Protein AF-0000000067923053 (afdb_homodimer)

Foldseek 3Di:
DPPPDPPPDKFKWFFAQLFAAKAKFWADEPPDDAADFDFDDDLVVQLVLLLVLLVVLLVLLVVLLVVDDFLLNVLSVVLNVLSPDCVLCVQLNVVSVVPDGNLVSLCVSLVVQLCVLVVDPDVLSVVVSLSSVVSSVSSSQSSRPDHPPADPQRYAYEEADDDSSRLSPDDCVSHYAYEHLADFSPDPVSVVCNLVNHTYGYNIDDTPDDQATMKMDGSVRGMIIGPDDPVRVVVSVVVNVVVVVLLVVLVVLQQPFFAAQQGAGFFEAAEDAFLRSLVPPDLNRHQAHPEYEDLSCQAPHLDALVVLLVSLLSRFLSNAAGEHEYEPYFDWDSHHGPPQDDDDPHTLPDCTWLNSCLVCVVSVLSNLLSQFLSVVNYQYEYETEPDQAVVSVVSSVVSNVVSVVVCVVVVRHGDDHQYYYEAQHVNCLVCVVNVLPGQAYEYALQNNLCNQQVHHCNHGVCVVSSDCPPPSNLQSLLSNLVVCVVSVHYYEYEYQLLLDLVNVLSNVVSNHRYYYHHSSSSSVSSVSNHHHDD/DPPPDPPPDKFKWFFAQLFAAKAKFWADEPPDDAADFDFDDDLVVQLVLLVVLLVVLLVLLVVLLVVDDFLLNVLSVVLNVLSPDCVLCVQLNVVSVVPDGNLVSLCVSLVVQLCVLVVDPDVLSPVVSLSSVVSSVSSSQSSRPDHPPQDPQRYAYEEADDDSSRLSPDDCVSDYAYEHLADFSPDPSSVVCNLVNHTYGYNIDDTPDDQATMKMDGSVRGMIIGPDDPVRVVVSVVVNVVVVVLLVVLVVLQQPFFAAQQGAGFFEAAEDAFLRSLVPPDLNRHQAHPEYEDLSCQAPHLHALVVLLVSLLSRFLSNAAGEHEYEPYFDWDSHHGPPQDDDDPHTLPDCTWLNSCLVCVVSVLSNLLSQFLSVVNYRYEYETEPDQAVVSVVSSVVSNVVSVVVCVVVVRHGDDHQYYYEAQHVNCLVCVVNVLPGQAYEYALQNNLCNQQVHHCNHGVCVVSSDCPPPSNLQSLLSNLVVCVVSVHYYEYEYQLQLDLVNVLSNVVSNHRYYYHHSSSSSVSSVSNHHHDD

Solvent-accessible surface area (backbone atoms only — not comparable to full-atom values): 52902 Å² total; per-residue (Å²): 134,77,81,64,81,79,74,76,71,60,47,73,39,55,34,37,53,34,11,55,42,62,22,62,29,40,51,32,68,61,70,60,77,78,59,74,62,79,72,60,93,43,55,67,53,23,47,48,45,44,55,51,10,47,50,48,37,41,51,52,39,54,57,44,34,73,73,32,57,58,67,56,20,52,57,34,49,49,53,39,52,50,71,66,31,61,80,66,49,43,62,19,52,54,37,20,72,75,68,39,43,41,60,58,20,42,49,52,47,44,46,52,51,27,45,58,21,51,49,33,76,37,62,46,27,37,52,48,20,48,50,46,47,44,52,48,48,44,28,44,44,50,52,10,83,54,66,72,83,71,71,58,82,9,26,28,40,31,32,55,62,77,49,61,67,58,58,71,69,50,68,62,88,62,43,19,28,40,41,19,37,36,66,40,57,81,32,71,54,25,49,52,24,36,74,69,59,33,15,19,24,22,28,31,57,83,72,92,60,84,85,49,61,41,32,40,38,37,10,71,77,6,36,37,31,34,42,58,46,74,67,53,47,50,53,46,50,52,53,42,48,52,48,49,49,51,50,60,60,12,52,70,33,29,74,45,84,35,32,21,62,69,63,41,69,36,47,46,21,25,41,39,56,46,62,56,55,52,78,80,48,65,63,80,50,39,60,29,32,51,33,30,47,41,51,67,60,37,57,85,44,79,61,54,41,64,62,48,23,52,43,51,32,53,46,28,54,68,41,40,82,33,43,34,27,38,32,52,56,55,44,22,49,94,36,61,24,77,96,69,44,73,86,61,72,36,24,78,26,45,64,21,15,44,56,36,36,70,72,39,46,78,62,40,49,38,53,46,47,17,49,26,43,28,26,70,59,32,40,43,33,37,28,39,35,62,40,50,49,59,64,57,53,52,53,52,52,48,50,47,51,52,46,49,51,51,34,55,74,70,68,47,76,60,35,89,52,53,50,27,35,30,45,26,20,46,26,31,42,68,39,48,75,73,52,70,83,43,58,30,42,31,31,29,47,57,52,26,23,19,33,34,41,40,14,35,83,66,36,56,91,34,41,87,61,46,42,61,80,39,65,40,47,43,50,35,51,22,47,43,29,48,48,19,64,74,72,70,30,54,49,34,33,53,17,71,56,44,31,32,51,86,43,38,56,59,45,45,72,33,56,47,46,31,33,9,16,47,67,78,27,47,22,45,27,30,40,40,41,35,69,27,82,94,134,76,82,64,83,79,74,77,71,58,49,74,39,52,34,38,53,34,11,56,42,61,23,62,30,40,53,32,69,62,70,60,76,76,58,75,63,80,70,59,94,41,55,67,52,24,48,49,46,44,54,49,12,44,49,49,36,40,51,52,38,54,56,44,33,73,73,32,59,59,68,54,21,53,57,35,50,49,52,41,52,50,71,69,31,60,79,66,50,45,60,19,53,53,37,19,72,75,67,39,42,42,60,57,19,42,47,51,47,45,46,52,51,25,44,58,22,50,50,32,75,37,62,46,28,38,50,48,21,47,50,46,46,43,50,48,48,44,29,45,42,51,52,10,82,53,66,74,83,71,69,57,84,10,25,28,40,32,31,56,64,76,51,61,67,57,59,70,70,48,68,59,86,61,41,21,28,39,40,19,38,36,65,39,55,79,32,71,53,24,49,51,25,36,73,69,58,32,14,20,26,21,27,28,57,81,72,92,61,83,84,50,62,41,32,41,39,36,10,70,77,5,35,36,32,35,42,57,46,75,66,53,47,50,54,46,50,51,52,41,48,54,48,49,50,50,51,60,60,11,50,71,33,29,75,44,84,36,33,21,62,67,63,42,68,34,47,46,20,26,42,37,55,48,63,56,56,54,78,80,48,65,64,80,50,39,60,30,31,52,30,30,50,41,50,66,60,36,58,86,46,79,62,54,40,64,64,48,23,52,44,50,32,53,45,28,54,68,42,41,82,33,44,35,27,36,34,51,56,54,43,23,49,93,36,60,24,77,96,68,46,74,86,61,72,37,26,77,24,43,63,22,16,44,56,36,35,70,74,37,47,78,60,39,48,38,53,45,48,18,50,26,44,29,26,70,58,33,40,44,32,37,27,40,34,62,39,51,48,60,64,57,52,52,53,52,52,48,50,48,52,52,46,49,53,52,34,53,74,70,68,46,75,60,35,88,52,52,49,28,35,29,45,27,22,47,26,31,42,68,40,48,76,74,52,71,83,43,58,28,40,31,32,29,45,57,54,26,23,19,33,34,41,41,13,34,83,64,35,59,90,34,40,88,61,46,42,63,80,38,66,41,45,42,49,36,53,22,47,42,30,50,48,18,65,76,70,71,29,53,47,34,32,53,18,72,56,44,32,31,54,87,43,39,55,59,44,43,73,33,56,46,45,32,34,9,15,47,66,78,27,45,22,45,27,30,41,39,40,36,69,26,82,95

Nearest PDB structures (foldseek):
  2wqd-assembly1_A-2  TM=7.643E-01  e=1.089E-41  Staphylococcus aureus
  2hro-assembly1_A-2  TM=5.386E-01  e=1.783E-38  Staphylococcus carnosus
  2xz7-assembly1_A  TM=9.493E-01  e=8.789E-27  Caldanaerobacter subterraneus subsp. tengcongensis
  2kx9-assembly1_A  TM=5.288E-01  e=4.128E-38  Escherichia coli K-12
  2l5h-assembly1_B  TM=5.331E-01  e=4.350E-38  Escherichia coli

Secondary structure (DSSP, 8-state):
----------EEEE-EEEE--EEEEEEEETTPPPPPP---SSHHHHHHHHHHHHHHHHHHHHHHHHH--HHHHHHHHHHHHHHH-HHHHHHHHHHHHTT--HHHHHHHHHHHHHHHHHTS--HHHHHHHHHHHHHHHHHHHHHSSS---PPPTT-EEEES---HHHHHHS-GGG--EEEESS--TTSHHHHHHHHHT--EEE-PPPPSS---SEEEEETTTTEEEES--HHHHHHHHHHHHHHHHHHHHHGGGTTS--B-TT--B-EEEEEESSGGGGGGS-GGGSS-EEEE--GGGGSSSPPPHHHHHHHHHHHHHHHTTSEEEEEPP--BTTB--TTT----SSGGGSS-THHHHHH-HHHHHHHHHHHHHHGGGSEEEEEESS--SHHHHHHHHHHHHHHHHHHHHHT-------EEEEE-SHHHHH-GGGGTTSS-EEE-HHHHHHHHHT--TT-GGGGGG--TTSHHHHHHHHHHHHHHHHHT--EEE-SGGGG-TTTHHHHHHTT--EEEE-GGGHHHHHHHHHT---/----------EEEE-EEEE--EEEEEEEETTPPPPPP---SSHHHHHHHHHHHHHHHHHHHHHHHHH--HHHHHHHHHHHHHHH-HHHHHHHHHHHHTT--HHHHHHHHHHHHHHHHHTS--HHHHHHHHHHHHHHHHHHHHHSSS---PPPTT-EEEES---HHHHHHS-GGG--EEEESS--TTSHHHHHHHHHT--EEE-PPPPSS---SEEEEETTTTEEEES--HHHHHHHHHHHHHHHHHHHHHGGGTTSPPB-TT--B-EEEEEESSGGGGGGS-GGGSS-EEEE--GGGGSSSPPPHHHHHHHHHHHHHHHTTSEEEEEPP--BTTB--TTT----SSGGGSS-THHHHHH-HHHHHHHHHHHHHHGGGSEEEEEESS--SHHHHHHHHHHHHHHHHHHHHHT-------EEEEE-SHHHHH-GGGGTTSS-EEE-HHHHHHHHHT--TT-GGGGGG--TTSHHHHHHHHHHHHHHHHHT--EEE-SGGGG-TTTHHHHHHTT--EEEE-GGGHHHHHHHHHT---

InterPro domains:
  IPR000121 PEP-utilising enzyme, C-terminal [PF02896] (252-532)
  IPR006318 Phosphotransferase system, enzyme I-like [TIGR01417] (14-532)
  IPR008279 PEP-utilising enzyme, mobile domain [PF00391] (152-207)
  IPR008731 Phosphotransferase system, enzyme I N-terminal [PF05524] (14-128)
  IPR015813 Pyruvate/Phosphoenolpyruvate kinase-like domain superfamily [SSF51621] (253-533)
  IPR024692 Phosphotransferase system, enzyme I [PIRSF000732] (10-533)
  IPR036618 PtsI, HPr-binding domain superfamily [G3DSA:1.10.274.10] (32-148)
  IPR036618 PtsI, HPr-binding domain superfamily [SSF47831] (39-143)
  IPR036637 Phosphohistidine domain superfamily [SSF52009] (128-241)
  IPR040442 Pyruvate kinase-like domain superfamily [G3DSA:3.20.20.60] (233-534)
  IPR050499 Phosphoenolpyruvate-dependent sugar PTS enzyme [PTHR46244] (9-533)

Structure (mmCIF, N/CA/C/O backbone):
data_AF-0000000067923053-model_v1
#
loop_
_entity.id
_entity.type
_entity.pdbx_description
1 polymer 'Phosphoenolpyruvate-protein phosphotransferase'
#
loop_
_atom_site.group_PDB
_atom_site.id
_atom_site.type_symbol
_atom_site.label_atom_id
_atom_site.label_alt_id
_atom_site.label_comp_id
_atom_site.label_asym_id
_atom_site.label_entity_id
_atom_site.label_seq_id
_atom_site.pdbx_PDB_ins_code
_atom_site.Cartn_x
_atom_site.Cartn_y
_atom_site.Cartn_z
_atom_site.occupancy
_atom_site.B_iso_or_equiv
_atom_site.auth_seq_id
_atom_site.auth_comp_id
_atom_site.auth_asym_id
_atom_site.auth_atom_id
_atom_site.pdbx_PDB_model_num
ATOM 1 N N . MET A 1 1 ? 58.094 11.398 8.023 1 24.14 1 MET A N 1
ATOM 2 C CA . MET A 1 1 ? 57.031 11.867 7.172 1 24.14 1 MET A CA 1
ATOM 3 C C . MET A 1 1 ? 55.656 11.625 7.84 1 24.14 1 MET A C 1
ATOM 5 O O . MET A 1 1 ? 55.312 10.492 8.18 1 24.14 1 MET A O 1
ATOM 9 N N . THR A 1 2 ? 55.188 12.523 8.672 1 24.36 2 THR A N 1
ATOM 10 C CA . THR A 1 2 ? 54.094 12.5 9.633 1 24.36 2 THR A CA 1
ATOM 11 C C . THR A 1 2 ? 52.75 12.328 8.93 1 24.36 2 THR A C 1
ATOM 13 O O . THR A 1 2 ? 52.5 12.984 7.922 1 24.36 2 THR A O 1
ATOM 16 N N . ALA A 1 3 ? 52.25 11.039 8.961 1 31.09 3 ALA A N 1
ATOM 17 C CA . ALA A 1 3 ? 50.906 10.727 8.453 1 31.09 3 ALA A CA 1
ATOM 18 C C . ALA A 1 3 ? 49.938 11.844 8.773 1 31.09 3 ALA A C 1
ATOM 20 O O . ALA A 1 3 ? 49.75 12.227 9.938 1 31.09 3 ALA A O 1
ATOM 21 N N . GLY A 1 4 ? 49.781 12.852 7.934 1 29.39 4 GLY A N 1
ATOM 22 C CA . GLY A 1 4 ? 48.938 14.023 8.117 1 29.39 4 GLY A CA 1
ATOM 23 C C . GLY A 1 4 ? 47.562 13.68 8.656 1 29.39 4 GLY A C 1
ATOM 24 O O . GLY A 1 4 ? 47.125 12.523 8.602 1 29.39 4 GLY A O 1
ATOM 25 N N . PRO A 1 5 ? 47 14.531 9.578 1 35.12 5 PRO A N 1
ATOM 26 C CA . PRO A 1 5 ? 45.719 14.297 10.227 1 35.12 5 PRO A CA 1
ATOM 27 C C . PRO A 1 5 ? 44.625 13.852 9.242 1 35.12 5 PRO A C 1
ATOM 29 O O . PRO A 1 5 ? 44.594 14.336 8.102 1 35.12 5 PRO A O 1
ATOM 32 N N . GLN A 1 6 ? 44.344 12.648 8.992 1 34.31 6 GLN A N 1
ATOM 33 C CA . GLN A 1 6 ? 43.25 12.094 8.188 1 34.31 6 GLN A CA 1
ATOM 34 C C . GLN A 1 6 ? 41.969 12.891 8.359 1 34.31 6 GLN A C 1
ATOM 36 O O . GLN A 1 6 ? 41.406 12.93 9.461 1 34.31 6 GLN A O 1
ATOM 41 N N . GLY A 1 7 ? 41.75 14.117 7.805 1 37.78 7 GLY A N 1
ATOM 42 C CA . GLY A 1 7 ? 40.594 15.008 7.805 1 37.78 7 GLY A CA 1
ATOM 43 C C . GLY A 1 7 ? 39.281 14.273 7.793 1 37.78 7 GLY A C 1
ATOM 44 O O . GLY A 1 7 ? 39.094 13.336 7.012 1 37.78 7 GLY A O 1
ATOM 45 N N . THR A 1 8 ? 38.562 14.172 8.844 1 47.31 8 THR A N 1
ATOM 46 C CA . THR A 1 8 ? 37.281 13.57 9.078 1 47.31 8 THR A CA 1
ATOM 47 C C . THR A 1 8 ? 36.281 13.961 7.984 1 47.31 8 THR A C 1
ATOM 49 O O . THR A 1 8 ? 36.031 15.148 7.773 1 47.31 8 THR A O 1
ATOM 52 N N . ARG A 1 9 ? 36.188 13.32 6.965 1 53.41 9 ARG A N 1
ATOM 53 C CA . ARG A 1 9 ? 35.344 13.484 5.777 1 53.41 9 ARG A CA 1
ATOM 54 C C . ARG A 1 9 ? 33.875 13.719 6.164 1 53.41 9 ARG A C 1
ATOM 56 O O . ARG A 1 9 ? 33.344 13 7 1 53.41 9 ARG A O 1
ATOM 63 N N . ALA A 1 10 ? 33.375 14.93 5.695 1 61.09 10 ALA A N 1
ATOM 64 C CA . ALA A 1 10 ? 31.969 15.297 5.801 1 61.09 10 ALA A CA 1
ATOM 65 C C . ALA A 1 10 ? 31.062 14.156 5.336 1 61.09 10 ALA A C 1
ATOM 67 O O . ALA A 1 10 ? 31.359 13.492 4.344 1 61.09 10 ALA A O 1
ATOM 68 N N . MET A 1 11 ? 30.188 13.648 6.301 1 80.25 11 MET A N 1
ATOM 69 C CA . MET A 1 11 ? 29.234 12.594 5.965 1 80.25 11 MET A CA 1
ATOM 70 C C . MET A 1 11 ? 27.828 13.172 5.75 1 80.25 11 MET A C 1
ATOM 72 O O . MET A 1 11 ? 27.328 13.914 6.602 1 80.25 11 MET A O 1
ATOM 76 N N . GLN A 1 12 ? 27.375 13.172 4.547 1 85.25 12 GLN A N 1
ATOM 77 C CA . GLN A 1 12 ? 26.016 13.602 4.227 1 85.25 12 GLN A CA 1
ATOM 78 C C . GLN A 1 12 ? 25.047 12.422 4.25 1 85.25 12 GLN A C 1
ATOM 80 O O . GLN A 1 12 ? 25.359 11.344 3.754 1 85.25 12 GLN A O 1
ATOM 85 N N . VAL A 1 13 ? 23.938 12.664 4.977 1 87.75 13 VAL A N 1
ATOM 86 C CA . VAL A 1 13 ? 22.891 11.656 5.043 1 87.75 13 VAL A CA 1
ATOM 87 C C . VAL A 1 13 ? 21.578 12.234 4.496 1 87.75 13 VAL A C 1
ATOM 89 O O . VAL A 1 13 ? 21.219 13.359 4.82 1 87.75 13 VAL A O 1
ATOM 92 N N . GLU A 1 14 ? 20.969 11.5 3.664 1 85.81 14 GLU A N 1
ATOM 93 C CA . GLU A 1 14 ? 19.734 11.969 3.043 1 85.81 14 GLU A CA 1
ATOM 94 C C . GLU A 1 14 ? 18.5 11.406 3.762 1 85.81 14 GLU A C 1
ATOM 96 O O . GLU A 1 14 ? 18.562 10.336 4.367 1 85.81 14 GLU A O 1
ATOM 101 N N . GLY A 1 15 ? 17.438 12.25 3.748 1 87.94 15 GLY A N 1
ATOM 102 C CA . GLY A 1 15 ? 16.125 11.898 4.293 1 87.94 15 GLY A CA 1
ATOM 103 C C . GLY A 1 15 ? 14.977 12.555 3.557 1 87.94 15 GLY A C 1
ATOM 104 O O . GLY A 1 15 ? 15.102 12.898 2.379 1 87.94 15 GLY A O 1
ATOM 105 N N . ILE A 1 16 ? 13.891 12.617 4.227 1 81.69 16 ILE A N 1
ATOM 106 C CA . ILE A 1 16 ? 12.672 13.18 3.65 1 81.69 16 ILE A CA 1
ATOM 107 C C . ILE A 1 16 ? 12.359 14.523 4.309 1 81.69 16 ILE A C 1
ATOM 109 O O . ILE A 1 16 ? 12.266 14.609 5.535 1 81.69 16 ILE A O 1
ATOM 113 N N . PRO A 1 17 ? 12.273 15.547 3.453 1 85.81 17 PRO A N 1
ATOM 114 C CA . PRO A 1 17 ? 11.891 16.828 4.047 1 85.81 17 PRO A CA 1
ATOM 115 C C . PRO A 1 17 ? 10.516 16.797 4.699 1 85.81 17 PRO A C 1
ATOM 117 O O . PRO A 1 17 ? 9.531 16.422 4.051 1 85.81 17 PRO A O 1
ATOM 120 N N . ALA A 1 18 ? 10.438 17.109 5.922 1 82.44 18 ALA A N 1
ATOM 121 C CA . ALA A 1 18 ? 9.172 17.125 6.645 1 82.44 18 ALA A CA 1
ATOM 122 C C . ALA A 1 18 ? 8.727 18.562 6.914 1 82.44 18 ALA A C 1
ATOM 124 O O . ALA A 1 18 ? 7.527 18.844 7.02 1 82.44 18 ALA A O 1
ATOM 125 N N . SER A 1 19 ? 9.625 19.5 7.113 1 85.06 19 SER A N 1
ATOM 126 C CA . SER A 1 19 ? 9.422 20.922 7.277 1 85.06 19 SER A CA 1
ATOM 127 C C . SER A 1 19 ? 10.578 21.719 6.668 1 85.06 19 SER A C 1
ATOM 129 O O . SER A 1 19 ? 11.742 21.5 7.016 1 85.06 19 SER A O 1
ATOM 131 N N . PRO A 1 20 ? 10.289 22.609 5.785 1 84.94 20 PRO A N 1
ATOM 132 C CA . PRO A 1 20 ? 11.359 23.281 5.051 1 84.94 20 PRO A CA 1
ATOM 133 C C . PRO A 1 20 ? 12.172 24.234 5.93 1 84.94 20 PRO A C 1
ATOM 135 O O . PRO A 1 20 ? 11.664 24.719 6.941 1 84.94 20 PRO A O 1
ATOM 138 N N . GLY A 1 21 ? 13.461 24.531 5.453 1 88.06 21 GLY A N 1
ATOM 139 C CA . GLY A 1 21 ? 14.328 25.484 6.117 1 88.06 21 GLY A CA 1
ATOM 140 C C . GLY A 1 21 ? 15.758 24.984 6.27 1 88.06 21 GLY A C 1
ATOM 141 O O . GLY A 1 21 ? 16.109 23.938 5.738 1 88.06 21 GLY A O 1
ATOM 142 N N . TYR A 1 22 ? 16.547 25.875 6.855 1 92.94 22 TYR A N 1
ATOM 143 C CA . TYR A 1 22 ? 17.953 25.578 7.09 1 92.94 22 TYR A CA 1
ATOM 144 C C . TYR A 1 22 ? 18.312 25.766 8.562 1 92.94 22 TYR A C 1
ATOM 146 O O . TYR A 1 22 ? 17.828 26.703 9.211 1 92.94 22 TYR A O 1
ATOM 154 N N . ALA A 1 23 ? 19.078 24.906 9.047 1 94.5 23 ALA A N 1
ATOM 155 C CA . ALA A 1 23 ? 19.562 25.047 10.422 1 94.5 23 ALA A CA 1
ATOM 156 C C . ALA A 1 23 ? 21.031 24.656 10.523 1 94.5 23 ALA A C 1
ATOM 158 O O . ALA A 1 23 ? 21.469 23.703 9.883 1 94.5 23 ALA A O 1
ATOM 159 N N . GLU A 1 24 ? 21.75 25.469 11.227 1 94.25 24 GLU A N 1
ATOM 160 C CA . GLU A 1 24 ? 23.141 25.203 11.57 1 94.25 24 GLU A CA 1
ATOM 161 C C . GLU A 1 24 ? 23.344 25.234 13.086 1 94.25 24 GLU A C 1
ATOM 163 O O . GLU A 1 24 ? 22.844 26.125 13.766 1 94.25 24 GLU A O 1
ATOM 168 N N . GLY A 1 25 ? 24.062 24.234 13.547 1 92.12 25 GLY A N 1
ATOM 169 C CA . GLY A 1 25 ? 24.328 24.25 14.984 1 92.12 25 GLY A CA 1
ATOM 170 C C . GLY A 1 25 ? 24.875 22.938 15.5 1 92.12 25 GLY A C 1
ATOM 171 O O . GLY A 1 25 ? 25.172 22.031 14.719 1 92.12 25 GLY A O 1
ATOM 172 N N . PRO A 1 26 ? 25.109 22.938 16.797 1 92.12 26 PRO A N 1
ATOM 173 C CA . PRO A 1 26 ? 25.609 21.703 17.406 1 92.12 26 PRO A CA 1
ATOM 174 C C . PRO A 1 26 ? 24.594 20.562 17.344 1 92.12 26 PRO A C 1
ATOM 176 O O . PRO A 1 26 ? 23.375 20.812 17.422 1 92.12 26 PRO A O 1
ATOM 179 N N . LEU A 1 27 ? 25.156 19.406 17.25 1 91.38 27 LEU A N 1
ATOM 180 C CA . LEU A 1 27 ? 24.312 18.219 17.25 1 91.38 27 LEU A CA 1
ATOM 181 C C . LEU A 1 27 ? 23.969 17.781 18.672 1 91.38 27 LEU A C 1
ATOM 183 O O . LEU A 1 27 ? 24.844 17.766 19.547 1 91.38 27 LEU A O 1
ATOM 187 N N . PHE A 1 28 ? 22.719 17.578 18.844 1 89.81 28 PHE A N 1
ATOM 188 C CA . PHE A 1 28 ? 22.281 17.031 20.125 1 89.81 28 PHE A CA 1
ATOM 189 C C . PHE A 1 28 ? 21.641 15.656 19.953 1 89.81 28 PHE A C 1
ATOM 191 O O . PHE A 1 28 ? 20.672 15.508 19.219 1 89.81 28 PHE A O 1
ATOM 198 N N . ASP A 1 29 ? 22.141 14.727 20.594 1 88.19 29 ASP A N 1
ATOM 199 C CA . ASP A 1 29 ? 21.672 13.352 20.469 1 88.19 29 ASP A CA 1
ATOM 200 C C . ASP A 1 29 ? 20.438 13.125 21.328 1 88.19 29 ASP A C 1
ATOM 202 O O . ASP A 1 29 ? 20.5 13.156 22.562 1 88.19 29 ASP A O 1
ATOM 206 N N . LEU A 1 30 ? 19.328 12.836 20.625 1 85.12 30 LEU A N 1
ATOM 207 C CA . LEU A 1 30 ? 18.062 12.609 21.312 1 85.12 30 LEU A CA 1
ATOM 208 C C . LEU A 1 30 ? 18.047 11.234 21.984 1 85.12 30 LEU A C 1
ATOM 210 O O . LEU A 1 30 ? 17.219 10.984 22.859 1 85.12 30 LEU A O 1
ATOM 214 N N . ASP A 1 31 ? 18.953 10.359 21.578 1 78.56 31 ASP A N 1
ATOM 215 C CA . ASP A 1 31 ? 18.906 8.969 22.031 1 78.56 31 ASP A CA 1
ATOM 216 C C . ASP A 1 31 ? 19.844 8.75 23.219 1 78.56 31 ASP A C 1
ATOM 218 O O . ASP A 1 31 ? 20.125 7.613 23.594 1 78.56 31 ASP A O 1
ATOM 222 N N . GLN A 1 32 ? 20.266 9.773 23.812 1 74.12 32 GLN A N 1
ATOM 223 C CA . GLN A 1 32 ? 21.141 9.633 24.984 1 74.12 32 GLN A CA 1
ATOM 224 C C . GLN A 1 32 ? 20.391 8.969 26.141 1 74.12 32 GLN A C 1
ATOM 226 O O . GLN A 1 32 ? 19.203 9.227 26.344 1 74.12 32 GLN A O 1
ATOM 231 N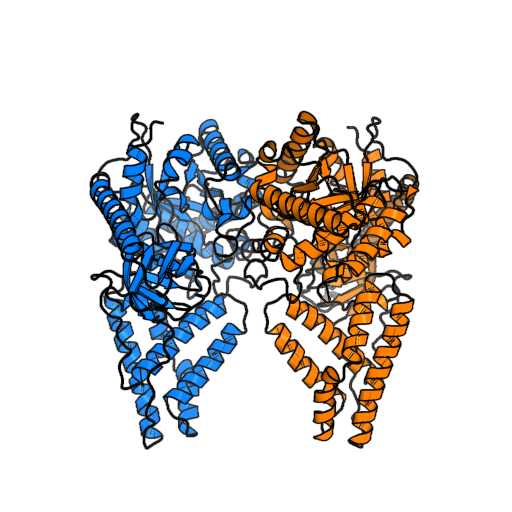 N . PRO A 1 33 ? 21.016 7.984 26.75 1 67.81 33 PRO A N 1
ATOM 232 C CA . PRO A 1 33 ? 20.359 7.312 27.875 1 67.81 33 PRO A CA 1
ATOM 233 C C . PRO A 1 33 ? 20.031 8.266 29.016 1 67.81 33 PRO A C 1
ATOM 235 O O . PRO A 1 33 ? 20.719 9.273 29.203 1 67.81 33 PRO A O 1
ATOM 238 N N . PRO A 1 34 ? 18.938 7.988 29.672 1 62.53 34 PRO A N 1
ATOM 239 C CA . PRO A 1 34 ? 18.578 8.836 30.812 1 62.53 34 PRO A CA 1
ATOM 240 C C . PRO A 1 34 ? 19.609 8.805 31.938 1 62.53 34 PRO A C 1
ATOM 242 O O . PRO A 1 34 ? 20.359 7.84 32.062 1 62.53 34 PRO A O 1
ATOM 245 N N . ALA A 1 35 ? 19.688 9.914 32.625 1 66 35 ALA A N 1
ATOM 246 C CA . ALA A 1 35 ? 20.562 9.984 33.812 1 66 35 ALA A CA 1
ATOM 247 C C . ALA A 1 35 ? 20.234 8.867 34.812 1 66 35 ALA A C 1
ATOM 249 O O . ALA A 1 35 ? 19.109 8.375 34.844 1 66 35 ALA A O 1
ATOM 250 N N . SER A 1 36 ? 21.25 8.453 35.531 1 75.38 36 SER A N 1
ATOM 251 C CA . SER A 1 36 ? 21.125 7.359 36.5 1 75.38 36 SER A CA 1
ATOM 252 C C . SER A 1 36 ? 20.312 7.77 37.719 1 75.38 36 SER A C 1
ATOM 254 O O . SER A 1 36 ? 20.406 8.906 38.156 1 75.38 36 SER A O 1
ATOM 256 N N . TYR A 1 37 ? 19.344 7.047 38.188 1 85.56 37 TYR A N 1
ATOM 257 C CA . TYR A 1 37 ? 18.562 7.223 39.406 1 85.56 37 TYR A CA 1
ATOM 258 C C . TYR A 1 37 ? 19.25 6.586 40.594 1 85.56 37 TYR A C 1
ATOM 260 O O . TYR A 1 37 ? 19.766 5.465 40.5 1 85.56 37 TYR A O 1
ATOM 268 N N . LYS A 1 38 ? 19.422 7.352 41.688 1 84.69 38 LYS A N 1
ATOM 269 C CA . LYS A 1 38 ? 19.938 6.793 42.938 1 84.69 38 LYS A CA 1
ATOM 270 C C . LYS A 1 38 ? 18.797 6.234 43.812 1 84.69 38 LYS A C 1
ATOM 272 O O . LYS A 1 38 ? 17.938 6.984 44.281 1 84.69 38 LYS A O 1
ATOM 277 N N . PRO A 1 39 ? 18.844 4.945 43.969 1 88.38 39 PRO A N 1
ATOM 278 C CA . PRO A 1 39 ? 17.781 4.336 44.781 1 88.38 39 PRO A CA 1
ATOM 279 C C . PRO A 1 39 ? 17.719 4.922 46.188 1 88.38 39 PRO A C 1
ATOM 281 O O . PRO A 1 39 ? 18.734 5.297 46.75 1 88.38 39 PRO A O 1
ATOM 284 N N . LYS A 1 40 ? 16.562 4.996 46.688 1 89.94 40 LYS A N 1
ATOM 285 C CA . LYS A 1 40 ? 16.344 5.539 48.031 1 89.94 40 LYS A CA 1
ATOM 286 C C . LYS A 1 40 ? 16.5 4.457 49.094 1 89.94 40 LYS A C 1
ATOM 288 O O . LYS A 1 40 ? 16.609 3.273 48.781 1 89.94 40 LYS A O 1
ATOM 293 N N . ALA A 1 41 ? 16.484 4.902 50.312 1 86.31 41 ALA A N 1
ATOM 294 C CA . ALA A 1 41 ? 16.812 4.035 51.438 1 86.31 41 ALA A CA 1
ATOM 295 C C . ALA A 1 41 ? 15.656 3.109 51.781 1 86.31 41 ALA A C 1
ATOM 297 O O . ALA A 1 41 ? 15.867 2.004 52.281 1 86.31 41 ALA A O 1
ATOM 298 N N . SER A 1 42 ? 14.422 3.584 51.625 1 91 42 SER A N 1
ATOM 299 C CA . SER A 1 42 ? 13.266 2.791 52.031 1 91 42 SER A CA 1
ATOM 300 C C . SER A 1 42 ? 12.234 2.695 50.906 1 91 42 SER A C 1
ATOM 302 O O . SER A 1 42 ? 12.227 3.521 49.969 1 91 42 SER A O 1
ATOM 304 N N . THR A 1 43 ? 11.43 1.698 51.031 1 91.94 43 THR A N 1
ATOM 305 C CA . THR A 1 43 ? 10.344 1.479 50.094 1 91.94 43 THR A CA 1
ATOM 306 C C . THR A 1 43 ? 9.398 2.68 50.062 1 91.94 43 THR A C 1
ATOM 308 O O . THR A 1 43 ? 8.891 3.055 49 1 91.94 43 THR A O 1
ATOM 311 N N . GLU A 1 44 ? 9.234 3.211 51.281 1 91.19 44 GLU A N 1
ATOM 312 C CA . GLU A 1 44 ? 8.344 4.363 51.375 1 91.19 44 GLU A CA 1
ATOM 313 C C . GLU A 1 44 ? 8.93 5.578 50.656 1 91.19 44 GLU A C 1
ATOM 315 O O . GLU A 1 44 ? 8.195 6.352 50.031 1 91.19 44 GLU A O 1
ATOM 320 N N . GLU A 1 45 ? 10.18 5.691 50.781 1 92.75 45 GLU A N 1
ATOM 321 C CA . GLU A 1 45 ? 10.859 6.797 50.094 1 92.75 45 GLU A CA 1
ATOM 322 C C . GLU A 1 45 ? 10.867 6.59 48.594 1 92.75 45 GLU A C 1
ATOM 324 O O . GLU A 1 45 ? 10.773 7.555 47.844 1 92.75 45 GLU A O 1
ATOM 329 N N . GLU A 1 46 ? 10.977 5.371 48.219 1 94.69 46 GLU A N 1
ATOM 330 C CA . GLU A 1 46 ? 10.938 5.051 46.781 1 94.69 46 GLU A CA 1
ATOM 331 C C . GLU A 1 46 ? 9.562 5.336 46.188 1 94.69 46 GLU A C 1
ATOM 333 O O . GLU A 1 46 ? 9.461 5.879 45.094 1 94.69 46 GLU A O 1
ATOM 338 N N . ARG A 1 47 ? 8.555 4.949 46.906 1 93.44 47 ARG A N 1
ATOM 339 C CA . ARG A 1 47 ? 7.191 5.215 46.469 1 93.44 47 ARG A CA 1
ATOM 340 C C . ARG A 1 47 ? 6.934 6.715 46.344 1 93.44 47 ARG A C 1
ATOM 342 O O . ARG A 1 47 ? 6.32 7.176 45.406 1 93.44 47 ARG A O 1
ATOM 349 N N . ALA A 1 48 ? 7.395 7.383 47.406 1 92.88 48 ALA A N 1
ATOM 350 C CA . ALA A 1 48 ? 7.227 8.836 47.406 1 92.88 48 ALA A CA 1
ATOM 351 C C . ALA A 1 48 ? 7.984 9.477 46.25 1 92.88 48 ALA A C 1
ATOM 353 O O . ALA A 1 48 ? 7.516 10.453 45.656 1 92.88 48 ALA A O 1
ATOM 354 N N . ALA A 1 49 ? 9.133 8.961 46 1 93.19 49 ALA A N 1
ATOM 355 C CA . ALA A 1 49 ? 9.93 9.484 44.906 1 93.19 49 ALA A CA 1
ATOM 356 C C . ALA A 1 49 ? 9.195 9.344 43.594 1 93.19 49 ALA A C 1
ATOM 358 O O . ALA A 1 49 ? 9.195 10.258 42.75 1 93.19 49 ALA A O 1
ATOM 359 N N . LEU A 1 50 ? 8.57 8.227 43.344 1 94.38 50 LEU A N 1
ATOM 360 C CA . LEU A 1 50 ? 7.844 8 42.094 1 94.38 50 LEU A CA 1
ATOM 361 C C . LEU A 1 50 ? 6.621 8.906 42 1 94.38 50 LEU A C 1
ATOM 363 O O . LEU A 1 50 ? 6.363 9.508 40.969 1 94.38 50 LEU A O 1
ATOM 367 N N . VAL A 1 51 ? 5.902 8.969 43.094 1 93.12 51 VAL A N 1
ATOM 368 C CA . VAL A 1 51 ? 4.703 9.797 43.094 1 93.12 51 VAL A CA 1
ATOM 369 C C . VAL A 1 51 ? 5.074 11.258 42.844 1 93.12 51 VAL A C 1
ATOM 371 O O . VAL A 1 51 ? 4.395 11.961 42.094 1 93.12 51 VAL A O 1
ATOM 374 N N . ASN A 1 52 ? 6.148 11.695 43.469 1 92.19 52 ASN A N 1
ATOM 375 C CA . ASN A 1 52 ? 6.629 13.055 43.281 1 92.19 52 ASN A CA 1
ATOM 376 C C . ASN A 1 52 ? 7.078 13.273 41.812 1 92.19 52 ASN A C 1
ATOM 378 O O . ASN A 1 52 ? 6.859 14.344 41.25 1 92.19 52 ASN A O 1
ATOM 382 N N . ALA A 1 53 ? 7.766 12.297 41.344 1 92.56 53 ALA A N 1
ATOM 383 C CA . ALA A 1 53 ? 8.227 12.391 39.969 1 92.56 53 ALA A CA 1
ATOM 384 C C . ALA A 1 53 ? 7.055 12.5 39 1 92.56 53 ALA A C 1
ATOM 386 O O . ALA A 1 53 ? 7.098 13.266 38.031 1 92.56 53 ALA A O 1
ATOM 387 N N . ILE A 1 54 ? 6.023 11.703 39.188 1 92.5 54 ILE A N 1
ATOM 388 C CA . ILE A 1 54 ? 4.82 11.773 38.375 1 92.5 54 ILE A CA 1
ATOM 389 C C . ILE A 1 54 ? 4.184 13.156 38.5 1 92.5 54 ILE A C 1
ATOM 391 O O . ILE A 1 54 ? 3.791 13.766 37.5 1 92.5 54 ILE A O 1
ATOM 395 N N . GLY A 1 55 ? 4.094 13.617 39.688 1 90.81 55 GLY A N 1
ATOM 396 C CA . GLY A 1 55 ? 3.582 14.953 39.938 1 90.81 55 GLY A CA 1
ATOM 397 C C . GLY A 1 55 ? 4.379 16.031 39.219 1 90.81 55 GLY A C 1
ATOM 398 O O . GLY A 1 55 ? 3.807 16.969 38.656 1 90.81 55 GLY A O 1
ATOM 399 N N . THR A 1 56 ? 5.652 15.93 39.281 1 89.62 56 THR A N 1
ATOM 400 C CA . THR A 1 56 ? 6.535 16.875 38.625 1 89.62 56 THR A CA 1
ATOM 401 C C . THR A 1 56 ? 6.305 16.844 37.094 1 89.62 56 THR A C 1
ATOM 403 O O . THR A 1 56 ? 6.25 17.891 36.469 1 89.62 56 THR A O 1
ATOM 406 N N . ALA A 1 57 ? 6.223 15.664 36.625 1 89.31 57 ALA A N 1
ATOM 407 C CA . ALA A 1 57 ? 5.965 15.516 35.188 1 89.31 57 ALA A CA 1
ATOM 408 C C . ALA A 1 57 ? 4.629 16.156 34.812 1 89.31 57 ALA A C 1
ATOM 410 O O . ALA A 1 57 ? 4.531 16.859 33.812 1 89.31 57 ALA A O 1
ATOM 411 N N . VAL A 1 58 ? 3.635 15.914 35.594 1 89.38 58 VAL A N 1
ATOM 412 C CA . VAL A 1 58 ? 2.318 16.484 35.344 1 89.38 58 VAL A CA 1
ATOM 413 C C . VAL A 1 58 ? 2.402 18.016 35.406 1 89.38 58 VAL A C 1
ATOM 415 O O . VAL A 1 58 ? 1.803 18.703 34.562 1 89.38 58 VAL A O 1
ATOM 418 N N . GLY A 1 59 ? 3.098 18.531 36.375 1 88.56 59 GLY A N 1
ATOM 419 C CA . GLY A 1 59 ? 3.289 19.969 36.469 1 88.56 59 GLY A CA 1
ATOM 420 C C . GLY A 1 59 ? 3.959 20.562 35.25 1 88.56 59 GLY A C 1
ATOM 421 O O . GLY A 1 59 ? 3.527 21.609 34.75 1 88.56 59 GLY A O 1
ATOM 422 N N . ARG A 1 60 ? 4.941 19.953 34.812 1 85.31 60 ARG A N 1
ATOM 423 C CA . ARG A 1 60 ? 5.656 20.406 33.625 1 85.31 60 ARG A CA 1
ATOM 424 C C . ARG A 1 60 ? 4.742 20.391 32.406 1 85.31 60 ARG A C 1
ATOM 426 O O . ARG A 1 60 ? 4.75 21.344 31.625 1 85.31 60 ARG A O 1
ATOM 433 N N . LEU A 1 61 ? 4.027 19.312 32.219 1 87 61 LEU A N 1
ATOM 434 C CA . LEU A 1 61 ? 3.117 19.188 31.078 1 87 61 LEU A CA 1
ATOM 435 C C . LEU A 1 61 ? 2.012 20.234 31.156 1 87 61 LEU A C 1
ATOM 437 O O . LEU A 1 61 ? 1.62 20.797 30.125 1 87 61 LEU A O 1
ATOM 441 N N . THR A 1 62 ? 1.571 20.438 32.344 1 84.81 62 THR A N 1
ATOM 442 C CA . THR A 1 62 ? 0.529 21.438 32.562 1 84.81 62 THR A CA 1
ATOM 443 C C . THR A 1 62 ? 1.034 22.828 32.156 1 84.81 62 THR A C 1
ATOM 445 O O . THR A 1 62 ? 0.306 23.609 31.531 1 84.81 62 THR A O 1
ATOM 448 N N . ALA A 1 63 ? 2.252 23.109 32.531 1 84.5 63 ALA A N 1
ATOM 449 C CA . ALA A 1 63 ? 2.863 24.375 32.125 1 84.5 63 ALA A CA 1
ATOM 450 C C . ALA A 1 63 ? 2.994 24.484 30.625 1 84.5 63 ALA A C 1
ATOM 452 O O . ALA A 1 63 ? 2.803 25.562 30.047 1 84.5 63 ALA A O 1
ATOM 453 N N . LEU A 1 64 ? 3.291 23.406 30 1 81.75 64 LEU A N 1
ATOM 454 C CA . LEU A 1 64 ? 3.449 23.391 28.547 1 81.75 64 LEU A CA 1
ATOM 455 C C . LEU A 1 64 ? 2.105 23.578 27.859 1 81.75 64 LEU A C 1
ATOM 457 O O . LEU A 1 64 ? 2.043 24.172 26.766 1 81.75 64 LEU A O 1
ATOM 461 N N . VAL A 1 65 ? 1.128 23.016 28.422 1 78 65 VAL A N 1
ATOM 462 C CA . VAL A 1 65 ? -0.208 23.141 27.844 1 78 65 VAL A CA 1
ATOM 463 C C . VAL A 1 65 ? -0.576 24.625 27.719 1 78 65 VAL A C 1
ATOM 465 O O . VAL A 1 65 ? -1.223 25.031 26.766 1 78 65 VAL A O 1
ATOM 468 N N . GLU A 1 66 ? -0.126 25.391 28.688 1 72.81 66 GLU A N 1
ATOM 469 C CA . GLU A 1 66 ? -0.466 26.812 28.719 1 72.81 66 GLU A CA 1
ATOM 470 C C . GLU A 1 66 ? 0.153 27.547 27.547 1 72.81 66 GLU A C 1
ATOM 472 O O . GLU A 1 66 ? -0.386 28.562 27.078 1 72.81 66 GLU A O 1
ATOM 477 N N . THR A 1 67 ? 1.235 27.031 27.172 1 65.81 67 THR A N 1
ATOM 478 C CA . THR A 1 67 ? 1.954 27.703 26.109 1 65.81 67 THR A CA 1
ATOM 479 C C . THR A 1 67 ? 1.731 27.016 24.766 1 65.81 67 THR A C 1
ATOM 481 O O . THR A 1 67 ? 2.176 27.5 23.719 1 65.81 67 THR A O 1
ATOM 484 N N . ALA A 1 68 ? 1.212 25.938 24.969 1 63.72 68 ALA A N 1
ATOM 485 C CA . ALA A 1 68 ? 1.01 25.141 23.766 1 63.72 68 ALA A CA 1
ATOM 486 C C . ALA A 1 68 ? -0.319 25.484 23.094 1 63.72 68 ALA A C 1
ATOM 488 O O . ALA A 1 68 ? -1.284 25.859 23.781 1 63.72 68 ALA A O 1
ATOM 489 N N . ASP A 1 69 ? -0.161 25.672 21.969 1 58.12 69 ASP A N 1
ATOM 490 C CA . ASP A 1 69 ? -1.417 25.938 21.266 1 58.12 69 ASP A CA 1
ATOM 491 C C . ASP A 1 69 ? -1.974 24.656 20.641 1 58.12 69 ASP A C 1
ATOM 493 O O . ASP A 1 69 ? -1.222 23.734 20.344 1 58.12 69 ASP A O 1
ATOM 497 N N . GLY A 1 70 ? -3.141 24.641 20.609 1 51.72 70 GLY A N 1
ATOM 498 C CA . GLY A 1 70 ? -3.961 23.703 19.859 1 51.72 70 GLY A CA 1
ATOM 499 C C . GLY A 1 70 ? -3.586 22.25 20.109 1 51.72 70 GLY A C 1
ATOM 500 O O . GLY A 1 70 ? -3.811 21.719 21.188 1 51.72 70 GLY A O 1
ATOM 501 N N . ASP A 1 71 ? -2.826 21.656 19.109 1 52.22 71 ASP A N 1
ATOM 502 C CA . ASP A 1 71 ? -2.482 20.25 18.969 1 52.22 71 ASP A CA 1
ATOM 503 C C . ASP A 1 71 ? -1.537 19.797 20.078 1 52.22 71 ASP A C 1
ATOM 505 O O . ASP A 1 71 ? -1.697 18.703 20.625 1 52.22 71 ASP A O 1
ATOM 509 N N . ALA A 1 72 ? -0.746 20.672 20.25 1 64.25 72 ALA A N 1
ATOM 510 C CA . ALA A 1 72 ? 0.267 20.344 21.25 1 64.25 72 ALA A CA 1
ATOM 511 C C . ALA A 1 72 ? -0.357 20.219 22.625 1 64.25 72 ALA A C 1
ATOM 513 O O . ALA A 1 72 ? 0.024 19.344 23.406 1 64.25 72 ALA A O 1
ATOM 514 N N . ALA A 1 73 ? -1.42 21.016 22.688 1 68.62 73 ALA A N 1
ATOM 515 C CA . ALA A 1 73 ? -2.07 20.969 24 1 68.62 73 ALA A CA 1
ATOM 516 C C . ALA A 1 73 ? -2.805 19.641 24.203 1 68.62 73 ALA A C 1
ATOM 518 O O . ALA A 1 73 ? -2.773 19.078 25.297 1 68.62 73 ALA A O 1
ATOM 519 N N . GLY A 1 74 ? -3.418 19.203 23.172 1 64.88 74 GLY A N 1
ATOM 520 C CA . GLY A 1 74 ? -4.133 17.953 23.266 1 64.88 74 GLY A CA 1
ATOM 521 C C . GLY A 1 74 ? -3.232 16.766 23.594 1 64.88 74 GLY A C 1
ATOM 522 O O . GLY A 1 74 ? -3.58 15.93 24.422 1 64.88 74 GLY A O 1
ATOM 523 N N . ILE A 1 75 ? -2.111 16.688 22.922 1 66.75 75 ILE A N 1
ATOM 524 C CA . ILE A 1 75 ? -1.136 15.641 23.188 1 66.75 75 ILE A CA 1
ATOM 525 C C . ILE A 1 75 ? -0.689 15.703 24.641 1 66.75 75 ILE A C 1
ATOM 527 O O . ILE A 1 75 ? -0.622 14.68 25.328 1 66.75 75 ILE A O 1
ATOM 531 N N . LEU A 1 76 ? -0.538 16.922 25.094 1 77.81 76 LEU A N 1
ATOM 532 C CA . LEU A 1 76 ? -0.044 17.125 26.453 1 77.81 76 LEU A CA 1
ATOM 533 C C . LEU A 1 76 ? -1.115 16.781 27.484 1 77.81 76 LEU A C 1
ATOM 535 O O . LEU A 1 76 ? -0.819 16.172 28.516 1 77.81 76 LEU A O 1
ATOM 539 N N . GLU A 1 77 ? -2.33 17.125 27.078 1 71.38 77 GLU A N 1
ATOM 540 C CA . GLU A 1 77 ? -3.443 16.797 27.969 1 71.38 77 GLU A CA 1
ATOM 541 C C . GLU A 1 77 ? -3.646 15.297 28.078 1 71.38 77 GLU A C 1
ATOM 543 O O . GLU A 1 77 ? -3.965 14.789 29.156 1 71.38 77 GLU A O 1
ATOM 548 N N . PHE A 1 78 ? -3.443 14.578 27.078 1 73.38 78 PHE A N 1
ATOM 549 C CA . PHE A 1 78 ? -3.51 13.125 27.109 1 73.38 78 PHE A CA 1
ATOM 550 C C . PHE A 1 78 ? -2.441 12.555 28.031 1 73.38 78 PHE A C 1
ATOM 552 O O . PHE A 1 78 ? -2.711 11.633 28.812 1 73.38 78 PHE A O 1
ATOM 559 N N . HIS A 1 79 ? -1.277 13.078 27.844 1 81.12 79 HIS A N 1
ATOM 560 C CA . HIS A 1 79 ? -0.19 12.617 28.703 1 81.12 79 HIS A CA 1
ATOM 561 C C . HIS A 1 79 ? -0.509 12.852 30.172 1 81.12 79 HIS A C 1
ATOM 563 O O . HIS A 1 79 ? -0.264 11.977 31.016 1 81.12 79 HIS A O 1
ATOM 569 N N . ILE A 1 80 ? -1.134 14 30.422 1 81.31 80 ILE A N 1
ATOM 570 C CA . ILE A 1 80 ? -1.491 14.352 31.797 1 81.31 80 ILE A CA 1
ATOM 571 C C . ILE A 1 80 ? -2.545 13.383 32.312 1 81.31 80 ILE A C 1
ATOM 573 O O . ILE A 1 80 ? -2.426 12.867 33.438 1 81.31 80 ILE A O 1
ATOM 577 N N . ALA A 1 81 ? -3.475 13.062 31.453 1 75.25 81 ALA A N 1
ATOM 578 C CA . ALA A 1 81 ? -4.539 12.141 31.844 1 75.25 81 ALA A CA 1
ATOM 579 C C . ALA A 1 81 ? -3.977 10.758 32.156 1 75.25 81 ALA A C 1
ATOM 581 O O . ALA A 1 81 ? -4.406 10.094 33.094 1 75.25 81 ALA A O 1
ATOM 582 N N . MET A 1 82 ? -3.088 10.312 31.359 1 79.88 82 MET A N 1
ATOM 583 C CA . MET A 1 82 ? -2.471 9 31.547 1 79.88 82 MET A CA 1
ATOM 584 C C . MET A 1 82 ? -1.685 8.969 32.875 1 79.88 82 MET A C 1
ATOM 586 O O . MET A 1 82 ? -1.725 7.973 33.594 1 79.88 82 MET A O 1
ATOM 590 N N . LEU A 1 83 ? -0.98 9.969 33.125 1 86.94 83 LEU A N 1
ATOM 591 C CA . LEU A 1 83 ? -0.134 10.039 34.312 1 86.94 83 LEU A CA 1
ATOM 592 C C . LEU A 1 83 ? -0.979 10.117 35.594 1 86.94 83 LEU A C 1
ATOM 594 O O . LEU A 1 83 ? -0.554 9.656 36.656 1 86.94 83 LEU A O 1
ATOM 598 N N . GLU A 1 84 ? -2.16 10.648 35.375 1 81.44 84 GLU A N 1
ATOM 599 C CA . GLU A 1 84 ? -3.041 10.812 36.531 1 81.44 84 GLU A CA 1
ATOM 600 C C . GLU A 1 84 ? -3.879 9.562 36.781 1 81.44 84 GLU A C 1
ATOM 602 O O . GLU A 1 84 ? -4.562 9.445 37.781 1 81.44 84 GLU A O 1
ATOM 607 N N . ASP A 1 85 ? -3.789 8.695 35.812 1 75.56 85 ASP A N 1
ATOM 608 C CA . ASP A 1 85 ? -4.512 7.438 35.969 1 75.56 85 ASP A CA 1
ATOM 609 C C . ASP A 1 85 ? -3.748 6.465 36.844 1 75.56 85 ASP A C 1
ATOM 611 O O . ASP A 1 85 ? -2.656 6.016 36.5 1 75.56 85 ASP A O 1
ATOM 615 N N . ASP A 1 86 ? -4.391 6.059 37.844 1 77.62 86 ASP A N 1
ATOM 616 C CA . ASP A 1 86 ? -3.775 5.164 38.812 1 77.62 86 ASP A CA 1
ATOM 617 C C . ASP A 1 86 ? -3.449 3.809 38.188 1 77.62 86 ASP A C 1
ATOM 619 O O . ASP A 1 86 ? -2.545 3.107 38.656 1 77.62 86 ASP A O 1
ATOM 623 N N . ALA A 1 87 ? -4.145 3.516 37.188 1 73.06 87 ALA A N 1
ATOM 624 C CA . ALA A 1 87 ? -3.916 2.234 36.5 1 73.06 87 ALA A CA 1
ATOM 625 C C . ALA A 1 87 ? -2.529 2.184 35.875 1 73.06 87 ALA A C 1
ATOM 627 O O . ALA A 1 87 ? -1.949 1.107 35.719 1 73.06 87 ALA A O 1
ATOM 628 N N . LEU A 1 88 ? -2.033 3.334 35.594 1 79.62 88 LEU A N 1
ATOM 629 C CA . LEU A 1 88 ? -0.729 3.391 34.938 1 79.62 88 LEU A CA 1
ATOM 630 C C . LEU A 1 88 ? 0.393 3.217 35.969 1 79.62 88 LEU A C 1
ATOM 632 O O . LEU A 1 88 ? 1.377 2.523 35.688 1 79.62 88 LEU A O 1
ATOM 636 N N . SER A 1 89 ? 0.214 3.832 37.156 1 86.19 89 SER A N 1
ATOM 637 C CA . SER A 1 89 ? 1.29 3.838 38.156 1 86.19 89 SER A CA 1
ATOM 638 C C . SER A 1 89 ? 1.17 2.656 39.094 1 86.19 89 SER A C 1
ATOM 640 O O . SER A 1 89 ? 2.139 2.291 39.781 1 86.19 89 SER A O 1
ATOM 642 N N . GLY A 1 90 ? 0.061 2.061 39.125 1 83.81 90 GLY A N 1
ATOM 643 C CA . GLY A 1 90 ? -0.215 0.984 40.062 1 83.81 90 GLY A CA 1
ATOM 644 C C . GLY A 1 90 ? 0.822 -0.123 40.031 1 83.81 90 GLY A C 1
ATOM 645 O O . GLY A 1 90 ? 1.437 -0.442 41.062 1 83.81 90 GLY A O 1
ATOM 646 N N . PRO A 1 91 ? 0.991 -0.649 38.812 1 83.75 91 PRO A N 1
ATOM 647 C CA . PRO A 1 91 ? 1.964 -1.737 38.719 1 83.75 91 PRO A CA 1
ATOM 648 C C . PRO A 1 91 ? 3.359 -1.334 39.188 1 83.75 91 PRO A C 1
ATOM 650 O O . PRO A 1 91 ? 4.062 -2.137 39.781 1 83.75 91 PRO A O 1
ATOM 653 N N . ALA A 1 92 ? 3.82 -0.214 38.906 1 91.25 92 ALA A N 1
ATOM 654 C CA . ALA A 1 92 ? 5.129 0.262 39.344 1 91.25 92 ALA A CA 1
ATOM 655 C C . ALA A 1 92 ? 5.184 0.405 40.844 1 91.25 92 ALA A C 1
ATOM 657 O O . ALA A 1 92 ? 6.168 0.019 41.5 1 91.25 92 ALA A O 1
ATOM 658 N N . LEU A 1 93 ? 4.148 0.947 41.438 1 91.06 93 LEU A N 1
ATOM 659 C CA . LEU A 1 93 ? 4.09 1.128 42.906 1 91.06 93 LEU A CA 1
ATOM 660 C C . LEU A 1 93 ? 4.094 -0.218 43.625 1 91.06 93 LEU A C 1
ATOM 662 O O . LEU A 1 93 ? 4.711 -0.361 44.688 1 91.06 93 LEU A O 1
ATOM 666 N N . ALA A 1 94 ? 3.441 -1.179 43.031 1 87.19 94 ALA A N 1
ATOM 667 C CA . ALA A 1 94 ? 3.449 -2.531 43.562 1 87.19 94 ALA A CA 1
ATOM 668 C C . ALA A 1 94 ? 4.844 -3.145 43.5 1 87.19 94 ALA A C 1
ATOM 670 O O . ALA A 1 94 ? 5.277 -3.824 44.438 1 87.19 94 ALA A O 1
ATOM 671 N N . ALA A 1 95 ? 5.48 -2.938 42.469 1 91.06 95 ALA A N 1
ATOM 672 C CA . ALA A 1 95 ? 6.836 -3.455 42.281 1 91.06 95 ALA A CA 1
ATOM 673 C C . ALA A 1 95 ? 7.797 -2.814 43.281 1 91.06 95 ALA A C 1
ATOM 675 O O . ALA A 1 95 ? 8.711 -3.473 43.781 1 91.06 95 ALA A O 1
ATOM 676 N N . ILE A 1 96 ? 7.656 -1.6 43.562 1 92.5 96 ILE A N 1
ATOM 677 C CA . ILE A 1 96 ? 8.461 -0.914 44.594 1 92.5 96 ILE A CA 1
ATOM 678 C C . ILE A 1 96 ? 8.234 -1.558 45.938 1 92.5 96 ILE A C 1
ATOM 680 O O . ILE A 1 96 ? 9.18 -1.729 46.719 1 92.5 96 ILE A O 1
ATOM 684 N N . GLY A 1 97 ? 7.02 -1.886 46.188 1 89.44 97 GLY A N 1
ATOM 685 C CA . GLY A 1 97 ? 6.691 -2.588 47.406 1 89.44 97 GLY A CA 1
ATOM 686 C C . GLY A 1 97 ? 7.43 -3.904 47.562 1 89.44 97 GLY A C 1
ATOM 687 O O . GLY A 1 97 ? 7.684 -4.352 48.688 1 89.44 97 GLY A O 1
ATOM 688 N N . SER A 1 98 ? 7.777 -4.453 46.406 1 89.19 98 SER A N 1
ATOM 689 C CA . SER A 1 98 ? 8.484 -5.73 46.406 1 89.19 98 SER A CA 1
ATOM 690 C C . SER A 1 98 ? 9.992 -5.527 46.406 1 89.19 98 SER A C 1
ATOM 692 O O . SER A 1 98 ? 10.75 -6.477 46.188 1 89.19 98 SER A O 1
ATOM 694 N N . GLY A 1 99 ? 10.414 -4.199 46.438 1 89.19 99 GLY A N 1
ATOM 695 C CA . GLY A 1 99 ? 11.82 -3.92 46.656 1 89.19 99 GLY A CA 1
ATOM 696 C C . GLY A 1 99 ? 12.516 -3.344 45.438 1 89.19 99 GLY A C 1
ATOM 697 O O . GLY A 1 99 ? 13.727 -3.113 45.469 1 89.19 99 GLY A O 1
ATOM 698 N N . GLN A 1 100 ? 11.883 -3.076 44.438 1 92 100 GLN A N 1
ATOM 699 C CA . GLN A 1 100 ? 12.492 -2.51 43.25 1 92 100 GLN A CA 1
ATOM 700 C C . GLN A 1 100 ? 12.648 -0.997 43.375 1 92 100 GLN A C 1
ATOM 702 O O . GLN A 1 100 ? 11.766 -0.32 43.906 1 92 100 GLN A O 1
ATOM 707 N N . PRO A 1 101 ? 13.734 -0.534 42.844 1 93.12 101 PRO A N 1
ATOM 708 C CA . PRO A 1 101 ? 13.859 0.925 42.844 1 93.12 101 PRO A CA 1
ATOM 709 C C . PRO A 1 101 ? 12.836 1.594 41.938 1 93.12 101 PRO A C 1
ATOM 711 O O . PRO A 1 101 ? 12.375 0.982 40.969 1 93.12 101 PRO A O 1
ATOM 714 N N . ALA A 1 102 ? 12.547 2.848 42.188 1 93.31 102 ALA A N 1
ATOM 715 C CA . ALA A 1 102 ? 11.461 3.566 41.531 1 93.31 102 ALA A CA 1
ATOM 716 C C . ALA A 1 102 ? 11.688 3.623 40.031 1 93.31 102 ALA A C 1
ATOM 718 O O . ALA A 1 102 ? 10.75 3.422 39.25 1 93.31 102 ALA A O 1
ATOM 719 N N . ASP A 1 103 ? 12.883 3.945 39.625 1 91.81 103 ASP A N 1
ATOM 720 C CA . ASP A 1 103 ? 13.172 4.082 38.188 1 91.81 103 ASP A CA 1
ATOM 721 C C . ASP A 1 103 ? 13.016 2.744 37.469 1 91.81 103 ASP A C 1
ATOM 723 O O . ASP A 1 103 ? 12.406 2.678 36.406 1 91.81 103 ASP A O 1
ATOM 727 N N . ALA A 1 104 ? 13.5 1.724 38.062 1 90.38 104 ALA A N 1
ATOM 728 C CA . ALA A 1 104 ? 13.414 0.391 37.5 1 90.38 104 ALA A CA 1
ATOM 729 C C . ALA A 1 104 ? 11.969 -0.098 37.438 1 90.38 104 ALA A C 1
ATOM 731 O O . ALA A 1 104 ? 11.547 -0.718 36.469 1 90.38 104 ALA A O 1
ATOM 732 N N . ALA A 1 105 ? 11.312 0.133 38.531 1 91.62 105 ALA A N 1
ATOM 733 C CA . ALA A 1 105 ? 9.914 -0.287 38.625 1 91.62 105 ALA A CA 1
ATOM 734 C C . ALA A 1 105 ? 9.07 0.414 37.562 1 91.62 105 ALA A C 1
ATOM 736 O O . ALA A 1 105 ? 8.273 -0.224 36.844 1 91.62 105 ALA A O 1
ATOM 737 N N . TRP A 1 106 ? 9.312 1.695 37.406 1 92.94 106 TRP A N 1
ATOM 738 C CA . TRP A 1 106 ? 8.578 2.49 36.406 1 92.94 106 TRP A CA 1
ATOM 739 C C . TRP A 1 106 ? 8.914 2.049 35 1 92.94 106 TRP A C 1
ATOM 741 O O . TRP A 1 106 ? 8.016 1.812 34.188 1 92.94 106 TRP A O 1
ATOM 751 N N . ARG A 1 107 ? 10.102 1.93 34.719 1 89.44 107 ARG A N 1
ATOM 752 C CA . ARG A 1 107 ? 10.562 1.509 33.406 1 89.44 107 ARG A CA 1
ATOM 753 C C . ARG A 1 107 ? 9.992 0.144 33.031 1 89.44 107 ARG A C 1
ATOM 755 O O . ARG A 1 107 ? 9.492 -0.048 31.938 1 89.44 107 ARG A O 1
ATOM 762 N N . ALA A 1 108 ? 10.07 -0.73 33.969 1 87.81 108 ALA A N 1
ATOM 763 C CA . ALA A 1 108 ? 9.602 -2.09 33.688 1 87.81 108 ALA A CA 1
ATOM 764 C C . ALA A 1 108 ? 8.102 -2.113 33.406 1 87.81 108 ALA A C 1
ATOM 766 O O . ALA A 1 108 ? 7.645 -2.811 32.5 1 87.81 108 ALA A O 1
ATOM 767 N N . ALA A 1 109 ? 7.438 -1.399 34.219 1 85.38 109 ALA A N 1
ATOM 768 C CA . ALA A 1 109 ? 5.988 -1.368 34.062 1 85.38 109 ALA A CA 1
ATOM 769 C C . ALA A 1 109 ? 5.59 -0.81 32.719 1 85.38 109 ALA A C 1
ATOM 771 O O . ALA A 1 109 ? 4.734 -1.374 32.031 1 85.38 109 ALA A O 1
ATOM 772 N N . LEU A 1 110 ? 6.242 0.286 32.375 1 87.38 110 LEU A N 1
ATOM 773 C CA . LEU A 1 110 ? 5.859 0.936 31.125 1 87.38 110 LEU A CA 1
ATOM 774 C C . LEU A 1 110 ? 6.43 0.186 29.922 1 87.38 110 LEU A C 1
ATOM 776 O O . LEU A 1 110 ? 5.793 0.116 28.875 1 87.38 110 LEU A O 1
ATOM 780 N N . ASP A 1 111 ? 7.582 -0.339 30.109 1 84.25 111 ASP A N 1
ATOM 781 C CA . ASP A 1 111 ? 8.172 -1.124 29.031 1 84.25 111 ASP A CA 1
ATOM 782 C C . ASP A 1 111 ? 7.281 -2.312 28.672 1 84.25 111 ASP A C 1
ATOM 784 O O . ASP A 1 111 ? 7.156 -2.672 27.5 1 84.25 111 ASP A O 1
ATOM 788 N N . SER A 1 112 ? 6.754 -2.865 29.641 1 75.75 112 SER A N 1
ATOM 789 C CA . SER A 1 112 ? 5.84 -3.977 29.406 1 75.75 112 SER A CA 1
ATOM 790 C C . SER A 1 112 ? 4.629 -3.531 28.594 1 75.75 112 SER A C 1
ATOM 792 O O . SER A 1 112 ? 4.211 -4.219 27.656 1 75.75 112 SER A O 1
ATOM 794 N N . GLU A 1 113 ? 4.168 -2.432 28.969 1 71 113 GLU A N 1
ATOM 795 C CA . GLU A 1 113 ? 3.029 -1.89 28.25 1 71 113 GLU A CA 1
ATOM 796 C C . GLU A 1 113 ? 3.42 -1.507 26.812 1 71 113 GLU A C 1
ATOM 798 O O . GLU A 1 113 ? 2.674 -1.77 25.875 1 71 113 GLU A O 1
ATOM 803 N N . ILE A 1 114 ? 4.555 -0.881 26.734 1 76.69 114 ILE A N 1
ATOM 804 C CA . ILE A 1 114 ? 5.066 -0.433 25.438 1 76.69 114 ILE A CA 1
ATOM 805 C C . ILE A 1 114 ? 5.301 -1.637 24.531 1 76.69 114 ILE A C 1
ATOM 807 O O . ILE A 1 114 ? 4.934 -1.614 23.344 1 76.69 114 ILE A O 1
ATOM 811 N N . ALA A 1 115 ? 5.867 -2.635 25.172 1 70.44 115 ALA A N 1
ATOM 812 C CA . ALA A 1 115 ? 6.113 -3.861 24.422 1 70.44 115 ALA A CA 1
ATOM 813 C C . ALA A 1 115 ? 4.805 -4.461 23.906 1 70.44 115 ALA A C 1
ATOM 815 O O . ALA A 1 115 ? 4.746 -4.969 22.797 1 70.44 115 ALA A O 1
ATOM 816 N N . GLY A 1 116 ? 3.898 -4.363 24.844 1 57.88 116 GLY A N 1
ATOM 817 C CA . GLY A 1 116 ? 2.586 -4.832 24.422 1 57.88 116 GLY A CA 1
ATOM 818 C C . GLY A 1 116 ? 2.037 -4.086 23.219 1 57.88 116 GLY A C 1
ATOM 819 O O . GLY A 1 116 ? 1.502 -4.703 22.297 1 57.88 116 GLY A O 1
ATOM 820 N N . TYR A 1 117 ? 2.334 -2.842 23.328 1 60.5 117 TYR A N 1
ATOM 821 C CA . TYR A 1 117 ? 1.865 -2.014 22.219 1 60.5 117 TYR A CA 1
ATOM 822 C C . TYR A 1 117 ? 2.73 -2.213 20.984 1 60.5 117 TYR A C 1
ATOM 824 O O . TYR A 1 117 ? 2.223 -2.236 19.859 1 60.5 117 TYR A O 1
ATOM 832 N N . GLU A 1 118 ? 4.047 -2.34 21.219 1 61.16 118 GLU A N 1
ATOM 833 C CA . GLU A 1 118 ? 5.012 -2.449 20.125 1 61.16 118 GLU A CA 1
ATOM 834 C C . GLU A 1 118 ? 4.902 -3.801 19.422 1 61.16 118 GLU A C 1
ATOM 836 O O . GLU A 1 118 ? 5.297 -3.938 18.266 1 61.16 118 GLU A O 1
ATOM 841 N N . ALA A 1 119 ? 4.543 -4.742 20.281 1 50.56 119 ALA A N 1
ATOM 842 C CA . ALA A 1 119 ? 4.371 -6.082 19.734 1 50.56 119 ALA A CA 1
ATOM 843 C C . ALA A 1 119 ? 3.275 -6.094 18.672 1 50.56 119 ALA A C 1
ATOM 845 O O . ALA A 1 119 ? 3.207 -7.012 17.844 1 50.56 119 ALA A O 1
ATOM 846 N N . SER A 1 120 ? 2.65 -5.043 18.875 1 42.91 120 SER A N 1
ATOM 847 C CA . SER A 1 120 ? 1.582 -4.902 17.891 1 42.91 120 SER A CA 1
ATOM 848 C C . SER A 1 120 ? 2.049 -4.105 16.688 1 42.91 120 SER A C 1
ATOM 850 O O . SER A 1 120 ? 2.84 -3.168 16.812 1 42.91 120 SER A O 1
ATOM 852 N N . ASP A 1 121 ? 2.078 -4.625 15.648 1 41.28 121 ASP A N 1
ATOM 853 C CA . ASP A 1 121 ? 2.535 -3.982 14.422 1 41.28 121 ASP A CA 1
ATOM 854 C C . ASP A 1 121 ? 1.589 -2.857 14.008 1 41.28 121 ASP A C 1
ATOM 856 O O . ASP A 1 121 ? 1.752 -2.266 12.938 1 41.28 121 ASP A O 1
ATOM 860 N N . GLN A 1 122 ? 0.669 -2.641 14.945 1 40.66 122 GLN A N 1
ATOM 861 C CA . GLN A 1 122 ? -0.303 -1.6 14.625 1 40.66 122 GLN A CA 1
ATOM 862 C C . GLN A 1 122 ? 0.238 -0.215 14.969 1 40.66 122 GLN A C 1
ATOM 864 O O . GLN A 1 122 ? 0.825 -0.022 16.031 1 40.66 122 GLN A O 1
ATOM 869 N N . ASP A 1 123 ? 0.247 0.593 14.039 1 42.59 123 ASP A N 1
ATOM 870 C CA . ASP A 1 123 ? 0.798 1.937 14.188 1 42.59 123 ASP A CA 1
ATOM 871 C C . ASP A 1 123 ? 0.223 2.629 15.422 1 42.59 123 ASP A C 1
ATOM 873 O O . ASP A 1 123 ? 0.938 3.342 16.125 1 42.59 123 ASP A O 1
ATOM 877 N N . TYR A 1 124 ? -1.102 2.283 15.68 1 40.06 124 TYR A N 1
ATOM 878 C CA . TYR A 1 124 ? -1.715 2.834 16.891 1 40.06 124 TYR A CA 1
ATOM 879 C C . TYR A 1 124 ? -0.907 2.469 18.125 1 40.06 124 TYR A C 1
ATOM 881 O O . TYR A 1 124 ? -0.598 3.334 18.953 1 40.06 124 TYR A O 1
ATOM 889 N N . PHE A 1 125 ? -0.64 1.232 18.078 1 50.44 125 PHE A N 1
ATOM 890 C CA . PHE A 1 125 ? 0.061 0.762 19.266 1 50.44 125 PHE A CA 1
ATOM 891 C C . PHE A 1 125 ? 1.489 1.294 19.297 1 50.44 125 PHE A C 1
ATOM 893 O O . PHE A 1 125 ? 2.029 1.574 20.375 1 50.44 125 PHE A O 1
ATOM 900 N N . ARG A 1 126 ? 1.804 1.738 18.031 1 54.69 126 ARG A N 1
ATOM 901 C CA . ARG A 1 126 ? 3.143 2.318 18 1 54.69 126 ARG A CA 1
ATOM 902 C C . ARG A 1 126 ? 3.121 3.766 18.484 1 54.69 126 ARG A C 1
ATOM 904 O O . ARG A 1 126 ? 4.027 4.203 19.188 1 54.69 126 ARG A O 1
ATOM 911 N N . ALA A 1 127 ? 2.062 4.441 17.984 1 56.62 127 ALA A N 1
ATOM 912 C CA . ALA A 1 127 ? 1.916 5.801 18.5 1 56.62 127 ALA A CA 1
ATOM 913 C C . ALA A 1 127 ? 1.737 5.801 20.016 1 56.62 127 ALA A C 1
ATOM 915 O O . ALA A 1 127 ? 2.326 6.629 20.719 1 56.62 127 ALA A O 1
ATOM 916 N N . ARG A 1 128 ? 0.863 4.891 20.391 1 60.75 128 ARG A N 1
ATOM 917 C CA . ARG A 1 128 ? 0.667 4.762 21.828 1 60.75 128 ARG A CA 1
ATOM 918 C C . ARG A 1 128 ? 1.965 4.363 22.516 1 60.75 128 ARG A C 1
ATOM 920 O O . ARG A 1 128 ? 2.268 4.855 23.609 1 60.75 128 ARG A O 1
ATOM 927 N N . ALA A 1 129 ? 2.596 3.52 21.781 1 68.69 129 ALA A N 1
ATOM 928 C CA . ALA A 1 129 ? 3.895 3.139 22.344 1 68.69 129 ALA A CA 1
ATOM 929 C C . ALA A 1 129 ? 4.816 4.348 22.453 1 68.69 129 ALA A C 1
ATOM 931 O O . ALA A 1 129 ? 5.52 4.504 23.453 1 68.69 129 ALA A O 1
ATOM 932 N N . ALA A 1 130 ? 4.648 5.188 21.438 1 69.88 130 ALA A N 1
ATOM 933 C CA . ALA A 1 130 ? 5.473 6.395 21.469 1 69.88 130 ALA A CA 1
ATOM 934 C C . ALA A 1 130 ? 5.051 7.32 22.609 1 69.88 130 ALA A C 1
ATOM 936 O O . ALA A 1 130 ? 5.898 7.898 23.297 1 69.88 130 ALA A O 1
ATOM 937 N N . ASP A 1 131 ? 3.762 7.457 22.766 1 70.62 131 ASP A N 1
ATOM 938 C CA . ASP A 1 131 ? 3.258 8.266 23.875 1 70.62 131 ASP A CA 1
ATOM 939 C C . ASP A 1 131 ? 3.725 7.707 25.219 1 70.62 131 ASP A C 1
ATOM 941 O O . ASP A 1 131 ? 4.176 8.461 26.078 1 70.62 131 ASP A O 1
ATOM 945 N N . LEU A 1 132 ? 3.574 6.426 25.281 1 77.69 132 LEU A N 1
ATOM 946 C CA . LEU A 1 132 ? 3.961 5.789 26.547 1 77.69 132 LEU A CA 1
ATOM 947 C C . LEU A 1 132 ? 5.465 5.898 26.766 1 77.69 132 LEU A C 1
ATOM 949 O O . LEU A 1 132 ? 5.918 6.039 27.906 1 77.69 132 LEU A O 1
ATOM 953 N N . ARG A 1 133 ? 6.082 5.812 25.688 1 81 133 ARG A N 1
ATOM 954 C CA . ARG A 1 133 ? 7.523 6.004 25.812 1 81 133 ARG A CA 1
ATOM 955 C C . ARG A 1 133 ? 7.848 7.41 26.297 1 81 133 ARG A C 1
ATOM 957 O O . ARG A 1 133 ? 8.719 7.586 27.156 1 81 133 ARG A O 1
ATOM 964 N N . ASP A 1 134 ? 7.164 8.344 25.719 1 82.06 134 ASP A N 1
ATOM 965 C CA . ASP A 1 134 ? 7.371 9.727 26.141 1 82.06 134 ASP A CA 1
ATOM 966 C C . ASP A 1 134 ? 7.02 9.898 27.609 1 82.06 134 ASP A C 1
ATOM 968 O O . ASP A 1 134 ? 7.762 10.539 28.359 1 82.06 134 ASP A O 1
ATOM 972 N N . ILE A 1 135 ? 5.941 9.344 28 1 84.19 135 ILE A N 1
ATOM 973 C CA . ILE A 1 135 ? 5.488 9.422 29.391 1 84.19 135 ILE A CA 1
ATOM 974 C C . ILE A 1 135 ? 6.512 8.75 30.312 1 84.19 135 ILE A C 1
ATOM 976 O O . ILE A 1 135 ? 6.867 9.297 31.359 1 84.19 135 ILE A O 1
ATOM 980 N N . ARG A 1 136 ? 6.883 7.562 29.859 1 87.25 136 ARG A N 1
ATOM 981 C CA . ARG A 1 136 ? 7.898 6.844 30.625 1 87.25 136 ARG A CA 1
ATOM 982 C C . ARG A 1 136 ? 9.141 7.703 30.828 1 87.25 136 ARG A C 1
ATOM 984 O O . ARG A 1 136 ? 9.633 7.844 31.953 1 87.25 136 ARG A O 1
ATOM 991 N N . ASP A 1 137 ? 9.539 8.281 29.828 1 83.25 137 ASP A N 1
ATOM 992 C CA . ASP A 1 137 ? 10.797 9.023 29.859 1 83.25 137 ASP A CA 1
ATOM 993 C C . ASP A 1 137 ? 10.656 10.32 30.656 1 83.25 137 ASP A C 1
ATOM 995 O O . ASP A 1 137 ? 11.602 10.766 31.312 1 83.25 137 ASP A O 1
ATOM 999 N N . GLN A 1 138 ? 9.508 10.93 30.609 1 85.06 138 GLN A N 1
ATOM 1000 C CA . GLN A 1 138 ? 9.273 12.156 31.359 1 85.06 138 GLN A CA 1
ATOM 1001 C C . GLN A 1 138 ? 9.375 11.891 32.875 1 85.06 138 GLN A C 1
ATOM 1003 O O . GLN A 1 138 ? 9.938 12.695 33.594 1 85.06 138 GLN A O 1
ATOM 1008 N N . VAL A 1 139 ? 8.844 10.789 33.281 1 89.06 139 VAL A N 1
ATOM 1009 C CA . VAL A 1 139 ? 8.859 10.461 34.688 1 89.06 139 VAL A CA 1
ATOM 1010 C C . VAL A 1 139 ? 10.273 10.039 35.094 1 89.06 139 VAL A C 1
ATOM 1012 O O . VAL A 1 139 ? 10.742 10.398 36.188 1 89.06 139 VAL A O 1
ATOM 1015 N N . LEU A 1 140 ? 10.883 9.242 34.25 1 87.88 140 LEU A N 1
ATOM 1016 C CA . LEU A 1 140 ? 12.25 8.828 34.562 1 87.88 140 LEU A CA 1
ATOM 1017 C C . LEU A 1 140 ? 13.172 10.039 34.656 1 87.88 140 LEU A C 1
ATOM 1019 O O . LEU A 1 140 ? 14.062 10.07 35.531 1 87.88 140 LEU A O 1
ATOM 1023 N N . ARG A 1 141 ? 12.906 10.984 33.812 1 82.31 141 ARG A N 1
ATOM 1024 C CA . ARG A 1 141 ? 13.664 12.227 33.875 1 82.31 141 ARG A CA 1
ATOM 1025 C C . ARG A 1 141 ? 13.422 12.938 35.219 1 82.31 141 ARG A C 1
ATOM 1027 O O . ARG A 1 141 ? 14.359 13.477 35.812 1 82.31 141 ARG A O 1
ATOM 1034 N N . ALA A 1 142 ? 12.234 12.992 35.625 1 85.44 142 ALA A N 1
ATOM 1035 C CA . ALA A 1 142 ? 11.875 13.648 36.875 1 85.44 142 ALA A CA 1
ATOM 1036 C C . ALA A 1 142 ? 12.484 12.914 38.062 1 85.44 142 ALA A C 1
ATOM 1038 O O . ALA A 1 142 ? 12.789 13.523 39.094 1 85.44 142 ALA A O 1
ATOM 1039 N N . LEU A 1 143 ? 12.609 11.602 37.875 1 88.31 143 LEU A N 1
ATOM 1040 C CA . LEU A 1 143 ? 13.211 10.789 38.938 1 88.31 143 LEU A CA 1
ATOM 1041 C C . LEU A 1 143 ? 14.711 11.039 39.031 1 88.31 143 LEU A C 1
ATOM 1043 O O . LEU A 1 143 ? 15.297 10.93 40.094 1 88.31 143 LEU A O 1
ATOM 1047 N N . SER A 1 144 ? 15.242 11.25 37.812 1 78.94 144 SER A N 1
ATOM 1048 C CA . SER A 1 144 ? 16.688 11.391 37.781 1 78.94 144 SER A CA 1
ATOM 1049 C C . SER A 1 144 ? 17.141 12.781 38.219 1 78.94 144 SER A C 1
ATOM 1051 O O . SER A 1 144 ? 16.406 13.75 38.062 1 78.94 144 SER A O 1
ATOM 1053 N N . GLU A 1 145 ? 17.781 12.977 39.344 1 61.81 145 GLU A N 1
ATOM 1054 C CA . GLU A 1 145 ? 18.25 14.234 39.906 1 61.81 145 GLU A CA 1
ATOM 1055 C C . GLU A 1 145 ? 19 15.078 38.875 1 61.81 145 GLU A C 1
ATOM 1057 O O . GLU A 1 145 ? 19.062 16.297 39 1 61.81 145 GLU A O 1
ATOM 1062 N N . GLU A 1 146 ? 19.625 14.414 37.938 1 55.16 146 GLU A N 1
ATOM 1063 C CA . GLU A 1 146 ? 20.438 15.188 37 1 55.16 146 GLU A CA 1
ATOM 1064 C C . GLU A 1 146 ? 19.625 15.602 35.781 1 55.16 146 GLU A C 1
ATOM 1066 O O . GLU A 1 146 ? 18.859 14.797 35.219 1 55.16 146 GLU A O 1
ATOM 1071 N N . GLY A 1 147 ? 19.188 16.672 35.719 1 53.62 147 GLY A N 1
ATOM 1072 C CA . GLY A 1 147 ? 18.391 17.281 34.688 1 53.62 147 GLY A CA 1
ATOM 1073 C C . GLY A 1 147 ? 18.734 16.781 33.281 1 53.62 147 GLY A C 1
ATOM 1074 O O . GLY A 1 147 ? 19.797 16.203 33.094 1 53.62 147 GLY A O 1
ATOM 1075 N N . GLU A 1 148 ? 17.828 16.391 32.406 1 56.72 148 GLU A N 1
ATOM 1076 C CA . GLU A 1 148 ? 18.109 16.141 31 1 56.72 148 GLU A CA 1
ATOM 1077 C C . GLU A 1 148 ? 19.125 17.109 30.438 1 56.72 148 GLU A C 1
ATOM 1079 O O . GLU A 1 148 ? 19.125 18.297 30.797 1 56.72 148 GLU A O 1
ATOM 1084 N N . ALA A 1 149 ? 20.234 16.578 29.938 1 61.31 149 ALA A N 1
ATOM 1085 C CA . ALA A 1 149 ? 21.141 17.484 29.234 1 61.31 149 ALA A CA 1
ATOM 1086 C C . ALA A 1 149 ? 20.344 18.422 28.312 1 61.31 149 ALA A C 1
ATOM 1088 O O . ALA A 1 149 ? 19.562 17.984 27.484 1 61.31 149 ALA A O 1
ATOM 1089 N N . GLU A 1 150 ? 20.281 19.562 28.656 1 73.06 150 GLU A N 1
ATOM 1090 C CA . GLU A 1 150 ? 19.641 20.609 27.844 1 73.06 150 GLU A CA 1
ATOM 1091 C C . GLU A 1 150 ? 20.375 20.781 26.516 1 73.06 150 GLU A C 1
ATOM 1093 O O . GLU A 1 150 ? 21.609 20.797 26.469 1 73.06 150 GLU A O 1
ATOM 1098 N N . ALA A 1 151 ? 19.594 20.672 25.516 1 82.94 151 ALA A N 1
ATOM 1099 C CA . ALA A 1 151 ? 20.188 20.938 24.203 1 82.94 151 ALA A CA 1
ATOM 1100 C C . ALA A 1 151 ? 20.734 22.359 24.125 1 82.94 151 ALA A C 1
ATOM 1102 O O . ALA A 1 151 ? 20.094 23.297 24.609 1 82.94 151 ALA A O 1
ATOM 1103 N N . PRO A 1 152 ? 21.922 22.5 23.703 1 87.31 152 PRO A N 1
ATOM 1104 C CA . PRO A 1 152 ? 22.422 23.875 23.5 1 87.31 152 PRO A CA 1
ATOM 1105 C C . PRO A 1 152 ? 21.531 24.703 22.578 1 87.31 152 PRO A C 1
ATOM 1107 O O . PRO A 1 152 ? 20.812 24.141 21.75 1 87.31 152 PRO A O 1
ATOM 1110 N N . PRO A 1 153 ? 21.594 25.922 22.812 1 88.81 153 PRO A N 1
ATOM 1111 C CA . PRO A 1 153 ? 20.812 26.797 21.922 1 88.81 153 PRO A CA 1
ATOM 1112 C C . PRO A 1 153 ? 21.188 26.609 20.453 1 88.81 153 PRO A C 1
ATOM 1114 O O . PRO A 1 153 ? 22.359 26.516 20.125 1 88.81 153 PRO A O 1
ATOM 1117 N N . GLY A 1 154 ? 20.125 26.438 19.641 1 91.94 154 GLY A N 1
ATOM 1118 C CA . GLY A 1 154 ? 20.328 26.328 18.203 1 91.94 154 GLY A CA 1
ATOM 1119 C C . GLY A 1 154 ? 20.766 24.938 17.781 1 91.94 154 GLY A C 1
ATOM 1120 O O . GLY A 1 154 ? 21.219 24.734 16.656 1 91.94 154 GLY A O 1
ATOM 1121 N N . ALA A 1 155 ? 20.547 24.016 18.641 1 93.5 155 ALA A N 1
ATOM 1122 C CA . ALA A 1 155 ? 21 22.656 18.375 1 93.5 155 ALA A CA 1
ATOM 1123 C C . ALA A 1 155 ? 20.109 21.984 17.344 1 93.5 155 ALA A C 1
ATOM 1125 O O . ALA A 1 155 ? 18.922 22.297 17.234 1 93.5 155 ALA A O 1
ATOM 1126 N N . ILE A 1 156 ? 20.719 21.141 16.562 1 94.69 156 ILE A N 1
ATOM 1127 C CA . ILE A 1 156 ? 20 20.203 15.703 1 94.69 156 ILE A CA 1
ATOM 1128 C C . ILE A 1 156 ? 19.75 18.891 16.453 1 94.69 156 ILE A C 1
ATOM 1130 O O . ILE A 1 156 ? 20.688 18.172 16.781 1 94.69 156 ILE A O 1
ATOM 1134 N N . LEU A 1 157 ? 18.484 18.672 16.719 1 93.38 157 LEU A N 1
ATOM 1135 C CA . LEU A 1 157 ? 18.094 17.469 17.453 1 93.38 157 LEU A CA 1
ATOM 1136 C C . LEU A 1 157 ? 18.094 16.25 16.547 1 93.38 157 LEU A C 1
ATOM 1138 O O . LEU A 1 157 ? 17.344 16.203 15.57 1 93.38 157 LEU A O 1
ATOM 1142 N N . TYR A 1 158 ? 18.969 15.328 16.859 1 91.75 158 TYR A N 1
ATOM 1143 C CA . TYR A 1 158 ? 19.188 14.156 16.016 1 91.75 158 TYR A CA 1
ATOM 1144 C C . TYR A 1 158 ? 18.906 12.875 16.781 1 91.75 158 TYR A C 1
ATOM 1146 O O . TYR A 1 158 ? 19.344 12.719 17.938 1 91.75 158 TYR A O 1
ATOM 1154 N N . GLY A 1 159 ? 18.172 11.945 16.172 1 89 159 GLY A N 1
ATOM 1155 C CA . GLY A 1 159 ? 17.922 10.672 16.844 1 89 159 GLY A CA 1
ATOM 1156 C C . GLY A 1 159 ? 16.938 9.797 16.078 1 89 159 GLY A C 1
ATOM 1157 O O . GLY A 1 159 ? 16.719 9.992 14.883 1 89 159 GLY A O 1
ATOM 1158 N N . GLU A 1 160 ? 16.438 8.766 16.766 1 82.94 160 GLU A N 1
ATOM 1159 C CA . GLU A 1 160 ? 15.484 7.84 16.156 1 82.94 160 GLU A CA 1
ATOM 1160 C C . GLU A 1 160 ? 14.125 8.5 15.969 1 82.94 160 GLU A C 1
ATOM 1162 O O . GLU A 1 160 ? 13.5 8.352 14.914 1 82.94 160 GLU A O 1
ATOM 1167 N N . ASP A 1 161 ? 13.758 9.133 16.984 1 82.62 161 ASP A N 1
ATOM 1168 C CA . ASP A 1 161 ? 12.469 9.812 17.016 1 82.62 161 ASP A CA 1
ATOM 1169 C C . ASP A 1 161 ? 12.461 10.938 18.047 1 82.62 161 ASP A C 1
ATOM 1171 O O . ASP A 1 161 ? 13.422 11.102 18.797 1 82.62 161 ASP A O 1
ATOM 1175 N N . ILE A 1 162 ? 11.477 11.875 17.953 1 85.81 162 ILE A N 1
ATOM 1176 C CA . ILE A 1 162 ? 11.336 12.953 18.938 1 85.81 162 ILE A CA 1
ATOM 1177 C C . ILE A 1 162 ? 9.906 12.992 19.469 1 85.81 162 ILE A C 1
ATOM 1179 O O . ILE A 1 162 ? 8.953 12.852 18.703 1 85.81 162 ILE A O 1
ATOM 1183 N N . ALA A 1 163 ? 9.859 13 20.766 1 79.06 163 ALA A N 1
ATOM 1184 C CA . ALA A 1 163 ? 8.547 13.125 21.391 1 79.06 163 ALA A CA 1
ATOM 1185 C C . ALA A 1 163 ? 7.984 14.531 21.203 1 79.06 163 ALA A C 1
ATOM 1187 O O . ALA A 1 163 ? 8.727 15.508 21.219 1 79.06 163 ALA A O 1
ATOM 1188 N N . PRO A 1 164 ? 6.656 14.648 21.062 1 77.31 164 PRO A N 1
ATOM 1189 C CA . PRO A 1 164 ? 6.039 15.977 20.953 1 77.31 164 PRO A CA 1
ATOM 1190 C C . PRO A 1 164 ? 6.395 16.875 22.141 1 77.31 164 PRO A C 1
ATOM 1192 O O . PRO A 1 164 ? 6.602 18.078 21.953 1 77.31 164 PRO A O 1
ATOM 1195 N N . THR A 1 165 ? 6.5 16.297 23.344 1 80.44 165 THR A N 1
ATOM 1196 C CA . THR A 1 165 ? 6.832 17.094 24.531 1 80.44 165 THR A CA 1
ATOM 1197 C C . THR A 1 165 ? 8.219 17.703 24.391 1 80.44 165 THR A C 1
ATOM 1199 O O . THR A 1 165 ? 8.43 18.859 24.75 1 80.44 165 THR A O 1
ATOM 1202 N N . ARG A 1 166 ? 9.078 16.953 23.922 1 82.75 166 ARG A N 1
ATOM 1203 C CA . ARG A 1 166 ? 10.43 17.469 23.703 1 82.75 166 ARG A CA 1
ATOM 1204 C C . ARG A 1 166 ? 10.438 18.609 22.703 1 82.75 166 ARG A C 1
ATOM 1206 O O . ARG A 1 166 ? 11.156 19.594 22.875 1 82.75 166 ARG A O 1
ATOM 1213 N N . PHE A 1 167 ? 9.703 18.453 21.641 1 87.12 167 PHE A N 1
ATOM 1214 C CA . PHE A 1 167 ? 9.586 19.516 20.656 1 87.12 167 PHE A CA 1
ATOM 1215 C C . PHE A 1 167 ? 9.07 20.797 21.297 1 87.12 167 PHE A C 1
ATOM 1217 O O . PHE A 1 167 ? 9.625 21.875 21.062 1 87.12 167 PHE A O 1
ATOM 1224 N N . LEU A 1 168 ? 8.07 20.641 22.078 1 81.44 168 LEU A N 1
ATOM 1225 C CA . LEU A 1 168 ? 7.391 21.797 22.641 1 81.44 168 LEU A CA 1
ATOM 1226 C C . LEU A 1 168 ? 8.234 22.453 23.734 1 81.44 168 LEU A C 1
ATOM 1228 O O . LEU A 1 168 ? 8.133 23.656 23.953 1 81.44 168 LEU A O 1
ATOM 1232 N N . GLU A 1 169 ? 9.102 21.719 24.359 1 82 169 GLU A N 1
ATOM 1233 C CA . GLU A 1 169 ? 9.961 22.219 25.438 1 82 169 GLU A CA 1
ATOM 1234 C C . GLU A 1 169 ? 11.188 22.922 24.859 1 82 169 GLU A C 1
ATOM 1236 O O . GLU A 1 169 ? 11.859 23.688 25.562 1 82 169 GLU A O 1
ATOM 1241 N N . THR A 1 170 ? 11.445 22.625 23.703 1 86.31 170 THR A N 1
ATOM 1242 C CA . THR A 1 170 ? 12.648 23.188 23.094 1 86.31 170 THR A CA 1
ATOM 1243 C C . THR A 1 170 ? 12.422 24.641 22.672 1 86.31 170 THR A C 1
ATOM 1245 O O . THR A 1 170 ? 11.359 24.984 22.141 1 86.31 170 THR A O 1
ATOM 1248 N N . ASP A 1 171 ? 13.398 25.469 23 1 85.31 171 ASP A N 1
ATOM 1249 C CA . ASP A 1 171 ? 13.359 26.844 22.547 1 85.31 171 ASP A CA 1
ATOM 1250 C C . ASP A 1 171 ? 13.891 26.969 21.125 1 85.31 171 ASP A C 1
ATOM 1252 O O . ASP A 1 171 ? 15.102 26.953 20.891 1 85.31 171 ASP A O 1
ATOM 1256 N N . TRP A 1 172 ? 13 27.234 20.203 1 88.12 172 TRP A N 1
ATOM 1257 C CA . TRP A 1 172 ? 13.359 27.266 18.797 1 88.12 172 TRP A CA 1
ATOM 1258 C C . TRP A 1 172 ? 13.703 28.688 18.359 1 88.12 172 TRP A C 1
ATOM 1260 O O . TRP A 1 172 ? 14.039 28.906 17.188 1 88.12 172 TRP A O 1
ATOM 1270 N N . ASN A 1 173 ? 13.672 29.625 19.297 1 82.69 173 ASN A N 1
ATOM 1271 C CA . ASN A 1 173 ? 13.938 31.016 18.953 1 82.69 173 ASN A CA 1
ATOM 1272 C C . ASN A 1 173 ? 15.406 31.219 18.578 1 82.69 173 ASN A C 1
ATOM 1274 O O . ASN A 1 173 ? 15.742 32.188 17.875 1 82.69 173 ASN A O 1
ATOM 1278 N N . LYS A 1 174 ? 16.234 30.359 19.062 1 86.5 174 LYS A N 1
ATOM 1279 C CA . LYS A 1 174 ? 17.672 30.484 18.766 1 86.5 174 LYS A CA 1
ATOM 1280 C C . LYS A 1 174 ? 18.047 29.641 17.562 1 86.5 174 LYS A C 1
ATOM 1282 O O . LYS A 1 174 ? 19.234 29.406 17.312 1 86.5 174 LYS A O 1
ATOM 1287 N N . GLY A 1 175 ? 17.031 29.25 16.922 1 85.81 175 GLY A N 1
ATOM 1288 C CA . GLY A 1 175 ? 17.266 28.406 15.758 1 85.81 175 GLY A CA 1
ATOM 1289 C C . GLY A 1 175 ? 17.25 26.922 16.078 1 85.81 175 GLY A C 1
ATOM 1290 O O . GLY A 1 175 ? 16.609 26.5 17.031 1 85.81 175 GLY A O 1
ATOM 1291 N N . GLY A 1 176 ? 17.859 26.156 15.109 1 92.62 176 GLY A N 1
ATOM 1292 C CA . GLY A 1 176 ? 17.922 24.703 15.258 1 92.62 176 GLY A CA 1
ATOM 1293 C C . GLY A 1 176 ? 17.031 23.969 14.281 1 92.62 176 GLY A C 1
ATOM 1294 O O . GLY A 1 176 ? 16.406 24.578 13.414 1 92.62 176 GLY A O 1
ATOM 1295 N N . GLY A 1 177 ? 17.062 22.672 14.422 1 95.25 177 GLY A N 1
ATOM 1296 C CA . GLY A 1 177 ? 16.297 21.797 13.547 1 95.25 177 GLY A CA 1
ATOM 1297 C C . GLY A 1 177 ? 16.203 20.375 14.055 1 95.25 177 GLY A C 1
ATOM 1298 O O . GLY A 1 177 ? 16.672 20.078 15.156 1 95.25 177 GLY A O 1
ATOM 1299 N N . ILE A 1 178 ? 15.445 19.625 13.328 1 94.94 178 ILE A N 1
ATOM 1300 C CA . ILE A 1 178 ? 15.195 18.25 13.75 1 94.94 178 ILE A CA 1
ATOM 1301 C C . ILE A 1 178 ? 15.586 17.281 12.633 1 94.94 178 ILE A C 1
ATOM 1303 O O . ILE A 1 178 ? 15.234 17.484 11.469 1 94.94 178 ILE A O 1
ATOM 1307 N N . ALA A 1 179 ? 16.359 16.297 12.961 1 93.31 179 ALA A N 1
ATOM 1308 C CA . ALA A 1 179 ? 16.766 15.242 12.039 1 93.31 179 ALA A CA 1
ATOM 1309 C C . ALA A 1 179 ? 16.531 13.859 12.641 1 93.31 179 ALA A C 1
ATOM 1311 O O . ALA A 1 179 ? 17.219 13.469 13.586 1 93.31 179 ALA A O 1
ATOM 1312 N N . LEU A 1 180 ? 15.609 13.125 12.039 1 90.5 180 LEU A N 1
ATOM 1313 C CA . LEU A 1 180 ? 15.227 11.859 12.664 1 90.5 180 LEU A CA 1
ATOM 1314 C C . LEU A 1 180 ? 15.445 10.688 11.719 1 90.5 180 LEU A C 1
ATOM 1316 O O . LEU A 1 180 ? 15.242 10.82 10.508 1 90.5 180 LEU A O 1
ATOM 1320 N N . LYS A 1 181 ? 15.844 9.578 12.273 1 85.25 181 LYS A N 1
ATOM 1321 C CA . LYS A 1 181 ? 16 8.352 11.5 1 85.25 181 LYS A CA 1
ATOM 1322 C C . LYS A 1 181 ? 14.641 7.758 11.141 1 85.25 181 LYS A C 1
ATOM 1324 O O . LYS A 1 181 ? 14.484 7.141 10.086 1 85.25 181 LYS A O 1
ATOM 1329 N N . ARG A 1 182 ? 13.766 7.91 12.023 1 74.88 182 ARG A N 1
ATOM 1330 C CA . ARG A 1 182 ? 12.398 7.461 11.797 1 74.88 182 ARG A CA 1
ATOM 1331 C C . ARG A 1 182 ? 11.445 8.641 11.703 1 74.88 182 ARG A C 1
ATOM 1333 O O . ARG A 1 182 ? 11.867 9.797 11.742 1 74.88 182 ARG A O 1
ATOM 1340 N N . GLY A 1 183 ? 10.164 8.352 11.438 1 68.44 183 GLY A N 1
ATOM 1341 C CA . GLY A 1 183 ? 9.148 9.391 11.406 1 68.44 183 GLY A CA 1
ATOM 1342 C C . GLY A 1 183 ? 8.531 9.57 10.031 1 68.44 183 GLY A C 1
ATOM 1343 O O . GLY A 1 183 ? 9 8.984 9.055 1 68.44 183 GLY A O 1
ATOM 1344 N N . SER A 1 184 ? 7.426 10.25 10.078 1 66 184 SER A N 1
ATOM 1345 C CA . SER A 1 184 ? 6.672 10.531 8.859 1 66 184 SER A CA 1
ATOM 1346 C C . SER A 1 184 ? 6.43 12.031 8.703 1 66 184 SER A C 1
ATOM 1348 O O . SER A 1 184 ? 6.449 12.781 9.68 1 66 184 SER A O 1
ATOM 1350 N N . THR A 1 185 ? 6.297 12.43 7.5 1 66.88 185 THR A N 1
ATOM 1351 C CA . THR A 1 185 ? 5.98 13.828 7.227 1 66.88 185 THR A CA 1
ATOM 1352 C C . THR A 1 185 ? 4.598 14.188 7.77 1 66.88 185 THR A C 1
ATOM 1354 O O . THR A 1 185 ? 4.258 15.359 7.895 1 66.88 185 THR A O 1
ATOM 1357 N N . ALA A 1 186 ? 3.924 13.164 8.094 1 57.53 186 ALA A N 1
ATOM 1358 C CA . ALA A 1 186 ? 2.555 13.383 8.555 1 57.53 186 ALA A CA 1
ATOM 1359 C C . ALA A 1 186 ? 2.465 13.266 10.07 1 57.53 186 ALA A C 1
ATOM 1361 O O . ALA A 1 186 ? 1.383 13.414 10.648 1 57.53 186 ALA A O 1
ATOM 1362 N N . SER A 1 187 ? 3.635 13.039 10.695 1 65.19 187 SER A N 1
ATOM 1363 C CA . SER A 1 187 ? 3.631 12.891 12.148 1 65.19 187 SER A CA 1
ATOM 1364 C C . SER A 1 187 ? 3.234 14.188 12.836 1 65.19 187 SER A C 1
ATOM 1366 O O . SER A 1 187 ? 3.344 15.266 12.25 1 65.19 187 SER A O 1
ATOM 1368 N N . HIS A 1 188 ? 2.799 14.055 14.094 1 63.91 188 HIS A N 1
ATOM 1369 C CA . HIS A 1 188 ? 2.447 15.219 14.891 1 63.91 188 HIS A CA 1
ATOM 1370 C C . HIS A 1 188 ? 3.602 16.219 14.953 1 63.91 188 HIS A C 1
ATOM 1372 O O . HIS A 1 188 ? 3.398 17.422 14.781 1 63.91 188 HIS A O 1
ATOM 1378 N N . VAL A 1 189 ? 4.73 15.719 15.18 1 76.88 189 VAL A N 1
ATOM 1379 C CA . VAL A 1 189 ? 5.879 16.609 15.328 1 76.88 189 VAL A CA 1
ATOM 1380 C C . VAL A 1 189 ? 6.184 17.297 14 1 76.88 189 VAL A C 1
ATOM 1382 O O . VAL A 1 189 ? 6.574 18.453 13.969 1 76.88 189 VAL A O 1
ATOM 1385 N N . ALA A 1 190 ? 6.008 16.547 12.93 1 77.12 190 ALA A N 1
ATOM 1386 C CA . ALA A 1 190 ? 6.223 17.156 11.617 1 77.12 190 ALA A CA 1
ATOM 1387 C C . ALA A 1 190 ? 5.266 18.312 11.391 1 77.12 190 ALA A C 1
ATOM 1389 O O . ALA A 1 190 ? 5.66 19.359 10.867 1 77.12 190 ALA A O 1
ATOM 1390 N N . MET A 1 191 ? 4.09 18.109 11.781 1 66.88 191 MET A N 1
ATOM 1391 C CA . MET A 1 191 ? 3.09 19.172 11.648 1 66.88 191 MET A CA 1
ATOM 1392 C C . MET A 1 191 ? 3.445 20.359 12.516 1 66.88 191 MET A C 1
ATOM 1394 O O . MET A 1 191 ? 3.338 21.516 12.078 1 66.88 191 MET A O 1
ATOM 1398 N N . LEU A 1 192 ? 3.85 20.109 13.711 1 73.31 192 LEU A N 1
ATOM 1399 C CA . LEU A 1 192 ? 4.277 21.172 14.625 1 73.31 192 LEU A CA 1
ATOM 1400 C C . LEU A 1 192 ? 5.484 21.922 14.062 1 73.31 192 LEU A C 1
ATOM 1402 O O . LEU A 1 192 ? 5.555 23.141 14.148 1 73.31 192 LEU A O 1
ATOM 1406 N N . ALA A 1 193 ? 6.34 21.203 13.508 1 83.06 193 ALA A N 1
ATOM 1407 C CA . ALA A 1 193 ? 7.543 21.797 12.93 1 83.06 193 ALA A CA 1
ATOM 1408 C C . ALA A 1 193 ? 7.191 22.75 11.797 1 83.06 193 ALA A C 1
ATOM 1410 O O . ALA A 1 193 ? 7.723 23.859 11.727 1 83.06 193 ALA A O 1
ATOM 1411 N N . ARG A 1 194 ? 6.328 22.328 10.969 1 73.88 194 ARG A N 1
ATOM 1412 C CA . ARG A 1 194 ? 5.875 23.172 9.867 1 73.88 194 ARG A CA 1
ATOM 1413 C C . ARG A 1 194 ? 5.195 24.438 10.391 1 73.88 194 ARG A C 1
ATOM 1415 O O . ARG A 1 194 ? 5.449 25.547 9.906 1 73.88 194 ARG A O 1
ATOM 1422 N N . SER A 1 195 ? 4.34 24.172 11.367 1 68 195 SER A N 1
ATOM 1423 C CA . SER A 1 195 ? 3.598 25.297 11.938 1 68 195 SER A CA 1
ATOM 1424 C C . SER A 1 195 ? 4.539 26.312 12.562 1 68 195 SER A C 1
ATOM 1426 O O . SER A 1 195 ? 4.262 27.516 12.531 1 68 195 SER A O 1
ATOM 1428 N N . ARG A 1 196 ? 5.688 25.891 13.078 1 73.12 196 ARG A N 1
ATOM 1429 C CA . ARG A 1 196 ? 6.613 26.781 13.773 1 73.12 196 ARG A CA 1
ATOM 1430 C C . ARG A 1 196 ? 7.793 27.141 12.883 1 73.12 196 ARG A C 1
ATOM 1432 O O . ARG A 1 196 ? 8.688 27.891 13.305 1 73.12 196 ARG A O 1
ATOM 1439 N N . GLY A 1 197 ? 7.738 26.609 11.773 1 77.38 197 GLY A N 1
ATOM 1440 C CA . GLY A 1 197 ? 8.805 26.906 10.828 1 77.38 197 GLY A CA 1
ATOM 1441 C C . GLY A 1 197 ? 10.133 26.281 11.227 1 77.38 197 GLY A C 1
ATOM 1442 O O . GLY A 1 197 ? 11.195 26.875 11 1 77.38 197 GLY A O 1
ATOM 1443 N N . VAL A 1 198 ? 10.133 25.234 11.93 1 89.06 198 VAL A N 1
ATOM 1444 C CA . VAL A 1 198 ? 11.352 24.547 12.352 1 89.06 198 VAL A CA 1
ATOM 1445 C C . VAL A 1 198 ? 11.781 23.547 11.281 1 89.06 198 VAL A C 1
ATOM 1447 O O . VAL A 1 198 ? 11.023 22.641 10.93 1 89.06 198 VAL A O 1
ATOM 1450 N N . PRO A 1 199 ? 12.992 23.75 10.734 1 92.88 199 PRO A N 1
ATOM 1451 C CA . PRO A 1 199 ? 13.453 22.781 9.734 1 92.88 199 PRO A CA 1
ATOM 1452 C C . PRO A 1 199 ? 13.461 21.344 10.258 1 92.88 199 PRO A C 1
ATOM 1454 O O . PRO A 1 199 ? 13.93 21.094 11.367 1 92.88 199 PRO A O 1
ATOM 1457 N N . MET A 1 200 ? 12.93 20.406 9.43 1 92.69 200 MET A N 1
ATOM 1458 C CA . MET A 1 200 ? 12.828 19.031 9.891 1 92.69 200 MET A CA 1
ATOM 1459 C C . MET A 1 200 ? 13.016 18.047 8.727 1 92.69 200 MET A C 1
ATOM 1461 O O . MET A 1 200 ? 12.477 18.266 7.641 1 92.69 200 MET A O 1
ATOM 1465 N N . VAL A 1 201 ? 13.891 17.078 9 1 91.31 201 VAL A N 1
ATOM 1466 C CA . VAL A 1 201 ? 14.102 15.969 8.07 1 91.31 201 VAL A CA 1
ATOM 1467 C C . VAL A 1 201 ? 13.859 14.641 8.773 1 91.31 201 VAL A C 1
ATOM 1469 O O . VAL A 1 201 ? 14.273 14.453 9.922 1 91.31 201 VAL A O 1
ATOM 1472 N N . VAL A 1 202 ? 13.133 13.742 8.102 1 87.31 202 VAL A N 1
ATOM 1473 C CA . VAL A 1 202 ? 12.836 12.445 8.703 1 87.31 202 VAL A CA 1
ATOM 1474 C C . VAL A 1 202 ? 13.328 11.328 7.781 1 87.31 202 VAL A C 1
ATOM 1476 O O . VAL A 1 202 ? 13.758 11.586 6.652 1 87.31 202 VAL A O 1
ATOM 1479 N N . GLY A 1 203 ? 13.422 10.07 8.344 1 80.12 203 GLY A N 1
ATOM 1480 C CA . GLY A 1 203 ? 13.797 8.914 7.551 1 80.12 203 GLY A CA 1
ATOM 1481 C C . GLY A 1 203 ? 15.266 8.883 7.195 1 80.12 203 GLY A C 1
ATOM 1482 O O . GLY A 1 203 ? 15.641 8.469 6.094 1 80.12 203 GLY A O 1
ATOM 1483 N N . LEU A 1 204 ? 16.047 9.398 8.039 1 85.69 204 LEU A N 1
ATOM 1484 C CA . LEU A 1 204 ? 17.484 9.438 7.777 1 85.69 204 LEU A CA 1
ATOM 1485 C C . LEU A 1 204 ? 18.094 8.039 7.863 1 85.69 204 LEU A C 1
ATOM 1487 O O . LEU A 1 204 ? 17.703 7.246 8.727 1 85.69 204 LEU A O 1
ATOM 1491 N N . SER A 1 205 ? 18.859 7.703 6.848 1 75.38 205 SER A N 1
ATOM 1492 C CA . SER A 1 205 ? 19.641 6.477 6.969 1 75.38 205 SER A CA 1
ATOM 1493 C C . SER A 1 205 ? 20.688 6.602 8.07 1 75.38 205 SER A C 1
ATOM 1495 O O . SER A 1 205 ? 21.047 7.711 8.469 1 75.38 205 SER A O 1
ATOM 1497 N N . ALA A 1 206 ? 21.109 5.488 8.602 1 65.62 206 ALA A N 1
ATOM 1498 C CA . ALA A 1 206 ? 22.094 5.496 9.672 1 65.62 206 ALA A CA 1
ATOM 1499 C C . ALA A 1 206 ? 23.406 6.129 9.195 1 65.62 206 ALA A C 1
ATOM 1501 O O . ALA A 1 206 ? 23.875 5.855 8.086 1 65.62 206 ALA A O 1
ATOM 1502 N N . PRO A 1 207 ? 23.797 7.102 10.023 1 64.81 207 PRO A N 1
ATOM 1503 C CA . PRO A 1 207 ? 25.109 7.652 9.664 1 64.81 207 PRO A CA 1
ATOM 1504 C C . PRO A 1 207 ? 26.234 6.621 9.781 1 64.81 207 PRO A C 1
ATOM 1506 O O . PRO A 1 207 ? 26.156 5.715 10.609 1 64.81 207 PRO A O 1
ATOM 1509 N N . ALA A 1 208 ? 27.078 6.57 8.875 1 51.66 208 ALA A N 1
ATOM 1510 C CA . ALA A 1 208 ? 28.188 5.621 8.844 1 51.66 208 ALA A CA 1
ATOM 1511 C C . ALA A 1 208 ? 29.203 5.938 9.93 1 51.66 208 ALA A C 1
ATOM 1513 O O . ALA A 1 208 ? 30.141 5.168 10.156 1 51.66 208 ALA A O 1
ATOM 1514 N N . GLY A 1 209 ? 29.109 7.02 10.703 1 57.5 209 GLY A N 1
ATOM 1515 C CA . GLY A 1 209 ? 30.203 7.289 11.617 1 57.5 209 GLY A CA 1
ATOM 1516 C C . GLY A 1 209 ? 29.781 8.055 12.859 1 57.5 209 GLY A C 1
ATOM 1517 O O . GLY A 1 209 ? 28.578 8.281 13.07 1 57.5 209 GLY A O 1
ATOM 1518 N N . PRO A 1 210 ? 30.797 8.242 13.719 1 57.69 210 PRO A N 1
ATOM 1519 C CA . PRO A 1 210 ? 30.562 8.961 14.977 1 57.69 210 PRO A CA 1
ATOM 1520 C C . PRO A 1 210 ? 29.969 10.344 14.758 1 57.69 210 PRO A C 1
ATOM 1522 O O . PRO A 1 210 ? 30.312 11.031 13.789 1 57.69 210 PRO A O 1
ATOM 1525 N N . LEU A 1 211 ? 28.906 10.648 15.414 1 63 211 LEU A N 1
ATOM 1526 C CA . LEU A 1 211 ? 28.203 11.922 15.32 1 63 211 LEU A CA 1
ATOM 1527 C C . LEU A 1 211 ? 29.078 13.062 15.82 1 63 211 LEU A C 1
ATOM 1529 O O . LEU A 1 211 ? 29.703 12.953 16.891 1 63 211 LEU A O 1
ATOM 1533 N N . SER A 1 212 ? 29.562 13.898 14.883 1 64.31 212 SER A N 1
ATOM 1534 C CA . SER A 1 212 ? 30.422 15.047 15.188 1 64.31 212 SER A CA 1
ATOM 1535 C C . SER A 1 212 ? 29.625 16.141 15.898 1 64.31 212 SER A C 1
ATOM 1537 O O . SER A 1 212 ? 28.406 16.062 16 1 64.31 212 SER A O 1
ATOM 1539 N N . SER A 1 213 ? 30.312 17.281 16.281 1 73.94 213 SER A N 1
ATOM 1540 C CA . SER A 1 213 ? 29.859 18.375 17.141 1 73.94 213 SER A CA 1
ATOM 1541 C C . SER A 1 213 ? 28.906 19.297 16.391 1 73.94 213 SER A C 1
ATOM 1543 O O . SER A 1 213 ? 27.844 19.656 16.906 1 73.94 213 SER A O 1
ATOM 1545 N N . ASP A 1 214 ? 29.281 19.703 15.117 1 88.31 214 ASP A N 1
ATOM 1546 C CA . ASP A 1 214 ? 28.422 20.641 14.391 1 88.31 214 ASP A CA 1
ATOM 1547 C C . ASP A 1 214 ? 27.812 19.984 13.156 1 88.31 214 ASP A C 1
ATOM 1549 O O . ASP A 1 214 ? 28.406 19.078 12.57 1 88.31 214 ASP A O 1
ATOM 1553 N N . ALA A 1 215 ? 26.609 20.344 12.844 1 93.19 215 ALA A N 1
ATOM 1554 C CA . ALA A 1 215 ? 25.922 19.781 11.68 1 93.19 215 ALA A CA 1
ATOM 1555 C C . ALA A 1 215 ? 25.172 20.859 10.914 1 93.19 215 ALA A C 1
ATOM 1557 O O . ALA A 1 215 ? 24.938 21.953 11.438 1 93.19 215 ALA A O 1
ATOM 1558 N N . LEU A 1 216 ? 24.969 20.625 9.641 1 94.44 216 LEU A N 1
ATOM 1559 C CA . LEU A 1 216 ? 24.141 21.438 8.773 1 94.44 216 LEU A CA 1
ATOM 1560 C C . LEU A 1 216 ? 22.891 20.672 8.344 1 94.44 216 LEU A C 1
ATOM 1562 O O . LEU A 1 216 ? 22.984 19.594 7.773 1 94.44 216 LEU A O 1
ATOM 1566 N N . LEU A 1 217 ? 21.703 21.25 8.641 1 95.06 217 LEU A N 1
ATOM 1567 C CA . LEU A 1 217 ? 20.438 20.641 8.242 1 95.06 217 LEU A CA 1
ATOM 1568 C C . LEU A 1 217 ? 19.797 21.406 7.086 1 95.06 217 LEU A C 1
ATOM 1570 O O . LEU A 1 217 ? 19.391 22.562 7.258 1 95.06 217 LEU A O 1
ATOM 1574 N N . ASP A 1 218 ? 19.766 20.766 5.961 1 93.69 218 ASP A N 1
ATOM 1575 C CA . ASP A 1 218 ? 19.062 21.281 4.789 1 93.69 218 ASP A CA 1
ATOM 1576 C C . ASP A 1 218 ? 17.719 20.594 4.609 1 93.69 218 ASP A C 1
ATOM 1578 O O . ASP A 1 218 ? 17.609 19.594 3.887 1 93.69 218 ASP A O 1
ATOM 1582 N N . ALA A 1 219 ? 16.641 21.234 5.129 1 91.75 219 ALA A N 1
ATOM 1583 C CA . ALA A 1 219 ? 15.328 20.594 5.129 1 91.75 219 ALA A CA 1
ATOM 1584 C C . ALA A 1 219 ? 14.57 20.891 3.836 1 91.75 219 ALA A C 1
ATOM 1586 O O . ALA A 1 219 ? 13.469 20.391 3.623 1 91.75 219 ALA A O 1
ATOM 1587 N N . GLU A 1 220 ? 15.18 21.672 3.035 1 83.12 220 GLU A N 1
ATOM 1588 C CA . GLU A 1 220 ? 14.609 21.875 1.707 1 83.12 220 GLU A CA 1
ATOM 1589 C C . GLU A 1 220 ? 14.875 20.672 0.803 1 83.12 220 GLU A C 1
ATOM 1591 O O . GLU A 1 220 ? 14.008 20.266 0.032 1 83.12 220 GLU A O 1
ATOM 1596 N N . ARG A 1 221 ? 16.047 20.203 0.952 1 81 221 ARG A N 1
ATOM 1597 C CA . ARG A 1 221 ? 16.469 19.094 0.102 1 81 221 ARG A CA 1
ATOM 1598 C C . ARG A 1 221 ? 16.391 17.766 0.855 1 81 221 ARG A C 1
ATOM 1600 O O . ARG A 1 221 ? 16.453 16.703 0.246 1 81 221 ARG A O 1
ATOM 1607 N N . GLY A 1 222 ? 16.25 17.875 2.146 1 86.88 222 GLY A N 1
ATOM 1608 C CA . GLY A 1 222 ? 16.156 16.672 2.949 1 86.88 222 GLY A CA 1
ATOM 1609 C C . GLY A 1 222 ? 17.5 16.031 3.203 1 86.88 222 GLY A C 1
ATOM 1610 O O . GLY A 1 222 ? 17.703 14.844 2.904 1 86.88 222 GLY A O 1
ATOM 1611 N N . ALA A 1 223 ? 18.438 16.781 3.779 1 90.19 223 ALA A N 1
ATOM 1612 C CA . ALA A 1 223 ? 19.766 16.234 4.035 1 90.19 223 ALA A CA 1
ATOM 1613 C C . ALA A 1 223 ? 20.375 16.844 5.293 1 90.19 223 ALA A C 1
ATOM 1615 O O . ALA A 1 223 ? 20.031 17.969 5.676 1 90.19 223 ALA A O 1
ATOM 1616 N N . ILE A 1 224 ? 21.25 16.078 5.93 1 91.88 224 ILE A N 1
ATOM 1617 C CA . ILE A 1 224 ? 22.047 16.562 7.043 1 91.88 224 ILE A CA 1
ATOM 1618 C C . ILE A 1 224 ? 23.531 16.266 6.785 1 91.88 224 ILE A C 1
ATOM 1620 O O . ILE A 1 224 ? 23.875 15.203 6.273 1 91.88 224 ILE A O 1
ATOM 1624 N N . VAL A 1 225 ? 24.328 17.281 6.938 1 90.94 225 VAL A N 1
ATOM 1625 C CA . VAL A 1 225 ? 25.781 17.125 6.781 1 90.94 225 VAL A CA 1
ATOM 1626 C C . VAL A 1 225 ? 26.453 17.172 8.156 1 90.94 225 VAL A C 1
ATOM 1628 O O . VAL A 1 225 ? 26.281 18.125 8.906 1 90.94 225 VAL A O 1
ATOM 1631 N N . PHE A 1 226 ? 27.172 16.109 8.414 1 89.88 226 PHE A N 1
ATOM 1632 C CA . PHE A 1 226 ? 27.922 16.016 9.672 1 89.88 226 PHE A CA 1
ATOM 1633 C C . PHE A 1 226 ? 29.359 16.5 9.484 1 89.88 226 PHE A C 1
ATOM 1635 O O . PHE A 1 226 ? 29.984 16.219 8.461 1 89.88 226 PHE A O 1
ATOM 1642 N N . SER A 1 227 ? 29.891 17.281 10.445 1 86.75 227 SER A N 1
ATOM 1643 C CA . SER A 1 227 ? 31.25 17.797 10.43 1 86.75 227 SER A CA 1
ATOM 1644 C C . SER A 1 227 ? 31.562 18.469 9.094 1 86.75 227 SER A C 1
ATOM 1646 O O . SER A 1 227 ? 32.562 18.125 8.445 1 86.75 227 SER A O 1
ATOM 1648 N N . PRO A 1 228 ? 30.781 19.438 8.812 1 89.69 228 PRO A N 1
ATOM 1649 C CA . PRO A 1 228 ? 30.938 20.094 7.508 1 89.69 228 PRO A CA 1
ATOM 1650 C C . PRO A 1 228 ? 32.281 20.781 7.355 1 89.69 228 PRO A C 1
ATOM 1652 O O . PRO A 1 228 ? 32.844 21.297 8.336 1 89.69 228 PRO A O 1
ATOM 1655 N N . SER A 1 229 ? 32.781 20.781 6.176 1 87.75 229 SER A N 1
ATOM 1656 C CA . SER A 1 229 ? 33.969 21.578 5.84 1 87.75 229 SER A CA 1
ATOM 1657 C C . SER A 1 229 ? 33.625 23.062 5.758 1 87.75 229 SER A C 1
ATOM 1659 O O . SER A 1 229 ? 32.469 23.438 5.664 1 87.75 229 SER A O 1
ATOM 1661 N N . PRO A 1 230 ? 34.656 23.859 5.855 1 90.62 230 PRO A N 1
ATOM 1662 C CA . PRO A 1 230 ? 34.406 25.297 5.707 1 90.62 230 PRO A CA 1
ATOM 1663 C C . PRO A 1 230 ? 33.719 25.641 4.387 1 90.62 230 PRO A C 1
ATOM 1665 O O . PRO A 1 230 ? 32.875 26.531 4.34 1 90.62 230 PRO A O 1
ATOM 1668 N N . ALA A 1 231 ? 34.031 24.906 3.438 1 91.19 231 ALA A N 1
ATOM 1669 C CA . ALA A 1 231 ? 33.406 25.141 2.139 1 91.19 231 ALA A CA 1
ATOM 1670 C C . ALA A 1 231 ? 31.938 24.781 2.162 1 91.19 231 ALA A C 1
ATOM 1672 O O . ALA A 1 231 ? 31.109 25.469 1.562 1 91.19 231 ALA A O 1
ATOM 1673 N N . GLU A 1 232 ? 31.609 23.719 2.812 1 90.38 232 GLU A N 1
ATOM 1674 C CA . GLU A 1 232 ? 30.219 23.266 2.938 1 90.38 232 GLU A CA 1
ATOM 1675 C C . GLU A 1 232 ? 29.406 24.25 3.781 1 90.38 232 GLU A C 1
ATOM 1677 O O . GLU A 1 232 ? 28.234 24.5 3.486 1 90.38 232 GLU A O 1
ATOM 1682 N N . VAL A 1 233 ? 30.078 24.75 4.742 1 92.94 233 VAL A N 1
ATOM 1683 C CA . VAL A 1 233 ? 29.422 25.719 5.609 1 92.94 233 VAL A CA 1
ATOM 1684 C C . VAL A 1 233 ? 29.109 26.984 4.816 1 92.94 233 VAL A C 1
ATOM 1686 O O . VAL A 1 233 ? 28.016 27.531 4.93 1 92.94 233 VAL A O 1
ATOM 1689 N N . GLU A 1 234 ? 30.031 27.375 4.082 1 92.25 234 GLU A N 1
ATOM 1690 C CA . GLU A 1 234 ? 29.844 28.578 3.291 1 92.25 234 GLU A CA 1
ATOM 1691 C C . GLU A 1 234 ? 28.734 28.406 2.26 1 92.25 234 GLU A C 1
ATOM 1693 O O . GLU A 1 234 ? 27.875 29.281 2.09 1 92.25 234 GLU A O 1
ATOM 1698 N N . ALA A 1 235 ? 28.781 27.328 1.605 1 91.94 235 ALA A N 1
ATOM 1699 C CA . ALA A 1 235 ? 27.75 27.031 0.625 1 91.94 235 ALA A CA 1
ATOM 1700 C C . ALA A 1 235 ? 26.375 26.938 1.291 1 91.94 235 ALA A C 1
ATOM 1702 O O . ALA A 1 235 ? 25.375 27.406 0.738 1 91.94 235 ALA A O 1
ATOM 1703 N N . PHE A 1 236 ? 26.359 26.359 2.385 1 92.06 236 PHE A N 1
ATOM 1704 C CA . PHE A 1 236 ? 25.141 26.219 3.16 1 92.06 236 PHE A CA 1
ATOM 1705 C C . PHE A 1 236 ? 24.594 27.578 3.574 1 92.06 236 PHE A C 1
ATOM 1707 O O . PHE A 1 236 ? 23.391 27.844 3.426 1 92.06 236 PHE A O 1
ATOM 1714 N N . ARG A 1 237 ? 25.422 28.375 4.055 1 93.31 237 ARG A N 1
ATOM 1715 C CA . ARG A 1 237 ? 25 29.688 4.527 1 93.31 237 ARG A CA 1
ATOM 1716 C C . ARG A 1 237 ? 24.5 30.547 3.371 1 93.31 237 ARG A C 1
ATOM 1718 O O . ARG A 1 237 ? 23.578 31.344 3.541 1 93.31 237 ARG A O 1
ATOM 1725 N N . GLN A 1 238 ? 25.078 30.344 2.273 1 91.38 238 GLN A N 1
ATOM 1726 C CA . GLN A 1 238 ? 24.594 31.047 1.091 1 91.38 238 GLN A CA 1
ATOM 1727 C C . GLN A 1 238 ? 23.188 30.594 0.731 1 91.38 238 GLN A C 1
ATOM 1729 O O . GLN A 1 238 ? 22.328 31.422 0.421 1 91.38 238 GLN A O 1
ATOM 1734 N N . SER A 1 239 ? 22.969 29.328 0.774 1 89.94 239 SER A N 1
ATOM 1735 C CA . SER A 1 239 ? 21.641 28.781 0.497 1 89.94 239 SER A CA 1
ATOM 1736 C C . SER A 1 239 ? 20.625 29.234 1.542 1 89.94 239 SER A C 1
ATOM 1738 O O . SER A 1 239 ? 19.484 29.578 1.206 1 89.94 239 SER A O 1
ATOM 1740 N N . ALA A 1 240 ? 21.047 29.234 2.75 1 89.94 240 ALA A N 1
ATOM 1741 C CA . ALA A 1 240 ? 20.188 29.656 3.854 1 89.94 240 ALA A CA 1
ATOM 1742 C C . ALA A 1 240 ? 19.812 31.125 3.727 1 89.94 240 ALA A C 1
ATOM 1744 O O . ALA A 1 240 ? 18.656 31.5 3.961 1 89.94 240 ALA A O 1
ATOM 1745 N N . ALA A 1 241 ? 20.797 31.891 3.395 1 89.81 241 ALA A N 1
ATOM 1746 C CA . ALA A 1 241 ? 20.562 33.312 3.223 1 89.81 241 ALA A CA 1
ATOM 1747 C C . ALA A 1 241 ? 19.609 33.594 2.064 1 89.81 241 ALA A C 1
ATOM 1749 O O . ALA A 1 241 ? 18.719 34.438 2.164 1 89.81 241 ALA A O 1
ATOM 1750 N N . SER A 1 242 ? 19.875 32.906 1.018 1 87.94 242 SER A N 1
ATOM 1751 C CA . SER A 1 242 ? 18.984 33.062 -0.133 1 87.94 242 SER A CA 1
ATOM 1752 C C . SER A 1 242 ? 17.547 32.656 0.218 1 87.94 242 SER A C 1
ATOM 1754 O O . SER A 1 242 ? 16.594 33.281 -0.224 1 87.94 242 SER A O 1
ATOM 1756 N N . PHE A 1 243 ? 17.422 31.656 0.968 1 85.12 243 PHE A N 1
ATOM 1757 C CA . PHE A 1 243 ? 16.109 31.203 1.418 1 85.12 243 PHE A CA 1
ATOM 1758 C C . PHE A 1 243 ? 15.438 32.25 2.303 1 85.12 243 PHE A C 1
ATOM 1760 O O . PHE A 1 243 ? 14.258 32.562 2.121 1 85.12 243 PHE A O 1
ATOM 1767 N N . ALA A 1 244 ? 16.172 32.75 3.195 1 85 244 ALA A N 1
ATOM 1768 C CA . ALA A 1 244 ? 15.641 33.781 4.105 1 85 244 ALA A CA 1
ATOM 1769 C C . ALA A 1 244 ? 15.227 35.031 3.346 1 85 244 ALA A C 1
ATOM 1771 O O . ALA A 1 244 ? 14.203 35.625 3.662 1 85 244 ALA A O 1
ATOM 1772 N N . ASP A 1 245 ? 16.016 35.375 2.436 1 87.12 245 ASP A N 1
ATOM 1773 C CA . ASP A 1 245 ? 15.703 36.531 1.612 1 87.12 245 ASP A CA 1
ATOM 1774 C C . ASP A 1 245 ? 14.414 36.312 0.827 1 87.12 245 ASP A C 1
ATOM 1776 O O . ASP A 1 245 ? 13.578 37.219 0.735 1 87.12 245 ASP A O 1
ATOM 1780 N N . ARG A 1 246 ? 14.336 35.219 0.318 1 83.94 246 ARG A N 1
ATOM 1781 C CA . ARG A 1 246 ? 13.133 34.875 -0.435 1 83.94 246 ARG A CA 1
ATOM 1782 C C . ARG A 1 246 ? 11.906 34.875 0.471 1 83.94 246 ARG A C 1
ATOM 1784 O O . ARG A 1 246 ? 10.828 35.344 0.073 1 83.94 246 ARG A O 1
ATOM 1791 N N . GLN A 1 247 ? 12.07 34.406 1.634 1 83 247 GLN A N 1
ATOM 1792 C CA . GLN A 1 247 ? 10.969 34.406 2.596 1 83 247 GLN A CA 1
ATOM 1793 C C . GLN A 1 247 ? 10.562 35.812 2.988 1 83 247 GLN A C 1
ATOM 1795 O O . GLN A 1 247 ? 9.367 36.094 3.096 1 83 247 GLN A O 1
ATOM 1800 N N . GLY A 1 248 ? 11.594 36.594 3.289 1 84.06 248 GLY A N 1
ATOM 1801 C CA . GLY A 1 248 ? 11.328 37.969 3.635 1 84.06 248 GLY A CA 1
ATOM 1802 C C . GLY A 1 248 ? 10.625 38.75 2.527 1 84.06 248 GLY A C 1
ATOM 1803 O O . GLY A 1 248 ? 9.656 39.469 2.779 1 84.06 248 GLY A O 1
ATOM 1804 N N . ALA A 1 249 ? 11.062 38.531 1.378 1 86 249 ALA A N 1
ATOM 1805 C CA . ALA A 1 249 ? 10.469 39.188 0.219 1 86 249 ALA A CA 1
ATOM 1806 C C . ALA A 1 249 ? 9.047 38.719 -0.023 1 86 249 ALA A C 1
ATOM 1808 O O . ALA A 1 249 ? 8.18 39.469 -0.437 1 86 249 ALA A O 1
ATOM 1809 N N . ALA A 1 250 ? 8.844 37.531 0.264 1 87.44 250 ALA A N 1
ATOM 1810 C CA . ALA A 1 250 ? 7.543 36.906 0.017 1 87.44 250 ALA A CA 1
ATOM 1811 C C . ALA A 1 250 ? 6.477 37.469 0.957 1 87.44 250 ALA A C 1
ATOM 1813 O O . ALA A 1 250 ? 5.289 37.469 0.627 1 87.44 250 ALA A O 1
ATOM 1814 N N . ARG A 1 251 ? 6.895 37.938 2.043 1 87.5 251 ARG A N 1
ATOM 1815 C CA . ARG A 1 251 ? 5.957 38.438 3.045 1 87.5 251 ARG A CA 1
ATOM 1816 C C . ARG A 1 251 ? 5.125 39.594 2.492 1 87.5 251 ARG A C 1
ATOM 1818 O O . ARG A 1 251 ? 3.992 39.812 2.928 1 87.5 251 ARG A O 1
ATOM 1825 N N . THR A 1 252 ? 5.695 40.25 1.553 1 87 252 THR A N 1
ATOM 1826 C CA . THR A 1 252 ? 4.988 41.375 0.945 1 87 252 THR A CA 1
ATOM 1827 C C . THR A 1 252 ? 3.77 40.906 0.167 1 87 252 THR A C 1
ATOM 1829 O O . THR A 1 252 ? 2.83 41.656 -0.066 1 87 252 THR A O 1
ATOM 1832 N N . PHE A 1 253 ? 3.783 39.688 -0.137 1 89.19 253 PHE A N 1
ATOM 1833 C CA . PHE A 1 253 ? 2.715 39.125 -0.953 1 89.19 253 PHE A CA 1
ATOM 1834 C C . PHE A 1 253 ? 1.562 38.625 -0.078 1 89.19 253 PHE A C 1
ATOM 1836 O O . PHE A 1 253 ? 0.477 38.344 -0.582 1 89.19 253 PHE A O 1
ATOM 1843 N N . LEU A 1 254 ? 1.722 38.594 1.192 1 89.25 254 LEU A N 1
ATOM 1844 C CA . LEU A 1 254 ? 0.735 38 2.102 1 89.25 254 LEU A CA 1
ATOM 1845 C C . LEU A 1 254 ? -0.573 38.781 2.047 1 89.25 254 LEU A C 1
ATOM 1847 O O . LEU A 1 254 ? -1.655 38.219 2.084 1 89.25 254 LEU A O 1
ATOM 1851 N N . THR A 1 255 ? -0.487 40.094 1.893 1 86.44 255 THR A N 1
ATOM 1852 C CA . THR A 1 255 ? -1.693 40.906 2.002 1 86.44 255 THR A CA 1
ATOM 1853 C C . THR A 1 255 ? -2.271 41.188 0.623 1 86.44 255 THR A C 1
ATOM 1855 O O . THR A 1 255 ? -3.346 41.781 0.509 1 86.44 255 THR A O 1
ATOM 1858 N N . GLU A 1 256 ? -1.653 40.781 -0.396 1 90.19 256 GLU A N 1
ATOM 1859 C CA . GLU A 1 256 ? -2.148 41.031 -1.747 1 90.19 256 GLU A CA 1
ATOM 1860 C C . GLU A 1 256 ? -2.762 39.781 -2.346 1 90.19 256 GLU A C 1
ATOM 1862 O O . GLU A 1 256 ? -2.324 38.656 -2.043 1 90.19 256 GLU A O 1
ATOM 1867 N N . PRO A 1 257 ? -3.801 40.031 -3.158 1 93.12 257 PRO A N 1
ATOM 1868 C CA . PRO A 1 257 ? -4.309 38.875 -3.887 1 93.12 257 PRO A CA 1
ATOM 1869 C C . PRO A 1 257 ? -3.26 38.25 -4.801 1 93.12 257 PRO A C 1
ATOM 1871 O O . PRO A 1 257 ? -2.412 38.938 -5.352 1 93.12 257 PRO A O 1
ATOM 1874 N N . ALA A 1 258 ? -3.26 36.969 -4.945 1 96.38 258 ALA A N 1
ATOM 1875 C CA . ALA A 1 258 ? -2.297 36.25 -5.785 1 96.38 258 ALA A CA 1
ATOM 1876 C C . ALA A 1 258 ? -2.652 36.375 -7.262 1 96.38 258 ALA A C 1
ATOM 1878 O O . ALA A 1 258 ? -3.762 36.031 -7.676 1 96.38 258 ALA A O 1
ATOM 1879 N N . VAL A 1 259 ? -1.77 36.906 -8 1 96.88 259 VAL A N 1
ATOM 1880 C CA . VAL A 1 259 ? -1.94 37.094 -9.438 1 96.88 259 VAL A CA 1
ATOM 1881 C C . VAL A 1 259 ? -0.646 36.75 -10.164 1 96.88 259 VAL A C 1
ATOM 1883 O O . VAL A 1 259 ? 0.448 37.031 -9.68 1 96.88 259 VAL A O 1
ATOM 1886 N N . THR A 1 260 ? -0.827 36.094 -11.273 1 97.19 260 THR A N 1
ATOM 1887 C CA . THR A 1 260 ? 0.354 35.75 -12.055 1 97.19 260 THR A CA 1
ATOM 1888 C C . THR A 1 260 ? 0.934 37 -12.734 1 97.19 260 THR A C 1
ATOM 1890 O O . THR A 1 260 ? 0.339 38.062 -12.68 1 97.19 260 THR A O 1
ATOM 1893 N N . LYS A 1 261 ? 2.07 36.781 -13.352 1 95.38 261 LYS A N 1
ATOM 1894 C CA . LYS A 1 261 ? 2.732 37.875 -14.07 1 95.38 261 LYS A CA 1
ATOM 1895 C C . LYS A 1 261 ? 1.831 38.438 -15.164 1 95.38 261 LYS A C 1
ATOM 1897 O O . LYS A 1 261 ? 1.89 39.625 -15.477 1 95.38 261 LYS A O 1
ATOM 1902 N N . THR A 1 262 ? 0.938 37.625 -15.695 1 96.06 262 THR A N 1
ATOM 1903 C CA . THR A 1 262 ? 0.087 38 -16.812 1 96.06 262 THR A CA 1
ATOM 1904 C C . THR A 1 262 ? -1.285 38.438 -16.328 1 96.06 262 THR A C 1
ATOM 1906 O O . THR A 1 262 ? -2.182 38.719 -17.125 1 96.06 262 THR A O 1
ATOM 1909 N N . GLY A 1 263 ? -1.476 38.406 -15.023 1 95.5 263 GLY A N 1
ATOM 1910 C CA . GLY A 1 263 ? -2.693 38.969 -14.469 1 95.5 263 GLY A CA 1
ATOM 1911 C C . GLY A 1 263 ? -3.756 37.938 -14.164 1 95.5 263 GLY A C 1
ATOM 1912 O O . GLY A 1 263 ? -4.895 38.281 -13.836 1 95.5 263 GLY A O 1
ATOM 1913 N N . THR A 1 264 ? -3.414 36.688 -14.297 1 96.5 264 THR A N 1
ATOM 1914 C CA . THR A 1 264 ? -4.371 35.625 -13.977 1 96.5 264 THR A CA 1
ATOM 1915 C C . THR A 1 264 ? -4.527 35.5 -12.461 1 96.5 264 THR A C 1
ATOM 1917 O O . THR A 1 264 ? -3.547 35.281 -11.75 1 96.5 264 THR A O 1
ATOM 1920 N N . ALA A 1 265 ? -5.75 35.625 -12.016 1 97.19 265 ALA A N 1
ATOM 1921 C CA . ALA A 1 265 ? -6.027 35.5 -10.594 1 97.19 265 ALA A CA 1
ATOM 1922 C C . ALA A 1 265 ? -5.949 34.031 -10.156 1 97.19 265 ALA A C 1
ATOM 1924 O O . ALA A 1 265 ? -6.406 33.156 -10.875 1 97.19 265 ALA A O 1
ATOM 1925 N N . VAL A 1 266 ? -5.348 33.75 -9.078 1 98.06 266 VAL A N 1
ATOM 1926 C CA . VAL A 1 266 ? -5.266 32.438 -8.469 1 98.06 266 VAL A CA 1
ATOM 1927 C C . VAL A 1 266 ? -5.727 32.5 -7.012 1 98.06 266 VAL A C 1
ATOM 1929 O O . VAL A 1 266 ? -5.25 33.344 -6.242 1 98.06 266 VAL A O 1
ATOM 1932 N N . ARG A 1 267 ? -6.676 31.766 -6.648 1 97.94 267 ARG A N 1
ATOM 1933 C CA . ARG A 1 267 ? -7.102 31.688 -5.254 1 97.94 267 ARG A CA 1
ATOM 1934 C C . ARG A 1 267 ? -6.129 30.859 -4.43 1 97.94 267 ARG A C 1
ATOM 1936 O O . ARG A 1 267 ? -5.727 29.766 -4.844 1 97.94 267 ARG A O 1
ATOM 1943 N N . VAL A 1 268 ? -5.711 31.391 -3.285 1 97.88 268 VAL A N 1
ATOM 1944 C CA . VAL A 1 268 ? -4.797 30.688 -2.393 1 97.88 268 VAL A CA 1
ATOM 1945 C C . VAL A 1 268 ? -5.438 30.531 -1.015 1 97.88 268 VAL A C 1
ATOM 1947 O O . VAL A 1 268 ? -5.598 31.516 -0.283 1 97.88 268 VAL A O 1
ATOM 1950 N N . GLN A 1 269 ? -5.805 29.359 -0.691 1 97.88 269 GLN A N 1
ATOM 1951 C CA . GLN A 1 269 ? -6.434 29.031 0.583 1 97.88 269 GLN A CA 1
ATOM 1952 C C . GLN A 1 269 ? -5.438 28.359 1.527 1 97.88 269 GLN A C 1
ATOM 1954 O O . GLN A 1 269 ? -4.27 28.188 1.181 1 97.88 269 GLN A O 1
ATOM 1959 N N . VAL A 1 270 ? -5.883 28.047 2.752 1 94.31 270 VAL A N 1
ATOM 1960 C CA . VAL A 1 270 ? -4.949 27.469 3.707 1 94.31 270 VAL A CA 1
ATOM 1961 C C . VAL A 1 270 ? -5.445 26.078 4.137 1 94.31 270 VAL A C 1
ATOM 1963 O O . VAL A 1 270 ? -6.652 25.844 4.191 1 94.31 270 VAL A O 1
ATOM 1966 N N . ASN A 1 271 ? -4.531 25.188 4.355 1 91.81 271 ASN A N 1
ATOM 1967 C CA . ASN A 1 271 ? -4.781 23.891 4.984 1 91.81 271 ASN A CA 1
ATOM 1968 C C . ASN A 1 271 ? -4.648 23.969 6.5 1 91.81 271 ASN A C 1
ATOM 1970 O O . ASN A 1 271 ? -3.684 24.531 7.016 1 91.81 271 ASN A O 1
ATOM 1974 N N . ILE A 1 272 ? -5.633 23.422 7.18 1 86.62 272 ILE A N 1
ATOM 1975 C CA . ILE A 1 272 ? -5.52 23.391 8.633 1 86.62 272 ILE A CA 1
ATOM 1976 C C . ILE A 1 272 ? -5.859 21.984 9.148 1 86.62 272 ILE A C 1
ATOM 1978 O O . ILE A 1 272 ? -6.52 21.203 8.461 1 86.62 272 ILE A O 1
ATOM 1982 N N . ALA A 1 273 ? -5.395 21.609 10.289 1 77.81 273 ALA A N 1
ATOM 1983 C CA . ALA A 1 273 ? -5.652 20.312 10.898 1 77.81 273 ALA A CA 1
ATOM 1984 C C . ALA A 1 273 ? -6.371 20.453 12.234 1 77.81 273 ALA A C 1
ATOM 1986 O O . ALA A 1 273 ? -7.09 19.547 12.664 1 77.81 273 ALA A O 1
ATOM 1987 N N . TYR A 1 274 ? -6.203 21.625 12.797 1 74.56 274 TYR A N 1
ATOM 1988 C CA . TYR A 1 274 ? -6.848 21.938 14.07 1 74.56 274 TYR A CA 1
ATOM 1989 C C . TYR A 1 274 ? -7.672 23.203 13.969 1 74.56 274 TYR A C 1
ATOM 1991 O O . TYR A 1 274 ? -7.262 24.172 13.312 1 74.56 274 TYR A O 1
ATOM 1999 N N . PRO A 1 275 ? -8.852 23.172 14.609 1 83.56 275 PRO A N 1
ATOM 2000 C CA . PRO A 1 275 ? -9.641 24.406 14.609 1 83.56 275 PRO A CA 1
ATOM 2001 C C . PRO A 1 275 ? -8.859 25.609 15.148 1 83.56 275 PRO A C 1
ATOM 2003 O O . PRO A 1 275 ? -9.047 26.734 14.688 1 83.56 275 PRO A O 1
ATOM 2006 N N . SER A 1 276 ? -7.918 25.375 16.047 1 79 276 SER A N 1
ATOM 2007 C CA . SER A 1 276 ? -7.156 26.438 16.688 1 79 276 SER A CA 1
ATOM 2008 C C . SER A 1 276 ? -6.117 27.016 15.727 1 79 276 SER A C 1
ATOM 2010 O O . SER A 1 276 ? -5.574 28.094 15.969 1 79 276 SER A O 1
ATOM 2012 N N . ASP A 1 277 ? -5.801 26.359 14.625 1 78.5 277 ASP A N 1
ATOM 2013 C CA . ASP A 1 277 ? -4.844 26.859 13.641 1 78.5 277 ASP A CA 1
ATOM 2014 C C . ASP A 1 277 ? -5.258 28.234 13.125 1 78.5 277 ASP A C 1
ATOM 2016 O O . ASP A 1 277 ? -4.406 29.062 12.789 1 78.5 277 ASP A O 1
ATOM 2020 N N . VAL A 1 278 ? -6.566 28.516 13.133 1 87.44 278 VAL A N 1
ATOM 2021 C CA . VAL A 1 278 ? -7.062 29.734 12.5 1 87.44 278 VAL A CA 1
ATOM 2022 C C . VAL A 1 278 ? -6.77 30.938 13.391 1 87.44 278 VAL A C 1
ATOM 2024 O O . VAL A 1 278 ? -6.777 32.094 12.922 1 87.44 278 VAL A O 1
ATOM 2027 N N . ASP A 1 279 ? -6.52 30.656 14.664 1 83.56 279 ASP A N 1
ATOM 2028 C CA . ASP A 1 279 ? -6.234 31.75 15.594 1 83.56 279 ASP A CA 1
ATOM 2029 C C . ASP A 1 279 ? -4.965 32.5 15.188 1 83.56 279 ASP A C 1
ATOM 2031 O O . ASP A 1 279 ? -4.832 33.688 15.453 1 83.56 279 ASP A O 1
ATOM 2035 N N . GLY A 1 280 ? -4.066 31.844 14.523 1 78.88 280 GLY A N 1
ATOM 2036 C CA . GLY A 1 280 ? -2.809 32.438 14.125 1 78.88 280 GLY A CA 1
ATOM 2037 C C . GLY A 1 280 ? -2.805 32.938 12.68 1 78.88 280 GLY A C 1
ATOM 2038 O O . GLY A 1 280 ? -1.771 33.375 12.172 1 78.88 280 GLY A O 1
ATOM 2039 N N . ILE A 1 281 ? -3.891 32.875 12.039 1 87.62 281 ILE A N 1
ATOM 2040 C CA . ILE A 1 281 ? -3.979 33.219 10.625 1 87.62 281 ILE A CA 1
ATOM 2041 C C . ILE A 1 281 ? -4.914 34.438 10.453 1 87.62 281 ILE A C 1
ATOM 2043 O O . ILE A 1 281 ? -6.07 34.375 10.875 1 87.62 281 ILE A O 1
ATOM 2047 N N . ASP A 1 282 ? -4.383 35.5 9.906 1 92.31 282 ASP A N 1
ATOM 2048 C CA . ASP A 1 282 ? -5.254 36.594 9.5 1 92.31 282 ASP A CA 1
ATOM 2049 C C . ASP A 1 282 ? -6.07 36.25 8.266 1 92.31 282 ASP A C 1
ATOM 2051 O O . ASP A 1 282 ? -5.508 36.031 7.184 1 92.31 282 ASP A O 1
ATOM 2055 N N . VAL A 1 283 ? -7.375 36.188 8.414 1 94.12 283 VAL A N 1
ATOM 2056 C CA . VAL A 1 283 ? -8.281 35.719 7.367 1 94.12 283 VAL A CA 1
ATOM 2057 C C . VAL A 1 283 ? -8.102 36.562 6.113 1 94.12 283 VAL A C 1
ATOM 2059 O O . VAL A 1 283 ? -8.352 36.125 5 1 94.12 283 VAL A O 1
ATOM 2062 N N . ALA A 1 284 ? -7.621 37.781 6.254 1 93.88 284 ALA A N 1
ATOM 2063 C CA . ALA A 1 284 ? -7.441 38.688 5.133 1 93.88 284 ALA A CA 1
ATOM 2064 C C . ALA A 1 284 ? -6.285 38.25 4.242 1 93.88 284 ALA A C 1
ATOM 2066 O O . ALA A 1 284 ? -6.18 38.656 3.09 1 93.88 284 ALA A O 1
ATOM 2067 N N . THR A 1 285 ? -5.418 37.375 4.723 1 94.25 285 THR A N 1
ATOM 2068 C CA . THR A 1 285 ? -4.207 37 4.008 1 94.25 285 THR A CA 1
ATOM 2069 C C . THR A 1 285 ? -4.465 35.812 3.09 1 94.25 285 THR A C 1
ATOM 2071 O O . THR A 1 285 ? -3.625 35.469 2.258 1 94.25 285 THR A O 1
ATOM 2074 N N . CYS A 1 286 ? -5.574 35.156 3.234 1 95.38 286 CYS A N 1
ATOM 2075 C CA . CYS A 1 286 ? -5.875 33.969 2.428 1 95.38 286 CYS A CA 1
ATOM 2076 C C . CYS A 1 286 ? -7.297 34.031 1.883 1 95.38 286 CYS A C 1
ATOM 2078 O O . CYS A 1 286 ? -8.055 34.938 2.213 1 95.38 286 CYS A O 1
ATOM 2080 N N . ASP A 1 287 ? -7.66 33.156 1.029 1 97.38 287 ASP A N 1
ATOM 2081 C CA . ASP A 1 287 ? -8.953 33.156 0.358 1 97.38 287 ASP A CA 1
ATOM 2082 C C . ASP A 1 287 ? -9.906 32.125 0.967 1 97.38 287 ASP A C 1
ATOM 2084 O O . ASP A 1 287 ? -10.898 31.75 0.342 1 97.38 287 ASP A O 1
ATOM 2088 N N . GLY A 1 288 ? -9.609 31.656 2.16 1 97.56 288 GLY A N 1
ATOM 2089 C CA . GLY A 1 288 ? -10.422 30.672 2.852 1 97.56 288 GLY A CA 1
ATOM 2090 C C . GLY A 1 288 ? -9.641 29.453 3.271 1 97.56 288 GLY A C 1
ATOM 2091 O O . GLY A 1 288 ? -8.414 29.484 3.34 1 97.56 288 GLY A O 1
ATOM 2092 N N . VAL A 1 289 ? -10.359 28.406 3.648 1 97.88 289 VAL A N 1
ATOM 2093 C CA . VAL A 1 289 ? -9.766 27.125 4.02 1 97.88 289 VAL A CA 1
ATOM 2094 C C . VAL A 1 289 ? -10.055 26.094 2.93 1 97.88 289 VAL A C 1
ATOM 2096 O O . VAL A 1 289 ? -11.203 25.703 2.725 1 97.88 289 VAL A O 1
ATOM 2099 N N . GLY A 1 290 ? -8.984 25.703 2.295 1 98.06 290 GLY A N 1
ATOM 2100 C CA . GLY A 1 290 ? -9.148 24.734 1.214 1 98.06 290 GLY A CA 1
ATOM 2101 C C . GLY A 1 290 ? -9.203 23.297 1.694 1 98.06 290 GLY A C 1
ATOM 2102 O O . GLY A 1 290 ? -9.703 22.422 0.99 1 98.06 290 GLY A O 1
ATOM 2103 N N . LEU A 1 291 ? -8.695 23.109 2.885 1 96.44 291 LEU A N 1
ATOM 2104 C CA . LEU A 1 291 ? -8.711 21.781 3.48 1 96.44 291 LEU A CA 1
ATOM 2105 C C . LEU A 1 291 ? -8.625 21.875 5 1 96.44 291 LEU A C 1
ATOM 2107 O O . LEU A 1 291 ? -7.617 22.328 5.543 1 96.44 291 LEU A O 1
ATOM 2111 N N . MET A 1 292 ? -9.633 21.484 5.621 1 95.56 292 MET A N 1
ATOM 2112 C CA . MET A 1 292 ? -9.57 21.188 7.051 1 95.56 292 MET A CA 1
ATOM 2113 C C . MET A 1 292 ? -9.633 19.688 7.301 1 95.56 292 MET A C 1
ATOM 2115 O O . MET A 1 292 ? -10.641 19.047 7.012 1 95.56 292 MET A O 1
ATOM 2119 N N . ARG A 1 293 ? -8.531 19.172 7.793 1 87.94 293 ARG A N 1
ATOM 2120 C CA . ARG A 1 293 ? -8.516 17.781 8.227 1 87.94 293 ARG A CA 1
ATOM 2121 C C . ARG A 1 293 ? -9.258 17.609 9.547 1 87.94 293 ARG A C 1
ATOM 2123 O O . ARG A 1 293 ? -9.344 18.547 10.344 1 87.94 293 ARG A O 1
ATOM 2130 N N . THR A 1 294 ? -9.805 16.422 9.75 1 90.38 294 THR A N 1
ATOM 2131 C CA . THR A 1 294 ? -10.648 16.266 10.93 1 90.38 294 THR A CA 1
ATOM 2132 C C . THR A 1 294 ? -10.109 15.156 11.828 1 90.38 294 THR A C 1
ATOM 2134 O O . THR A 1 294 ? -10.68 14.875 12.891 1 90.38 294 THR A O 1
ATOM 2137 N N . GLU A 1 295 ? -9.039 14.492 11.344 1 81.12 295 GLU A N 1
ATOM 2138 C CA . GLU A 1 295 ? -8.523 13.32 12.055 1 81.12 295 GLU A CA 1
ATOM 2139 C C . GLU A 1 295 ? -8.133 13.68 13.492 1 81.12 295 GLU A C 1
ATOM 2141 O O . GLU A 1 295 ? -8.211 12.836 14.383 1 81.12 295 GLU A O 1
ATOM 2146 N N . PHE A 1 296 ? -7.785 14.883 13.656 1 68.81 296 PHE A N 1
ATOM 2147 C CA . PHE A 1 296 ? -7.379 15.336 14.977 1 68.81 296 PHE A CA 1
ATOM 2148 C C . PHE A 1 296 ? -8.508 15.148 15.984 1 68.81 296 PHE A C 1
ATOM 2150 O O . PHE A 1 296 ? -8.258 14.859 17.156 1 68.81 296 PHE A O 1
ATOM 2157 N N . LEU A 1 297 ? -9.734 15.305 15.539 1 77.19 297 LEU A N 1
ATOM 2158 C CA . LEU A 1 297 ? -10.898 15.172 16.406 1 77.19 297 LEU A CA 1
ATOM 2159 C C . LEU A 1 297 ? -11.109 13.719 16.828 1 77.19 297 LEU A C 1
ATOM 2161 O O . LEU A 1 297 ? -11.789 13.445 17.812 1 77.19 297 LEU A O 1
ATOM 2165 N N . PHE A 1 298 ? -10.523 12.805 16.062 1 71.62 298 PHE A N 1
ATOM 2166 C CA . PHE A 1 298 ? -10.758 11.383 16.266 1 71.62 298 PHE A CA 1
ATOM 2167 C C . PHE A 1 298 ? -9.586 10.742 17.016 1 71.62 298 PHE A C 1
ATOM 2169 O O . PHE A 1 298 ? -9.469 9.516 17.047 1 71.62 298 PHE A O 1
ATOM 2176 N N . GLY A 1 299 ? -8.688 11.398 17.406 1 60.47 299 GLY A N 1
ATOM 2177 C CA . GLY A 1 299 ? -7.422 10.922 17.938 1 60.47 299 GLY A CA 1
ATOM 2178 C C . GLY A 1 299 ? -7.57 10.133 19.219 1 60.47 299 GLY A C 1
ATOM 2179 O O . GLY A 1 299 ? -6.957 9.078 19.375 1 60.47 299 GLY A O 1
ATOM 2180 N N . LYS A 1 300 ? -8.359 10.594 20.188 1 53.47 300 LYS A N 1
ATOM 2181 C CA . LYS A 1 300 ? -8.438 9.961 21.5 1 53.47 300 LYS A CA 1
ATOM 2182 C C . LYS A 1 300 ? -9.625 9.008 21.578 1 53.47 300 LYS A C 1
ATOM 2184 O O . LYS A 1 300 ? -9.477 7.844 21.953 1 53.47 300 LYS A O 1
ATOM 2189 N N . ALA A 1 301 ? -10.625 9.492 21.359 1 65.38 301 ALA A N 1
ATOM 2190 C CA . ALA A 1 301 ? -11.914 8.797 21.344 1 65.38 301 ALA A CA 1
ATOM 2191 C C . ALA A 1 301 ? -12.781 9.273 20.188 1 65.38 301 ALA A C 1
ATOM 2193 O O . ALA A 1 301 ? -12.5 10.312 19.578 1 65.38 301 ALA A O 1
ATOM 2194 N N . LEU A 1 302 ? -13.602 8.438 19.938 1 81.06 302 LEU A N 1
ATOM 2195 C CA . LEU A 1 302 ? -14.57 8.867 18.938 1 81.06 302 LEU A CA 1
ATOM 2196 C C . LEU A 1 302 ? -15.32 10.109 19.406 1 81.06 302 LEU A C 1
ATOM 2198 O O . LEU A 1 302 ? -15.938 10.109 20.469 1 81.06 302 LEU A O 1
ATOM 2202 N N . PRO A 1 303 ? -15.133 11.156 18.703 1 86.12 303 PRO A N 1
ATOM 2203 C CA . PRO A 1 303 ? -15.781 12.406 19.125 1 86.12 303 PRO A CA 1
ATOM 2204 C C . PRO A 1 303 ? -17.297 12.352 19 1 86.12 303 PRO A C 1
ATOM 2206 O O . PRO A 1 303 ? -17.828 11.719 18.078 1 86.12 303 PRO A O 1
ATOM 2209 N N . ASP A 1 304 ? -17.938 12.992 19.953 1 92.25 304 ASP A N 1
ATOM 2210 C CA . ASP A 1 304 ? -19.391 13.086 19.875 1 92.25 304 ASP A CA 1
ATOM 2211 C C . ASP A 1 304 ? -19.812 14.203 18.922 1 92.25 304 ASP A C 1
ATOM 2213 O O . ASP A 1 304 ? -18.969 14.953 18.422 1 92.25 304 ASP A O 1
ATOM 2217 N N . GLU A 1 305 ? -21.078 14.312 18.641 1 96.94 305 GLU A N 1
ATOM 2218 C CA . GLU A 1 305 ? -21.656 15.242 17.688 1 96.94 305 GLU A CA 1
ATOM 2219 C C . GLU A 1 305 ? -21.391 16.688 18.094 1 96.94 305 GLU A C 1
ATOM 2221 O O . GLU A 1 305 ? -21 17.516 17.266 1 96.94 305 GLU A O 1
ATOM 2226 N N . GLU A 1 306 ? -21.516 17 19.359 1 96.56 306 GLU A N 1
ATOM 2227 C CA . GLU A 1 306 ? -21.391 18.375 19.859 1 96.56 306 GLU A CA 1
ATOM 2228 C C . GLU A 1 306 ? -19.953 18.875 19.75 1 96.56 306 GLU A C 1
ATOM 2230 O O . GLU A 1 306 ? -19.719 20.016 19.359 1 96.56 306 GLU A O 1
ATOM 2235 N N . THR A 1 307 ? -19.047 18.047 20.141 1 93.88 307 THR A N 1
ATOM 2236 C CA . THR A 1 307 ? -17.641 18.391 20.062 1 93.88 307 THR A CA 1
ATOM 2237 C C . THR A 1 307 ? -17.25 18.719 18.625 1 93.88 307 THR A C 1
ATOM 2239 O O . THR A 1 307 ? -16.547 19.703 18.375 1 93.88 307 THR A O 1
ATOM 2242 N N . GLN A 1 308 ? -17.672 17.922 17.703 1 96.38 308 GLN A N 1
ATOM 2243 C CA . GLN A 1 308 ? -17.391 18.156 16.281 1 96.38 308 GLN A CA 1
ATOM 2244 C C . GLN A 1 308 ? -18.062 19.422 15.789 1 96.38 308 GLN A C 1
ATOM 2246 O O . GLN A 1 308 ? -17.438 20.25 15.109 1 96.38 308 GLN A O 1
ATOM 2251 N N . TYR A 1 309 ? -19.359 19.688 16.172 1 97.75 309 TYR A N 1
ATOM 2252 C CA . TYR A 1 309 ? -20.125 20.859 15.781 1 97.75 309 TYR A CA 1
ATOM 2253 C C . TYR A 1 309 ? -19.422 22.141 16.203 1 97.75 309 TYR A C 1
ATOM 2255 O O . TYR A 1 309 ? -19.266 23.062 15.391 1 97.75 309 TYR A O 1
ATOM 2263 N N . ARG A 1 310 ? -18.891 22.094 17.375 1 96.38 310 ARG A N 1
ATOM 2264 C CA . ARG A 1 310 ? -18.234 23.281 17.906 1 96.38 310 ARG A CA 1
ATOM 2265 C C . ARG A 1 310 ? -16.922 23.547 17.172 1 96.38 310 ARG A C 1
ATOM 2267 O O . ARG A 1 310 ? -16.594 24.703 16.906 1 96.38 310 ARG A O 1
ATOM 2274 N N . ALA A 1 311 ? -16.203 22.516 16.891 1 93.69 311 ALA A N 1
ATOM 2275 C CA . ALA A 1 311 ? -14.938 22.656 16.172 1 93.69 311 ALA A CA 1
ATOM 2276 C C . ALA A 1 311 ? -15.156 23.219 14.781 1 93.69 311 ALA A C 1
ATOM 2278 O O . ALA A 1 311 ? -14.453 24.156 14.367 1 93.69 311 ALA A O 1
ATOM 2279 N N . TYR A 1 312 ? -16.156 22.703 14.078 1 97.94 312 TYR A N 1
ATOM 2280 C CA . TYR A 1 312 ? -16.453 23.172 12.727 1 97.94 312 TYR A CA 1
ATOM 2281 C C . TYR A 1 312 ? -16.969 24.594 12.742 1 97.94 312 TYR A C 1
ATOM 2283 O O . TYR A 1 312 ? -16.562 25.422 11.914 1 97.94 312 TYR A O 1
ATOM 2291 N N . ARG A 1 313 ? -17.844 24.906 13.672 1 98 313 ARG A N 1
ATOM 2292 C CA . ARG A 1 313 ? -18.438 26.234 13.789 1 98 313 ARG A CA 1
ATOM 2293 C C . ARG A 1 313 ? -17.359 27.281 14.016 1 98 313 ARG A C 1
ATOM 2295 O O . ARG A 1 313 ? -17.406 28.375 13.422 1 98 313 ARG A O 1
ATOM 2302 N N . LYS A 1 314 ? -16.406 26.969 14.82 1 96.44 314 LYS A N 1
ATOM 2303 C CA . LYS A 1 314 ? -15.328 27.922 15.109 1 96.44 314 LYS A CA 1
ATOM 2304 C C . LYS A 1 314 ? -14.633 28.375 13.836 1 96.44 314 LYS A C 1
ATOM 2306 O O . LYS A 1 314 ? -14.422 29.562 13.617 1 96.44 314 LYS A O 1
ATOM 2311 N N . VAL A 1 315 ? -14.297 27.422 13 1 97.25 315 VAL A N 1
ATOM 2312 C CA . VAL A 1 315 ? -13.562 27.703 11.773 1 97.25 315 VAL A CA 1
ATOM 2313 C C . VAL A 1 315 ? -14.453 28.469 10.797 1 97.25 315 VAL A C 1
ATOM 2315 O O . VAL A 1 315 ? -14.008 29.391 10.125 1 97.25 315 VAL A O 1
ATOM 2318 N N . LEU A 1 316 ? -15.742 28.094 10.742 1 98.5 316 LEU A N 1
ATOM 2319 C CA . LEU A 1 316 ? -16.688 28.75 9.844 1 98.5 316 LEU A CA 1
ATOM 2320 C C . LEU A 1 316 ? -16.906 30.203 10.25 1 98.5 316 LEU A C 1
ATOM 2322 O O . LEU A 1 316 ? -16.953 31.094 9.398 1 98.5 316 LEU A O 1
ATOM 2326 N N . GLU A 1 317 ? -17.016 30.422 11.484 1 98.06 317 GLU A N 1
ATOM 2327 C CA . GLU A 1 317 ? -17.219 31.781 11.977 1 98.06 317 GLU A CA 1
ATOM 2328 C C . GLU A 1 317 ? -15.984 32.656 11.727 1 98.06 317 GLU A C 1
ATOM 2330 O O . GLU A 1 317 ? -16.094 33.812 11.375 1 98.06 317 GLU A O 1
ATOM 2335 N N . TRP A 1 318 ? -14.797 32.062 11.922 1 97.19 318 TRP A N 1
ATOM 2336 C CA . TRP A 1 318 ? -13.539 32.75 11.617 1 97.19 318 TRP A CA 1
ATOM 2337 C C . TRP A 1 318 ? -13.492 33.156 10.148 1 97.19 318 TRP A C 1
ATOM 2339 O O . TRP A 1 318 ? -13.086 34.281 9.82 1 97.19 318 TRP A O 1
ATOM 2349 N N . ALA A 1 319 ? -13.969 32.344 9.242 1 98.12 319 ALA A N 1
ATOM 2350 C CA . ALA A 1 319 ? -13.828 32.531 7.797 1 98.12 319 ALA A CA 1
ATOM 2351 C C . ALA A 1 319 ? -14.844 33.562 7.277 1 98.12 319 ALA A C 1
ATOM 2353 O O . ALA A 1 319 ? -14.648 34.156 6.219 1 98.12 319 ALA A O 1
ATOM 2354 N N . GLY A 1 320 ? -15.977 33.719 8.039 1 96.62 320 GLY A N 1
ATOM 2355 C CA . GLY A 1 320 ? -17.031 34.594 7.547 1 96.62 320 GLY A CA 1
ATOM 2356 C C . GLY A 1 320 ? -17.641 34.094 6.238 1 96.62 320 GLY A C 1
ATOM 2357 O O . GLY A 1 320 ? -18.125 32.969 6.156 1 96.62 320 GLY A O 1
ATOM 2358 N N . ASP A 1 321 ? -17.469 34.906 5.176 1 96.94 321 ASP A N 1
ATOM 2359 C CA . ASP A 1 321 ? -18.094 34.562 3.895 1 96.94 321 ASP A CA 1
ATOM 2360 C C . ASP A 1 321 ? -17.156 33.719 3.033 1 96.94 321 ASP A C 1
ATOM 2362 O O . ASP A 1 321 ? -17.578 33.156 2.029 1 96.94 321 ASP A O 1
ATOM 2366 N N . LYS A 1 322 ? -15.898 33.594 3.396 1 98.06 322 LYS A N 1
ATOM 2367 C CA . LYS A 1 322 ? -14.93 32.812 2.641 1 98.06 322 LYS A CA 1
ATOM 2368 C C . LYS A 1 322 ? -15.195 31.312 2.795 1 98.06 322 LYS A C 1
ATOM 2370 O O . LYS A 1 322 ? -15.711 30.859 3.824 1 98.06 322 LYS A O 1
ATOM 2375 N N . PRO A 1 323 ? -14.898 30.594 1.796 1 98.5 323 PRO A N 1
ATOM 2376 C CA . PRO A 1 323 ? -15.211 29.156 1.833 1 98.5 323 PRO A CA 1
ATOM 2377 C C . PRO A 1 323 ? -14.359 28.391 2.84 1 98.5 323 PRO A C 1
ATOM 2379 O O . PRO A 1 323 ? -13.18 28.719 3.033 1 98.5 323 PRO A O 1
ATOM 2382 N N . VAL A 1 324 ? -14.984 27.406 3.469 1 98.75 324 VAL A N 1
ATOM 2383 C CA . VAL A 1 324 ? -14.32 26.422 4.328 1 98.75 324 VAL A CA 1
ATOM 2384 C C . VAL A 1 324 ? -14.625 25.016 3.838 1 98.75 324 VAL A C 1
ATOM 2386 O O . VAL A 1 324 ? -15.766 24.547 3.914 1 98.75 324 VAL A O 1
ATOM 2389 N N . THR A 1 325 ? -13.609 24.344 3.365 1 98.81 325 THR A N 1
ATOM 2390 C CA . THR A 1 325 ? -13.781 22.969 2.916 1 98.81 325 THR A CA 1
ATOM 2391 C C . THR A 1 325 ? -13.312 21.984 3.988 1 98.81 325 THR A C 1
ATOM 2393 O O . THR A 1 325 ? -12.125 21.938 4.316 1 98.81 325 THR A O 1
ATOM 2396 N N . ILE A 1 326 ? -14.211 21.234 4.5 1 98.5 326 ILE A N 1
ATOM 2397 C CA . ILE A 1 326 ? -13.898 20.25 5.531 1 98.5 326 ILE A CA 1
ATOM 2398 C C . ILE A 1 326 ? -13.906 18.844 4.926 1 98.5 326 ILE A C 1
ATOM 2400 O O . ILE A 1 326 ? -14.867 18.453 4.258 1 98.5 326 ILE A O 1
ATOM 2404 N N . ARG A 1 327 ? -12.828 18.141 5.047 1 97.94 327 ARG A N 1
ATOM 2405 C CA . ARG A 1 327 ? -12.758 16.75 4.613 1 97.94 327 ARG A CA 1
ATOM 2406 C C . ARG A 1 327 ? -13.234 15.812 5.715 1 97.94 327 ARG A C 1
ATOM 2408 O O . ARG A 1 327 ? -12.781 15.914 6.859 1 97.94 327 ARG A O 1
ATOM 2415 N N . THR A 1 328 ? -14.109 14.938 5.367 1 97.94 328 THR A N 1
ATOM 2416 C CA . THR A 1 328 ? -14.516 13.945 6.355 1 97.94 328 THR A CA 1
ATOM 2417 C C . THR A 1 328 ? -13.328 13.094 6.793 1 97.94 328 THR A C 1
ATOM 2419 O O . THR A 1 328 ? -12.273 13.109 6.145 1 97.94 328 THR A O 1
ATOM 2422 N N . VAL A 1 329 ? -13.508 12.367 7.812 1 92.81 329 VAL A N 1
ATOM 2423 C CA . VAL A 1 329 ? -12.406 11.695 8.5 1 92.81 329 VAL A CA 1
ATOM 2424 C C . VAL A 1 329 ? -11.719 10.727 7.547 1 92.81 329 VAL A C 1
ATOM 2426 O O . VAL A 1 329 ? -12.375 9.914 6.887 1 92.81 329 VAL A O 1
ATOM 2429 N N . ASP A 1 330 ? -10.469 10.898 7.41 1 90.31 330 ASP A N 1
ATOM 2430 C CA . ASP A 1 330 ? -9.609 10.008 6.637 1 90.31 330 ASP A CA 1
ATOM 2431 C C . ASP A 1 330 ? -8.742 9.148 7.551 1 90.31 330 ASP A C 1
ATOM 2433 O O . ASP A 1 330 ? -7.52 9.32 7.598 1 90.31 330 ASP A O 1
ATOM 2437 N N . ALA A 1 331 ? -9.414 8.305 8.203 1 80.12 331 ALA A N 1
ATOM 2438 C CA . ALA A 1 331 ? -8.734 7.418 9.148 1 80.12 331 ALA A CA 1
ATOM 2439 C C . ALA A 1 331 ? -8.242 6.152 8.445 1 80.12 331 ALA A C 1
ATOM 2441 O O . ALA A 1 331 ? -8.883 5.66 7.516 1 80.12 331 ALA A O 1
ATOM 2442 N N . GLY A 1 332 ? -7.094 5.703 8.961 1 69.31 332 GLY A N 1
ATOM 2443 C CA . GLY A 1 332 ? -6.422 4.574 8.336 1 69.31 332 GLY A CA 1
ATOM 2444 C C . GLY A 1 332 ? -5.18 4.969 7.566 1 69.31 332 GLY A C 1
ATOM 2445 O O . GLY A 1 332 ? -4.844 6.152 7.484 1 69.31 332 GLY A O 1
ATOM 2446 N N . GLY A 1 333 ? -4.508 4.02 6.965 1 66.69 333 GLY A N 1
ATOM 2447 C CA . GLY A 1 333 ? -3.232 4.324 6.336 1 66.69 333 GLY A CA 1
ATOM 2448 C C . GLY A 1 333 ? -2.125 4.605 7.332 1 66.69 333 GLY A C 1
ATOM 2449 O O . GLY A 1 333 ? -1.621 3.689 7.984 1 66.69 333 GLY A O 1
ATOM 2450 N N . ASP A 1 334 ? -1.905 5.977 7.426 1 58.94 334 ASP A N 1
ATOM 2451 C CA . ASP A 1 334 ? -0.859 6.395 8.352 1 58.94 334 ASP A CA 1
ATOM 2452 C C . ASP A 1 334 ? -1.458 7.031 9.602 1 58.94 334 ASP A C 1
ATOM 2454 O O . ASP A 1 334 ? -0.744 7.656 10.391 1 58.94 334 ASP A O 1
ATOM 2458 N N . LYS A 1 335 ? -2.889 6.793 9.672 1 65.69 335 LYS A N 1
ATOM 2459 C CA . LYS A 1 335 ? -3.611 7.461 10.75 1 65.69 335 LYS A CA 1
ATOM 2460 C C . LYS A 1 335 ? -4.492 6.477 11.516 1 65.69 335 LYS A C 1
ATOM 2462 O O . LYS A 1 335 ? -5.719 6.5 11.383 1 65.69 335 LYS A O 1
ATOM 2467 N N . PRO A 1 336 ? -4.012 5.688 12.328 1 61.91 336 PRO A N 1
ATOM 2468 C CA . PRO A 1 336 ? -4.848 4.746 13.078 1 61.91 336 PRO A CA 1
ATOM 2469 C C . PRO A 1 336 ? -5.68 5.434 14.164 1 61.91 336 PRO A C 1
ATOM 2471 O O . PRO A 1 336 ? -5.191 6.344 14.836 1 61.91 336 PRO A O 1
ATOM 2474 N N . VAL A 1 337 ? -6.938 5.227 14.195 1 67.56 337 VAL A N 1
ATOM 2475 C CA . VAL A 1 337 ? -7.875 5.711 15.203 1 67.56 337 VAL A CA 1
ATOM 2476 C C . VAL A 1 337 ? -8.438 4.531 15.992 1 67.56 337 VAL A C 1
ATOM 2478 O O . VAL A 1 337 ? -9.148 3.691 15.445 1 67.56 337 VAL A O 1
ATOM 2481 N N . PRO A 1 338 ? -8.18 4.445 17.266 1 64.12 338 PRO A N 1
ATOM 2482 C CA . PRO A 1 338 ? -8.695 3.336 18.078 1 64.12 338 PRO A CA 1
ATOM 2483 C C . PRO A 1 338 ? -10.211 3.199 17.984 1 64.12 338 PRO A C 1
ATOM 2485 O O . PRO A 1 338 ? -10.93 4.203 18 1 64.12 338 PRO A O 1
ATOM 2488 N N . GLY A 1 339 ? -10.609 1.907 17.859 1 69.81 339 GLY A N 1
ATOM 2489 C CA . GLY A 1 339 ? -12.039 1.644 17.812 1 69.81 339 GLY A CA 1
ATOM 2490 C C . GLY A 1 339 ? -12.648 1.953 16.453 1 69.81 339 GLY A C 1
ATOM 2491 O O . GLY A 1 339 ? -13.852 1.771 16.25 1 69.81 339 GLY A O 1
ATOM 2492 N N . PHE A 1 340 ? -11.805 2.393 15.641 1 76.62 340 PHE A N 1
ATOM 2493 C CA . PHE A 1 340 ? -12.328 2.807 14.344 1 76.62 340 PHE A CA 1
ATOM 2494 C C . PHE A 1 340 ? -11.57 2.127 13.211 1 76.62 340 PHE A C 1
ATOM 2496 O O . PHE A 1 340 ? -12.172 1.446 12.375 1 76.62 340 PHE A O 1
ATOM 2503 N N . THR A 1 341 ? -10.281 2.135 13.289 1 74.81 341 THR A N 1
ATOM 2504 C CA . THR A 1 341 ? -9.492 1.581 12.195 1 74.81 341 THR A CA 1
ATOM 2505 C C . THR A 1 341 ? -9.133 0.123 12.469 1 74.81 341 THR A C 1
ATOM 2507 O O . THR A 1 341 ? -9.258 -0.349 13.602 1 74.81 341 THR A O 1
ATOM 2510 N N . VAL A 1 342 ? -8.828 -0.588 11.398 1 72.44 342 VAL A N 1
ATOM 2511 C CA . VAL A 1 342 ? -8.414 -1.986 11.484 1 72.44 342 VAL A CA 1
ATOM 2512 C C . VAL A 1 342 ? -6.957 -2.125 11.062 1 72.44 342 VAL A C 1
ATOM 2514 O O . VAL A 1 342 ? -6.445 -1.307 10.297 1 72.44 342 VAL A O 1
ATOM 2517 N N . GLU A 1 343 ? -6.371 -3.076 11.586 1 68.31 343 GLU A N 1
ATOM 2518 C CA . GLU A 1 343 ? -4.996 -3.363 11.188 1 68.31 343 GLU A CA 1
ATOM 2519 C C . GLU A 1 343 ? -4.953 -4.055 9.828 1 68.31 343 GLU A C 1
ATOM 2521 O O . GLU A 1 343 ? -5.766 -4.938 9.547 1 68.31 343 GLU A O 1
ATOM 2526 N N . GLU A 1 344 ? -4.023 -3.508 9.016 1 78.5 344 GLU A N 1
ATOM 2527 C CA . GLU A 1 344 ? -3.902 -4.062 7.668 1 78.5 344 GLU A CA 1
ATOM 2528 C C . GLU A 1 344 ? -2.441 -4.156 7.238 1 78.5 344 GLU A C 1
ATOM 2530 O O . GLU A 1 344 ? -1.601 -3.387 7.711 1 78.5 344 GLU A O 1
ATOM 2535 N N . THR A 1 345 ? -2.094 -5 6.348 1 74.25 345 THR A N 1
ATOM 2536 C CA . THR A 1 345 ? -0.742 -5.184 5.828 1 74.25 345 THR A CA 1
ATOM 2537 C C . THR A 1 345 ? -0.348 -4.023 4.922 1 74.25 345 THR A C 1
ATOM 2539 O O . THR A 1 345 ? 0.821 -3.635 4.871 1 74.25 345 THR A O 1
ATOM 2542 N N . ASN A 1 346 ? -1.265 -3.545 4.238 1 87.06 346 ASN A N 1
ATOM 2543 C CA . ASN A 1 346 ? -1.084 -2.398 3.355 1 87.06 346 ASN A CA 1
ATOM 2544 C C . ASN A 1 346 ? -2.131 -1.318 3.619 1 87.06 346 ASN A C 1
ATOM 2546 O O . ASN A 1 346 ? -3.033 -1.111 2.807 1 87.06 346 ASN A O 1
ATOM 2550 N N . PRO A 1 347 ? -1.926 -0.53 4.637 1 86.81 347 PRO A N 1
ATOM 2551 C CA . PRO A 1 347 ? -2.977 0.39 5.078 1 86.81 347 PRO A CA 1
ATOM 2552 C C . PRO A 1 347 ? -3.299 1.461 4.039 1 86.81 347 PRO A C 1
ATOM 2554 O O . PRO A 1 347 ? -4.449 1.892 3.926 1 86.81 347 PRO A O 1
ATOM 2557 N N . PHE A 1 348 ? -2.34 1.93 3.285 1 91.38 348 PHE A N 1
ATOM 2558 C CA . PHE A 1 348 ? -2.604 2.949 2.277 1 91.38 348 PHE A CA 1
ATOM 2559 C C . PHE A 1 348 ? -3.494 2.398 1.17 1 91.38 348 PHE A C 1
ATOM 2561 O O . PHE A 1 348 ? -4.105 3.162 0.418 1 91.38 348 PHE A O 1
ATOM 2568 N N . LEU A 1 349 ? -3.539 1.071 1.095 1 94.5 349 LEU A N 1
ATOM 2569 C CA . LEU A 1 349 ? -4.332 0.405 0.065 1 94.5 349 LEU A CA 1
ATOM 2570 C C . LEU A 1 349 ? -5.508 -0.339 0.683 1 94.5 349 LEU A C 1
ATOM 2572 O O . LEU A 1 349 ? -6.07 -1.245 0.063 1 94.5 349 LEU A O 1
ATOM 2576 N N . GLY A 1 350 ? -5.867 0.007 1.894 1 92.81 350 GLY A N 1
ATOM 2577 C CA . GLY A 1 350 ? -6.848 -0.773 2.633 1 92.81 350 GLY A CA 1
ATOM 2578 C C . GLY A 1 350 ? -8.117 -0.002 2.934 1 92.81 350 GLY A C 1
ATOM 2579 O O . GLY A 1 350 ? -8.57 0.805 2.119 1 92.81 350 GLY A O 1
ATOM 2580 N N . LEU A 1 351 ? -8.727 -0.419 4.035 1 91.38 351 LEU A N 1
ATOM 2581 C CA . LEU A 1 351 ? -9.977 0.151 4.523 1 91.38 351 LEU A CA 1
ATOM 2582 C C . LEU A 1 351 ? -9.734 1.498 5.195 1 91.38 351 LEU A C 1
ATOM 2584 O O . LEU A 1 351 ? -9.625 1.573 6.422 1 91.38 351 LEU A O 1
ATOM 2588 N N . ARG A 1 352 ? -9.781 2.562 4.414 1 92.88 352 ARG A N 1
ATOM 2589 C CA . ARG A 1 352 ? -9.523 3.9 4.938 1 92.88 352 ARG A CA 1
ATOM 2590 C C . ARG A 1 352 ? -10.438 4.934 4.277 1 92.88 352 ARG A C 1
ATOM 2592 O O . ARG A 1 352 ? -11.125 4.629 3.303 1 92.88 352 ARG A O 1
ATOM 2599 N N . GLY A 1 353 ? -10.461 6.164 4.812 1 94.75 353 GLY A N 1
ATOM 2600 C CA . GLY A 1 353 ? -11.266 7.238 4.25 1 94.75 353 GLY A CA 1
ATOM 2601 C C . GLY A 1 353 ? -12.734 6.891 4.141 1 94.75 353 GLY A C 1
ATOM 2602 O O . GLY A 1 353 ? -13.344 6.422 5.105 1 94.75 353 GLY A O 1
ATOM 2603 N N . ILE A 1 354 ? -13.289 7.09 2.99 1 97.81 354 ILE A N 1
ATOM 2604 C CA . ILE A 1 354 ? -14.719 6.902 2.779 1 97.81 354 ILE A CA 1
ATOM 2605 C C . ILE A 1 354 ? -15.07 5.422 2.908 1 97.81 354 ILE A C 1
ATOM 2607 O O . ILE A 1 354 ? -16.172 5.078 3.334 1 97.81 354 ILE A O 1
ATOM 2611 N N . ARG A 1 355 ? -14.086 4.504 2.559 1 96.19 355 ARG A N 1
ATOM 2612 C CA . ARG A 1 355 ? -14.32 3.068 2.662 1 96.19 355 ARG A CA 1
ATOM 2613 C C . ARG A 1 355 ? -14.617 2.662 4.102 1 96.19 355 ARG A C 1
ATOM 2615 O O . ARG A 1 355 ? -15.547 1.897 4.359 1 96.19 355 ARG A O 1
ATOM 2622 N N . LEU A 1 356 ? -13.828 3.176 4.98 1 94.62 356 LEU A N 1
ATOM 2623 C CA . LEU A 1 356 ? -14.023 2.896 6.398 1 94.62 356 LEU A CA 1
ATOM 2624 C C . LEU A 1 356 ? -15.289 3.57 6.918 1 94.62 356 LEU A C 1
ATOM 2626 O O . LEU A 1 356 ? -16.062 2.969 7.672 1 94.62 356 LEU A O 1
ATOM 2630 N N . SER A 1 357 ? -15.508 4.828 6.539 1 96.31 357 SER A N 1
ATOM 2631 C CA . SER A 1 357 ? -16.672 5.586 6.977 1 96.31 357 SER A CA 1
ATOM 2632 C C . SER A 1 357 ? -17.969 4.891 6.566 1 96.31 357 SER A C 1
ATOM 2634 O O . SER A 1 357 ? -18.922 4.82 7.352 1 96.31 357 SER A O 1
ATOM 2636 N N . LEU A 1 358 ? -18.062 4.371 5.375 1 96.5 358 LEU A N 1
ATOM 2637 C CA . LEU A 1 358 ? -19.266 3.709 4.879 1 96.5 358 LEU A CA 1
ATOM 2638 C C . LEU A 1 358 ? -19.469 2.373 5.578 1 96.5 358 LEU A C 1
ATOM 2640 O O . LEU A 1 358 ? -20.609 1.906 5.703 1 96.5 358 LEU A O 1
ATOM 2644 N N . LYS A 1 359 ? -18.375 1.731 6.004 1 92.75 359 LYS A N 1
ATOM 2645 C CA . LYS A 1 359 ? -18.484 0.489 6.766 1 92.75 359 LYS A CA 1
ATOM 2646 C C . LYS A 1 359 ? -18.922 0.759 8.203 1 92.75 359 LYS A C 1
ATOM 2648 O O . LYS A 1 359 ? -19.562 -0.086 8.828 1 92.75 359 LYS A O 1
ATOM 2653 N N . ARG A 1 360 ? -18.531 1.917 8.734 1 93.75 360 ARG A N 1
ATOM 2654 C CA . ARG A 1 360 ? -18.859 2.324 10.094 1 93.75 360 ARG A CA 1
ATOM 2655 C C . ARG A 1 360 ? -19.812 3.516 10.094 1 93.75 360 ARG A C 1
ATOM 2657 O O . ARG A 1 360 ? -19.469 4.602 10.555 1 93.75 360 ARG A O 1
ATOM 2664 N N . ARG A 1 361 ? -20.984 3.295 9.727 1 95.56 361 ARG A N 1
ATOM 2665 C CA . ARG A 1 361 ? -22 4.332 9.539 1 95.56 361 ARG A CA 1
ATOM 2666 C C . ARG A 1 361 ? -22.359 4.988 10.867 1 95.56 361 ARG A C 1
ATOM 2668 O O . ARG A 1 361 ? -22.766 6.148 10.898 1 95.56 361 ARG A O 1
ATOM 2675 N N . ASP A 1 362 ? -22.188 4.23 11.984 1 94.75 362 ASP A N 1
ATOM 2676 C CA . ASP A 1 362 ? -22.469 4.762 13.312 1 94.75 362 ASP A CA 1
ATOM 2677 C C . ASP A 1 362 ? -21.547 5.93 13.648 1 94.75 362 ASP A C 1
ATOM 2679 O O . ASP A 1 362 ? -21.953 6.891 14.289 1 94.75 362 ASP A O 1
ATOM 2683 N N . ILE A 1 363 ? -20.375 5.836 13.203 1 93.69 363 ILE A N 1
ATOM 2684 C CA . ILE A 1 363 ? -19.391 6.883 13.453 1 93.69 363 ILE A CA 1
ATOM 2685 C C . ILE A 1 363 ? -19.547 7.988 12.406 1 93.69 363 ILE A C 1
ATOM 2687 O O . ILE A 1 363 ? -19.516 9.18 12.742 1 93.69 363 ILE A O 1
ATOM 2691 N N . PHE A 1 364 ? -19.797 7.621 11.156 1 97.5 364 PHE A N 1
ATOM 2692 C CA . PHE A 1 364 ? -19.922 8.547 10.039 1 97.5 364 PHE A CA 1
ATOM 2693 C C . PHE A 1 364 ? -21.156 9.43 10.203 1 97.5 364 PHE A C 1
ATOM 2695 O O . PHE A 1 364 ? -21.109 10.625 9.914 1 97.5 364 PHE A O 1
ATOM 2702 N N . GLY A 1 365 ? -22.188 8.797 10.656 1 97.94 365 GLY A N 1
ATOM 2703 C CA . GLY A 1 365 ? -23.422 9.539 10.867 1 97.94 365 GLY A CA 1
ATOM 2704 C C . GLY A 1 365 ? -23.266 10.688 11.852 1 97.94 365 GLY A C 1
ATOM 2705 O O . GLY A 1 365 ? -23.812 11.773 11.633 1 97.94 365 GLY A O 1
ATOM 2706 N N . VAL A 1 366 ? -22.516 10.469 12.906 1 97.62 366 VAL A N 1
ATOM 2707 C CA . VAL A 1 366 ? -22.266 11.492 13.906 1 97.62 366 VAL A CA 1
ATOM 2708 C C . VAL A 1 366 ? -21.547 12.68 13.266 1 97.62 366 VAL A C 1
ATOM 2710 O O . VAL A 1 366 ? -21.891 13.836 13.531 1 97.62 366 VAL A O 1
ATOM 2713 N N . GLN A 1 367 ? -20.594 12.453 12.469 1 98.19 367 GLN A N 1
ATOM 2714 C CA . GLN A 1 367 ? -19.859 13.523 11.789 1 98.1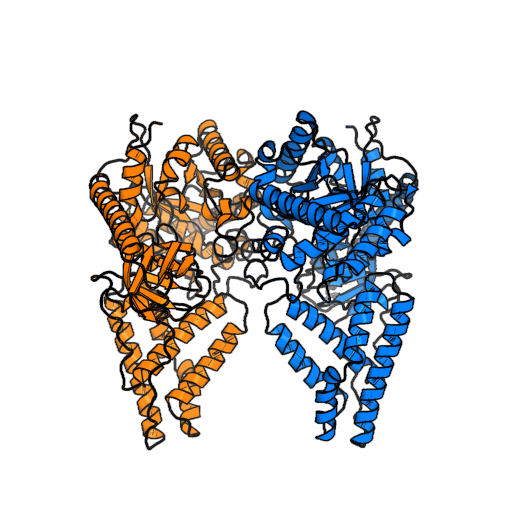9 367 GLN A CA 1
ATOM 2715 C C . GLN A 1 367 ? -20.766 14.273 10.82 1 98.19 367 GLN A C 1
ATOM 2717 O O . GLN A 1 367 ? -20.719 15.5 10.742 1 98.19 367 GLN A O 1
ATOM 2722 N N . ILE A 1 368 ? -21.562 13.5 10.07 1 98.75 368 ILE A N 1
ATOM 2723 C CA . ILE A 1 368 ? -22.484 14.102 9.102 1 98.75 368 ILE A CA 1
ATOM 2724 C C . ILE A 1 368 ? -23.422 15.07 9.805 1 98.75 368 ILE A C 1
ATOM 2726 O O . ILE A 1 368 ? -23.609 16.203 9.352 1 98.75 368 ILE A O 1
ATOM 2730 N N . ARG A 1 369 ? -23.969 14.625 10.898 1 98.69 369 ARG A N 1
ATOM 2731 C CA . ARG A 1 369 ? -24.891 15.469 11.648 1 98.69 369 ARG A CA 1
ATOM 2732 C C . ARG A 1 369 ? -24.219 16.75 12.109 1 98.69 369 ARG A C 1
ATOM 2734 O O . ARG A 1 369 ? -24.781 17.844 11.984 1 98.69 369 ARG A O 1
ATOM 2741 N N . ALA A 1 370 ? -23.031 16.641 12.641 1 98.69 370 ALA A N 1
ATOM 2742 C CA . ALA A 1 370 ? -22.266 17.797 13.086 1 98.69 370 ALA A CA 1
ATOM 2743 C C . ALA A 1 370 ? -22.016 18.766 11.93 1 98.69 370 ALA A C 1
ATOM 2745 O O . ALA A 1 370 ? -22.109 19.984 12.102 1 98.69 370 ALA A O 1
ATOM 2746 N N . LEU A 1 371 ? -21.672 18.266 10.781 1 98.88 371 LEU A N 1
ATOM 2747 C CA . LEU A 1 371 ? -21.391 19.078 9.602 1 98.88 371 LEU A CA 1
ATOM 2748 C C . LEU A 1 371 ? -22.641 19.797 9.133 1 98.88 371 LEU A C 1
ATOM 2750 O O . LEU A 1 371 ? -22.594 20.984 8.797 1 98.88 371 LEU A O 1
ATOM 2754 N N . LEU A 1 372 ? -23.75 19.078 9.07 1 98.88 372 LEU A N 1
ATOM 2755 C CA . LEU A 1 372 ? -25.016 19.656 8.664 1 98.88 372 LEU A CA 1
ATOM 2756 C C . LEU A 1 372 ? -25.422 20.797 9.594 1 98.88 372 LEU A C 1
ATOM 2758 O O . LEU A 1 372 ? -25.875 21.844 9.141 1 98.88 372 LEU A O 1
ATOM 2762 N N . ARG A 1 373 ? -25.234 20.578 10.852 1 98.81 373 ARG A N 1
ATOM 2763 C CA . ARG A 1 373 ? -25.547 21.609 11.844 1 98.81 373 ARG A CA 1
ATOM 2764 C C . ARG A 1 373 ? -24.609 22.812 11.695 1 98.81 373 ARG A C 1
ATOM 2766 O O . ARG A 1 373 ? -25.047 23.953 11.828 1 98.81 373 ARG A O 1
ATOM 2773 N N . ALA A 1 374 ? -23.391 22.578 11.445 1 98.69 374 ALA A N 1
ATOM 2774 C CA . ALA A 1 374 ? -22.391 23.641 11.344 1 98.69 374 ALA A CA 1
ATOM 2775 C C . ALA A 1 374 ? -22.594 24.469 10.086 1 98.69 374 ALA A C 1
ATOM 2777 O O . ALA A 1 374 ? -22.234 25.641 10.039 1 98.69 374 ALA A O 1
ATOM 2778 N N . ALA A 1 375 ? -23.203 23.906 9.062 1 98.62 375 ALA A N 1
ATOM 2779 C CA . ALA A 1 375 ? -23.312 24.5 7.727 1 98.62 375 ALA A CA 1
ATOM 2780 C C . ALA A 1 375 ? -24.094 25.797 7.766 1 98.62 375 ALA A C 1
ATOM 2782 O O . ALA A 1 375 ? -23.953 26.656 6.883 1 98.62 375 ALA A O 1
ATOM 2783 N N . ILE A 1 376 ? -24.875 26.094 8.734 1 98 376 ILE A N 1
ATOM 2784 C CA . ILE A 1 376 ? -25.703 27.281 8.805 1 98 376 ILE A CA 1
ATOM 2785 C C . ILE A 1 376 ? -24.859 28.484 9.234 1 98 376 ILE A C 1
ATOM 2787 O O . ILE A 1 376 ? -25.297 29.625 9.125 1 98 376 ILE A O 1
ATOM 2791 N N . HIS A 1 377 ? -23.688 28.234 9.727 1 98 377 HIS A N 1
ATOM 2792 C CA . HIS A 1 377 ? -22.891 29.281 10.344 1 98 377 HIS A CA 1
ATOM 2793 C C . HIS A 1 377 ? -21.906 29.891 9.344 1 98 377 HIS A C 1
ATOM 2795 O O . HIS A 1 377 ? -21.188 30.828 9.672 1 98 377 HIS A O 1
ATOM 2801 N N . GLY A 1 378 ? -21.844 29.406 8.133 1 97.81 378 GLY A N 1
ATOM 2802 C CA . GLY A 1 378 ? -20.891 29.938 7.168 1 97.81 378 GLY A CA 1
ATOM 2803 C C . GLY A 1 378 ? -20.938 29.234 5.828 1 97.81 378 GLY A C 1
ATOM 2804 O O . GLY A 1 378 ? -21.922 28.562 5.504 1 97.81 378 GLY A O 1
ATOM 2805 N N . ASN A 1 379 ? -19.891 29.438 5.008 1 98.44 379 ASN A N 1
ATOM 2806 C CA . ASN A 1 379 ? -19.766 28.875 3.668 1 98.44 379 ASN A CA 1
ATOM 2807 C C . ASN A 1 379 ? -19.047 27.531 3.688 1 98.44 379 ASN A C 1
ATOM 2809 O O . ASN A 1 379 ? -17.906 27.422 3.203 1 98.44 379 ASN A O 1
ATOM 2813 N N . LEU A 1 380 ? -19.766 26.516 4.113 1 98.81 380 LEU A N 1
ATOM 2814 C CA . LEU A 1 380 ? -19.203 25.188 4.312 1 98.81 380 LEU A CA 1
ATOM 2815 C C . LEU A 1 380 ? -19.266 24.375 3.027 1 98.81 380 LEU A C 1
ATOM 2817 O O . LEU A 1 380 ? -20.297 24.359 2.35 1 98.81 380 LEU A O 1
ATOM 2821 N N . LYS A 1 381 ? -18.156 23.75 2.646 1 98.81 381 LYS A N 1
ATOM 2822 C CA . LYS A 1 381 ? -18.062 22.656 1.688 1 98.81 381 LYS A CA 1
ATOM 2823 C C . LYS A 1 381 ? -17.562 21.391 2.359 1 98.81 381 LYS A C 1
ATOM 2825 O O . LYS A 1 381 ? -16.734 21.453 3.27 1 98.81 381 LYS A O 1
ATOM 2830 N N . VAL A 1 382 ? -18.047 20.266 1.911 1 98.88 382 VAL A N 1
ATOM 2831 C CA . VAL A 1 382 ? -17.609 19 2.482 1 98.88 382 VAL A CA 1
ATOM 2832 C C . VAL A 1 382 ? -17.031 18.109 1.382 1 98.88 382 VAL A C 1
ATOM 2834 O O . VAL A 1 382 ? -17.609 18.016 0.294 1 98.88 382 VAL A O 1
ATOM 2837 N N . MET A 1 383 ? -15.891 17.547 1.606 1 98.31 383 MET A N 1
ATOM 2838 C CA . MET A 1 383 ? -15.312 16.656 0.601 1 98.31 383 MET A CA 1
ATOM 2839 C C . MET A 1 383 ? -15 15.281 1.194 1 98.31 383 MET A C 1
ATOM 2841 O O . MET A 1 383 ? -14.602 15.18 2.355 1 98.31 383 MET A O 1
ATOM 2845 N N . PHE A 1 384 ? -15.18 14.242 0.392 1 98.69 384 PHE A N 1
ATOM 2846 C CA . PHE A 1 384 ? -14.945 12.867 0.81 1 98.69 384 PHE A CA 1
ATOM 2847 C C . PHE A 1 384 ? -13.578 12.383 0.353 1 98.69 384 PHE A C 1
ATOM 2849 O O . PHE A 1 384 ? -13.219 12.523 -0.82 1 98.69 384 PHE A O 1
ATOM 2856 N N . PRO A 1 385 ? -12.789 11.82 1.258 1 98 385 PRO A N 1
ATOM 2857 C CA . PRO A 1 385 ? -11.469 11.289 0.892 1 98 385 PRO A CA 1
ATOM 2858 C C . PRO A 1 385 ? -11.547 9.891 0.286 1 98 385 PRO A C 1
ATOM 2860 O O . PRO A 1 385 ? -12.492 9.148 0.551 1 98 385 PRO A O 1
ATOM 2863 N N . MET A 1 386 ? -10.68 9.484 -0.603 1 97.75 386 MET A N 1
ATOM 2864 C CA . MET A 1 386 ? -10.375 8.133 -1.076 1 97.75 386 MET A CA 1
ATOM 2865 C C . MET A 1 386 ? -11.523 7.574 -1.904 1 97.75 386 MET A C 1
ATOM 2867 O O . MET A 1 386 ? -11.82 6.379 -1.84 1 97.75 386 MET A O 1
ATOM 2871 N N . ILE A 1 387 ? -12.211 8.453 -2.578 1 98.56 387 ILE A N 1
ATOM 2872 C CA . ILE A 1 387 ? -13.242 7.988 -3.502 1 98.56 387 ILE A CA 1
ATOM 2873 C C . ILE A 1 387 ? -12.586 7.273 -4.684 1 98.56 387 ILE A C 1
ATOM 2875 O O . ILE A 1 387 ? -11.688 7.82 -5.324 1 98.56 387 ILE A O 1
ATOM 2879 N N . ALA A 1 388 ? -13.023 6.047 -4.988 1 98 388 ALA A N 1
ATOM 2880 C CA . ALA A 1 388 ? -12.492 5.297 -6.125 1 98 388 ALA A CA 1
ATOM 2881 C C . ALA A 1 388 ? -13.57 5.074 -7.184 1 98 388 ALA A C 1
ATOM 2883 O O . ALA A 1 388 ? -13.258 4.922 -8.367 1 98 388 ALA A O 1
ATOM 2884 N N . THR A 1 389 ? -14.828 5.023 -6.723 1 97.5 389 THR A N 1
ATOM 2885 C CA . THR A 1 389 ? -15.961 4.785 -7.609 1 97.5 389 THR A CA 1
ATOM 2886 C C . THR A 1 389 ? -17.094 5.77 -7.328 1 97.5 389 THR A C 1
ATOM 2888 O O . THR A 1 389 ? -17.188 6.312 -6.223 1 97.5 389 THR A O 1
ATOM 2891 N N . HIS A 1 390 ? -17.922 5.98 -8.32 1 97.5 390 HIS A N 1
ATOM 2892 C CA . HIS A 1 390 ? -19.062 6.875 -8.148 1 97.5 390 HIS A CA 1
ATOM 2893 C C . HIS A 1 390 ? -20.016 6.348 -7.09 1 97.5 390 HIS A C 1
ATOM 2895 O O . HIS A 1 390 ? -20.641 7.129 -6.359 1 97.5 390 HIS A O 1
ATOM 2901 N N . ASP A 1 391 ? -20.078 5.043 -6.984 1 97.19 391 ASP A N 1
ATOM 2902 C CA . ASP A 1 391 ? -20.969 4.426 -6.008 1 97.19 391 ASP A CA 1
ATOM 2903 C C . ASP A 1 391 ? -20.609 4.863 -4.59 1 97.19 391 ASP A C 1
ATOM 2905 O O . ASP A 1 391 ? -21.5 5.074 -3.758 1 97.19 391 ASP A O 1
ATOM 2909 N N . GLU A 1 392 ? -19.406 4.949 -4.289 1 98.06 392 GLU A N 1
ATOM 2910 C CA . GLU A 1 392 ? -18.969 5.398 -2.967 1 98.06 392 GLU A CA 1
ATOM 2911 C C . GLU A 1 392 ? -19.453 6.812 -2.674 1 98.06 392 GLU A C 1
ATOM 2913 O O . GLU A 1 392 ? -19.922 7.094 -1.567 1 98.06 392 GLU A O 1
ATOM 2918 N N . TYR A 1 393 ? -19.344 7.715 -3.643 1 98.12 393 TYR A N 1
ATOM 2919 C CA . TYR A 1 393 ? -19.859 9.078 -3.51 1 98.12 393 TYR A CA 1
ATOM 2920 C C . TYR A 1 393 ? -21.375 9.07 -3.287 1 98.12 393 TYR A C 1
ATOM 2922 O O . TYR A 1 393 ? -21.875 9.758 -2.398 1 98.12 393 TYR A O 1
ATOM 2930 N N . ALA A 1 394 ? -22.047 8.273 -4.09 1 98.31 394 ALA A N 1
ATOM 2931 C CA . ALA A 1 394 ? -23.5 8.211 -4.02 1 98.31 394 ALA A CA 1
ATOM 2932 C C . ALA A 1 394 ? -23.969 7.719 -2.648 1 98.31 394 ALA A C 1
ATOM 2934 O O . ALA A 1 394 ? -24.922 8.242 -2.088 1 98.31 394 ALA A O 1
ATOM 2935 N N . GLN A 1 395 ? -23.312 6.742 -2.156 1 98.25 395 GLN A N 1
ATOM 2936 C CA . GLN A 1 395 ? -23.656 6.215 -0.841 1 98.25 395 GLN A CA 1
ATOM 2937 C C . GLN A 1 395 ? -23.438 7.262 0.248 1 98.25 395 GLN A C 1
ATOM 2939 O O . GLN A 1 395 ? -24.266 7.414 1.145 1 98.25 395 GLN A O 1
ATOM 2944 N N . ALA A 1 396 ? -22.312 7.957 0.183 1 98.62 396 ALA A N 1
ATOM 2945 C CA . ALA A 1 396 ? -22.031 9 1.165 1 98.62 396 ALA A CA 1
ATOM 2946 C C . ALA A 1 396 ? -23.062 10.117 1.095 1 98.62 396 ALA A C 1
ATOM 2948 O O . ALA A 1 396 ? -23.562 10.57 2.125 1 98.62 396 ALA A O 1
ATOM 2949 N N . ALA A 1 397 ? -23.375 10.539 -0.11 1 98.56 397 ALA A N 1
ATOM 2950 C CA . ALA A 1 397 ? -24.391 11.578 -0.318 1 98.56 397 ALA A CA 1
ATOM 2951 C C . ALA A 1 397 ? -25.75 11.148 0.222 1 98.56 397 ALA A C 1
ATOM 2953 O O . ALA A 1 397 ? -26.484 11.961 0.79 1 98.56 397 ALA A O 1
ATOM 2954 N N . ALA A 1 398 ? -26.031 9.867 0.028 1 98.38 398 ALA A N 1
ATOM 2955 C CA . ALA A 1 398 ? -27.297 9.336 0.525 1 98.38 398 ALA A CA 1
ATOM 2956 C C . ALA A 1 398 ? -27.359 9.406 2.049 1 98.38 398 ALA A C 1
ATOM 2958 O O . ALA A 1 398 ? -28.422 9.664 2.623 1 98.38 398 ALA A O 1
ATOM 2959 N N . LEU A 1 399 ? -26.281 9.125 2.664 1 98.38 399 LEU A N 1
ATOM 2960 C CA . LEU A 1 399 ? -26.234 9.203 4.121 1 98.38 399 LEU A CA 1
ATOM 2961 C C . LEU A 1 399 ? -26.422 10.641 4.598 1 98.38 399 LEU A C 1
ATOM 2963 O O . LEU A 1 399 ? -27.047 10.875 5.633 1 98.38 399 LEU A O 1
ATOM 2967 N N . PHE A 1 400 ? -25.844 11.656 3.906 1 98.69 400 PHE A N 1
ATOM 2968 C CA . PHE A 1 400 ? -26.078 13.062 4.223 1 98.69 400 PHE A CA 1
ATOM 2969 C C . PHE A 1 400 ? -27.562 13.398 4.141 1 98.69 400 PHE A C 1
ATOM 2971 O O . PHE A 1 400 ? -28.109 14.07 5.02 1 98.69 400 PHE A O 1
ATOM 2978 N N . ALA A 1 401 ? -28.219 12.891 3.115 1 98.38 401 ALA A N 1
ATOM 2979 C CA . ALA A 1 401 ? -29.641 13.133 2.932 1 98.38 401 ALA A CA 1
ATOM 2980 C C . ALA A 1 401 ? -30.453 12.508 4.062 1 98.38 401 ALA A C 1
ATOM 2982 O O . ALA A 1 401 ? -31.422 13.102 4.543 1 98.38 401 ALA A O 1
ATOM 2983 N N . GLU A 1 402 ? -30.062 11.305 4.406 1 98.25 402 GLU A N 1
ATOM 2984 C CA . GLU A 1 402 ? -30.734 10.609 5.496 1 98.25 402 GLU A CA 1
ATOM 2985 C C . GLU A 1 402 ? -30.641 11.398 6.801 1 98.25 402 GLU A C 1
ATOM 2987 O O . GLU A 1 402 ? -31.641 11.594 7.496 1 98.25 402 GLU A O 1
ATOM 2992 N N . GLU A 1 403 ? -29.469 11.836 7.133 1 98.38 403 GLU A N 1
ATOM 2993 C CA . GLU A 1 403 ? -29.266 12.578 8.367 1 98.38 403 GLU A CA 1
ATOM 2994 C C . GLU A 1 403 ? -29.922 13.953 8.312 1 98.38 403 GLU A C 1
ATOM 2996 O O . GLU A 1 403 ? -30.391 14.469 9.336 1 98.38 403 GLU A O 1
ATOM 3001 N N . GLN A 1 404 ? -29.922 14.555 7.152 1 98.44 404 GLN A N 1
ATOM 3002 C CA . GLN A 1 404 ? -30.641 15.812 6.973 1 98.44 404 GLN A CA 1
ATOM 3003 C C . GLN A 1 404 ? -32.125 15.656 7.328 1 98.44 404 GLN A C 1
ATOM 3005 O O . GLN A 1 404 ? -32.688 16.484 8.039 1 98.44 404 GLN A O 1
ATOM 3010 N N . SER A 1 405 ? -32.719 14.633 6.809 1 98.38 405 SER A N 1
ATOM 3011 C CA . SER A 1 405 ? -34.125 14.352 7.086 1 98.38 405 SER A CA 1
ATOM 3012 C C . SER A 1 405 ? -34.344 14.109 8.57 1 98.38 405 SER A C 1
ATOM 3014 O O . SER A 1 405 ? -35.344 14.562 9.125 1 98.38 405 SER A O 1
ATOM 3016 N N . ALA A 1 406 ? -33.469 13.383 9.148 1 98.12 406 ALA A N 1
ATOM 3017 C CA . ALA A 1 406 ? -33.562 13.094 10.578 1 98.12 406 ALA A CA 1
ATOM 3018 C C . ALA A 1 406 ? -33.5 14.383 11.398 1 98.12 406 ALA A C 1
ATOM 3020 O O . ALA A 1 406 ? -34.281 14.562 12.344 1 98.12 406 ALA A O 1
ATOM 3021 N N . LEU A 1 407 ? -32.562 15.258 11.086 1 98.38 407 LEU A N 1
ATOM 3022 C CA . LEU A 1 407 ? -32.438 16.516 11.797 1 98.38 407 LEU A CA 1
ATOM 3023 C C . LEU A 1 407 ? -33.656 17.406 11.609 1 98.38 407 LEU A C 1
ATOM 3025 O O . LEU A 1 407 ? -34.094 18.078 12.539 1 98.38 407 LEU A O 1
ATOM 3029 N N . ALA A 1 408 ? -34.188 17.375 10.391 1 98.06 408 ALA A N 1
ATOM 3030 C CA . ALA A 1 408 ? -35.406 18.125 10.109 1 98.06 408 ALA A CA 1
ATOM 3031 C C . ALA A 1 408 ? -36.562 17.625 10.977 1 98.06 408 ALA A C 1
ATOM 3033 O O . ALA A 1 408 ? -37.312 18.438 11.516 1 98.06 408 ALA A O 1
ATOM 3034 N N . ALA A 1 409 ? -36.656 16.375 11.094 1 98.06 409 ALA A N 1
ATOM 3035 C CA . ALA A 1 409 ? -37.719 15.773 11.906 1 98.06 409 ALA A CA 1
ATOM 3036 C C . ALA A 1 409 ? -37.562 16.125 13.375 1 98.06 409 ALA A C 1
ATOM 3038 O O . ALA A 1 409 ? -38.562 16.266 14.102 1 98.06 409 ALA A O 1
ATOM 3039 N N . GLU A 1 410 ? -36.344 16.312 13.805 1 97.75 410 GLU A N 1
ATOM 3040 C CA . GLU A 1 410 ? -36.031 16.656 15.188 1 97.75 410 GLU A CA 1
ATOM 3041 C C . GLU A 1 410 ? -36.156 18.156 15.422 1 97.75 410 GLU A C 1
ATOM 3043 O O . GLU A 1 410 ? -36.094 18.609 16.562 1 97.75 410 GLU A O 1
ATOM 3048 N N . GLY A 1 411 ? -36.25 18.891 14.375 1 97.56 411 GLY A N 1
ATOM 3049 C CA . GLY A 1 411 ? -36.375 20.344 14.484 1 97.56 411 GLY A CA 1
ATOM 3050 C C . GLY A 1 411 ? -35.062 21.031 14.734 1 97.56 411 GLY A C 1
ATOM 3051 O O . GLY A 1 411 ? -35 22.125 15.32 1 97.56 411 GLY A O 1
ATOM 3052 N N . VAL A 1 412 ? -34.031 20.406 14.391 1 97.81 412 VAL A N 1
ATOM 3053 C CA . VAL A 1 412 ? -32.688 20.969 14.594 1 97.81 412 VAL A CA 1
ATOM 3054 C C . VAL A 1 412 ? -32.25 21.734 13.344 1 97.81 412 VAL A C 1
ATOM 3056 O O . VAL A 1 412 ? -32.406 21.25 12.219 1 97.81 412 VAL A O 1
ATOM 3059 N N . ALA A 1 413 ? -31.781 22.984 13.516 1 97.81 413 ALA A N 1
ATOM 3060 C CA . ALA A 1 413 ? -31.312 23.797 12.398 1 97.81 413 ALA A CA 1
ATOM 3061 C C . ALA A 1 413 ? -30.172 23.109 11.664 1 97.81 413 ALA A C 1
ATOM 3063 O O . ALA A 1 413 ? -29.25 22.578 12.289 1 97.81 413 ALA A O 1
ATOM 3064 N N . HIS A 1 414 ? -30.234 23.047 10.328 1 98.12 414 HIS A N 1
ATOM 3065 C CA . HIS A 1 414 ? -29.25 22.375 9.5 1 98.12 414 HIS A CA 1
ATOM 3066 C C . HIS A 1 414 ? -29.266 22.906 8.07 1 98.12 414 HIS A C 1
ATOM 3068 O O . HIS A 1 414 ? -30.188 23.625 7.688 1 98.12 414 HIS A O 1
ATOM 3074 N N . LYS A 1 415 ? -28.25 22.688 7.328 1 98.31 415 LYS A N 1
ATOM 3075 C CA . LYS A 1 415 ? -28.109 23.016 5.914 1 98.31 415 LYS A CA 1
ATOM 3076 C C . LYS A 1 415 ? -27.234 22.016 5.188 1 98.31 415 LYS A C 1
ATOM 3078 O O . LYS A 1 415 ? -26.203 21.578 5.723 1 98.31 415 LYS A O 1
ATOM 3083 N N . LEU A 1 416 ? -27.672 21.594 4.012 1 98.31 416 LEU A N 1
ATOM 3084 C CA . LEU A 1 416 ? -26.859 20.703 3.205 1 98.31 416 LEU A CA 1
ATOM 3085 C C . LEU A 1 416 ? -25.781 21.484 2.463 1 98.31 416 LEU A C 1
ATOM 3087 O O . LEU A 1 416 ? -26.078 22.297 1.596 1 98.31 416 LEU A O 1
ATOM 3091 N N . PRO A 1 417 ? -24.547 21.281 2.816 1 98.69 417 PRO A N 1
ATOM 3092 C CA . PRO A 1 417 ? -23.469 21.953 2.07 1 98.69 417 PRO A CA 1
ATOM 3093 C C . PRO A 1 417 ? -23.188 21.266 0.735 1 98.69 417 PRO A C 1
ATOM 3095 O O . PRO A 1 417 ? -23.609 20.125 0.51 1 98.69 417 PRO A O 1
ATOM 3098 N N . PRO A 1 418 ? -22.531 22.016 -0.214 1 98.69 418 PRO A N 1
ATOM 3099 C CA . PRO A 1 418 ? -22.047 21.312 -1.399 1 98.69 418 PRO A CA 1
ATOM 3100 C C . PRO A 1 418 ? -21.125 20.141 -1.051 1 98.69 418 PRO A C 1
ATOM 3102 O O . PRO A 1 418 ? -20.281 20.266 -0.157 1 98.69 418 PRO A O 1
ATOM 3105 N N . LEU A 1 419 ? -21.359 19.016 -1.674 1 98.81 419 LEU A N 1
ATOM 3106 C CA . LEU A 1 419 ? -20.578 17.812 -1.436 1 98.81 419 LEU A CA 1
ATOM 3107 C C . LEU A 1 419 ? -19.641 17.547 -2.604 1 98.81 419 LEU A C 1
ATOM 3109 O O . LEU A 1 419 ? -20.078 17.453 -3.752 1 98.81 419 LEU A O 1
ATOM 3113 N N . GLY A 1 420 ? -18.344 17.484 -2.34 1 98.69 420 GLY A N 1
ATOM 3114 C CA . GLY A 1 420 ? -17.328 17.188 -3.34 1 98.69 420 GLY A CA 1
ATOM 3115 C C . GLY A 1 420 ? -16.469 15.992 -2.969 1 98.69 420 GLY A C 1
ATOM 3116 O O . GLY A 1 420 ? -16.812 15.211 -2.08 1 98.69 420 GLY A O 1
ATOM 3117 N N . ILE A 1 421 ? -15.414 15.773 -3.799 1 98.38 421 ILE A N 1
ATOM 3118 C CA . ILE A 1 421 ? -14.555 14.617 -3.525 1 98.38 421 ILE A CA 1
ATOM 3119 C C . ILE A 1 421 ? -13.094 15.023 -3.662 1 98.38 421 ILE A C 1
ATOM 3121 O O . ILE A 1 421 ? -12.758 15.938 -4.422 1 98.38 421 ILE A O 1
ATOM 3125 N N . MET A 1 422 ? -12.312 14.43 -2.873 1 98.31 422 MET A N 1
ATOM 3126 C CA . MET A 1 422 ? -10.867 14.516 -3.068 1 98.31 422 MET A CA 1
ATOM 3127 C C . MET A 1 422 ? -10.406 13.555 -4.164 1 98.31 422 MET A C 1
ATOM 3129 O O . MET A 1 422 ? -10.688 12.352 -4.098 1 98.31 422 MET A O 1
ATOM 3133 N N . VAL A 1 423 ? -9.828 14.102 -5.16 1 98.62 423 VAL A N 1
ATOM 3134 C CA . VAL A 1 423 ? -9.305 13.297 -6.258 1 98.62 423 VAL A CA 1
ATOM 3135 C C . VAL A 1 423 ? -7.887 12.836 -5.926 1 98.62 423 VAL A C 1
ATOM 3137 O O . VAL A 1 423 ? -6.914 13.516 -6.266 1 98.62 423 VAL A O 1
ATOM 3140 N N . GLU A 1 424 ? -7.781 11.688 -5.332 1 98.25 424 GLU A N 1
ATOM 3141 C CA . GLU A 1 424 ? -6.484 11.188 -4.891 1 98.25 424 GLU A CA 1
ATOM 3142 C C . GLU A 1 424 ? -6.312 9.711 -5.23 1 98.25 424 GLU A C 1
ATOM 3144 O O . GLU A 1 424 ? -5.227 9.148 -5.062 1 98.25 424 GLU A O 1
ATOM 3149 N N . VAL A 1 425 ? -7.324 9.07 -5.711 1 98.44 425 VAL A N 1
ATOM 3150 C CA . VAL A 1 425 ? -7.258 7.738 -6.301 1 98.44 425 VAL A CA 1
ATOM 3151 C C . VAL A 1 425 ? -7.195 7.848 -7.824 1 98.44 425 VAL A C 1
ATOM 3153 O O . VAL A 1 425 ? -8.023 8.516 -8.438 1 98.44 425 VAL A O 1
ATOM 3156 N N . PRO A 1 426 ? -6.254 7.164 -8.445 1 98.56 426 PRO A N 1
ATOM 3157 C CA . PRO A 1 426 ? -6.051 7.348 -9.883 1 98.56 426 PRO A CA 1
ATOM 3158 C C . PRO A 1 426 ? -7.297 7.02 -10.703 1 98.56 426 PRO A C 1
ATOM 3160 O O . PRO A 1 426 ? -7.527 7.625 -11.75 1 98.56 426 PRO A O 1
ATOM 3163 N N . SER A 1 427 ? -8.141 6.133 -10.203 1 98.38 427 SER A N 1
ATOM 3164 C CA . SER A 1 427 ? -9.328 5.758 -10.969 1 98.38 427 SER A CA 1
ATOM 3165 C C . SER A 1 427 ? -10.219 6.969 -11.234 1 98.38 427 SER A C 1
ATOM 3167 O O . SER A 1 427 ? -10.82 7.078 -12.312 1 98.38 427 SER A O 1
ATOM 3169 N N . VAL A 1 428 ? -10.312 7.934 -10.336 1 98.12 428 VAL A N 1
ATOM 3170 C CA . VAL A 1 428 ? -11.133 9.125 -10.469 1 98.12 428 VAL A CA 1
ATOM 3171 C C . VAL A 1 428 ? -10.469 10.109 -11.438 1 98.12 428 VAL A C 1
ATOM 3173 O O . VAL A 1 428 ? -11.141 10.695 -12.289 1 98.12 428 VAL A O 1
ATOM 3176 N N . ALA A 1 429 ? -9.148 10.258 -11.297 1 98 429 ALA A N 1
ATOM 3177 C CA . ALA A 1 429 ? -8.414 11.195 -12.148 1 98 429 ALA A CA 1
ATOM 3178 C C . ALA A 1 429 ? -8.422 10.734 -13.602 1 98 429 ALA A C 1
ATOM 3180 O O . ALA A 1 429 ? -8.398 11.562 -14.516 1 98 429 ALA A O 1
ATOM 3181 N N . LEU A 1 430 ? -8.5 9.438 -13.852 1 97.44 430 LEU A N 1
ATOM 3182 C CA . LEU A 1 430 ? -8.477 8.852 -15.188 1 97.44 430 LEU A CA 1
ATOM 3183 C C . LEU A 1 430 ? -9.852 8.914 -15.836 1 97.44 430 LEU A C 1
ATOM 3185 O O . LEU A 1 430 ? -9.969 8.906 -17.062 1 97.44 430 LEU A O 1
ATOM 3189 N N . ALA A 1 431 ? -10.883 8.938 -14.969 1 95.06 431 ALA A N 1
ATOM 3190 C CA . ALA A 1 431 ? -12.25 8.969 -15.477 1 95.06 431 ALA A CA 1
ATOM 3191 C C . ALA A 1 431 ? -13.102 9.961 -14.695 1 95.06 431 ALA A C 1
ATOM 3193 O O . ALA A 1 431 ? -14.125 9.594 -14.117 1 95.06 431 ALA A O 1
ATOM 3194 N N . PRO A 1 432 ? -12.711 11.227 -14.789 1 95.5 432 PRO A N 1
ATOM 3195 C CA . PRO A 1 432 ? -13.438 12.227 -14 1 95.5 432 PRO A CA 1
ATOM 3196 C C . PRO A 1 432 ? -14.875 12.43 -14.492 1 95.5 432 PRO A C 1
ATOM 3198 O O . PRO A 1 432 ? -15.711 12.953 -13.758 1 95.5 432 PRO A O 1
ATOM 3201 N N . GLU A 1 433 ? -15.188 11.984 -15.68 1 95.06 433 GLU A N 1
ATOM 3202 C CA . GLU A 1 433 ? -16.516 12.156 -16.266 1 95.06 433 GLU A CA 1
ATOM 3203 C C . GLU A 1 433 ? -17.562 11.398 -15.461 1 95.06 433 GLU A C 1
ATOM 3205 O O . GLU A 1 433 ? -18.75 11.773 -15.461 1 95.06 433 GLU A O 1
ATOM 3210 N N . ASP A 1 434 ? -17.156 10.414 -14.773 1 94.62 434 ASP A N 1
ATOM 3211 C CA . ASP A 1 434 ? -18.078 9.648 -13.945 1 94.62 434 ASP A CA 1
ATOM 3212 C C . ASP A 1 434 ? -18.531 10.461 -12.734 1 94.62 434 ASP A C 1
ATOM 3214 O O . ASP A 1 434 ? -19.5 10.102 -12.055 1 94.62 434 ASP A O 1
ATOM 3218 N N . PHE A 1 435 ? -17.891 11.609 -12.508 1 96.75 435 PHE A N 1
ATOM 3219 C CA . PHE A 1 435 ? -18.141 12.422 -11.32 1 96.75 435 PHE A CA 1
ATOM 3220 C C . PHE A 1 435 ? -18.594 13.82 -11.711 1 96.75 435 PHE A C 1
ATOM 3222 O O . PHE A 1 435 ? -18.234 14.797 -11.047 1 96.75 435 PHE A O 1
ATOM 3229 N N . ALA A 1 436 ? -19.312 13.938 -12.781 1 95.56 436 ALA A N 1
ATOM 3230 C CA . ALA A 1 436 ? -19.781 15.227 -13.289 1 95.56 436 ALA A CA 1
ATOM 3231 C C . ALA A 1 436 ? -20.844 15.828 -12.375 1 95.56 436 ALA A C 1
ATOM 3233 O O . ALA A 1 436 ? -21.109 17.031 -12.414 1 95.56 436 ALA A O 1
ATOM 3234 N N . ASP A 1 437 ? -21.391 15.016 -11.508 1 96.5 437 ASP A N 1
ATOM 3235 C CA . ASP A 1 437 ? -22.5 15.477 -10.672 1 96.5 437 ASP A CA 1
ATOM 3236 C C . ASP A 1 437 ? -22 15.914 -9.297 1 96.5 437 ASP A C 1
ATOM 3238 O O . ASP A 1 437 ? -22.797 16.344 -8.461 1 96.5 437 ASP A O 1
ATOM 3242 N N . VAL A 1 438 ? -20.734 15.852 -9.047 1 97.81 438 VAL A N 1
ATOM 3243 C CA . VAL A 1 438 ? -20.203 16.297 -7.762 1 97.81 438 VAL A CA 1
ATOM 3244 C C . VAL A 1 438 ? -20.109 17.812 -7.738 1 97.81 438 VAL A C 1
ATOM 3246 O O . VAL A 1 438 ? -19.984 18.453 -8.789 1 97.81 438 VAL A O 1
ATOM 3249 N N . ALA A 1 439 ? -20.188 18.422 -6.547 1 98.56 439 ALA A N 1
ATOM 3250 C CA . ALA A 1 439 ? -20.219 19.875 -6.434 1 98.56 439 ALA A CA 1
ATOM 3251 C C . ALA A 1 439 ? -18.844 20.469 -6.742 1 98.56 439 ALA A C 1
ATOM 3253 O O . ALA A 1 439 ? -18.75 21.578 -7.27 1 98.56 439 ALA A O 1
ATOM 3254 N N . PHE A 1 440 ? -17.797 19.781 -6.41 1 98.62 440 PHE A N 1
ATOM 3255 C CA . PHE A 1 440 ? -16.438 20.25 -6.676 1 98.62 440 PHE A CA 1
ATOM 3256 C C . PHE A 1 440 ? -15.438 19.109 -6.535 1 98.62 440 PHE A C 1
ATOM 3258 O O . PHE A 1 440 ? -15.766 18.062 -5.98 1 98.62 440 PHE A O 1
ATOM 3265 N N . LEU A 1 441 ? -14.25 19.281 -7.113 1 98.62 441 LEU A N 1
ATOM 3266 C CA . LEU A 1 441 ? -13.133 18.344 -7.027 1 98.62 441 LEU A CA 1
ATOM 3267 C C . LEU A 1 441 ? -11.922 19.016 -6.379 1 98.62 441 LEU A C 1
ATOM 3269 O O . LEU A 1 441 ? -11.633 20.188 -6.641 1 98.62 441 LEU A O 1
ATOM 3273 N N . SER A 1 442 ? -11.328 18.359 -5.457 1 98.69 442 SER A N 1
ATOM 3274 C CA . SER A 1 442 ? -10.062 18.812 -4.879 1 98.69 442 SER A CA 1
ATOM 3275 C C . SER A 1 442 ? -8.977 17.75 -5.016 1 98.69 442 SER A C 1
ATOM 3277 O O . SER A 1 442 ? -9.094 16.672 -4.445 1 98.69 442 SER A O 1
ATOM 3279 N N . ILE A 1 443 ? -7.953 18.031 -5.703 1 98.62 443 ILE A N 1
ATOM 3280 C CA . ILE A 1 443 ? -6.902 17.062 -5.961 1 98.62 443 ILE A CA 1
ATOM 3281 C C . ILE A 1 443 ? -6.027 16.891 -4.723 1 98.62 443 ILE A C 1
ATOM 3283 O O . ILE A 1 443 ? -5.453 17.859 -4.227 1 98.62 443 ILE A O 1
ATOM 3287 N N . GLY A 1 444 ? -6.027 15.719 -4.148 1 97.06 444 GLY A N 1
ATOM 3288 C CA . GLY A 1 444 ? -5.043 15.352 -3.139 1 97.06 444 GLY A CA 1
ATOM 3289 C C . GLY A 1 444 ? -3.744 14.844 -3.73 1 97.06 444 GLY A C 1
ATOM 3290 O O . GLY A 1 444 ? -3.568 13.633 -3.906 1 97.06 444 GLY A O 1
ATOM 3291 N N . SER A 1 445 ? -2.818 15.727 -3.904 1 95.62 445 SER A N 1
ATOM 3292 C CA . SER A 1 445 ? -1.644 15.406 -4.711 1 95.62 445 SER A CA 1
ATOM 3293 C C . SER A 1 445 ? -0.752 14.383 -4.008 1 95.62 445 SER A C 1
ATOM 3295 O O . SER A 1 445 ? -0.061 13.602 -4.66 1 95.62 445 SER A O 1
ATOM 3297 N N . ASN A 1 446 ? -0.747 14.406 -2.633 1 90.19 446 ASN A N 1
ATOM 3298 C CA . ASN A 1 446 ? 0.127 13.484 -1.912 1 90.19 446 ASN A CA 1
ATOM 3299 C C . ASN A 1 446 ? -0.234 12.031 -2.195 1 90.19 446 ASN A C 1
ATOM 3301 O O . ASN A 1 446 ? 0.595 11.266 -2.693 1 90.19 446 ASN A O 1
ATOM 3305 N N . ASP A 1 447 ? -1.472 11.688 -1.983 1 94.56 447 ASP A N 1
ATOM 3306 C CA . ASP A 1 447 ? -1.919 10.32 -2.213 1 94.56 447 ASP A CA 1
ATOM 3307 C C . ASP A 1 447 ? -1.974 10 -3.705 1 94.56 447 ASP A C 1
ATOM 3309 O O . ASP A 1 447 ? -1.649 8.891 -4.121 1 94.56 447 ASP A O 1
ATOM 3313 N N . LEU A 1 448 ? -2.414 10.953 -4.508 1 97.69 448 LEU A N 1
ATOM 3314 C CA . LEU A 1 448 ? -2.441 10.711 -5.945 1 97.69 448 LEU A CA 1
ATOM 3315 C C . LEU A 1 448 ? -1.06 10.32 -6.457 1 97.69 448 LEU A C 1
ATOM 3317 O O . LEU A 1 448 ? -0.92 9.328 -7.184 1 97.69 448 LEU A O 1
ATOM 3321 N N . THR A 1 449 ? -0.046 11.109 -6.035 1 96.75 449 THR A N 1
ATOM 3322 C CA . THR A 1 449 ? 1.326 10.828 -6.445 1 96.75 449 THR A CA 1
ATOM 3323 C C . THR A 1 449 ? 1.772 9.461 -5.945 1 96.75 449 THR A C 1
ATOM 3325 O O . THR A 1 449 ? 2.379 8.688 -6.691 1 96.75 449 THR A O 1
ATOM 3328 N N . GLN A 1 450 ? 1.441 9.188 -4.715 1 95.62 450 GLN A N 1
ATOM 3329 C CA . GLN A 1 450 ? 1.783 7.918 -4.09 1 95.62 450 GLN A CA 1
ATOM 3330 C C . GLN A 1 450 ? 1.271 6.742 -4.914 1 95.62 450 GLN A C 1
ATOM 3332 O O . GLN A 1 450 ? 2.014 5.793 -5.184 1 95.62 450 GLN A O 1
ATOM 3337 N N . TYR A 1 451 ? 0.044 6.809 -5.379 1 97.94 451 TYR A N 1
ATOM 3338 C CA . TYR A 1 451 ? -0.571 5.684 -6.074 1 97.94 451 TYR A CA 1
ATOM 3339 C C . TYR A 1 451 ? -0.139 5.645 -7.535 1 97.94 451 TYR A C 1
ATOM 3341 O O . TYR A 1 451 ? 0.077 4.57 -8.102 1 97.94 451 TYR A O 1
ATOM 3349 N N . VAL A 1 452 ? 0.039 6.77 -8.148 1 98.44 452 VAL A N 1
ATOM 3350 C CA . VAL A 1 452 ? 0.473 6.816 -9.547 1 98.44 452 VAL A CA 1
ATOM 3351 C C . VAL A 1 452 ? 1.892 6.262 -9.664 1 98.44 452 VAL A C 1
ATOM 3353 O O . VAL A 1 452 ? 2.207 5.543 -10.609 1 98.44 452 VAL A O 1
ATOM 3356 N N . MET A 1 453 ? 2.686 6.559 -8.641 1 98 453 MET A N 1
ATOM 3357 C CA . MET A 1 453 ? 4.09 6.156 -8.656 1 98 453 MET A CA 1
ATOM 3358 C C . MET A 1 453 ? 4.289 4.844 -7.91 1 98 453 MET A C 1
ATOM 3360 O O . MET A 1 453 ? 5.387 4.285 -7.91 1 98 453 MET A O 1
ATOM 3364 N N . ALA A 1 454 ? 3.236 4.352 -7.305 1 97.56 454 ALA A N 1
ATOM 3365 C CA . ALA A 1 454 ? 3.303 3.162 -6.461 1 97.56 454 ALA A CA 1
ATOM 3366 C C . ALA A 1 454 ? 4.461 3.254 -5.469 1 97.56 454 ALA A C 1
ATOM 3368 O O . ALA A 1 454 ? 5.258 2.322 -5.348 1 97.56 454 ALA A O 1
ATOM 3369 N N . ALA A 1 455 ? 4.59 4.395 -4.793 1 95 455 ALA A N 1
ATOM 3370 C CA . ALA A 1 455 ? 5.648 4.676 -3.824 1 95 455 ALA A CA 1
ATOM 3371 C C . ALA A 1 455 ? 5.098 5.422 -2.611 1 95 455 ALA A C 1
ATOM 3373 O O . ALA A 1 455 ? 4.586 6.535 -2.742 1 95 455 ALA A O 1
ATOM 3374 N N . ALA A 1 456 ? 5.297 4.777 -1.509 1 88.94 456 ALA A N 1
ATOM 3375 C CA . ALA A 1 456 ? 4.715 5.324 -0.286 1 88.94 456 ALA A CA 1
ATOM 3376 C C . ALA A 1 456 ? 5.383 6.641 0.097 1 88.94 456 ALA A C 1
ATOM 3378 O O . ALA A 1 456 ? 6.609 6.754 0.062 1 88.94 456 ALA A O 1
ATOM 3379 N N . ARG A 1 457 ? 4.625 7.559 0.477 1 80.44 457 ARG A N 1
ATOM 3380 C CA . ARG A 1 457 ? 5.125 8.883 0.805 1 80.44 457 ARG A CA 1
ATOM 3381 C C . ARG A 1 457 ? 5.891 8.875 2.125 1 80.44 457 ARG A C 1
ATOM 3383 O O . ARG A 1 457 ? 6.676 9.781 2.404 1 80.44 457 ARG A O 1
ATOM 3390 N N . ASP A 1 458 ? 5.691 7.895 2.938 1 73.44 458 ASP A N 1
ATOM 3391 C CA . ASP A 1 458 ? 6.312 7.848 4.254 1 73.44 458 ASP A CA 1
ATOM 3392 C C . ASP A 1 458 ? 7.508 6.898 4.266 1 73.44 458 ASP A C 1
ATOM 3394 O O . ASP A 1 458 ? 8.031 6.566 5.332 1 73.44 458 ASP A O 1
ATOM 3398 N N . ASN A 1 459 ? 7.898 6.375 3.104 1 81.06 459 ASN A N 1
ATOM 3399 C CA . ASN A 1 459 ? 9 5.422 2.994 1 81.06 459 ASN A CA 1
ATOM 3400 C C . ASN A 1 459 ? 10.234 6.062 2.375 1 81.06 459 ASN A C 1
ATOM 3402 O O . ASN A 1 459 ? 10.266 6.34 1.174 1 81.06 459 ASN A O 1
ATOM 3406 N N . ALA A 1 460 ? 11.258 6.223 3.139 1 75.94 460 ALA A N 1
ATOM 3407 C CA . ALA A 1 460 ? 12.477 6.898 2.709 1 75.94 460 ALA A CA 1
ATOM 3408 C C . ALA A 1 460 ? 13.156 6.145 1.567 1 75.94 460 ALA A C 1
ATOM 3410 O O . ALA A 1 460 ? 13.773 6.754 0.694 1 75.94 460 ALA A O 1
ATOM 3411 N N . ALA A 1 461 ? 13.031 4.863 1.544 1 82.75 461 ALA A N 1
ATOM 3412 C CA . ALA A 1 461 ? 13.719 4.031 0.567 1 82.75 461 ALA A CA 1
ATOM 3413 C C . ALA A 1 461 ? 13.203 4.293 -0.845 1 82.75 461 ALA A C 1
ATOM 3415 O O . ALA A 1 461 ? 13.914 4.047 -1.826 1 82.75 461 ALA A O 1
ATOM 3416 N N . VAL A 1 462 ? 11.977 4.844 -0.97 1 90.31 462 VAL A N 1
ATOM 3417 C CA . VAL A 1 462 ? 11.406 5.062 -2.297 1 90.31 462 VAL A CA 1
ATOM 3418 C C . VAL A 1 462 ? 10.969 6.52 -2.439 1 90.31 462 VAL A C 1
ATOM 3420 O O . VAL A 1 462 ? 10.227 6.863 -3.359 1 90.31 462 VAL A O 1
ATOM 3423 N N . ALA A 1 463 ? 11.391 7.383 -1.588 1 81.62 463 ALA A N 1
ATOM 3424 C CA . ALA A 1 463 ? 10.984 8.789 -1.562 1 81.62 463 ALA A CA 1
ATOM 3425 C C . ALA A 1 463 ? 11.328 9.484 -2.877 1 81.62 463 ALA A C 1
ATOM 3427 O O . ALA A 1 463 ? 10.602 10.367 -3.324 1 81.62 463 ALA A O 1
ATOM 3428 N N . HIS A 1 464 ? 12.367 9.062 -3.533 1 84.25 464 HIS A N 1
ATOM 3429 C CA . HIS A 1 464 ? 12.828 9.688 -4.766 1 84.25 464 HIS A CA 1
ATOM 3430 C C . HIS A 1 464 ? 11.852 9.445 -5.91 1 84.25 464 HIS A C 1
ATOM 3432 O O . HIS A 1 464 ? 11.852 10.18 -6.902 1 84.25 464 HIS A O 1
ATOM 3438 N N . LEU A 1 465 ? 11.031 8.453 -5.809 1 92.56 465 LEU A N 1
ATOM 3439 C CA . LEU A 1 465 ? 10.047 8.141 -6.844 1 92.56 465 LEU A CA 1
ATOM 3440 C C . LEU A 1 465 ? 8.781 8.961 -6.66 1 92.56 465 LEU A C 1
ATOM 3442 O O . LEU A 1 465 ? 8.008 9.141 -7.605 1 92.56 465 LEU A O 1
ATOM 3446 N N . ASN A 1 466 ? 8.531 9.391 -5.434 1 89.06 466 ASN A N 1
ATOM 3447 C CA . ASN A 1 466 ? 7.297 10.078 -5.074 1 89.06 466 ASN A CA 1
ATOM 3448 C C . ASN A 1 466 ? 7.352 11.562 -5.434 1 89.06 466 ASN A C 1
ATOM 3450 O O . ASN A 1 466 ? 7.355 12.414 -4.551 1 89.06 466 ASN A O 1
ATOM 3454 N N . SER A 1 467 ? 7.258 11.836 -6.73 1 89 467 SER A N 1
ATOM 3455 C CA . SER A 1 467 ? 7.379 13.211 -7.211 1 89 467 SER A CA 1
ATOM 3456 C C . SER A 1 467 ? 6.105 13.664 -7.926 1 89 467 SER A C 1
ATOM 3458 O O . SER A 1 467 ? 5.727 13.086 -8.945 1 89 467 SER A O 1
ATOM 3460 N N . VAL A 1 468 ? 5.559 14.734 -7.434 1 92.19 468 VAL A N 1
ATOM 3461 C CA . VAL A 1 468 ? 4.355 15.297 -8.039 1 92.19 468 VAL A CA 1
ATOM 3462 C C . VAL A 1 468 ? 4.691 15.883 -9.406 1 92.19 468 VAL A C 1
ATOM 3464 O O . VAL A 1 468 ? 3.818 16.016 -10.266 1 92.19 468 VAL A O 1
ATOM 3467 N N . ARG A 1 469 ? 5.957 16.156 -9.648 1 92.75 469 ARG A N 1
ATOM 3468 C CA . ARG A 1 469 ? 6.371 16.797 -10.898 1 92.75 469 ARG A CA 1
ATOM 3469 C C . ARG A 1 469 ? 6.609 15.742 -11.984 1 92.75 469 ARG A C 1
ATOM 3471 O O . ARG A 1 469 ? 6.891 16.094 -13.133 1 92.75 469 ARG A O 1
ATOM 3478 N N . HIS A 1 470 ? 6.516 14.508 -11.625 1 94.62 470 HIS A N 1
ATOM 3479 C CA . HIS A 1 470 ? 6.59 13.469 -12.648 1 94.62 470 HIS A CA 1
ATOM 3480 C C . HIS A 1 470 ? 5.539 13.695 -13.734 1 94.62 470 HIS A C 1
ATOM 3482 O O . HIS A 1 470 ? 4.398 14.055 -13.43 1 94.62 470 HIS A O 1
ATOM 3488 N N . PRO A 1 471 ? 5.848 13.492 -14.945 1 95.06 471 PRO A N 1
ATOM 3489 C CA . PRO A 1 471 ? 4.941 13.789 -16.062 1 95.06 471 PRO A CA 1
ATOM 3490 C C . PRO A 1 471 ? 3.619 13.031 -15.961 1 95.06 471 PRO A C 1
ATOM 3492 O O . PRO A 1 471 ? 2.564 13.578 -16.281 1 95.06 471 PRO A O 1
ATOM 3495 N N . ALA A 1 472 ? 3.668 11.828 -15.539 1 96.88 472 ALA A N 1
ATOM 3496 C CA . ALA A 1 472 ? 2.451 11.031 -15.414 1 96.88 472 ALA A CA 1
ATOM 3497 C C . ALA A 1 472 ? 1.48 11.656 -14.414 1 96.88 472 ALA A C 1
ATOM 3499 O O . ALA A 1 472 ? 0.271 11.688 -14.656 1 96.88 472 ALA A O 1
ATOM 3500 N N . VAL A 1 473 ? 1.999 12.195 -13.305 1 97.38 473 VAL A N 1
ATOM 3501 C CA . VAL A 1 473 ? 1.168 12.82 -12.273 1 97.38 473 VAL A CA 1
ATOM 3502 C C . VAL A 1 473 ? 0.597 14.133 -12.805 1 97.38 473 VAL A C 1
ATOM 3504 O O . VAL A 1 473 ? -0.605 14.383 -12.695 1 97.38 473 VAL A O 1
ATOM 3507 N N . LEU A 1 474 ? 1.453 14.938 -13.414 1 97.25 474 LEU A N 1
ATOM 3508 C CA . LEU A 1 474 ? 1.03 16.234 -13.945 1 97.25 474 LEU A CA 1
ATOM 3509 C C . LEU A 1 474 ? -0.014 16.047 -15.039 1 97.25 474 LEU A C 1
ATOM 3511 O O . LEU A 1 474 ? -0.924 16.875 -15.18 1 97.25 474 LEU A O 1
ATOM 3515 N N . ARG A 1 475 ? 0.125 14.984 -15.812 1 97 475 ARG A N 1
ATOM 3516 C CA . ARG A 1 475 ? -0.85 14.688 -16.859 1 97 475 ARG A CA 1
ATOM 3517 C C . ARG A 1 475 ? -2.23 14.438 -16.25 1 97 475 ARG A C 1
ATOM 3519 O O . ARG A 1 475 ? -3.242 14.867 -16.812 1 97 475 ARG A O 1
ATOM 3526 N N . LEU A 1 476 ? -2.285 13.719 -15.18 1 97.75 476 LEU A N 1
ATOM 3527 C CA . LEU A 1 476 ? -3.562 13.453 -14.531 1 97.75 476 LEU A CA 1
ATOM 3528 C C . LEU A 1 476 ? -4.148 14.734 -13.945 1 97.75 476 LEU A C 1
ATOM 3530 O O . LEU A 1 476 ? -5.352 14.969 -14.047 1 97.75 476 LEU A O 1
ATOM 3534 N N . ILE A 1 477 ? -3.268 15.547 -13.312 1 98.06 477 ILE A N 1
ATOM 3535 C CA . ILE A 1 477 ? -3.717 16.812 -12.75 1 98.06 477 ILE A CA 1
ATOM 3536 C C . ILE A 1 477 ? -4.305 17.688 -13.859 1 98.06 477 ILE A C 1
ATOM 3538 O O . ILE A 1 477 ? -5.391 18.25 -13.703 1 98.06 477 ILE A O 1
ATOM 3542 N N . ALA A 1 478 ? -3.643 17.719 -14.977 1 97.94 478 ALA A N 1
ATOM 3543 C CA . ALA A 1 478 ? -4.102 18.516 -16.109 1 97.94 478 ALA A CA 1
ATOM 3544 C C . ALA A 1 478 ? -5.434 18 -16.641 1 97.94 478 ALA A C 1
ATOM 3546 O O . ALA A 1 478 ? -6.309 18.781 -17.016 1 97.94 478 ALA A O 1
ATOM 3547 N N . SER A 1 479 ? -5.551 16.719 -16.672 1 96.81 479 SER A N 1
ATOM 3548 C CA . SER A 1 479 ? -6.781 16.109 -17.156 1 96.81 479 SER A CA 1
ATOM 3549 C C . SER A 1 479 ? -7.965 16.469 -16.266 1 96.81 479 SER A C 1
ATOM 3551 O O . SER A 1 479 ? -9.039 16.812 -16.766 1 96.81 479 SER A O 1
ATOM 3553 N N . VAL A 1 480 ? -7.805 16.422 -14.992 1 98.31 480 VAL A N 1
ATOM 3554 C CA . VAL A 1 480 ? -8.867 16.766 -14.047 1 98.31 480 VAL A CA 1
ATOM 3555 C C . VAL A 1 480 ? -9.211 18.25 -14.156 1 98.31 480 VAL A C 1
ATOM 3557 O O . VAL A 1 480 ? -10.383 18.609 -14.172 1 98.31 480 VAL A O 1
ATOM 3560 N N . ALA A 1 481 ? -8.172 19.078 -14.227 1 98.25 481 ALA A N 1
ATOM 3561 C CA . ALA A 1 481 ? -8.383 20.516 -14.383 1 98.25 481 ALA A CA 1
ATOM 3562 C C . ALA A 1 481 ? -9.148 20.828 -15.664 1 98.25 481 ALA A C 1
ATOM 3564 O O . ALA A 1 481 ? -10.078 21.641 -15.656 1 98.25 481 ALA A O 1
ATOM 3565 N N . ALA A 1 482 ? -8.781 20.188 -16.75 1 97.88 482 ALA A N 1
ATOM 3566 C CA . ALA A 1 482 ? -9.453 20.391 -18.031 1 97.88 482 ALA A CA 1
ATOM 3567 C C . ALA A 1 482 ? -10.914 19.953 -17.969 1 97.88 482 ALA A C 1
ATOM 3569 O O . ALA A 1 482 ? -11.789 20.625 -18.516 1 97.88 482 ALA A O 1
ATOM 3570 N N . PHE A 1 483 ? -11.125 18.875 -17.359 1 97.56 483 PHE A N 1
ATOM 3571 C CA . PHE A 1 483 ? -12.492 18.391 -17.172 1 97.56 483 PHE A CA 1
ATOM 3572 C C . PHE A 1 483 ? -13.32 19.422 -16.406 1 97.56 483 PHE A C 1
ATOM 3574 O O . PHE A 1 483 ? -14.438 19.75 -16.812 1 97.56 483 PHE A O 1
ATOM 3581 N N . GLY A 1 484 ? -12.766 19.844 -15.227 1 97.75 484 GLY A N 1
ATOM 3582 C CA . GLY A 1 484 ? -13.461 20.859 -14.438 1 97.75 484 GLY A CA 1
ATOM 3583 C C . GLY A 1 484 ? -13.828 22.094 -15.234 1 97.75 484 GLY A C 1
ATOM 3584 O O . GLY A 1 484 ? -14.945 22.594 -15.141 1 97.75 484 GLY A O 1
ATOM 3585 N N . GLN A 1 485 ? -12.93 22.547 -16.047 1 96.62 485 GLN A N 1
ATOM 3586 C CA . GLN A 1 485 ? -13.148 23.719 -16.875 1 96.62 485 GLN A CA 1
ATOM 3587 C C . GLN A 1 485 ? -14.258 23.469 -17.891 1 96.62 485 GLN A C 1
ATOM 3589 O O . GLN A 1 485 ? -15.141 24.312 -18.078 1 96.62 485 GLN A O 1
ATOM 3594 N N . LYS A 1 486 ? -14.242 22.344 -18.5 1 96.88 486 LYS A N 1
ATOM 3595 C CA . LYS A 1 486 ? -15.195 22 -19.547 1 96.88 486 LYS A CA 1
ATOM 3596 C C . LYS A 1 486 ? -16.594 21.828 -18.969 1 96.88 486 LYS A C 1
ATOM 3598 O O . LYS A 1 486 ? -17.578 22.234 -19.594 1 96.88 486 LYS A O 1
ATOM 3603 N N . LYS A 1 487 ? -16.703 21.281 -17.781 1 96.88 487 LYS A N 1
ATOM 3604 C CA . LYS A 1 487 ? -18 20.906 -17.234 1 96.88 487 LYS A CA 1
ATOM 3605 C C . LYS A 1 487 ? -18.484 21.938 -16.203 1 96.88 487 LYS A C 1
ATOM 3607 O O . LYS A 1 487 ? -19.609 21.875 -15.727 1 96.88 487 LYS A O 1
ATOM 3612 N N . GLY A 1 488 ? -17.641 22.891 -15.867 1 96.25 488 GLY A N 1
ATOM 3613 C CA . GLY A 1 488 ? -17.969 23.906 -14.883 1 96.25 488 GLY A CA 1
ATOM 3614 C C . GLY A 1 488 ? -17.938 23.391 -13.453 1 96.25 488 GLY A C 1
ATOM 3615 O O . GLY A 1 488 ? -18.719 23.844 -12.609 1 96.25 488 GLY A O 1
ATOM 3616 N N . VAL A 1 489 ? -17.203 22.375 -13.211 1 97.38 489 VAL A N 1
ATOM 3617 C CA . VAL A 1 489 ? -16.984 21.844 -11.867 1 97.38 489 VAL A CA 1
ATOM 3618 C C . VAL A 1 489 ? -15.695 22.422 -11.289 1 97.38 489 VAL A C 1
ATOM 3620 O O . VAL A 1 489 ? -14.617 22.25 -11.852 1 97.38 489 VAL A O 1
ATOM 3623 N N . PRO A 1 490 ? -15.789 23.156 -10.195 1 98 490 PRO A N 1
ATOM 3624 C CA . PRO A 1 490 ? -14.578 23.734 -9.602 1 98 490 PRO A CA 1
ATOM 3625 C C . PRO A 1 490 ? -13.539 22.688 -9.227 1 98 490 PRO A C 1
ATOM 3627 O O . PRO A 1 490 ? -13.898 21.625 -8.68 1 98 490 PRO A O 1
ATOM 3630 N N . VAL A 1 491 ? -12.266 22.953 -9.609 1 98.56 491 VAL A N 1
ATOM 3631 C CA . 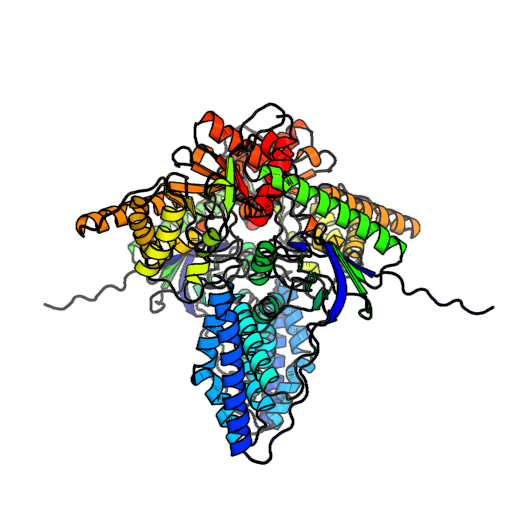VAL A 1 491 ? -11.164 22.047 -9.273 1 98.56 491 VAL A CA 1
ATOM 3632 C C . VAL A 1 491 ? -10.094 22.812 -8.492 1 98.56 491 VAL A C 1
ATOM 3634 O O . VAL A 1 491 ? -9.695 23.906 -8.891 1 98.56 491 VAL A O 1
ATOM 3637 N N . SER A 1 492 ? -9.688 22.312 -7.359 1 98.56 492 SER A N 1
ATOM 3638 C CA . SER A 1 492 ? -8.602 22.859 -6.547 1 98.56 492 SER A CA 1
ATOM 3639 C C . SER A 1 492 ? -7.555 21.797 -6.242 1 98.56 492 SER A C 1
ATOM 3641 O O . SER A 1 492 ? -7.73 20.625 -6.59 1 98.56 492 SER A O 1
ATOM 3643 N N . LEU A 1 493 ? -6.438 22.203 -5.723 1 98.06 493 LEU A N 1
ATOM 3644 C CA . LEU A 1 493 ? -5.426 21.281 -5.227 1 98.06 493 LEU A CA 1
ATOM 3645 C C . LEU A 1 493 ? -5.086 21.578 -3.77 1 98.06 493 LEU A C 1
ATOM 3647 O O . LEU A 1 493 ? -4.816 22.734 -3.41 1 98.06 493 LEU A O 1
ATOM 3651 N N . CYS A 1 494 ? -5.141 20.594 -2.893 1 90.81 494 CYS A N 1
ATOM 3652 C CA . CYS A 1 494 ? -4.863 20.812 -1.476 1 90.81 494 CYS A CA 1
ATOM 3653 C C . CYS A 1 494 ? -3.709 19.922 -1.009 1 90.81 494 CYS A C 1
ATOM 3655 O O . CYS A 1 494 ? -3.391 19.891 0.181 1 90.81 494 CYS A O 1
ATOM 3657 N N . GLY A 1 495 ? -2.928 19.312 -1.722 1 84.88 495 GLY A N 1
ATOM 3658 C CA . GLY A 1 495 ? -1.746 18.562 -1.327 1 84.88 495 GLY A CA 1
ATOM 3659 C C . GLY A 1 495 ? -0.51 19.422 -1.175 1 84.88 495 GLY A C 1
ATOM 3660 O O . GLY A 1 495 ? -0.558 20.641 -1.421 1 84.88 495 GLY A O 1
ATOM 3661 N N . ASP A 1 496 ? 0.568 18.906 -0.666 1 81.38 496 ASP A N 1
ATOM 3662 C CA . ASP A 1 496 ? 1.809 19.609 -0.346 1 81.38 496 ASP A CA 1
ATOM 3663 C C . ASP A 1 496 ? 2.373 20.312 -1.576 1 81.38 496 ASP A C 1
ATOM 3665 O O . ASP A 1 496 ? 3.062 21.328 -1.454 1 81.38 496 ASP A O 1
ATOM 3669 N N . ALA A 1 497 ? 1.973 19.875 -2.686 1 89.31 497 ALA A N 1
ATOM 3670 C CA . ALA A 1 497 ? 2.484 20.438 -3.936 1 89.31 497 ALA A CA 1
ATOM 3671 C C . ALA A 1 497 ? 2.043 21.891 -4.109 1 89.31 497 ALA A C 1
ATOM 3673 O O . ALA A 1 497 ? 2.74 22.688 -4.738 1 89.31 497 ALA A O 1
ATOM 3674 N N . GLY A 1 498 ? 0.904 22.219 -3.547 1 91.5 498 GLY A N 1
ATOM 3675 C CA . GLY A 1 498 ? 0.366 23.562 -3.697 1 91.5 498 GLY A CA 1
ATOM 3676 C C . GLY A 1 498 ? 1.22 24.625 -3.033 1 91.5 498 GLY A C 1
ATOM 3677 O O . GLY A 1 498 ? 1.181 25.797 -3.422 1 91.5 498 GLY A O 1
ATOM 3678 N N . GLY A 1 499 ? 1.972 24.25 -2.041 1 88.81 499 GLY A N 1
ATOM 3679 C CA . GLY A 1 499 ? 2.803 25.203 -1.312 1 88.81 499 GLY A CA 1
ATOM 3680 C C . GLY A 1 499 ? 4.258 25.172 -1.736 1 88.81 499 GLY A C 1
ATOM 3681 O O . GLY A 1 499 ? 5.086 25.906 -1.19 1 88.81 499 GLY A O 1
ATOM 3682 N N . ASP A 1 500 ? 4.578 24.375 -2.701 1 85.94 500 ASP A N 1
ATOM 3683 C CA . ASP A 1 500 ? 5.949 24.234 -3.184 1 85.94 500 ASP A CA 1
ATOM 3684 C C . ASP A 1 500 ? 6.223 25.188 -4.34 1 85.94 500 ASP A C 1
ATOM 3686 O O . ASP A 1 500 ? 5.746 24.984 -5.457 1 85.94 500 ASP A O 1
ATOM 3690 N N . PRO A 1 501 ? 7 26.203 -4.078 1 89.56 501 PRO A N 1
ATOM 3691 C CA . PRO A 1 501 ? 7.254 27.203 -5.117 1 89.56 501 PRO A CA 1
ATOM 3692 C C . PRO A 1 501 ? 7.797 26.594 -6.406 1 89.56 501 PRO A C 1
ATOM 3694 O O . PRO A 1 501 ? 7.531 27.109 -7.496 1 89.56 501 PRO A O 1
ATOM 3697 N N . THR A 1 502 ? 8.484 25.5 -6.348 1 87.62 502 THR A N 1
ATOM 3698 C CA . THR A 1 502 ? 9.102 24.891 -7.523 1 87.62 502 THR A CA 1
ATOM 3699 C C . THR A 1 502 ? 8.062 24.125 -8.344 1 87.62 502 THR A C 1
ATOM 3701 O O . THR A 1 502 ? 8.25 23.906 -9.547 1 87.62 502 THR A O 1
ATOM 3704 N N . THR A 1 503 ? 6.941 23.781 -7.738 1 93.75 503 THR A N 1
ATOM 3705 C CA . THR A 1 503 ? 5.918 22.984 -8.398 1 93.75 503 THR A CA 1
ATOM 3706 C C . THR A 1 503 ? 4.781 23.859 -8.906 1 93.75 503 THR A C 1
ATOM 3708 O O . THR A 1 503 ? 4.109 23.516 -9.883 1 93.75 503 THR A O 1
ATOM 3711 N N . ILE A 1 504 ? 4.582 25.031 -8.312 1 96.38 504 ILE A N 1
ATOM 3712 C CA . ILE A 1 504 ? 3.439 25.906 -8.547 1 96.38 504 ILE A CA 1
ATOM 3713 C C . ILE A 1 504 ? 3.369 26.266 -10.031 1 96.38 504 ILE A C 1
ATOM 3715 O O . ILE A 1 504 ? 2.303 26.203 -10.641 1 96.38 504 ILE A O 1
ATOM 3719 N N . PRO A 1 505 ? 4.531 26.594 -10.711 1 97.19 505 PRO A N 1
ATOM 3720 C CA . PRO A 1 505 ? 4.441 26.922 -12.133 1 97.19 505 PRO A CA 1
ATOM 3721 C C . PRO A 1 505 ? 3.838 25.797 -12.961 1 97.19 505 PRO A C 1
ATOM 3723 O O . PRO A 1 505 ? 2.984 26.047 -13.82 1 97.19 505 PRO A O 1
ATOM 3726 N N . ALA A 1 506 ? 4.215 24.547 -12.68 1 97.19 506 ALA A N 1
ATOM 3727 C CA . ALA A 1 506 ? 3.705 23.391 -13.414 1 97.19 506 ALA A CA 1
ATOM 3728 C C . ALA A 1 506 ? 2.219 23.172 -13.141 1 97.19 506 ALA A C 1
ATOM 3730 O O . ALA A 1 506 ? 1.466 22.781 -14.031 1 97.19 506 ALA A O 1
ATOM 3731 N N . LEU A 1 507 ? 1.791 23.438 -11.922 1 97.88 507 LEU A N 1
ATOM 3732 C CA . LEU A 1 507 ? 0.389 23.281 -11.555 1 97.88 507 LEU A CA 1
ATOM 3733 C C . LEU A 1 507 ? -0.483 24.297 -12.289 1 97.88 507 LEU A C 1
ATOM 3735 O O . LEU A 1 507 ? -1.567 23.969 -12.766 1 97.88 507 LEU A O 1
ATOM 3739 N N . LEU A 1 508 ? 0.001 25.516 -12.352 1 98 508 LEU A N 1
ATOM 3740 C CA . LEU A 1 508 ? -0.741 26.562 -13.055 1 98 508 LEU A CA 1
ATOM 3741 C C . LEU A 1 508 ? -0.784 26.281 -14.555 1 98 508 LEU A C 1
ATOM 3743 O O . LEU A 1 508 ? -1.805 26.516 -15.203 1 98 508 LEU A O 1
ATOM 3747 N N . GLU A 1 509 ? 0.325 25.781 -15.086 1 97 509 GLU A N 1
ATOM 3748 C CA . GLU A 1 509 ? 0.354 25.391 -16.5 1 97 509 GLU A CA 1
ATOM 3749 C C . GLU A 1 509 ? -0.638 24.266 -16.766 1 97 509 GLU A C 1
ATOM 3751 O O . GLU A 1 509 ? -1.224 24.203 -17.859 1 97 509 GLU A O 1
ATOM 3756 N N . ALA A 1 510 ? -0.846 23.422 -15.773 1 96.81 510 ALA A N 1
ATOM 3757 C CA . ALA A 1 510 ? -1.771 22.297 -15.891 1 96.81 510 ALA A CA 1
ATOM 3758 C C . ALA A 1 510 ? -3.221 22.781 -15.844 1 96.81 510 ALA A C 1
ATOM 3760 O O . ALA A 1 510 ? -4.145 22 -16.125 1 96.81 510 ALA A O 1
ATOM 3761 N N . GLY A 1 511 ? -3.467 24.062 -15.461 1 97.06 511 GLY A N 1
ATOM 3762 C CA . GLY A 1 511 ? -4.801 24.625 -15.562 1 97.06 511 GLY A CA 1
ATOM 3763 C C . GLY A 1 511 ? -5.418 24.953 -14.219 1 97.06 511 GLY A C 1
ATOM 3764 O O . GLY A 1 511 ? -6.539 25.469 -14.148 1 97.06 511 GLY A O 1
ATOM 3765 N N . LEU A 1 512 ? -4.684 24.734 -13.156 1 98.06 512 LEU A N 1
ATOM 3766 C CA . LEU A 1 512 ? -5.223 24.984 -11.828 1 98.06 512 LEU A CA 1
ATOM 3767 C C . LEU A 1 512 ? -5.207 26.484 -11.508 1 98.06 512 LEU A C 1
ATOM 3769 O O . LEU A 1 512 ? -4.281 27.188 -11.898 1 98.06 512 LEU A O 1
ATOM 3773 N N . ARG A 1 513 ? -6.219 26.922 -10.781 1 98 513 ARG A N 1
ATOM 3774 C CA . ARG A 1 513 ? -6.32 28.328 -10.383 1 98 513 ARG A CA 1
ATOM 3775 C C . ARG A 1 513 ? -6.77 28.453 -8.93 1 98 513 ARG A C 1
ATOM 3777 O O . ARG A 1 513 ? -7.141 29.531 -8.484 1 98 513 ARG A O 1
ATOM 3784 N N . ASP A 1 514 ? -6.863 27.391 -8.242 1 98.38 514 ASP A N 1
ATOM 3785 C CA . ASP A 1 514 ? -7.238 27.312 -6.832 1 98.38 514 ASP A CA 1
ATOM 3786 C C . ASP A 1 514 ? -6.32 26.359 -6.066 1 98.38 514 ASP A C 1
ATOM 3788 O O . ASP A 1 514 ? -6.379 25.141 -6.254 1 98.38 514 ASP A O 1
ATOM 3792 N N . LEU A 1 515 ? -5.445 26.906 -5.238 1 98.06 515 LEU A N 1
ATOM 3793 C CA . LEU A 1 515 ? -4.48 26.125 -4.473 1 98.06 515 LEU A CA 1
ATOM 3794 C C . LEU A 1 515 ? -4.703 26.297 -2.975 1 98.06 515 LEU A C 1
ATOM 3796 O O . LEU A 1 515 ? -5.082 27.391 -2.525 1 98.06 515 LEU A O 1
ATOM 3800 N N . SER A 1 516 ? -4.559 25.297 -2.215 1 97 516 SER A N 1
ATOM 3801 C CA . SER A 1 516 ? -4.566 25.344 -0.757 1 97 516 SER A CA 1
ATOM 3802 C C . SER A 1 516 ? -3.215 24.938 -0.182 1 97 516 SER A C 1
ATOM 3804 O O . SER A 1 516 ? -2.639 23.938 -0.601 1 97 516 SER A O 1
ATOM 3806 N N . VAL A 1 517 ? -2.652 25.75 0.726 1 91.88 517 VAL A N 1
ATOM 3807 C CA . VAL A 1 517 ? -1.274 25.562 1.166 1 91.88 517 VAL A CA 1
ATOM 3808 C C . VAL A 1 517 ? -1.206 25.625 2.691 1 91.88 517 VAL A C 1
ATOM 3810 O O . VAL A 1 517 ? -2.146 26.078 3.344 1 91.88 517 VAL A O 1
ATOM 3813 N N . ALA A 1 518 ? -0.14 25.062 3.24 1 83.75 518 ALA A N 1
ATOM 3814 C CA . ALA A 1 518 ? 0.101 25.266 4.664 1 83.75 518 ALA A CA 1
ATOM 3815 C C . ALA A 1 518 ? 0.24 26.75 4.988 1 83.75 518 ALA A C 1
ATOM 3817 O O . ALA A 1 518 ? 0.833 27.516 4.215 1 83.75 518 ALA A O 1
ATOM 3818 N N . PRO A 1 519 ? -0.301 27.156 6.137 1 84.31 519 PRO A N 1
ATOM 3819 C CA . PRO A 1 519 ? -0.258 28.578 6.477 1 84.31 519 PRO A CA 1
ATOM 3820 C C . PRO A 1 519 ? 1.149 29.156 6.383 1 84.31 519 PRO A C 1
ATOM 3822 O O . PRO A 1 519 ? 1.325 30.281 5.895 1 84.31 519 PRO A O 1
ATOM 3825 N N . ALA A 1 520 ? 2.129 28.391 6.73 1 75.94 520 ALA A N 1
ATOM 3826 C CA . ALA A 1 520 ? 3.514 28.859 6.742 1 75.94 520 ALA A CA 1
ATOM 3827 C C . ALA A 1 520 ? 4.035 29.047 5.32 1 75.94 520 ALA A C 1
ATOM 3829 O O . ALA A 1 520 ? 5.023 29.766 5.109 1 75.94 520 ALA A O 1
ATOM 3830 N N . GLN A 1 521 ? 3.371 28.516 4.355 1 84.38 521 GLN A N 1
ATOM 3831 C CA . GLN A 1 521 ? 3.84 28.562 2.973 1 84.38 521 GLN A CA 1
ATOM 3832 C C . GLN A 1 521 ? 3.045 29.578 2.152 1 84.38 521 GLN A C 1
ATOM 3834 O O . GLN A 1 521 ? 3.309 29.766 0.963 1 84.38 521 GLN A O 1
ATOM 3839 N N . LEU A 1 522 ? 2.094 30.234 2.77 1 90.38 522 LEU A N 1
ATOM 3840 C CA . LEU A 1 522 ? 1.168 31.125 2.076 1 90.38 522 LEU A CA 1
ATOM 3841 C C . LEU A 1 522 ? 1.923 32.219 1.335 1 90.38 522 LEU A C 1
ATOM 3843 O O . LEU A 1 522 ? 1.705 32.438 0.139 1 90.38 522 LEU A O 1
ATOM 3847 N N . ALA A 1 523 ? 2.854 32.875 2.062 1 90.75 523 ALA A N 1
ATOM 3848 C CA . ALA A 1 523 ? 3.588 34 1.475 1 90.75 523 ALA A CA 1
ATOM 3849 C C . ALA A 1 523 ? 4.438 33.531 0.294 1 90.75 523 ALA A C 1
ATOM 3851 O O . ALA A 1 523 ? 4.418 34.156 -0.772 1 90.75 523 ALA A O 1
ATOM 3852 N N . MET A 1 524 ? 5.117 32.469 0.495 1 89.38 524 MET A N 1
ATOM 3853 C CA . MET A 1 524 ? 6 31.938 -0.538 1 89.38 524 MET A CA 1
ATOM 3854 C C . MET A 1 524 ? 5.203 31.469 -1.75 1 89.38 524 MET A C 1
ATOM 3856 O O . MET A 1 524 ? 5.652 31.609 -2.889 1 89.38 524 MET A O 1
ATOM 3860 N N . ALA A 1 525 ? 4.078 30.875 -1.539 1 94 525 ALA A N 1
ATOM 3861 C CA . ALA A 1 525 ? 3.227 30.406 -2.633 1 94 525 ALA A CA 1
ATOM 3862 C C . ALA A 1 525 ? 2.742 31.578 -3.484 1 94 525 ALA A C 1
ATOM 3864 O O . ALA A 1 525 ? 2.801 31.531 -4.715 1 94 525 ALA A O 1
ATOM 3865 N N . LYS A 1 526 ? 2.295 32.656 -2.816 1 96.38 526 LYS A N 1
ATOM 3866 C CA . LYS A 1 526 ? 1.816 33.812 -3.537 1 96.38 526 LYS A CA 1
ATOM 3867 C C . LYS A 1 526 ? 2.941 34.469 -4.34 1 96.38 526 LYS A C 1
ATOM 3869 O O . LYS A 1 526 ? 2.729 34.906 -5.469 1 96.38 526 LYS A O 1
ATOM 3874 N N . ALA A 1 527 ? 4.129 34.5 -3.727 1 94.56 527 ALA A N 1
ATOM 3875 C CA . ALA A 1 527 ? 5.285 35.031 -4.434 1 94.56 527 ALA A CA 1
ATOM 3876 C C . ALA A 1 527 ? 5.605 34.219 -5.676 1 94.56 527 ALA A C 1
ATOM 3878 O O . ALA A 1 527 ? 5.918 34.75 -6.73 1 94.56 527 ALA A O 1
ATOM 3879 N N . ALA A 1 528 ? 5.562 32.906 -5.551 1 94.75 528 ALA A N 1
ATOM 3880 C CA . ALA A 1 528 ? 5.844 32 -6.672 1 94.75 528 ALA A CA 1
ATOM 3881 C C . ALA A 1 528 ? 4.824 32.219 -7.793 1 94.75 528 ALA A C 1
ATOM 3883 O O . ALA A 1 528 ? 5.18 32.188 -8.977 1 94.75 528 ALA A O 1
ATOM 3884 N N . ILE A 1 529 ? 3.549 32.375 -7.445 1 97.5 529 ILE A N 1
ATOM 3885 C CA . ILE A 1 529 ? 2.475 32.594 -8.406 1 97.5 529 ILE A CA 1
ATOM 3886 C C . ILE A 1 529 ? 2.738 33.875 -9.203 1 97.5 529 ILE A C 1
ATOM 3888 O O . ILE A 1 529 ? 2.555 33.906 -10.422 1 97.5 529 ILE A O 1
ATOM 3892 N N . ALA A 1 530 ? 3.201 34.875 -8.5 1 95.75 530 ALA A N 1
ATOM 3893 C CA . ALA A 1 530 ? 3.43 36.188 -9.109 1 95.75 530 ALA A CA 1
ATOM 3894 C C . ALA A 1 530 ? 4.52 36.094 -10.18 1 95.75 530 ALA A C 1
ATOM 3896 O O . ALA A 1 530 ? 4.59 36.938 -11.07 1 95.75 530 ALA A O 1
ATOM 3897 N N . ASP A 1 531 ? 5.293 35.062 -10.125 1 93.75 531 ASP A N 1
ATOM 3898 C CA . ASP A 1 531 ? 6.43 34.938 -11.031 1 93.75 531 ASP A CA 1
ATOM 3899 C C . ASP A 1 531 ? 6.078 34.062 -12.227 1 93.75 531 ASP A C 1
ATOM 3901 O O . ASP A 1 531 ? 6.887 33.906 -13.141 1 93.75 531 ASP A O 1
ATOM 3905 N N . VAL A 1 532 ? 4.91 33.531 -12.281 1 95.75 532 VAL A N 1
ATOM 3906 C CA . VAL A 1 532 ? 4.512 32.625 -13.344 1 95.75 532 VAL A CA 1
ATOM 3907 C C . VAL A 1 532 ? 3.852 33.406 -14.484 1 95.75 532 VAL A C 1
ATOM 3909 O O . VAL A 1 532 ? 3.092 34.344 -14.234 1 95.75 532 VAL A O 1
ATOM 3912 N N . SER A 1 533 ? 4.129 33.031 -15.789 1 93.06 533 SER A N 1
ATOM 3913 C CA . SER A 1 533 ? 3.641 33.781 -16.953 1 93.06 533 SER A CA 1
ATOM 3914 C C . SER A 1 533 ? 2.473 33.062 -17.609 1 93.06 533 SER A C 1
ATOM 3916 O O . SER A 1 533 ? 2.363 33.031 -18.844 1 93.06 533 SER A O 1
ATOM 3918 N N . VAL A 1 534 ? 1.599 32.469 -16.969 1 89.5 534 VAL A N 1
ATOM 3919 C CA . VAL A 1 534 ? 0.425 31.828 -17.562 1 89.5 534 VAL A CA 1
ATOM 3920 C C . VAL A 1 534 ? -0.767 32.781 -17.5 1 89.5 534 VAL A C 1
ATOM 3922 O O . VAL A 1 534 ? -0.851 33.625 -16.594 1 89.5 534 VAL A O 1
ATOM 3925 N N . MET B 1 1 ? -50.594 -23.531 19.656 1 23.77 1 MET B N 1
ATOM 3926 C CA . MET B 1 1 ? -50.031 -22.984 18.438 1 23.77 1 MET B CA 1
ATOM 3927 C C . MET B 1 1 ? -48.5 -23.094 18.453 1 23.77 1 MET B C 1
ATOM 3929 O O . MET B 1 1 ? -47.844 -22.531 19.344 1 23.77 1 MET B O 1
ATOM 3933 N N . THR B 1 2 ? -47.938 -24.234 18.109 1 23.73 2 THR B N 1
ATOM 3934 C CA . THR B 1 2 ? -46.562 -24.75 18.25 1 23.73 2 THR B CA 1
ATOM 3935 C C . THR B 1 2 ? -45.594 -23.922 17.438 1 23.73 2 THR B C 1
ATOM 3937 O O . THR B 1 2 ? -45.844 -23.578 16.281 1 23.73 2 THR B O 1
ATOM 3940 N N . ALA B 1 3 ? -44.875 -23 18.172 1 31.03 3 ALA B N 1
ATOM 3941 C CA . ALA B 1 3 ? -43.812 -22.219 17.562 1 31.03 3 ALA B CA 1
ATOM 3942 C C . ALA B 1 3 ? -43.031 -23.078 16.562 1 31.03 3 ALA B C 1
ATOM 3944 O O . ALA B 1 3 ? -42.5 -24.125 16.922 1 31.03 3 ALA B O 1
ATOM 3945 N N . GLY B 1 4 ? -43.438 -23.172 15.305 1 29.62 4 GLY B N 1
ATOM 3946 C CA . GLY B 1 4 ? -42.844 -23.969 14.25 1 29.62 4 GLY B CA 1
ATOM 3947 C C . GLY B 1 4 ? -41.312 -23.906 14.242 1 29.62 4 GLY B C 1
ATOM 3948 O O . GLY B 1 4 ? -40.719 -23.016 14.836 1 29.62 4 GLY B O 1
ATOM 3949 N N . PRO B 1 5 ? -40.656 -25.062 13.914 1 34.81 5 PRO B N 1
ATOM 3950 C CA . PRO B 1 5 ? -39.188 -25.172 13.922 1 34.81 5 PRO B CA 1
ATOM 3951 C C . PRO B 1 5 ? -38.5 -23.984 13.25 1 34.81 5 PRO B C 1
ATOM 3953 O O . PRO B 1 5 ? -39 -23.469 12.242 1 34.81 5 PRO B O 1
ATOM 3956 N N . GLN B 1 6 ? -38.062 -22.953 13.844 1 33.91 6 GLN B N 1
ATOM 3957 C CA . GLN B 1 6 ? -37.281 -21.828 13.352 1 33.91 6 GLN B CA 1
ATOM 3958 C C . GLN B 1 6 ? -36.219 -22.266 12.352 1 33.91 6 GLN B C 1
ATOM 3960 O O . GLN B 1 6 ? -35.281 -23 12.711 1 33.91 6 GLN B O 1
ATOM 3965 N N . GLY B 1 7 ? -36.5 -22.672 11.07 1 37.47 7 GLY B N 1
ATOM 3966 C CA . GLY B 1 7 ? -35.656 -23.062 9.961 1 37.47 7 GLY B CA 1
ATOM 3967 C C . GLY B 1 7 ? -34.312 -22.344 9.953 1 37.47 7 GLY B C 1
ATOM 3968 O O . GLY B 1 7 ? -34.25 -21.125 10.102 1 37.47 7 GLY B O 1
ATOM 3969 N N . THR B 1 8 ? -33.219 -22.938 10.336 1 46.5 8 THR B N 1
ATOM 3970 C CA . THR B 1 8 ? -31.844 -22.469 10.383 1 46.5 8 THR B CA 1
ATOM 3971 C C . THR B 1 8 ? -31.469 -21.766 9.086 1 46.5 8 THR B C 1
ATOM 3973 O O . THR B 1 8 ? -31.547 -22.344 8 1 46.5 8 THR B O 1
ATOM 3976 N N . ARG B 1 9 ? -31.656 -20.578 8.914 1 52.56 9 ARG B N 1
ATOM 3977 C CA . ARG B 1 9 ? -31.406 -19.688 7.797 1 52.56 9 ARG B CA 1
ATOM 3978 C C . ARG B 1 9 ? -29.984 -19.859 7.262 1 52.56 9 ARG B C 1
ATOM 3980 O O . ARG B 1 9 ? -29.016 -19.891 8.031 1 52.56 9 ARG B O 1
ATOM 3987 N N . ALA B 1 10 ? -29.922 -20.281 5.914 1 60.5 10 ALA B N 1
ATOM 3988 C CA . ALA B 1 10 ? -28.688 -20.344 5.137 1 60.5 10 ALA B CA 1
ATOM 3989 C C . ALA B 1 10 ? -27.859 -19.078 5.328 1 60.5 10 ALA B C 1
ATOM 3991 O O . ALA B 1 10 ? -28.391 -17.969 5.363 1 60.5 10 ALA B O 1
ATOM 3992 N N . MET B 1 11 ? -26.578 -19.266 5.91 1 79.88 11 MET B N 1
ATOM 3993 C CA . MET B 1 11 ? -25.656 -18.156 6.094 1 79.88 11 MET B CA 1
ATOM 3994 C C . MET B 1 11 ? -24.625 -18.109 4.98 1 79.88 11 MET B C 1
ATOM 3996 O O . MET B 1 11 ? -23.953 -19.109 4.703 1 79.88 11 MET B O 1
ATOM 4000 N N . GLN B 1 12 ? -24.719 -17.156 4.117 1 85.12 12 GLN B N 1
ATOM 4001 C CA . GLN B 1 12 ? -23.719 -16.938 3.072 1 85.12 12 GLN B CA 1
ATOM 4002 C C . GLN B 1 12 ? -22.625 -15.992 3.539 1 85.12 12 GLN B C 1
ATOM 4004 O O . GLN B 1 12 ? -22.906 -14.977 4.184 1 85.12 12 GLN B O 1
ATOM 4009 N N . VAL B 1 13 ? -21.391 -16.469 3.32 1 87.69 13 VAL B N 1
ATOM 4010 C CA . VAL B 1 13 ? -20.219 -15.641 3.656 1 87.69 13 VAL B CA 1
ATOM 4011 C C . VAL B 1 13 ? -19.406 -15.375 2.4 1 87.69 13 VAL B C 1
ATOM 4013 O O . VAL B 1 13 ? -19.141 -16.281 1.611 1 87.69 13 VAL B O 1
ATOM 4016 N N . GLU B 1 14 ? -19.062 -14.172 2.209 1 85.56 14 GLU B N 1
ATOM 4017 C CA . GLU B 1 14 ? -18.312 -13.789 1.019 1 85.56 14 GLU B CA 1
ATOM 4018 C C . GLU B 1 14 ? -16.812 -13.711 1.313 1 85.56 14 GLU B C 1
ATOM 4020 O O . GLU B 1 14 ? -16.406 -13.453 2.451 1 85.56 14 GLU B O 1
ATOM 4025 N N . GLY B 1 15 ? -16.016 -14.047 0.256 1 87.94 15 GLY B N 1
ATOM 4026 C CA . GLY B 1 15 ? -14.57 -13.961 0.277 1 87.94 15 GLY B CA 1
ATOM 4027 C C . GLY B 1 15 ? -13.969 -13.633 -1.079 1 87.94 15 GLY B C 1
ATOM 4028 O O . GLY B 1 15 ? -14.633 -13.031 -1.927 1 87.94 15 GLY B O 1
ATOM 4029 N N . ILE B 1 16 ? -12.734 -13.945 -1.21 1 81.31 16 ILE B N 1
ATOM 4030 C CA . ILE B 1 16 ? -12 -13.664 -2.438 1 81.31 16 ILE B CA 1
ATOM 4031 C C . ILE B 1 16 ? -11.703 -14.969 -3.174 1 81.31 16 ILE B C 1
ATOM 4033 O O . ILE B 1 16 ? -11.133 -15.898 -2.6 1 81.31 16 ILE B O 1
ATOM 4037 N N . PRO B 1 17 ? -12.172 -15.016 -4.43 1 85.62 17 PRO B N 1
ATOM 4038 C CA . PRO B 1 17 ? -11.828 -16.219 -5.191 1 85.62 17 PRO B CA 1
ATOM 4039 C C . PRO B 1 17 ? -10.32 -16.391 -5.367 1 85.62 17 PRO B C 1
ATOM 4041 O O . PRO B 1 17 ? -9.641 -15.484 -5.852 1 85.62 17 PRO B O 1
ATOM 4044 N N . ALA B 1 18 ? -9.812 -17.484 -4.949 1 82.25 18 ALA B N 1
ATOM 4045 C CA . ALA B 1 18 ? -8.391 -17.781 -5.09 1 82.25 18 ALA B CA 1
ATOM 4046 C C . ALA B 1 18 ? -8.156 -18.828 -6.164 1 82.25 18 ALA B C 1
ATOM 4048 O O . ALA B 1 18 ? -7.094 -18.859 -6.801 1 82.25 18 ALA B O 1
ATOM 4049 N N . SER B 1 19 ? -9.047 -19.75 -6.355 1 84.94 19 SER B N 1
ATOM 4050 C CA . SER B 1 19 ? -9.078 -20.781 -7.391 1 84.94 19 SER B CA 1
ATOM 4051 C C . SER B 1 19 ? -10.5 -21.094 -7.828 1 84.94 19 SER B C 1
ATOM 4053 O O . SER B 1 19 ? -11.352 -21.422 -7.004 1 84.94 19 SER B O 1
ATOM 4055 N N . PRO B 1 20 ? -10.781 -20.969 -9.086 1 84.81 20 PRO B N 1
ATOM 4056 C CA . PRO B 1 20 ? -12.164 -21.094 -9.539 1 84.81 20 PRO B CA 1
ATOM 4057 C C . PRO B 1 20 ? -12.703 -22.516 -9.414 1 84.81 20 PRO B C 1
ATOM 4059 O O . PRO B 1 20 ? -11.93 -23.469 -9.43 1 84.81 20 PRO B O 1
ATOM 4062 N N . GLY B 1 21 ? -14.094 -22.625 -9.359 1 88 21 GLY B N 1
ATOM 4063 C CA . GLY B 1 21 ? -14.781 -23.906 -9.328 1 88 21 GLY B CA 1
ATOM 4064 C C . GLY B 1 21 ? -15.891 -23.953 -8.297 1 88 21 GLY B C 1
ATOM 4065 O O . GLY B 1 21 ? -16.219 -22.953 -7.676 1 88 21 GLY B O 1
ATOM 4066 N N . TYR B 1 22 ? -16.516 -25.125 -8.297 1 92.88 22 TYR B N 1
ATOM 4067 C CA . TYR B 1 22 ? -17.625 -25.375 -7.379 1 92.88 22 TYR B CA 1
ATOM 4068 C C . TYR B 1 22 ? -17.375 -26.641 -6.559 1 92.88 22 TYR B C 1
ATOM 4070 O O . TYR B 1 22 ? -16.859 -27.625 -7.074 1 92.88 22 TYR B O 1
ATOM 4078 N N . ALA B 1 23 ? -17.688 -26.562 -5.336 1 94.5 23 ALA B N 1
ATOM 4079 C CA . ALA B 1 23 ? -17.578 -27.75 -4.48 1 94.5 23 ALA B CA 1
ATOM 4080 C C . ALA B 1 23 ? -18.781 -27.844 -3.539 1 94.5 23 ALA B C 1
ATOM 4082 O O . ALA B 1 23 ? -19.266 -26.844 -3.018 1 94.5 23 ALA B O 1
ATOM 4083 N N . GLU B 1 24 ? -19.297 -29.031 -3.453 1 94.12 24 GLU B N 1
ATOM 4084 C CA . GLU B 1 24 ? -20.344 -29.391 -2.5 1 94.12 24 GLU B CA 1
ATOM 4085 C C . GLU B 1 24 ? -19.906 -30.547 -1.604 1 94.12 24 GLU B C 1
ATOM 4087 O O . GLU B 1 24 ? -19.344 -31.531 -2.084 1 94.12 24 GLU B O 1
ATOM 4092 N N . GLY B 1 25 ? -20.172 -30.359 -0.323 1 92.06 25 GLY B N 1
ATOM 4093 C CA . GLY B 1 25 ? -19.797 -31.453 0.561 1 92.06 25 GLY B CA 1
ATOM 4094 C C . GLY B 1 25 ? -19.828 -31.078 2.027 1 92.06 25 GLY B C 1
ATOM 4095 O O . GLY B 1 25 ? -20.234 -29.969 2.379 1 92.06 25 GLY B O 1
ATOM 4096 N N . PRO B 1 26 ? -19.516 -32.062 2.836 1 92.06 26 PRO B N 1
ATOM 4097 C CA . PRO B 1 26 ? -19.469 -31.766 4.273 1 92.06 26 PRO B CA 1
ATOM 4098 C C . PRO B 1 26 ? -18.359 -30.781 4.648 1 92.06 26 PRO B C 1
ATOM 4100 O O . PRO B 1 26 ? -17.297 -30.766 4.016 1 92.06 26 PRO B O 1
ATOM 4103 N N . LEU B 1 27 ? -18.703 -30.062 5.676 1 91.31 27 LEU B N 1
ATOM 4104 C CA . LEU B 1 27 ? -17.719 -29.109 6.188 1 91.31 27 LEU B CA 1
ATOM 4105 C C . LEU B 1 27 ? -16.75 -29.781 7.145 1 91.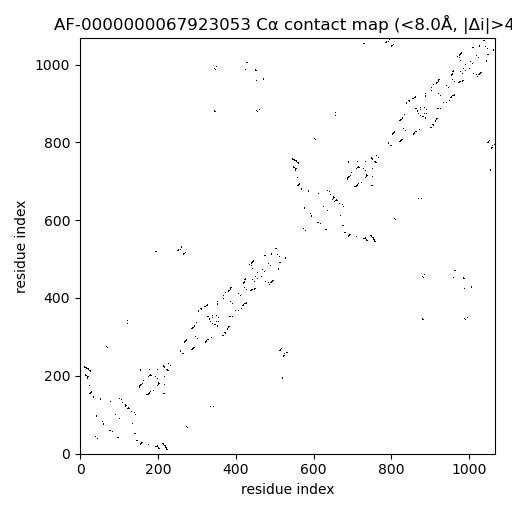31 27 LEU B C 1
ATOM 4107 O O . LEU B 1 27 ? -17.156 -30.578 7.996 1 91.31 27 LEU B O 1
ATOM 4111 N N . PHE B 1 28 ? -15.516 -29.531 6.895 1 89.75 28 PHE B N 1
ATOM 4112 C CA . PHE B 1 28 ? -14.492 -30.016 7.805 1 89.75 28 PHE B CA 1
ATOM 4113 C C . PHE B 1 28 ? -13.742 -28.859 8.445 1 89.75 28 PHE B C 1
ATOM 4115 O O . PHE B 1 28 ? -13.141 -28.031 7.742 1 89.75 28 PHE B O 1
ATOM 4122 N N . ASP B 1 29 ? -13.742 -28.812 9.68 1 88.19 29 ASP B N 1
ATOM 4123 C CA . ASP B 1 29 ? -13.102 -27.719 10.414 1 88.19 29 ASP B CA 1
ATOM 4124 C C . ASP B 1 29 ? -11.602 -27.953 10.547 1 88.19 29 ASP B C 1
ATOM 4126 O O . ASP B 1 29 ? -11.164 -28.875 11.227 1 88.19 29 ASP B O 1
ATOM 4130 N N . LEU B 1 30 ? -10.852 -27.047 9.906 1 85.19 30 LEU B N 1
ATOM 4131 C CA . LEU B 1 30 ? -9.391 -27.141 9.922 1 85.19 30 LEU B CA 1
ATOM 4132 C C . LEU B 1 30 ? -8.836 -26.734 11.281 1 85.19 30 LEU B C 1
ATOM 4134 O O . LEU B 1 30 ? -7.688 -27.031 11.609 1 85.19 30 LEU B O 1
ATOM 4138 N N . ASP B 1 31 ? -9.648 -26.016 12.07 1 78.81 31 ASP B N 1
ATOM 4139 C CA . ASP B 1 31 ? -9.148 -25.422 13.305 1 78.81 31 ASP B CA 1
ATOM 4140 C C . ASP B 1 31 ? -9.445 -26.328 14.5 1 78.81 31 ASP B C 1
ATOM 4142 O O . ASP B 1 31 ? -9.336 -25.891 15.656 1 78.81 31 ASP B O 1
ATOM 4146 N N . GLN B 1 32 ? -9.781 -27.516 14.266 1 74.12 32 GLN B N 1
ATOM 4147 C CA . GLN B 1 32 ? -10.039 -28.438 15.367 1 74.12 32 GLN B CA 1
ATOM 4148 C C . GLN B 1 32 ? -8.773 -28.688 16.188 1 74.12 32 GLN B C 1
ATOM 4150 O O . GLN B 1 32 ? -7.676 -28.781 15.617 1 74.12 32 GLN B O 1
ATOM 4155 N N . PRO B 1 33 ? -8.883 -28.594 17.484 1 68 33 PRO B N 1
ATOM 4156 C CA . PRO B 1 33 ? -7.715 -28.828 18.328 1 68 33 PRO B CA 1
ATOM 4157 C C . PRO B 1 33 ? -7.113 -30.219 18.141 1 68 33 PRO B C 1
ATOM 4159 O O . PRO B 1 33 ? -7.832 -31.172 17.797 1 68 33 PRO B O 1
ATOM 4162 N N . PRO B 1 34 ? -5.824 -30.281 18.234 1 62.53 34 PRO B N 1
ATOM 4163 C CA . PRO B 1 34 ? -5.18 -31.594 18.094 1 62.53 34 PRO B CA 1
ATOM 4164 C C . PRO B 1 34 ? -5.613 -32.594 19.172 1 62.53 34 PRO B C 1
ATOM 4166 O O . PRO B 1 34 ? -6.062 -32.188 20.25 1 62.53 34 PRO B O 1
ATOM 4169 N N . ALA B 1 35 ? -5.602 -33.844 18.781 1 65.94 35 ALA B N 1
ATOM 4170 C CA . ALA B 1 35 ? -5.895 -34.906 19.734 1 65.94 35 ALA B CA 1
ATOM 4171 C C . ALA B 1 35 ? -4.984 -34.812 20.969 1 65.94 35 ALA B C 1
ATOM 4173 O O . ALA B 1 35 ? -3.873 -34.281 20.875 1 65.94 35 ALA B O 1
ATOM 4174 N N . SER B 1 36 ? -5.504 -35.25 22.094 1 75.62 36 SER B N 1
ATOM 4175 C CA . SER B 1 36 ? -4.797 -35.188 23.359 1 75.62 36 SER B CA 1
ATOM 4176 C C . SER B 1 36 ? -3.645 -36.188 23.406 1 75.62 36 SER B C 1
ATOM 4178 O O . SER B 1 36 ? -3.75 -37.281 22.844 1 75.62 36 SER B O 1
ATOM 4180 N N . TYR B 1 37 ? -2.424 -35.875 23.812 1 85.69 37 TYR B N 1
ATOM 4181 C CA . TYR B 1 37 ? -1.251 -36.719 24.031 1 85.69 37 TYR B CA 1
ATOM 4182 C C . TYR B 1 37 ? -1.248 -37.281 25.453 1 85.69 37 TYR B C 1
ATOM 4184 O O . TYR B 1 37 ? -1.52 -36.562 26.422 1 85.69 37 TYR B O 1
ATOM 4192 N N . LYS B 1 38 ? -1.085 -38.656 25.594 1 85 38 LYS B N 1
ATOM 4193 C CA . LYS B 1 38 ? -0.91 -39.25 26.906 1 85 38 LYS B CA 1
ATOM 4194 C C . LYS B 1 38 ? 0.561 -39.281 27.312 1 85 38 LYS B C 1
ATOM 4196 O O . LYS B 1 38 ? 1.372 -39.969 26.672 1 85 38 LYS B O 1
ATOM 4201 N N . PRO B 1 39 ? 0.858 -38.562 28.312 1 88.12 39 PRO B N 1
ATOM 4202 C CA . PRO B 1 39 ? 2.256 -38.531 28.75 1 88.12 39 PRO B CA 1
ATOM 4203 C C . PRO B 1 39 ? 2.799 -39.938 29.078 1 88.12 39 PRO B C 1
ATOM 4205 O O . PRO B 1 39 ? 2.055 -40.781 29.547 1 88.12 39 PRO B O 1
ATOM 4208 N N . LYS B 1 40 ? 4.004 -40.125 28.828 1 89.94 40 LYS B N 1
ATOM 4209 C CA . LYS B 1 40 ? 4.656 -41.406 29.094 1 89.94 40 LYS B CA 1
ATOM 4210 C C . LYS B 1 40 ? 5.168 -41.5 30.516 1 89.94 40 LYS B C 1
ATOM 4212 O O . LYS B 1 40 ? 5.16 -40.5 31.25 1 89.94 40 LYS B O 1
ATOM 4217 N N . ALA B 1 41 ? 5.602 -42.656 30.844 1 86.31 41 ALA B N 1
ATOM 4218 C CA . ALA B 1 41 ? 5.938 -42.969 32.25 1 86.31 41 ALA B CA 1
ATOM 4219 C C . ALA B 1 41 ? 7.293 -42.375 32.625 1 86.31 41 ALA B C 1
ATOM 4221 O O . ALA B 1 41 ? 7.539 -42.062 33.781 1 86.31 41 ALA B O 1
ATOM 4222 N N . SER B 1 42 ? 8.227 -42.312 31.656 1 90.62 42 SER B N 1
ATOM 4223 C CA . SER B 1 42 ? 9.578 -41.875 31.969 1 90.62 42 SER B CA 1
ATOM 4224 C C . SER B 1 42 ? 10.039 -40.781 31 1 90.62 42 SER B C 1
ATOM 4226 O O . SER B 1 42 ? 9.5 -40.688 29.891 1 90.62 42 SER B O 1
ATOM 4228 N N . THR B 1 43 ? 11.016 -40.094 31.469 1 91.75 43 THR B N 1
ATOM 4229 C CA . THR B 1 43 ? 11.625 -39.031 30.641 1 91.75 43 THR B CA 1
ATOM 4230 C C . THR B 1 43 ? 12.219 -39.656 29.375 1 91.75 43 THR B C 1
ATOM 4232 O O . THR B 1 43 ? 12.156 -39.031 28.297 1 91.75 43 THR B O 1
ATOM 4235 N N . GLU B 1 44 ? 12.758 -40.844 29.594 1 91.25 44 GLU B N 1
ATOM 4236 C CA . GLU B 1 44 ? 13.359 -41.5 28.438 1 91.25 44 GLU B CA 1
ATOM 4237 C C . GLU B 1 44 ? 12.305 -41.906 27.422 1 91.25 44 GLU B C 1
ATOM 4239 O O . GLU B 1 44 ? 12.531 -41.781 26.203 1 91.25 44 GLU B O 1
ATOM 4244 N N . GLU B 1 45 ? 11.242 -42.312 27.922 1 92.69 45 GLU B N 1
ATOM 4245 C CA . GLU B 1 45 ? 10.141 -42.688 27.031 1 92.69 45 GLU B CA 1
ATOM 4246 C C . GLU B 1 45 ? 9.547 -41.469 26.344 1 92.69 45 GLU B C 1
ATOM 4248 O O . GLU B 1 45 ? 9.125 -41.531 25.188 1 92.69 45 GLU B O 1
ATOM 4253 N N . GLU B 1 46 ? 9.516 -40.406 27.062 1 94.75 46 GLU B N 1
ATOM 4254 C CA . GLU B 1 46 ? 9.023 -39.156 26.5 1 94.75 46 GLU B CA 1
ATOM 4255 C C . GLU B 1 46 ? 9.938 -38.656 25.391 1 94.75 46 GLU B C 1
ATOM 4257 O O . GLU B 1 46 ? 9.461 -38.219 24.344 1 94.75 46 GLU B O 1
ATOM 4262 N N . ARG B 1 47 ? 11.211 -38.719 25.641 1 93.44 47 ARG B N 1
ATOM 4263 C CA . ARG B 1 47 ? 12.18 -38.312 24.625 1 93.44 47 ARG B CA 1
ATOM 4264 C C . ARG B 1 47 ? 12.07 -39.188 23.375 1 93.44 47 ARG B C 1
ATOM 4266 O O . ARG B 1 47 ? 12.133 -38.656 22.25 1 93.44 47 ARG B O 1
ATOM 4273 N N . ALA B 1 48 ? 11.969 -40.469 23.672 1 92.81 48 ALA B N 1
ATOM 4274 C CA . ALA B 1 48 ? 11.836 -41.406 22.562 1 92.81 48 ALA B CA 1
ATOM 4275 C C . ALA B 1 48 ? 10.555 -41.125 21.781 1 92.81 48 ALA B C 1
ATOM 4277 O O . ALA B 1 48 ? 10.539 -41.281 20.547 1 92.81 48 ALA B O 1
ATOM 4278 N N . ALA B 1 49 ? 9.539 -40.844 22.484 1 93.25 49 ALA B N 1
ATOM 4279 C CA . ALA B 1 49 ? 8.266 -40.562 21.828 1 93.25 49 ALA B CA 1
ATOM 4280 C C . ALA B 1 49 ? 8.398 -39.344 20.891 1 93.25 49 ALA B C 1
ATOM 4282 O O . ALA B 1 49 ? 7.883 -39.375 19.781 1 93.25 49 ALA B O 1
ATOM 4283 N N . LEU B 1 50 ? 9.07 -38.312 21.312 1 94.44 50 LEU B N 1
ATOM 4284 C CA . LEU B 1 50 ? 9.242 -37.125 20.484 1 94.44 50 LEU B CA 1
ATOM 4285 C C . LEU B 1 50 ? 10.117 -37.438 19.281 1 94.44 50 LEU B C 1
ATOM 4287 O O . LEU B 1 50 ? 9.789 -37.031 18.156 1 94.44 50 LEU B O 1
ATOM 4291 N N . VAL B 1 51 ? 11.18 -38.125 19.531 1 93.19 51 VAL B N 1
ATOM 4292 C CA . VAL B 1 51 ? 12.094 -38.438 18.438 1 93.19 51 VAL B CA 1
ATOM 4293 C C . VAL B 1 51 ? 11.375 -39.312 17.406 1 93.19 51 VAL B C 1
ATOM 4295 O O . VAL B 1 51 ? 11.523 -39.094 16.203 1 93.19 51 VAL B O 1
ATOM 4298 N N . ASN B 1 52 ? 10.602 -40.25 17.891 1 92.12 52 ASN B N 1
ATOM 4299 C CA . ASN B 1 52 ? 9.82 -41.094 16.984 1 92.12 52 ASN B CA 1
ATOM 4300 C C . ASN B 1 52 ? 8.781 -40.281 16.219 1 92.12 52 ASN B C 1
ATOM 4302 O O . ASN B 1 52 ? 8.531 -40.531 15.047 1 92.12 52 ASN B O 1
ATOM 4306 N N . ALA B 1 53 ? 8.156 -39.406 16.938 1 92.56 53 ALA B N 1
ATOM 4307 C CA . ALA B 1 53 ? 7.148 -38.562 16.297 1 92.56 53 ALA B CA 1
ATOM 4308 C C . ALA B 1 53 ? 7.77 -37.719 15.195 1 92.56 53 ALA B C 1
ATOM 4310 O O . ALA B 1 53 ? 7.18 -37.531 14.125 1 92.56 53 ALA B O 1
ATOM 4311 N N . ILE B 1 54 ? 8.922 -37.125 15.445 1 92.5 54 ILE B N 1
ATOM 4312 C CA . ILE B 1 54 ? 9.641 -36.344 14.445 1 92.5 54 ILE B CA 1
ATOM 4313 C C . ILE B 1 54 ? 9.984 -37.25 13.25 1 92.5 54 ILE B C 1
ATOM 4315 O O . ILE B 1 54 ? 9.797 -36.844 12.102 1 92.5 54 ILE B O 1
ATOM 4319 N N . GLY B 1 55 ? 10.469 -38.406 13.547 1 90.88 55 GLY B N 1
ATOM 4320 C CA . GLY B 1 55 ? 10.758 -39.344 12.492 1 90.88 55 GLY B CA 1
ATOM 4321 C C . GLY B 1 55 ? 9.539 -39.719 11.656 1 90.88 55 GLY B C 1
ATOM 4322 O O . GLY B 1 55 ? 9.633 -39.781 10.43 1 90.88 55 GLY B O 1
ATOM 4323 N N . THR B 1 56 ? 8.477 -39.938 12.305 1 89.69 56 THR B N 1
ATOM 4324 C CA . THR B 1 56 ? 7.227 -40.25 11.617 1 89.69 56 THR B CA 1
ATOM 4325 C C . THR B 1 56 ? 6.812 -39.094 10.711 1 89.69 56 THR B C 1
ATOM 4327 O O . THR B 1 56 ? 6.387 -39.312 9.57 1 89.69 56 THR B O 1
ATOM 4330 N N . ALA B 1 57 ? 6.895 -37.938 11.258 1 89.31 57 ALA B N 1
ATOM 4331 C CA . ALA B 1 57 ? 6.559 -36.75 10.461 1 89.31 57 ALA B CA 1
ATOM 4332 C C . ALA B 1 57 ? 7.469 -36.656 9.242 1 89.31 57 ALA B C 1
ATOM 4334 O O . ALA B 1 57 ? 6.996 -36.375 8.133 1 89.31 57 ALA B O 1
ATOM 4335 N N . VAL B 1 58 ? 8.727 -36.875 9.438 1 89.5 58 VAL B N 1
ATOM 4336 C CA . VAL B 1 58 ? 9.688 -36.812 8.336 1 89.5 58 VAL B CA 1
ATOM 4337 C C . VAL B 1 58 ? 9.336 -37.875 7.301 1 89.5 58 VAL B C 1
ATOM 4339 O O . VAL B 1 58 ? 9.391 -37.625 6.094 1 89.5 58 VAL B O 1
ATOM 4342 N N . GLY B 1 59 ? 9.023 -39.062 7.754 1 88.62 59 GLY B N 1
ATOM 4343 C CA . GLY B 1 59 ? 8.617 -40.125 6.852 1 88.62 59 GLY B CA 1
ATOM 4344 C C . GLY B 1 59 ? 7.395 -39.75 6.023 1 88.62 59 GLY B C 1
ATOM 4345 O O . GLY B 1 59 ? 7.367 -40 4.812 1 88.62 59 GLY B O 1
ATOM 4346 N N . ARG B 1 60 ? 6.461 -39.25 6.641 1 85.38 60 ARG B N 1
ATOM 4347 C CA . ARG B 1 60 ? 5.246 -38.812 5.953 1 85.38 60 ARG B CA 1
ATOM 4348 C C . ARG B 1 60 ? 5.551 -37.75 4.902 1 85.38 60 ARG B C 1
ATOM 4350 O O . ARG B 1 60 ? 5.031 -37.812 3.785 1 85.38 60 ARG B O 1
ATOM 4357 N N . LEU B 1 61 ? 6.316 -36.75 5.273 1 87.12 61 LEU B N 1
ATOM 4358 C CA . LEU B 1 61 ? 6.68 -35.688 4.359 1 87.12 61 LEU B CA 1
ATOM 4359 C C . LEU B 1 61 ? 7.484 -36.219 3.182 1 87.12 61 LEU B C 1
ATOM 4361 O O . LEU B 1 61 ? 7.297 -35.781 2.045 1 87.12 61 LEU B O 1
ATOM 4365 N N . THR B 1 62 ? 8.344 -37.125 3.527 1 84.94 62 THR B N 1
ATOM 4366 C CA . THR B 1 62 ? 9.148 -37.75 2.475 1 84.94 62 THR B CA 1
ATOM 4367 C C . THR B 1 62 ? 8.266 -38.469 1.467 1 84.94 62 THR B C 1
ATOM 4369 O O . THR B 1 62 ? 8.5 -38.406 0.259 1 84.94 62 THR B O 1
ATOM 4372 N N . ALA B 1 63 ? 7.285 -39.156 1.975 1 84.62 63 ALA B N 1
ATOM 4373 C CA . ALA B 1 63 ? 6.332 -39.844 1.103 1 84.62 63 ALA B CA 1
ATOM 4374 C C . ALA B 1 63 ? 5.566 -38.844 0.237 1 84.62 63 ALA B C 1
ATOM 4376 O O . ALA B 1 63 ? 5.301 -39.125 -0.938 1 84.62 63 ALA B O 1
ATOM 4377 N N . LEU B 1 64 ? 5.258 -37.75 0.8 1 81.94 64 LEU B N 1
ATOM 4378 C CA . LEU B 1 64 ? 4.52 -36.719 0.077 1 81.94 64 LEU B CA 1
ATOM 4379 C C . LEU B 1 64 ? 5.387 -36.062 -1.007 1 81.94 64 LEU B C 1
ATOM 4381 O O . LEU B 1 64 ? 4.883 -35.688 -2.059 1 81.94 64 LEU B O 1
ATOM 4385 N N . VAL B 1 65 ? 6.602 -35.906 -0.698 1 78.06 65 VAL B N 1
ATOM 4386 C CA . VAL B 1 65 ? 7.527 -35.344 -1.664 1 78.06 65 VAL B CA 1
ATOM 4387 C C . VAL B 1 65 ? 7.52 -36.156 -2.949 1 78.06 65 VAL B C 1
ATOM 4389 O O . VAL B 1 65 ? 7.617 -35.625 -4.047 1 78.06 65 VAL B O 1
ATOM 4392 N N . GLU B 1 66 ? 7.367 -37.469 -2.781 1 73 66 GLU B N 1
ATOM 4393 C CA . GLU B 1 66 ? 7.406 -38.375 -3.93 1 73 66 GLU B CA 1
ATOM 4394 C C . GLU B 1 66 ? 6.223 -38.125 -4.863 1 73 66 GLU B C 1
ATOM 4396 O O . GLU B 1 66 ? 6.316 -38.375 -6.066 1 73 66 GLU B O 1
ATOM 4401 N N . THR B 1 67 ? 5.215 -37.719 -4.234 1 65.94 67 THR B N 1
ATOM 4402 C CA . THR B 1 67 ? 4 -37.531 -5.023 1 65.94 67 THR B CA 1
ATOM 4403 C C . THR B 1 67 ? 3.779 -36.062 -5.348 1 65.94 67 THR B C 1
ATOM 4405 O O . THR B 1 67 ? 2.859 -35.719 -6.094 1 65.94 67 THR B O 1
ATOM 4408 N N . ALA B 1 68 ? 4.527 -35.375 -4.668 1 63.97 68 ALA B N 1
ATOM 4409 C CA . ALA B 1 68 ? 4.352 -33.938 -4.852 1 63.97 68 ALA B CA 1
ATOM 4410 C C . ALA B 1 68 ? 5.184 -33.438 -6.027 1 63.97 68 ALA B C 1
ATOM 4412 O O . ALA B 1 68 ? 6.254 -34 -6.316 1 63.97 68 ALA B O 1
ATOM 4413 N N . ASP B 1 69 ? 4.539 -32.781 -6.727 1 58.28 69 ASP B N 1
ATOM 4414 C CA . ASP B 1 69 ? 5.309 -32.219 -7.828 1 58.28 69 ASP B CA 1
ATOM 4415 C C . ASP B 1 69 ? 5.801 -30.797 -7.48 1 58.28 69 ASP B C 1
ATOM 4417 O O . ASP B 1 69 ? 5.203 -30.109 -6.652 1 58.28 69 ASP B O 1
ATOM 4421 N N . GLY B 1 70 ? 6.828 -30.547 -7.992 1 51.78 70 GLY B N 1
ATOM 4422 C CA . GLY B 1 70 ? 7.449 -29.219 -8.07 1 51.78 70 GLY B CA 1
ATOM 4423 C C . GLY B 1 70 ? 7.484 -28.5 -6.742 1 51.78 70 GLY B C 1
ATOM 4424 O O . GLY B 1 70 ? 8.25 -28.875 -5.848 1 51.78 70 GLY B O 1
ATOM 4425 N N . ASP B 1 71 ? 6.496 -27.531 -6.539 1 52.34 71 ASP B N 1
ATOM 4426 C CA . ASP B 1 71 ? 6.391 -26.562 -5.465 1 52.34 71 ASP B CA 1
ATOM 4427 C C . ASP B 1 71 ? 6.109 -27.234 -4.129 1 52.34 71 ASP B C 1
ATOM 4429 O O . ASP B 1 71 ? 6.691 -26.859 -3.105 1 52.34 71 ASP B O 1
ATOM 4433 N N . ALA B 1 72 ? 5.32 -28.109 -4.332 1 64.5 72 ALA B N 1
ATOM 4434 C CA . ALA B 1 72 ? 4.902 -28.797 -3.123 1 64.5 72 ALA B CA 1
ATOM 4435 C C . ALA B 1 72 ? 6.059 -29.594 -2.516 1 64.5 72 ALA B C 1
ATOM 4437 O O . ALA B 1 72 ? 6.211 -29.641 -1.292 1 64.5 72 ALA B O 1
ATOM 4438 N N . ALA B 1 73 ? 6.875 -29.953 -3.49 1 68.81 73 ALA B N 1
ATOM 4439 C CA . ALA B 1 73 ? 8.008 -30.75 -3.008 1 68.81 73 ALA B CA 1
ATOM 4440 C C . ALA B 1 73 ? 9 -29.875 -2.244 1 68.81 73 ALA B C 1
ATOM 4442 O O . ALA B 1 73 ? 9.531 -30.297 -1.213 1 68.81 73 ALA B O 1
ATOM 4443 N N . GLY B 1 74 ? 9.203 -28.719 -2.756 1 65 74 GLY B N 1
ATOM 4444 C CA . GLY B 1 74 ? 10.117 -27.797 -2.092 1 65 74 GLY B CA 1
ATOM 4445 C C . GLY B 1 74 ? 9.68 -27.438 -0.686 1 65 74 GLY B C 1
ATOM 4446 O O . GLY B 1 74 ? 10.5 -27.406 0.236 1 65 74 GLY B O 1
ATOM 4447 N N . ILE B 1 75 ? 8.414 -27.125 -0.535 1 66.81 75 ILE B N 1
ATOM 4448 C CA . ILE B 1 75 ? 7.859 -26.797 0.775 1 66.81 75 ILE B CA 1
ATOM 4449 C C . ILE B 1 75 ? 8.062 -27.984 1.724 1 66.81 75 ILE B C 1
ATOM 4451 O O . ILE B 1 75 ? 8.492 -27.797 2.865 1 66.81 75 ILE B O 1
ATOM 4455 N N . LEU B 1 76 ? 7.887 -29.141 1.174 1 77.75 76 LEU B N 1
ATOM 4456 C CA . LEU B 1 76 ? 7.973 -30.344 1.982 1 77.75 76 LEU B CA 1
ATOM 4457 C C . LEU B 1 76 ? 9.422 -30.656 2.355 1 77.75 76 LEU B C 1
ATOM 4459 O O . LEU B 1 76 ? 9.703 -31.047 3.49 1 77.75 76 LEU B O 1
ATOM 4463 N N . GLU B 1 77 ? 10.258 -30.375 1.377 1 71.44 77 GLU B N 1
ATOM 4464 C CA . GLU B 1 77 ? 11.672 -30.594 1.633 1 71.44 77 GLU B CA 1
ATOM 4465 C C . GLU B 1 77 ? 12.195 -29.641 2.701 1 71.44 77 GLU B C 1
ATOM 4467 O O . GLU B 1 77 ? 13.031 -30.016 3.529 1 71.44 77 GLU B O 1
ATOM 4472 N N . PHE B 1 78 ? 11.734 -28.484 2.748 1 73.06 78 PHE B N 1
ATOM 4473 C CA . PHE B 1 78 ? 12.086 -27.516 3.787 1 73.06 78 PHE B CA 1
ATOM 4474 C C . PHE B 1 78 ? 11.633 -28.016 5.156 1 73.06 78 PHE B C 1
ATOM 4476 O O . PHE B 1 78 ? 12.375 -27.906 6.137 1 73.06 78 PHE B O 1
ATOM 4483 N N . HIS B 1 79 ? 10.422 -28.453 5.156 1 81.06 79 HIS B N 1
ATOM 4484 C CA . HIS B 1 79 ? 9.906 -28.969 6.418 1 81.06 79 HIS B CA 1
ATOM 4485 C C . HIS B 1 79 ? 10.758 -30.125 6.93 1 81.06 79 HIS B C 1
ATOM 4487 O O . HIS B 1 79 ? 11.055 -30.203 8.125 1 81.06 79 HIS B O 1
ATOM 4493 N N . ILE B 1 80 ? 11.188 -30.938 5.973 1 81.31 80 ILE B N 1
ATOM 4494 C CA . ILE B 1 80 ? 12.008 -32.094 6.328 1 81.31 80 ILE B CA 1
ATOM 4495 C C . ILE B 1 80 ? 13.352 -31.625 6.879 1 81.31 80 ILE B C 1
ATOM 4497 O O . ILE B 1 80 ? 13.805 -32.094 7.922 1 81.31 80 ILE B O 1
ATOM 4501 N N . ALA B 1 81 ? 13.883 -30.625 6.254 1 75.31 81 ALA B N 1
ATOM 4502 C CA . ALA B 1 81 ? 15.164 -30.078 6.691 1 75.31 81 ALA B CA 1
ATOM 4503 C C . ALA B 1 81 ? 15.062 -29.484 8.094 1 75.31 81 ALA B C 1
ATOM 4505 O O . ALA B 1 81 ? 15.969 -29.656 8.914 1 75.31 81 ALA B O 1
ATOM 4506 N N . MET B 1 82 ? 14.023 -28.781 8.344 1 79.88 82 MET B N 1
ATOM 4507 C CA . MET B 1 82 ? 13.812 -28.172 9.656 1 79.88 82 MET B CA 1
ATOM 4508 C C . MET B 1 82 ? 13.672 -29.25 10.734 1 79.88 82 MET B C 1
ATOM 4510 O O . MET B 1 82 ? 14.203 -29.109 11.836 1 79.88 82 MET B O 1
ATOM 4514 N N . LEU B 1 83 ? 12.961 -30.234 10.445 1 86.94 83 LEU B N 1
ATOM 4515 C CA . LEU B 1 83 ? 12.695 -31.297 11.398 1 86.94 83 LEU B CA 1
ATOM 4516 C C . LEU B 1 83 ? 13.961 -32.094 11.695 1 86.94 83 LEU B C 1
ATOM 4518 O O . LEU B 1 83 ? 14.117 -32.656 12.789 1 86.94 83 LEU B O 1
ATOM 4522 N N . GLU B 1 84 ? 14.805 -32.094 10.703 1 81.62 84 GLU B N 1
ATOM 4523 C CA . GLU B 1 84 ? 16.031 -32.875 10.852 1 81.62 84 GLU B CA 1
ATOM 4524 C C . GLU B 1 84 ? 17.125 -32.031 11.539 1 81.62 84 GLU B C 1
ATOM 4526 O O . GLU B 1 84 ? 18.188 -32.562 11.891 1 81.62 84 GLU B O 1
ATOM 4531 N N . ASP B 1 85 ? 16.828 -30.797 11.68 1 75.44 85 ASP B N 1
ATOM 4532 C CA . ASP B 1 85 ? 17.766 -29.922 12.375 1 75.44 85 ASP B CA 1
ATOM 4533 C C . ASP B 1 85 ? 17.641 -30.078 13.883 1 75.44 85 ASP B C 1
ATOM 4535 O O . ASP B 1 85 ? 16.625 -29.734 14.469 1 75.44 85 ASP B O 1
ATOM 4539 N N . ASP B 1 86 ? 18.703 -30.391 14.453 1 77.38 86 ASP B N 1
ATOM 4540 C CA . ASP B 1 86 ? 18.734 -30.625 15.898 1 77.38 86 ASP B CA 1
ATOM 4541 C C . ASP B 1 86 ? 18.438 -29.344 16.672 1 77.38 86 ASP B C 1
ATOM 4543 O O . ASP B 1 86 ? 17.969 -29.375 17.797 1 77.38 86 ASP B O 1
ATOM 4547 N N . ALA B 1 87 ? 18.688 -28.281 16.031 1 72.94 87 ALA B N 1
ATOM 4548 C CA . ALA B 1 87 ? 18.453 -26.984 16.688 1 72.94 87 ALA B CA 1
ATOM 4549 C C . ALA B 1 87 ? 16.969 -26.766 16.938 1 72.94 87 ALA B C 1
ATOM 4551 O O . ALA B 1 87 ? 16.594 -26.062 17.875 1 72.94 87 ALA B O 1
ATOM 4552 N N . LEU B 1 88 ? 16.188 -27.422 16.156 1 79.44 88 LEU B N 1
ATOM 4553 C CA . LEU B 1 88 ? 14.75 -27.25 16.297 1 79.44 88 LEU B CA 1
ATOM 4554 C C . LEU B 1 88 ? 14.211 -28.078 17.453 1 79.44 88 LEU B C 1
ATOM 4556 O O . LEU B 1 88 ? 13.352 -27.625 18.219 1 79.44 88 LEU B O 1
ATOM 4560 N N . SER B 1 89 ? 14.75 -29.328 17.594 1 86.12 89 SER B N 1
ATOM 4561 C CA . SER B 1 89 ? 14.211 -30.25 18.594 1 86.12 89 SER B CA 1
ATOM 4562 C C . SER B 1 89 ? 14.938 -30.125 19.922 1 86.12 89 SER B C 1
ATOM 4564 O O . SER B 1 89 ? 14.43 -30.547 20.953 1 86.12 89 SER B O 1
ATOM 4566 N N . GLY B 1 90 ? 16.047 -29.531 19.891 1 83.75 90 GLY B N 1
ATOM 4567 C CA . GLY B 1 90 ? 16.891 -29.438 21.078 1 83.75 90 GLY B CA 1
ATOM 4568 C C . GLY B 1 90 ? 16.172 -28.875 22.281 1 83.75 90 GLY B C 1
ATOM 4569 O O . GLY B 1 90 ? 16.109 -29.516 23.328 1 83.75 90 GLY B O 1
ATOM 4570 N N . PRO B 1 91 ? 15.617 -27.688 22.078 1 83.81 91 PRO B N 1
ATOM 4571 C CA . PRO B 1 91 ? 14.914 -27.062 23.203 1 83.81 91 PRO B CA 1
ATOM 4572 C C . PRO B 1 91 ? 13.789 -27.953 23.75 1 83.81 91 PRO B C 1
ATOM 4574 O O . PRO B 1 91 ? 13.578 -28 24.969 1 83.81 91 PRO B O 1
ATOM 4577 N N . ALA B 1 92 ? 13.055 -28.594 22.984 1 91.31 92 ALA B N 1
ATOM 4578 C CA . ALA B 1 92 ? 11.984 -29.484 23.422 1 91.31 92 ALA B CA 1
ATOM 4579 C C . ALA B 1 92 ? 12.539 -30.688 24.188 1 91.31 92 ALA B C 1
ATOM 4581 O O . ALA B 1 92 ? 12.008 -31.078 25.219 1 91.31 92 ALA B O 1
ATOM 4582 N N . LEU B 1 93 ? 13.602 -31.266 23.703 1 91.06 93 LEU B N 1
ATOM 4583 C CA . LEU B 1 93 ? 14.219 -32.406 24.344 1 91.06 93 LEU B CA 1
ATOM 4584 C C . LEU B 1 93 ? 14.773 -32.031 25.703 1 91.06 93 LEU B C 1
ATOM 4586 O O . LEU B 1 93 ? 14.688 -32.812 26.656 1 91.06 93 LEU B O 1
ATOM 4590 N N . ALA B 1 94 ? 15.305 -30.844 25.797 1 87 94 ALA B N 1
ATOM 4591 C CA . ALA B 1 94 ? 15.789 -30.344 27.078 1 87 94 ALA B CA 1
ATOM 4592 C C . ALA B 1 94 ? 14.633 -30.156 28.062 1 87 94 ALA B C 1
ATOM 4594 O O . ALA B 1 94 ? 14.773 -30.469 29.25 1 87 94 ALA B O 1
ATOM 4595 N N . ALA B 1 95 ? 13.586 -29.672 27.609 1 91.06 95 ALA B N 1
ATOM 4596 C CA . ALA B 1 95 ? 12.414 -29.469 28.453 1 91.06 95 ALA B CA 1
ATOM 4597 C C . ALA B 1 95 ? 11.852 -30.797 28.938 1 91.06 95 ALA B C 1
ATOM 4599 O O . ALA B 1 95 ? 11.375 -30.906 30.078 1 91.06 95 ALA B O 1
ATOM 4600 N N . ILE B 1 96 ? 11.867 -31.781 28.156 1 92.5 96 ILE B N 1
ATOM 4601 C CA . ILE B 1 96 ? 11.445 -33.125 28.562 1 92.5 96 ILE B CA 1
ATOM 4602 C C . ILE B 1 96 ? 12.336 -33.625 29.688 1 92.5 96 ILE B C 1
ATOM 4604 O O . ILE B 1 96 ? 11.852 -34.25 30.641 1 92.5 96 ILE B O 1
ATOM 4608 N N . GLY B 1 97 ? 13.578 -33.344 29.531 1 89.44 97 GLY B N 1
ATOM 4609 C CA . GLY B 1 97 ? 14.516 -33.688 30.594 1 89.44 97 GLY B CA 1
ATOM 4610 C C . GLY B 1 97 ? 14.18 -33.062 31.938 1 89.44 97 GLY B C 1
ATOM 4611 O O . GLY B 1 97 ? 14.5 -33.625 32.969 1 89.44 97 GLY B O 1
ATOM 4612 N N . SER B 1 98 ? 13.5 -31.953 31.844 1 89.25 98 SER B N 1
ATOM 4613 C CA . SER B 1 98 ? 13.117 -31.234 33.062 1 89.25 98 SER B CA 1
ATOM 4614 C C . SER B 1 98 ? 11.727 -31.656 33.531 1 89.25 98 SER B C 1
ATOM 4616 O O . SER B 1 98 ? 11.141 -31.016 34.406 1 89.25 98 SER B O 1
ATOM 4618 N N . GLY B 1 99 ? 11.125 -32.656 32.75 1 89.25 99 GLY B N 1
ATOM 4619 C CA . GLY B 1 99 ? 9.914 -33.281 33.281 1 89.25 99 GLY B CA 1
ATOM 4620 C C . GLY B 1 99 ? 8.68 -32.906 32.469 1 89.25 99 GLY B C 1
ATOM 4621 O O . GLY B 1 99 ? 7.566 -33.312 32.812 1 89.25 99 GLY B O 1
ATOM 4622 N N . GLN B 1 100 ? 8.758 -32.25 31.453 1 92 100 GLN B N 1
ATOM 4623 C CA . GLN B 1 100 ? 7.605 -31.875 30.641 1 92 100 GLN B CA 1
ATOM 4624 C C . GLN B 1 100 ? 7.23 -33 29.672 1 92 100 GLN B C 1
ATOM 4626 O O . GLN B 1 100 ? 8.109 -33.656 29.109 1 92 100 GLN B O 1
ATOM 4631 N N . PRO B 1 101 ? 5.973 -33.156 29.516 1 93.19 101 PRO B N 1
ATOM 4632 C CA . PRO B 1 101 ? 5.574 -34.125 28.516 1 93.19 101 PRO B CA 1
ATOM 4633 C C . PRO B 1 101 ? 5.973 -33.719 27.094 1 93.19 101 PRO B C 1
ATOM 4635 O O . PRO B 1 101 ? 6.102 -32.531 26.812 1 93.19 101 PRO B O 1
ATOM 4638 N N . ALA B 1 102 ? 6.102 -34.688 26.234 1 93.25 102 ALA B N 1
ATOM 4639 C CA . ALA B 1 102 ? 6.648 -34.469 24.891 1 93.25 102 ALA B CA 1
ATOM 4640 C C . ALA B 1 102 ? 5.812 -33.469 24.109 1 93.25 102 ALA B C 1
ATOM 4642 O O . ALA B 1 102 ? 6.355 -32.594 23.438 1 93.25 102 ALA B O 1
ATOM 4643 N N . ASP B 1 103 ? 4.512 -33.625 24.156 1 91.81 103 ASP B N 1
ATOM 4644 C CA . ASP B 1 103 ? 3.639 -32.75 23.391 1 91.81 103 ASP B CA 1
ATOM 4645 C C . ASP B 1 103 ? 3.734 -31.312 23.891 1 91.81 103 ASP B C 1
ATOM 4647 O O . ASP B 1 103 ? 3.84 -30.375 23.094 1 91.81 103 ASP B O 1
ATOM 4651 N N . ALA B 1 104 ? 3.756 -31.156 25.156 1 90.38 104 ALA B N 1
ATOM 4652 C CA . ALA B 1 104 ? 3.842 -29.828 25.75 1 90.38 104 ALA B CA 1
ATOM 4653 C C . ALA B 1 104 ? 5.199 -29.188 25.484 1 90.38 104 ALA B C 1
ATOM 4655 O O . ALA B 1 104 ? 5.285 -28 25.203 1 90.38 104 ALA B O 1
ATOM 4656 N N . ALA B 1 105 ? 6.203 -30.016 25.641 1 91.69 105 ALA B N 1
ATOM 4657 C CA . ALA B 1 105 ? 7.555 -29.516 25.406 1 91.69 105 ALA B CA 1
ATOM 4658 C C . ALA B 1 105 ? 7.723 -29.047 23.969 1 91.69 105 ALA B C 1
ATOM 4660 O O . ALA B 1 105 ? 8.266 -27.984 23.703 1 91.69 105 ALA B O 1
ATOM 4661 N N . TRP B 1 106 ? 7.195 -29.844 23.062 1 92.88 106 TRP B N 1
ATOM 4662 C CA . TRP B 1 106 ? 7.281 -29.516 21.641 1 92.88 106 TRP B CA 1
ATOM 4663 C C . TRP B 1 106 ? 6.477 -28.266 21.312 1 92.88 106 TRP B C 1
ATOM 4665 O O . TRP B 1 106 ? 6.984 -27.344 20.656 1 92.88 106 TRP B O 1
ATOM 4675 N N . ARG B 1 107 ? 5.324 -28.234 21.75 1 89.5 107 ARG B N 1
ATOM 4676 C CA . ARG B 1 107 ? 4.449 -27.094 21.516 1 89.5 107 ARG B CA 1
ATOM 4677 C C . ARG B 1 107 ? 5.066 -25.812 22.062 1 89.5 107 ARG B C 1
ATOM 4679 O O . ARG B 1 107 ? 5.086 -24.781 21.375 1 89.5 107 ARG B O 1
ATOM 4686 N N . ALA B 1 108 ? 5.551 -25.906 23.234 1 87.75 108 ALA B N 1
ATOM 4687 C CA . ALA B 1 108 ? 6.117 -24.719 23.875 1 87.75 108 ALA B CA 1
ATOM 4688 C C . ALA B 1 108 ? 7.34 -24.219 23.109 1 87.75 108 ALA B C 1
ATOM 4690 O O . ALA B 1 108 ? 7.504 -23 22.922 1 87.75 108 ALA B O 1
ATOM 4691 N N . ALA B 1 109 ? 8.133 -25.156 22.766 1 85.19 109 ALA B N 1
ATOM 4692 C CA . ALA B 1 109 ? 9.359 -24.781 22.062 1 85.19 109 ALA B CA 1
ATOM 4693 C C . ALA B 1 109 ? 9.031 -24.094 20.734 1 85.19 109 ALA B C 1
ATOM 4695 O O . ALA B 1 109 ? 9.617 -23.047 20.406 1 85.19 109 ALA B O 1
ATOM 4696 N N . LEU B 1 110 ? 8.086 -24.688 20.031 1 87.31 110 LEU B N 1
ATOM 4697 C CA . LEU B 1 110 ? 7.781 -24.156 18.703 1 87.31 110 LEU B CA 1
ATOM 4698 C C . LEU B 1 110 ? 6.922 -22.891 18.828 1 87.31 110 LEU B C 1
ATOM 4700 O O . LEU B 1 110 ? 7.066 -21.969 18.031 1 87.31 110 LEU B O 1
ATOM 4704 N N . ASP B 1 111 ? 6.082 -22.922 19.797 1 84.25 111 ASP B N 1
ATOM 4705 C CA . ASP B 1 111 ? 5.262 -21.734 20.016 1 84.25 111 ASP B CA 1
ATOM 4706 C C . ASP B 1 111 ? 6.129 -20.516 20.297 1 84.25 111 ASP B C 1
ATOM 4708 O O . ASP B 1 111 ? 5.82 -19.406 19.859 1 84.25 111 ASP B O 1
ATOM 4712 N N . SER B 1 112 ? 7.102 -20.75 21.031 1 75.56 112 SER B N 1
ATOM 4713 C CA . SER B 1 112 ? 8.031 -19.656 21.312 1 75.56 112 SER B CA 1
ATOM 4714 C C . SER B 1 112 ? 8.688 -19.125 20.047 1 75.56 112 SER B C 1
ATOM 4716 O O . SER B 1 112 ? 8.797 -17.922 19.859 1 75.56 112 SER B O 1
ATOM 4718 N N . GLU B 1 113 ? 9.039 -20.047 19.266 1 70.62 113 GLU B N 1
ATOM 4719 C CA . GLU B 1 113 ? 9.641 -19.656 18 1 70.62 113 GLU B CA 1
ATOM 4720 C C . GLU B 1 113 ? 8.633 -18.953 17.094 1 70.62 113 GLU B C 1
ATOM 4722 O O . GLU B 1 113 ? 8.945 -17.953 16.453 1 70.62 113 GLU B O 1
ATOM 4727 N N . ILE B 1 114 ? 7.453 -19.531 17.062 1 76.5 114 ILE B N 1
ATOM 4728 C CA . ILE B 1 114 ? 6.371 -19 16.25 1 76.5 114 ILE B CA 1
ATOM 4729 C C . ILE B 1 114 ? 6.023 -17.578 16.719 1 76.5 114 ILE B C 1
ATOM 4731 O O . ILE B 1 114 ? 5.855 -16.672 15.891 1 76.5 114 ILE B O 1
ATOM 4735 N N . ALA B 1 115 ? 5.973 -17.5 18.031 1 70.44 115 ALA B N 1
ATOM 4736 C CA . ALA B 1 115 ? 5.676 -16.188 18.594 1 70.44 115 ALA B CA 1
ATOM 4737 C C . ALA B 1 115 ? 6.738 -15.172 18.203 1 70.44 115 ALA B C 1
ATOM 4739 O O . ALA B 1 115 ? 6.422 -14.008 17.938 1 70.44 115 ALA B O 1
ATOM 4740 N N . GLY B 1 116 ? 7.922 -15.734 18.281 1 57.84 116 GLY B N 1
ATOM 4741 C CA . GLY B 1 116 ? 9.008 -14.867 17.844 1 57.84 116 GLY B CA 1
ATOM 4742 C C . GLY B 1 116 ? 8.844 -14.383 16.422 1 57.84 116 GLY B C 1
ATOM 4743 O O . GLY B 1 116 ? 9.062 -13.203 16.125 1 57.84 116 GLY B O 1
ATOM 4744 N N . TYR B 1 117 ? 8.383 -15.336 15.695 1 60.34 117 TYR B N 1
ATOM 4745 C CA . TYR B 1 117 ? 8.172 -15 14.289 1 60.34 117 TYR B CA 1
ATOM 4746 C C . TYR B 1 117 ? 6.93 -14.141 14.109 1 60.34 117 TYR B C 1
ATOM 4748 O O . TYR B 1 117 ? 6.918 -13.211 13.305 1 60.34 117 TYR B O 1
ATOM 4756 N N . GLU B 1 118 ? 5.883 -14.492 14.891 1 61.31 118 GLU B N 1
ATOM 4757 C CA . GLU B 1 118 ? 4.59 -13.82 14.766 1 61.31 118 GLU B CA 1
ATOM 4758 C C . GLU B 1 118 ? 4.656 -12.398 15.312 1 61.31 118 GLU B C 1
ATOM 4760 O O . GLU B 1 118 ? 3.848 -11.547 14.938 1 61.31 118 GLU B O 1
ATOM 4765 N N . ALA B 1 119 ? 5.52 -12.32 16.312 1 50.22 119 ALA B N 1
ATOM 4766 C CA . ALA B 1 119 ? 5.699 -11 16.906 1 50.22 119 ALA B CA 1
ATOM 4767 C C . ALA B 1 119 ? 6.23 -10.008 15.875 1 50.22 119 ALA B C 1
ATOM 4769 O O . ALA B 1 119 ? 6.121 -8.789 16.062 1 50.22 119 ALA B O 1
ATOM 4770 N N . SER B 1 120 ? 6.668 -10.734 14.977 1 42.88 120 SER B N 1
ATOM 4771 C CA . SER B 1 120 ? 7.18 -9.906 13.891 1 42.88 120 SER B CA 1
ATOM 4772 C C . SER B 1 120 ? 6.105 -9.656 12.844 1 42.88 120 SER B C 1
ATOM 4774 O O . SER B 1 120 ? 5.281 -10.531 12.562 1 42.88 120 SER B O 1
ATOM 4776 N N . ASP B 1 121 ? 5.727 -8.562 12.664 1 41.25 121 ASP B N 1
ATOM 4777 C CA . ASP B 1 121 ? 4.684 -8.195 11.711 1 41.25 121 ASP B CA 1
ATOM 4778 C C . ASP B 1 121 ? 5.137 -8.453 10.273 1 41.25 121 ASP B C 1
ATOM 4780 O O . ASP B 1 121 ? 4.434 -8.109 9.328 1 41.25 121 ASP B O 1
ATOM 4784 N N . GLN B 1 122 ? 6.309 -9.094 10.234 1 40.5 122 GLN B N 1
ATOM 4785 C CA . GLN B 1 122 ? 6.844 -9.367 8.906 1 40.5 122 GLN B CA 1
ATOM 4786 C C . GLN B 1 122 ? 6.234 -10.641 8.32 1 40.5 122 GLN B C 1
ATOM 4788 O O . GLN B 1 122 ? 6.117 -11.656 9.008 1 40.5 122 GLN B O 1
ATOM 4793 N N . ASP B 1 123 ? 5.672 -10.5 7.23 1 42.78 123 ASP B N 1
ATOM 4794 C CA . ASP B 1 123 ? 4.988 -11.609 6.57 1 42.78 123 ASP B CA 1
ATOM 4795 C C . ASP B 1 123 ? 5.883 -12.852 6.512 1 42.78 123 ASP B C 1
ATOM 4797 O O . ASP B 1 123 ? 5.406 -13.977 6.684 1 42.78 123 ASP B O 1
ATOM 4801 N N . TYR B 1 124 ? 7.23 -12.547 6.336 1 40 124 TYR B N 1
ATOM 4802 C CA . TYR B 1 124 ? 8.18 -13.656 6.352 1 40 124 TYR B CA 1
ATOM 4803 C C . TYR B 1 124 ? 8.047 -14.469 7.633 1 40 124 TYR B C 1
ATOM 4805 O O . TYR B 1 124 ? 7.949 -15.695 7.59 1 40 124 TYR B O 1
ATOM 4813 N N . PHE B 1 125 ? 8.023 -13.664 8.617 1 50.59 125 PHE B N 1
ATOM 4814 C CA . PHE B 1 125 ? 7.988 -14.352 9.906 1 50.59 125 PHE B CA 1
ATOM 4815 C C . PHE B 1 125 ? 6.629 -15 10.133 1 50.59 125 PHE B C 1
ATOM 4817 O O . PHE B 1 125 ? 6.543 -16.078 10.742 1 50.59 125 PHE B O 1
ATOM 4824 N N . ARG B 1 126 ? 5.738 -14.445 9.25 1 54.75 126 ARG B N 1
ATOM 4825 C CA . ARG B 1 126 ? 4.43 -15.078 9.383 1 54.75 126 ARG B CA 1
ATOM 4826 C C . ARG B 1 126 ? 4.371 -16.375 8.586 1 54.75 126 ARG B C 1
ATOM 4828 O O . ARG B 1 126 ? 3.781 -17.359 9.039 1 54.75 126 ARG B O 1
ATOM 4835 N N . ALA B 1 127 ? 4.98 -16.25 7.387 1 56.56 127 ALA B N 1
ATOM 4836 C CA . ALA B 1 127 ? 5.062 -17.484 6.621 1 56.56 127 ALA B CA 1
ATOM 4837 C C . ALA B 1 127 ? 5.855 -18.547 7.379 1 56.56 127 ALA B C 1
ATOM 4839 O O . ALA B 1 127 ? 5.469 -19.719 7.41 1 56.56 127 ALA B O 1
ATOM 4840 N N . ARG B 1 128 ? 6.969 -18.047 7.863 1 60.34 128 ARG B N 1
ATOM 4841 C CA . ARG B 1 128 ? 7.766 -18.969 8.664 1 60.34 128 ARG B CA 1
ATOM 4842 C C . ARG B 1 128 ? 6.98 -19.453 9.875 1 60.34 128 ARG B C 1
ATOM 4844 O O . ARG B 1 128 ? 7.07 -20.625 10.242 1 60.34 128 ARG B O 1
ATOM 4851 N N . ALA B 1 129 ? 6.277 -18.484 10.359 1 68.62 129 ALA B N 1
ATOM 4852 C CA . ALA B 1 129 ? 5.43 -18.891 11.477 1 68.62 129 ALA B CA 1
ATOM 4853 C C . ALA B 1 129 ? 4.426 -19.953 11.047 1 68.62 129 ALA B C 1
ATOM 4855 O O . ALA B 1 129 ? 4.191 -20.922 11.773 1 68.62 129 ALA B O 1
ATOM 4856 N N . ALA B 1 130 ? 3.992 -19.75 9.82 1 69.81 130 ALA B N 1
ATOM 4857 C CA . ALA B 1 130 ? 3.039 -20.719 9.305 1 69.81 130 ALA B CA 1
ATOM 4858 C C . ALA B 1 130 ? 3.709 -22.078 9.086 1 69.81 130 ALA B C 1
ATOM 4860 O O . ALA B 1 130 ? 3.133 -23.125 9.398 1 69.81 130 ALA B O 1
ATOM 4861 N N . ASP B 1 131 ? 4.898 -22.031 8.531 1 70.56 131 ASP B N 1
ATOM 4862 C CA . ASP B 1 131 ? 5.652 -23.266 8.344 1 70.56 131 ASP B CA 1
ATOM 4863 C C . ASP B 1 131 ? 5.902 -23.953 9.68 1 70.56 131 ASP B C 1
ATOM 4865 O O . ASP B 1 131 ? 5.711 -25.172 9.805 1 70.56 131 ASP B O 1
ATOM 4869 N N . LEU B 1 132 ? 6.32 -23.125 10.578 1 77.69 132 LEU B N 1
ATOM 4870 C CA . LEU B 1 132 ? 6.625 -23.688 11.891 1 77.69 132 LEU B CA 1
ATOM 4871 C C . LEU B 1 132 ? 5.359 -24.219 12.562 1 77.69 132 LEU B C 1
ATOM 4873 O O . LEU B 1 132 ? 5.402 -25.219 13.273 1 77.69 132 LEU B O 1
ATOM 4877 N N . ARG B 1 133 ? 4.375 -23.5 12.289 1 81 133 ARG B N 1
ATOM 4878 C CA . ARG B 1 133 ? 3.105 -24 12.812 1 81 133 ARG B CA 1
ATOM 4879 C C . ARG B 1 133 ? 2.748 -25.344 12.203 1 81 133 ARG B C 1
ATOM 4881 O O . ARG B 1 133 ? 2.305 -26.25 12.914 1 81 133 ARG B O 1
ATOM 4888 N N . ASP B 1 134 ? 2.938 -25.406 10.922 1 82.06 134 ASP B N 1
ATOM 4889 C CA . ASP B 1 134 ? 2.664 -26.672 10.242 1 82.06 134 ASP B CA 1
ATOM 4890 C C . ASP B 1 134 ? 3.557 -27.781 10.773 1 82.06 134 ASP B C 1
ATOM 4892 O O . ASP B 1 134 ? 3.084 -28.891 11.047 1 82.06 134 ASP B O 1
ATOM 4896 N N . ILE B 1 135 ? 4.793 -27.484 10.938 1 84.19 135 ILE B N 1
ATOM 4897 C CA . ILE B 1 135 ? 5.758 -28.453 11.461 1 84.19 135 ILE B CA 1
ATOM 4898 C C . ILE B 1 135 ? 5.359 -28.859 12.875 1 84.19 135 ILE B C 1
ATOM 4900 O O . ILE B 1 135 ? 5.367 -30.047 13.203 1 84.19 135 ILE B O 1
ATOM 4904 N N . ARG B 1 136 ? 5.078 -27.828 13.648 1 87.31 136 ARG B N 1
ATOM 4905 C CA . ARG B 1 136 ? 4.629 -28.109 15.016 1 87.31 136 ARG B CA 1
ATOM 4906 C C . ARG B 1 136 ? 3.443 -29.062 15.023 1 87.31 136 ARG B C 1
ATOM 4908 O O . ARG B 1 136 ? 3.453 -30.062 15.734 1 87.31 136 ARG B O 1
ATOM 4915 N N . ASP B 1 137 ? 2.561 -28.797 14.219 1 83.38 137 ASP B N 1
ATOM 4916 C CA . ASP B 1 137 ? 1.313 -29.562 14.227 1 83.38 137 ASP B CA 1
ATOM 4917 C C . ASP B 1 137 ? 1.524 -30.969 13.664 1 83.38 137 ASP B C 1
ATOM 4919 O O . ASP B 1 137 ? 0.867 -31.922 14.094 1 83.38 137 ASP B O 1
ATOM 4923 N N . GLN B 1 138 ? 2.396 -31.109 12.703 1 85 138 GLN B N 1
ATOM 4924 C CA . GLN B 1 138 ? 2.693 -32.406 12.148 1 85 138 GLN B CA 1
ATOM 4925 C C . GLN B 1 138 ? 3.277 -33.344 13.211 1 85 138 GLN B C 1
ATOM 4927 O O . GLN B 1 138 ? 2.924 -34.531 13.273 1 85 138 GLN B O 1
ATOM 4932 N N . VAL B 1 139 ? 4.129 -32.812 14 1 89.06 139 VAL B N 1
ATOM 4933 C CA . VAL B 1 139 ? 4.77 -33.594 15.031 1 89.06 139 VAL B CA 1
ATOM 4934 C C . VAL B 1 139 ? 3.773 -33.906 16.156 1 89.06 139 VAL B C 1
ATOM 4936 O O . VAL B 1 139 ? 3.73 -35.031 16.688 1 89.06 139 VAL B O 1
ATOM 4939 N N . LEU B 1 140 ? 3.025 -32.875 16.516 1 87.88 140 LEU B N 1
ATOM 4940 C CA . LEU B 1 140 ? 2.014 -33.094 17.547 1 87.88 140 LEU B CA 1
ATOM 4941 C C . LEU B 1 140 ? 1.013 -34.156 17.125 1 87.88 140 LEU B C 1
ATOM 4943 O O . LEU B 1 140 ? 0.573 -34.969 17.938 1 87.88 140 LEU B O 1
ATOM 4947 N N . ARG B 1 141 ? 0.714 -34.125 15.852 1 82.25 141 ARG B N 1
ATOM 4948 C CA . ARG B 1 141 ? -0.168 -35.156 15.312 1 82.25 141 ARG B CA 1
ATOM 4949 C C . ARG B 1 141 ? 0.464 -36.531 15.43 1 82.25 141 ARG B C 1
ATOM 4951 O O . ARG B 1 141 ? -0.217 -37.5 15.758 1 82.25 141 ARG B O 1
ATOM 4958 N N . ALA B 1 142 ? 1.677 -36.625 15.117 1 85.44 142 ALA B N 1
ATOM 4959 C CA . ALA B 1 142 ? 2.395 -37.875 15.195 1 85.44 142 ALA B CA 1
ATOM 4960 C C . ALA B 1 142 ? 2.488 -38.375 16.641 1 85.44 142 ALA B C 1
ATOM 4962 O O . ALA B 1 142 ? 2.533 -39.594 16.891 1 85.44 142 ALA B O 1
ATOM 4963 N N . LEU B 1 143 ? 2.555 -37.375 17.531 1 88.31 143 LEU B N 1
ATOM 4964 C CA . LEU B 1 143 ? 2.617 -37.719 18.938 1 88.31 143 LEU B CA 1
ATOM 4965 C C . LEU B 1 143 ? 1.271 -38.25 19.438 1 88.31 143 LEU B C 1
ATOM 4967 O O . LEU B 1 143 ? 1.219 -39.062 20.359 1 88.31 143 LEU B O 1
ATOM 4971 N N . SER B 1 144 ? 0.25 -37.625 18.844 1 79 144 SER B N 1
ATOM 4972 C CA . SER B 1 144 ? -1.087 -37.969 19.312 1 79 144 SER B CA 1
ATOM 4973 C C . SER B 1 144 ? -1.564 -39.281 18.734 1 79 144 SER B C 1
ATOM 4975 O O . SER B 1 144 ? -1.173 -39.656 17.625 1 79 144 SER B O 1
ATOM 4977 N N . GLU B 1 145 ? -1.755 -40.344 19.484 1 62 145 GLU B N 1
ATOM 4978 C CA . GLU B 1 145 ? -2.18 -41.688 19.078 1 62 145 GLU B CA 1
ATOM 4979 C C . GLU B 1 145 ? -3.426 -41.625 18.203 1 62 145 GLU B C 1
ATOM 4981 O O . GLU B 1 145 ? -3.67 -42.531 17.406 1 62 145 GLU B O 1
ATOM 4986 N N . GLU B 1 146 ? -4.246 -40.625 18.406 1 55.44 146 GLU B N 1
ATOM 4987 C CA . GLU B 1 146 ? -5.504 -40.594 17.672 1 55.44 146 GLU B CA 1
ATOM 4988 C C . GLU B 1 146 ? -5.359 -39.812 16.359 1 55.44 146 GLU B C 1
ATOM 4990 O O . GLU B 1 146 ? -4.758 -38.75 16.344 1 55.44 146 GLU B O 1
ATOM 4995 N N . GLY B 1 147 ? -5.195 -40.406 15.383 1 53.75 147 GLY B N 1
ATOM 4996 C CA . GLY B 1 147 ? -5.023 -39.875 14.031 1 53.75 147 GLY B CA 1
ATOM 4997 C C . GLY B 1 147 ? -5.82 -38.625 13.773 1 53.75 147 GLY B C 1
ATOM 4998 O O . GLY B 1 147 ? -6.754 -38.312 14.516 1 53.75 147 GLY B O 1
ATOM 4999 N N . GLU B 1 148 ? -5.301 -37.531 13.195 1 56.88 148 GLU B N 1
ATOM 5000 C CA . GLU B 1 148 ? -6.094 -36.406 12.719 1 56.88 148 GLU B CA 1
ATOM 5001 C C . GLU B 1 148 ? -7.414 -36.875 12.117 1 56.88 148 GLU B C 1
ATOM 5003 O O . GLU B 1 148 ? -7.465 -37.906 11.445 1 56.88 148 GLU B O 1
ATOM 5008 N N . ALA B 1 149 ? -8.531 -36.406 12.672 1 61.31 149 ALA B N 1
ATOM 5009 C CA . ALA B 1 149 ? -9.789 -36.688 11.992 1 61.31 149 ALA B CA 1
ATOM 5010 C C . ALA B 1 149 ? -9.648 -36.5 10.484 1 61.31 149 ALA B C 1
ATOM 5012 O O . ALA B 1 149 ? -9.234 -35.438 10.023 1 61.31 149 ALA B O 1
ATOM 5013 N N . GLU B 1 150 ? -9.656 -37.469 9.82 1 73 150 GLU B N 1
ATOM 5014 C CA . GLU B 1 150 ? -9.625 -37.469 8.359 1 73 150 GLU B CA 1
ATOM 5015 C C . GLU B 1 150 ? -10.859 -36.75 7.801 1 73 150 GLU B C 1
ATOM 5017 O O . GLU B 1 150 ? -11.977 -37 8.273 1 73 150 GLU B O 1
ATOM 5022 N N . ALA B 1 151 ? -10.555 -35.812 7.02 1 82.94 151 ALA B N 1
ATOM 5023 C CA . ALA B 1 151 ? -11.68 -35.156 6.359 1 82.94 151 ALA B CA 1
ATOM 5024 C C . ALA B 1 151 ? -12.469 -36.156 5.5 1 82.94 151 ALA B C 1
ATOM 5026 O O . ALA B 1 151 ? -11.875 -37 4.82 1 82.94 151 ALA B O 1
ATOM 5027 N N . PRO B 1 152 ? -13.727 -36.156 5.652 1 87.25 152 PRO B N 1
ATOM 5028 C CA . PRO B 1 152 ? -14.523 -37 4.762 1 87.25 152 PRO B CA 1
ATOM 5029 C C . PRO B 1 152 ? -14.266 -36.719 3.285 1 87.25 152 PRO B C 1
ATOM 5031 O O . PRO B 1 152 ? -13.859 -35.594 2.934 1 87.25 152 PRO B O 1
ATOM 5034 N N . PRO B 1 153 ? -14.461 -37.719 2.541 1 88.69 153 PRO B N 1
ATOM 5035 C CA . PRO B 1 153 ? -14.305 -37.5 1.102 1 88.69 153 PRO B CA 1
ATOM 5036 C C . PRO B 1 153 ? -15.203 -36.375 0.578 1 88.69 153 PRO B C 1
ATOM 5038 O O . PRO B 1 153 ? -16.375 -36.312 0.954 1 88.69 153 PRO B O 1
ATOM 5041 N N . GLY B 1 154 ? -14.57 -35.469 -0.185 1 91.88 154 GLY B N 1
ATOM 5042 C CA . GLY B 1 154 ? -15.32 -34.406 -0.804 1 91.88 154 GLY B CA 1
ATOM 5043 C C . GLY B 1 154 ? -15.617 -33.25 0.148 1 91.88 154 GLY B C 1
ATOM 5044 O O . GLY B 1 154 ? -16.438 -32.406 -0.15 1 91.88 154 GLY B O 1
ATOM 5045 N N . ALA B 1 155 ? -14.883 -33.219 1.188 1 93.5 155 ALA B N 1
ATOM 5046 C CA . ALA B 1 155 ? -15.141 -32.219 2.211 1 93.5 155 ALA B CA 1
ATOM 5047 C C . ALA B 1 155 ? -14.641 -30.844 1.769 1 93.5 155 ALA B C 1
ATOM 5049 O O . ALA B 1 155 ? -13.695 -30.75 0.983 1 93.5 155 ALA B O 1
ATOM 5050 N N . ILE B 1 156 ? -15.352 -29.844 2.219 1 94.69 156 ILE B N 1
ATOM 5051 C CA . ILE B 1 156 ? -14.883 -28.453 2.129 1 94.69 156 ILE B CA 1
ATOM 5052 C C . ILE B 1 156 ? -14.102 -28.094 3.389 1 94.69 156 ILE B C 1
ATOM 5054 O O . ILE B 1 156 ? -14.664 -28.031 4.48 1 94.69 156 ILE B O 1
ATOM 5058 N N . LEU B 1 157 ? -12.828 -27.906 3.176 1 93.31 157 LEU B N 1
ATOM 5059 C CA . LEU B 1 157 ? -11.953 -27.562 4.289 1 93.31 157 LEU B CA 1
ATOM 5060 C C . LEU B 1 157 ? -12.102 -26.094 4.672 1 93.31 157 LEU B C 1
ATOM 5062 O O . LEU B 1 157 ? -11.82 -25.203 3.863 1 93.31 157 LEU B O 1
ATOM 5066 N N . TYR B 1 158 ? -12.578 -25.875 5.875 1 91.69 158 TYR B N 1
ATOM 5067 C CA . TYR B 1 158 ? -12.891 -24.531 6.352 1 91.69 158 TYR B CA 1
ATOM 5068 C C . TYR B 1 158 ? -12.078 -24.188 7.594 1 91.69 158 TYR B C 1
ATOM 5070 O O . TYR B 1 158 ? -11.961 -25 8.516 1 91.69 158 TYR B O 1
ATOM 5078 N N . GLY B 1 159 ? -11.5 -23 7.633 1 89 159 GLY B N 1
ATOM 5079 C CA . GLY B 1 159 ? -10.75 -22.594 8.812 1 89 159 GLY B CA 1
ATOM 5080 C C . GLY B 1 159 ? -10.023 -21.266 8.625 1 89 159 GLY B C 1
ATOM 5081 O O . GLY B 1 159 ? -10.359 -20.5 7.73 1 89 159 GLY B O 1
ATOM 5082 N N . GLU B 1 160 ? -9.109 -20.984 9.539 1 82.81 160 GLU B N 1
ATOM 5083 C CA . GLU B 1 160 ? -8.328 -19.75 9.492 1 82.81 160 GLU B CA 1
ATOM 5084 C C . GLU B 1 160 ? -7.316 -19.781 8.352 1 82.81 160 GLU B C 1
ATOM 5086 O O . GLU B 1 160 ? -7.184 -18.812 7.605 1 82.81 160 GLU B O 1
ATOM 5091 N N . ASP B 1 161 ? -6.695 -20.875 8.312 1 82.5 161 ASP B N 1
ATOM 5092 C CA . ASP B 1 161 ? -5.668 -21.094 7.301 1 82.5 161 ASP B CA 1
ATOM 5093 C C . ASP B 1 161 ? -5.453 -22.594 7.055 1 82.5 161 ASP B C 1
ATOM 5095 O O . ASP B 1 161 ? -6.039 -23.422 7.742 1 82.5 161 ASP B O 1
ATOM 5099 N N . ILE B 1 162 ? -4.785 -22.953 5.922 1 85.94 162 ILE B N 1
ATOM 5100 C CA . ILE B 1 162 ? -4.469 -24.344 5.621 1 85.94 162 ILE B CA 1
ATOM 5101 C C . ILE B 1 162 ? -2.982 -24.469 5.301 1 85.94 162 ILE B C 1
ATOM 5103 O O . ILE B 1 162 ? -2.416 -23.641 4.59 1 85.94 162 ILE B O 1
ATOM 5107 N N . ALA B 1 163 ? -2.404 -25.422 5.98 1 79.19 163 ALA B N 1
ATOM 5108 C CA . ALA B 1 163 ? -1 -25.703 5.695 1 79.19 163 ALA B CA 1
ATOM 5109 C C . ALA B 1 163 ? -0.843 -26.391 4.34 1 79.19 163 ALA B C 1
ATOM 5111 O O . ALA B 1 163 ? -1.693 -27.172 3.934 1 79.19 163 ALA B O 1
ATOM 5112 N N . PRO B 1 164 ? 0.262 -26.109 3.631 1 77.38 164 PRO B N 1
ATOM 5113 C CA . PRO B 1 164 ? 0.518 -26.781 2.359 1 77.38 164 PRO B CA 1
ATOM 5114 C C . PRO B 1 164 ? 0.513 -28.312 2.496 1 77.38 164 PRO B C 1
ATOM 5116 O O . PRO B 1 164 ? 0.018 -29.016 1.609 1 77.38 164 PRO B O 1
ATOM 5119 N N . THR B 1 165 ? 1.029 -28.828 3.619 1 80.56 165 THR B N 1
ATOM 5120 C CA . THR B 1 165 ? 1.067 -30.266 3.832 1 80.56 165 THR B CA 1
ATOM 5121 C C . THR B 1 165 ? -0.344 -30.844 3.883 1 80.56 165 THR B C 1
ATOM 5123 O O . THR B 1 165 ? -0.605 -31.906 3.324 1 80.56 165 THR B O 1
ATOM 5126 N N . ARG B 1 166 ? -1.16 -30.156 4.516 1 82.88 166 ARG B N 1
ATOM 5127 C CA . ARG B 1 166 ? -2.551 -30.609 4.59 1 82.88 166 ARG B CA 1
ATOM 5128 C C . ARG B 1 166 ? -3.191 -30.625 3.207 1 82.88 166 ARG B C 1
ATOM 5130 O O . ARG B 1 166 ? -3.945 -31.547 2.881 1 82.88 166 ARG B O 1
ATOM 5137 N N . PHE B 1 167 ? -2.941 -29.641 2.436 1 87.12 167 PHE B N 1
ATOM 5138 C CA . PHE B 1 167 ? -3.445 -29.594 1.067 1 87.12 167 PHE B CA 1
ATOM 5139 C C . PHE B 1 167 ? -2.969 -30.812 0.278 1 87.12 167 PHE B C 1
ATOM 5141 O O . PHE B 1 167 ? -3.76 -31.453 -0.405 1 87.12 167 PHE B O 1
ATOM 5148 N N . LEU B 1 168 ? -1.717 -31.062 0.413 1 81.44 168 LEU B N 1
ATOM 5149 C CA . LEU B 1 168 ? -1.099 -32.125 -0.4 1 81.44 168 LEU B CA 1
ATOM 5150 C C . LEU B 1 168 ? -1.523 -33.5 0.076 1 81.44 168 LEU B C 1
ATOM 5152 O O . LEU B 1 168 ? -1.571 -34.438 -0.714 1 81.44 168 LEU B O 1
ATOM 5156 N N . GLU B 1 169 ? -1.9 -33.625 1.322 1 82.06 169 GLU B N 1
ATOM 5157 C CA . GLU B 1 169 ? -2.324 -34.906 1.89 1 82.06 169 GLU B CA 1
ATOM 5158 C C . GLU B 1 169 ? -3.787 -35.188 1.566 1 82.06 169 GLU B C 1
ATOM 5160 O O . GLU B 1 169 ? -4.238 -36.344 1.673 1 82.06 169 GLU B O 1
ATOM 5165 N N . THR B 1 170 ? -4.434 -34.219 1.251 1 86.31 170 THR B N 1
ATOM 5166 C CA . THR B 1 170 ? -5.863 -34.375 0.998 1 86.31 170 THR B CA 1
ATOM 5167 C C . THR B 1 170 ? -6.105 -34.969 -0.377 1 86.31 170 THR B C 1
ATOM 5169 O O . THR B 1 170 ? -5.441 -34.625 -1.352 1 86.31 170 THR B O 1
ATOM 5172 N N . ASP B 1 171 ? -7.004 -35.969 -0.396 1 85.25 171 ASP B N 1
ATOM 5173 C CA . ASP B 1 171 ? -7.422 -36.531 -1.671 1 85.25 171 ASP B CA 1
ATOM 5174 C C . ASP B 1 171 ? -8.5 -35.688 -2.332 1 85.25 171 ASP B C 1
ATOM 5176 O O . ASP B 1 171 ? -9.672 -35.75 -1.941 1 85.25 171 ASP B O 1
ATOM 5180 N N . TRP B 1 172 ? -8.125 -35.031 -3.381 1 88.12 172 TRP B N 1
ATOM 5181 C CA . TRP B 1 172 ? -9.031 -34.094 -4.039 1 88.12 172 TRP B CA 1
ATOM 5182 C C . TRP B 1 172 ? -9.781 -34.781 -5.176 1 88.12 172 TRP B C 1
ATOM 5184 O O . TRP B 1 172 ? -10.602 -34.125 -5.848 1 88.12 172 TRP B O 1
ATOM 5194 N N . ASN B 1 173 ? -9.547 -36.062 -5.352 1 82.56 173 ASN B N 1
ATOM 5195 C CA . ASN B 1 173 ? -10.195 -36.781 -6.438 1 82.56 173 ASN B CA 1
ATOM 5196 C C . ASN B 1 173 ? -11.695 -36.938 -6.191 1 82.56 173 ASN B C 1
ATOM 5198 O O . ASN B 1 173 ? -12.461 -37.125 -7.133 1 82.56 173 ASN B O 1
ATOM 5202 N N . LYS B 1 174 ? -12.07 -36.875 -4.949 1 86.38 174 LYS B N 1
ATOM 5203 C CA . LYS B 1 174 ? -13.484 -37.031 -4.605 1 86.38 174 LYS B CA 1
ATOM 5204 C C . LYS B 1 174 ? -14.172 -35.688 -4.508 1 86.38 174 LYS B C 1
ATOM 5206 O O . LYS B 1 174 ? -15.289 -35.562 -3.986 1 86.38 174 LYS B O 1
ATOM 5211 N N . GLY B 1 175 ? -13.461 -34.75 -4.996 1 85.75 175 GLY B N 1
ATOM 5212 C CA . GLY B 1 175 ? -13.992 -33.406 -4.934 1 85.75 175 GLY B CA 1
ATOM 5213 C C . GLY B 1 175 ? -13.562 -32.656 -3.684 1 85.75 175 GLY B C 1
ATOM 5214 O O . GLY B 1 175 ? -12.508 -32.938 -3.113 1 85.75 175 GLY B O 1
ATOM 5215 N N . GLY B 1 176 ? -14.359 -31.562 -3.402 1 92.56 176 GLY B N 1
ATOM 5216 C CA . GLY B 1 176 ? -14.086 -30.734 -2.242 1 92.56 176 GLY B CA 1
ATOM 5217 C C . GLY B 1 176 ? -13.555 -29.359 -2.605 1 92.56 176 GLY B C 1
ATOM 5218 O O . GLY B 1 176 ? -13.477 -29 -3.783 1 92.56 176 GLY B O 1
ATOM 5219 N N . GLY B 1 177 ? -13.273 -28.609 -1.587 1 95.25 177 GLY B N 1
ATOM 5220 C CA . GLY B 1 177 ? -12.781 -27.25 -1.751 1 95.25 177 GLY B CA 1
ATOM 5221 C C . GLY B 1 177 ? -12.219 -26.656 -0.473 1 95.25 177 GLY B C 1
ATOM 5222 O O . GLY B 1 177 ? -12.125 -27.344 0.547 1 95.25 177 GLY B O 1
ATOM 5223 N N . ILE B 1 178 ? -11.703 -25.484 -0.628 1 94.88 178 ILE B N 1
ATOM 5224 C CA . ILE B 1 178 ? -11.039 -24.828 0.495 1 94.88 178 ILE B CA 1
ATOM 5225 C C . ILE B 1 178 ? -11.672 -23.453 0.74 1 94.88 178 ILE B C 1
ATOM 5227 O O . ILE B 1 178 ? -11.875 -22.688 -0.198 1 94.88 178 ILE B O 1
ATOM 5231 N N . ALA B 1 179 ? -12.039 -23.188 1.947 1 93.31 179 ALA B N 1
ATOM 5232 C CA . ALA B 1 179 ? -12.586 -21.906 2.369 1 93.31 179 ALA B CA 1
ATOM 5233 C C . ALA B 1 179 ? -11.867 -21.391 3.609 1 93.31 179 ALA B C 1
ATOM 5235 O O . ALA B 1 179 ? -12.008 -21.938 4.699 1 93.31 179 ALA B O 1
ATOM 5236 N N . LEU B 1 180 ? -11.148 -20.281 3.447 1 90.38 180 LEU B N 1
ATOM 5237 C CA . LEU B 1 180 ? -10.305 -19.828 4.547 1 90.38 180 LEU B CA 1
ATOM 5238 C C . LEU B 1 180 ? -10.672 -18.406 4.965 1 90.38 180 LEU B C 1
ATOM 5240 O O . LEU B 1 180 ? -11.016 -17.578 4.121 1 90.38 180 LEU B O 1
ATOM 5244 N N . LYS B 1 181 ? -10.594 -18.156 6.242 1 85.06 181 LYS B N 1
ATOM 5245 C CA . LYS B 1 181 ? -10.812 -16.812 6.77 1 85.06 181 LYS B CA 1
ATOM 5246 C C . LYS B 1 181 ? -9.633 -15.891 6.445 1 85.06 181 LYS B C 1
ATOM 5248 O O . LYS B 1 181 ? -9.82 -14.688 6.254 1 85.06 181 LYS B O 1
ATOM 5253 N N . ARG B 1 182 ? -8.523 -16.469 6.465 1 74.62 182 ARG B N 1
ATOM 5254 C CA . ARG B 1 182 ? -7.316 -15.734 6.105 1 74.62 182 ARG B CA 1
ATOM 5255 C C . ARG B 1 182 ? -6.719 -16.266 4.809 1 74.62 182 ARG B C 1
ATOM 5257 O O . ARG B 1 182 ? -7.301 -17.141 4.168 1 74.62 182 ARG B O 1
ATOM 5264 N N . GLY B 1 183 ? -5.645 -15.625 4.344 1 68.5 183 GLY B N 1
ATOM 5265 C CA . GLY B 1 183 ? -4.949 -16.094 3.152 1 68.5 183 GLY B CA 1
ATOM 5266 C C . GLY B 1 183 ? -5 -15.094 2.006 1 68.5 183 GLY B C 1
ATOM 5267 O O . GLY B 1 183 ? -5.707 -14.086 2.08 1 68.5 183 GLY B O 1
ATOM 5268 N N . SER B 1 184 ? -4.109 -15.359 1.09 1 65.75 184 SER B N 1
ATOM 5269 C CA . SER B 1 184 ? -3.99 -14.523 -0.099 1 65.75 184 SER B CA 1
ATOM 5270 C C . SER B 1 184 ? -4.129 -15.352 -1.373 1 65.75 184 SER B C 1
ATOM 5272 O O . SER B 1 184 ? -3.879 -16.562 -1.366 1 65.75 184 SER B O 1
ATOM 5274 N N . THR B 1 185 ? -4.586 -14.727 -2.371 1 66.5 185 THR B N 1
ATOM 5275 C CA . THR B 1 185 ? -4.68 -15.391 -3.668 1 66.5 185 THR B CA 1
ATOM 5276 C C . THR B 1 185 ? -3.295 -15.75 -4.195 1 66.5 185 THR B C 1
ATOM 5278 O O . THR B 1 185 ? -3.166 -16.547 -5.117 1 66.5 185 THR B O 1
ATOM 5281 N N . ALA B 1 186 ? -2.371 -15.18 -3.562 1 57.31 186 ALA B N 1
ATOM 5282 C CA . ALA B 1 186 ? -1.002 -15.391 -4.027 1 57.31 186 ALA B CA 1
ATOM 5283 C C . ALA B 1 186 ? -0.271 -16.406 -3.146 1 57.31 186 ALA B C 1
ATOM 5285 O O . ALA B 1 186 ? 0.903 -16.703 -3.375 1 57.31 186 ALA B O 1
ATOM 5286 N N . SER B 1 187 ? -1.013 -16.922 -2.16 1 64.94 187 SER B N 1
ATOM 5287 C CA . SER B 1 187 ? -0.379 -17.875 -1.254 1 64.94 187 SER B CA 1
ATOM 5288 C C . SER B 1 187 ? 0.01 -19.156 -1.982 1 64.94 187 SER B C 1
ATOM 5290 O O . SER B 1 187 ? -0.537 -19.469 -3.043 1 64.94 187 SER B O 1
ATOM 5292 N N . HIS B 1 188 ? 0.938 -19.891 -1.37 1 63.66 188 HIS B N 1
ATOM 5293 C CA . HIS B 1 188 ? 1.359 -21.172 -1.923 1 63.66 188 HIS B CA 1
ATOM 5294 C C . HIS B 1 188 ? 0.167 -22.094 -2.135 1 63.66 188 HIS B C 1
ATOM 5296 O O . HIS B 1 188 ? 0.042 -22.719 -3.189 1 63.66 188 HIS B O 1
ATOM 5302 N N . VAL B 1 189 ? -0.646 -22.156 -1.183 1 76.81 189 VAL B N 1
ATOM 5303 C CA . VAL B 1 189 ? -1.775 -23.078 -1.271 1 76.81 189 VAL B CA 1
ATOM 5304 C C . VAL B 1 189 ? -2.725 -22.625 -2.377 1 76.81 189 VAL B C 1
ATOM 5306 O O . VAL B 1 189 ? -3.305 -23.453 -3.086 1 76.81 189 VAL B O 1
ATOM 5309 N N . ALA B 1 190 ? -2.877 -21.328 -2.492 1 77.06 190 ALA B N 1
ATOM 5310 C CA . ALA B 1 190 ? -3.725 -20.828 -3.568 1 77.06 190 ALA B CA 1
ATOM 5311 C C . ALA B 1 190 ? -3.186 -21.234 -4.934 1 77.06 190 ALA B C 1
ATOM 5313 O O . ALA B 1 190 ? -3.951 -21.625 -5.82 1 77.06 190 ALA B O 1
ATOM 5314 N N . MET B 1 191 ? -1.929 -21.156 -5.051 1 66.75 191 MET B N 1
ATOM 5315 C CA . MET B 1 191 ? -1.297 -21.562 -6.305 1 66.75 191 MET B CA 1
ATOM 5316 C C . MET B 1 191 ? -1.483 -23.047 -6.555 1 66.75 191 MET B C 1
ATOM 5318 O O . MET B 1 191 ? -1.791 -23.469 -7.672 1 66.75 191 MET B O 1
ATOM 5322 N N . LEU B 1 192 ? -1.304 -23.828 -5.551 1 73.31 192 LEU B N 1
ATOM 5323 C CA . LEU B 1 192 ? -1.511 -25.266 -5.641 1 73.31 192 LEU B CA 1
ATOM 5324 C C . LEU B 1 192 ? -2.959 -25.594 -5.996 1 73.31 192 LEU B C 1
ATOM 5326 O O . LEU B 1 192 ? -3.221 -26.469 -6.816 1 73.31 192 LEU B O 1
ATOM 5330 N N . ALA B 1 193 ? -3.814 -24.891 -5.426 1 83.06 193 ALA B N 1
ATOM 5331 C CA . ALA B 1 193 ? -5.238 -25.094 -5.684 1 83.06 193 ALA B CA 1
ATOM 5332 C C . ALA B 1 193 ? -5.574 -24.828 -7.148 1 83.06 193 ALA B C 1
ATOM 5334 O O . ALA B 1 193 ? -6.281 -25.625 -7.777 1 83.06 193 ALA B O 1
ATOM 5335 N N . ARG B 1 194 ? -5.062 -23.781 -7.652 1 73.81 194 ARG B N 1
ATOM 5336 C CA . ARG B 1 194 ? -5.277 -23.453 -9.062 1 73.81 194 ARG B CA 1
ATOM 5337 C C . ARG B 1 194 ? -4.695 -24.531 -9.969 1 73.81 194 ARG B C 1
ATOM 5339 O O . ARG B 1 194 ? -5.336 -24.953 -10.93 1 73.81 194 ARG B O 1
ATOM 5346 N N . SER B 1 195 ? -3.475 -24.891 -9.578 1 67.94 195 SER B N 1
ATOM 5347 C CA . SER B 1 195 ? -2.791 -25.906 -10.383 1 67.94 195 SER B CA 1
ATOM 5348 C C . SER B 1 195 ? -3.568 -27.219 -10.398 1 67.94 195 SER B C 1
ATOM 5350 O O . SER B 1 195 ? -3.568 -27.938 -11.406 1 67.94 195 SER B O 1
ATOM 5352 N N . ARG B 1 196 ? -4.297 -27.531 -9.336 1 73.12 196 ARG B N 1
ATOM 5353 C CA . ARG B 1 196 ? -5 -28.812 -9.219 1 73.12 196 ARG B CA 1
ATOM 5354 C C . ARG B 1 196 ? -6.492 -28.641 -9.492 1 73.12 196 ARG B C 1
ATOM 5356 O O . ARG B 1 196 ? -7.254 -29.594 -9.438 1 73.12 196 ARG B O 1
ATOM 5363 N N . GLY B 1 197 ? -6.801 -27.469 -9.742 1 77.44 197 GLY B N 1
ATOM 5364 C CA . GLY B 1 197 ? -8.195 -27.188 -10.031 1 77.44 197 GLY B CA 1
ATOM 5365 C C . GLY B 1 197 ? -9.102 -27.312 -8.82 1 77.44 197 GLY B C 1
ATOM 5366 O O . GLY B 1 197 ? -10.25 -27.75 -8.945 1 77.44 197 GLY B O 1
ATOM 5367 N N . VAL B 1 198 ? -8.609 -27.141 -7.668 1 89.06 198 VAL B N 1
ATOM 5368 C CA . VAL B 1 198 ? -9.391 -27.219 -6.434 1 89.06 198 VAL B CA 1
ATOM 5369 C C . VAL B 1 198 ? -10.023 -25.875 -6.121 1 89.06 198 VAL B C 1
ATOM 5371 O O . VAL B 1 198 ? -9.32 -24.875 -5.973 1 89.06 198 VAL B O 1
ATOM 5374 N N . PRO B 1 199 ? -11.367 -25.844 -6.062 1 92.94 199 PRO B N 1
ATOM 5375 C CA . PRO B 1 199 ? -12.008 -24.562 -5.727 1 92.94 199 PRO B CA 1
ATOM 5376 C C . PRO B 1 199 ? -11.531 -24 -4.391 1 92.94 199 PRO B C 1
ATOM 5378 O O . PRO B 1 199 ? -11.438 -24.734 -3.4 1 92.94 199 PRO B O 1
ATOM 5381 N N . MET B 1 200 ? -11.211 -22.688 -4.387 1 92.62 200 MET B N 1
ATOM 5382 C CA . MET B 1 200 ? -10.672 -22.078 -3.172 1 92.62 200 MET B CA 1
ATOM 5383 C C . MET B 1 200 ? -11.125 -20.641 -3.029 1 92.62 200 MET B C 1
ATOM 5385 O O . MET B 1 200 ? -11.133 -19.875 -4.004 1 92.62 200 MET B O 1
ATOM 5389 N N . VAL B 1 201 ? -11.609 -20.359 -1.81 1 91.19 201 VAL B N 1
ATOM 5390 C CA . VAL B 1 201 ? -11.977 -18.984 -1.438 1 91.19 201 VAL B CA 1
ATOM 5391 C C . VAL B 1 201 ? -11.211 -18.578 -0.183 1 91.19 201 VAL B C 1
ATOM 5393 O O . VAL B 1 201 ? -11.078 -19.359 0.757 1 91.19 201 VAL B O 1
ATOM 5396 N N . VAL B 1 202 ? -10.68 -17.359 -0.196 1 87 202 VAL B N 1
ATOM 5397 C CA . VAL B 1 202 ? -9.922 -16.875 0.955 1 87 202 VAL B CA 1
ATOM 5398 C C . VAL B 1 202 ? -10.523 -15.562 1.46 1 87 202 VAL B C 1
ATOM 5400 O O . VAL B 1 202 ? -11.414 -15 0.823 1 87 202 VAL B O 1
ATOM 5403 N N . GLY B 1 203 ? -10.133 -15.148 2.727 1 80.06 203 GLY B N 1
ATOM 5404 C CA . GLY B 1 203 ? -10.578 -13.883 3.281 1 80.06 203 GLY B CA 1
ATOM 5405 C C . GLY B 1 203 ? -12.031 -13.891 3.713 1 80.06 203 GLY B C 1
ATOM 5406 O O . GLY B 1 203 ? -12.734 -12.883 3.561 1 80.06 203 GLY B O 1
ATOM 5407 N N . LEU B 1 204 ? -12.492 -14.992 4.125 1 85.62 204 LEU B N 1
ATOM 5408 C CA . LEU B 1 204 ? -13.883 -15.109 4.547 1 85.62 204 LEU B CA 1
ATOM 5409 C C . LEU B 1 204 ? -14.109 -14.367 5.863 1 85.62 204 LEU B C 1
ATOM 5411 O O . LEU B 1 204 ? -13.266 -14.406 6.758 1 85.62 204 LEU B O 1
ATOM 5415 N N . SER B 1 205 ? -15.148 -13.547 5.863 1 75.44 205 SER B N 1
ATOM 5416 C CA . SER B 1 205 ? -15.555 -12.984 7.145 1 75.44 205 SER B CA 1
ATOM 5417 C C . SER B 1 205 ? -16.062 -14.078 8.094 1 75.44 205 SER B C 1
ATOM 5419 O O . SER B 1 205 ? -16.422 -15.164 7.652 1 75.44 205 SER B O 1
ATOM 5421 N N . ALA B 1 206 ? -15.977 -13.82 9.375 1 65.38 206 ALA B N 1
ATOM 5422 C CA . ALA B 1 206 ? -16.422 -14.797 10.359 1 65.38 206 ALA B CA 1
ATOM 5423 C C . ALA B 1 206 ? -17.891 -15.125 10.188 1 65.38 206 ALA B C 1
ATOM 5425 O O . ALA B 1 206 ? -18.719 -14.234 9.961 1 65.38 206 ALA B O 1
ATOM 5426 N N . PRO B 1 207 ? -18.078 -16.453 10.109 1 65 207 PRO B N 1
ATOM 5427 C CA . PRO B 1 207 ? -19.484 -16.812 10.055 1 65 207 PRO B CA 1
ATOM 5428 C C . PRO B 1 207 ? -20.234 -16.453 11.336 1 65 207 PRO B C 1
ATOM 5430 O O . PRO B 1 207 ? -19.656 -16.438 12.422 1 65 207 PRO B O 1
ATOM 5433 N N . ALA B 1 208 ? -21.375 -15.875 11.25 1 51.12 208 ALA B N 1
ATOM 5434 C CA . ALA B 1 208 ? -22.188 -15.453 12.391 1 51.12 208 ALA B CA 1
ATOM 5435 C C . ALA B 1 208 ? -22.703 -16.656 13.18 1 51.12 208 ALA B C 1
ATOM 5437 O O . ALA B 1 208 ? -23.281 -16.5 14.25 1 51.12 208 ALA B O 1
ATOM 5438 N N . GLY B 1 209 ? -22.5 -17.938 12.758 1 56.84 209 GLY B N 1
ATOM 5439 C CA . GLY B 1 209 ? -23.156 -18.984 13.523 1 56.84 209 GLY B CA 1
ATOM 5440 C C . GLY B 1 209 ? -22.422 -20.312 13.453 1 56.84 209 GLY B C 1
ATOM 5441 O O . GLY B 1 209 ? -21.328 -20.391 12.906 1 56.84 209 GLY B O 1
ATOM 5442 N N . PRO B 1 210 ? -23 -21.266 14.203 1 57.16 210 PRO B N 1
ATOM 5443 C CA . PRO B 1 210 ? -22.422 -22.609 14.266 1 57.16 210 PRO B CA 1
ATOM 5444 C C . PRO B 1 210 ? -22.25 -23.25 12.883 1 57.16 210 PRO B C 1
ATOM 5446 O O . PRO B 1 210 ? -23.094 -23.062 12.008 1 57.16 210 PRO B O 1
ATOM 5449 N N . LEU B 1 211 ? -21.094 -23.703 12.578 1 62.41 211 LEU B N 1
ATOM 5450 C CA . LEU B 1 211 ? -20.75 -24.328 11.305 1 62.41 211 LEU B CA 1
ATOM 5451 C C . LEU B 1 211 ? -21.547 -25.625 11.102 1 62.41 211 LEU B C 1
ATOM 5453 O O . LEU B 1 211 ? -21.641 -26.438 12.008 1 62.41 211 LEU B O 1
ATOM 5457 N N . SER B 1 212 ? -22.547 -25.562 10.203 1 63.75 212 SER B N 1
ATOM 5458 C CA . SER B 1 212 ? -23.406 -26.703 9.883 1 63.75 212 SER B CA 1
ATOM 5459 C C . SER B 1 212 ? -22.625 -27.797 9.164 1 63.75 212 SER B C 1
ATOM 5461 O O . SER B 1 212 ? -21.469 -27.594 8.773 1 63.75 212 SER B O 1
ATOM 5463 N N . SER B 1 213 ? -23.266 -28.969 8.805 1 74.44 213 SER B N 1
ATOM 5464 C CA . SER B 1 213 ? -22.734 -30.234 8.289 1 74.44 213 SER B CA 1
ATOM 5465 C C . SER B 1 213 ? -22.375 -30.109 6.812 1 74.44 213 SER B C 1
ATOM 5467 O O . SER B 1 213 ? -21.281 -30.516 6.406 1 74.44 213 SER B O 1
ATOM 5469 N N . ASP B 1 214 ? -23.297 -29.547 5.969 1 88.12 214 ASP B N 1
ATOM 5470 C CA . ASP B 1 214 ? -23.016 -29.469 4.539 1 88.12 214 ASP B CA 1
ATOM 5471 C C . ASP B 1 214 ? -22.859 -28.016 4.09 1 88.12 214 ASP B C 1
ATOM 5473 O O . ASP B 1 214 ? -23.453 -27.125 4.672 1 88.12 214 ASP B O 1
ATOM 5477 N N . ALA B 1 215 ? -21.969 -27.781 3.162 1 93.12 215 ALA B N 1
ATOM 5478 C CA . ALA B 1 215 ? -21.75 -26.438 2.65 1 93.12 215 ALA B CA 1
ATOM 5479 C C . ALA B 1 215 ? -21.594 -26.438 1.132 1 93.12 215 ALA B C 1
ATOM 5481 O O . ALA B 1 215 ? -21.375 -27.5 0.529 1 93.12 215 ALA B O 1
ATOM 5482 N N . LEU B 1 216 ? -21.906 -25.328 0.521 1 94.31 216 LEU B N 1
ATOM 5483 C CA . LEU B 1 216 ? -21.672 -25.062 -0.897 1 94.31 216 LEU B CA 1
ATOM 5484 C C . LEU B 1 216 ? -20.594 -24 -1.091 1 94.31 216 LEU B C 1
ATOM 5486 O O . LEU B 1 216 ? -20.719 -22.891 -0.574 1 94.31 216 LEU B O 1
ATOM 5490 N N . LEU B 1 217 ? -19.516 -24.359 -1.83 1 94.94 217 LEU B N 1
ATOM 5491 C CA . LEU B 1 217 ? -18.438 -23.422 -2.127 1 94.94 217 LEU B CA 1
ATOM 5492 C C . LEU B 1 217 ? -18.5 -22.984 -3.582 1 94.94 217 LEU B C 1
ATOM 5494 O O . LEU B 1 217 ? -18.281 -23.781 -4.492 1 94.94 217 LEU B O 1
ATOM 5498 N N . ASP B 1 218 ? -18.812 -21.734 -3.758 1 93.69 218 ASP B N 1
ATOM 5499 C CA . ASP B 1 218 ? -18.766 -21.078 -5.062 1 93.69 218 ASP B CA 1
ATOM 5500 C C . ASP B 1 218 ? -17.5 -20.234 -5.215 1 93.69 218 ASP B C 1
ATOM 5502 O O . ASP B 1 218 ? -17.516 -19.031 -4.934 1 93.69 218 ASP B O 1
ATOM 5506 N N . ALA B 1 219 ? -16.453 -20.828 -5.836 1 91.75 219 ALA B N 1
ATOM 5507 C CA . ALA B 1 219 ? -15.164 -20.156 -5.91 1 91.75 219 ALA B CA 1
ATOM 5508 C C . ALA B 1 219 ? -15.078 -19.266 -7.152 1 91.75 219 ALA B C 1
ATOM 5510 O O . ALA B 1 219 ? -14.078 -18.578 -7.363 1 91.75 219 ALA B O 1
ATOM 5511 N N . GLU B 1 220 ? -16.094 -19.312 -7.906 1 83.19 220 GLU B N 1
ATOM 5512 C CA . GLU B 1 220 ? -16.172 -18.375 -9.023 1 83.19 220 GLU B CA 1
ATOM 5513 C C . GLU B 1 220 ? -16.562 -16.984 -8.539 1 83.19 220 GLU B C 1
ATOM 5515 O O . GLU B 1 220 ? -16 -15.984 -9.016 1 83.19 220 GLU B O 1
ATOM 5520 N N . ARG B 1 221 ? -17.453 -17.016 -7.629 1 80.94 221 ARG B N 1
ATOM 5521 C CA . ARG B 1 221 ? -17.969 -15.742 -7.125 1 80.94 221 ARG B CA 1
ATOM 5522 C C . ARG B 1 221 ? -17.328 -15.398 -5.777 1 80.94 221 ARG B C 1
ATOM 5524 O O . ARG B 1 221 ? -17.438 -14.258 -5.312 1 80.94 221 ARG B O 1
ATOM 5531 N N . GLY B 1 222 ? -16.703 -16.375 -5.207 1 86.81 222 GLY B N 1
ATOM 5532 C CA . GLY B 1 222 ? -16.062 -16.141 -3.924 1 86.81 222 GLY B CA 1
ATOM 5533 C C . GLY B 1 222 ? -17.031 -16.156 -2.762 1 86.81 222 GLY B C 1
ATOM 5534 O O . GLY B 1 222 ? -17.109 -15.195 -1.992 1 86.81 222 GLY B O 1
ATOM 5535 N N . ALA B 1 223 ? -17.766 -17.25 -2.6 1 90.12 223 ALA B N 1
ATOM 5536 C CA . ALA B 1 223 ? -18.734 -17.328 -1.516 1 90.12 223 ALA B CA 1
ATOM 5537 C C . ALA B 1 223 ? -18.875 -18.766 -1.017 1 90.12 223 ALA B C 1
ATOM 5539 O O . ALA B 1 223 ? -18.625 -19.719 -1.763 1 90.12 223 ALA B O 1
ATOM 5540 N N . ILE B 1 224 ? -19.25 -18.891 0.245 1 91.69 224 ILE B N 1
ATOM 5541 C CA . ILE B 1 224 ? -19.594 -20.172 0.835 1 91.69 224 ILE B CA 1
ATOM 5542 C C . ILE B 1 224 ? -20.969 -20.078 1.508 1 91.69 224 ILE B C 1
ATOM 5544 O O . ILE B 1 224 ? -21.281 -19.078 2.146 1 91.69 224 ILE B O 1
ATOM 5548 N N . VAL B 1 225 ? -21.812 -21.016 1.189 1 90.81 225 VAL B N 1
ATOM 5549 C CA . VAL B 1 225 ? -23.125 -21.094 1.804 1 90.81 225 VAL B CA 1
ATOM 5550 C C . VAL B 1 225 ? -23.172 -22.234 2.809 1 90.81 225 VAL B C 1
ATOM 5552 O O . VAL B 1 225 ? -22.891 -23.391 2.459 1 90.81 225 VAL B O 1
ATOM 5555 N N . PHE B 1 226 ? -23.5 -21.875 4.023 1 89.75 226 PHE B N 1
ATOM 5556 C CA . PHE B 1 226 ? -23.625 -22.859 5.082 1 89.75 226 PHE B CA 1
ATOM 5557 C C . PHE B 1 226 ? -25.078 -23.328 5.223 1 89.75 226 PHE B C 1
ATOM 5559 O O . PHE B 1 226 ? -26 -22.531 5.121 1 89.75 226 PHE B O 1
ATOM 5566 N N . SER B 1 227 ? -25.297 -24.656 5.418 1 86.69 227 SER B N 1
ATOM 5567 C CA . SER B 1 227 ? -26.609 -25.25 5.582 1 86.69 227 SER B CA 1
ATOM 5568 C C . SER B 1 227 ? -27.578 -24.781 4.5 1 86.69 227 SER B C 1
ATOM 5570 O O . SER B 1 227 ? -28.672 -24.297 4.801 1 86.69 227 SER B O 1
ATOM 5572 N N . PRO B 1 228 ? -27.188 -25.078 3.305 1 89.5 228 PRO B N 1
ATOM 5573 C CA . PRO B 1 228 ? -27.984 -24.578 2.184 1 89.5 228 PRO B CA 1
ATOM 5574 C C . PRO B 1 228 ? -29.391 -25.203 2.148 1 89.5 228 PRO B C 1
ATOM 5576 O O . PRO B 1 228 ? -29.578 -26.359 2.535 1 89.5 228 PRO B O 1
ATOM 5579 N N . SER B 1 229 ? -30.312 -24.438 1.699 1 87.62 229 SER B N 1
ATOM 5580 C CA . SER B 1 229 ? -31.656 -24.938 1.422 1 87.62 229 SER B CA 1
ATOM 5581 C C . SER B 1 229 ? -31.672 -25.797 0.158 1 87.62 229 SER B C 1
ATOM 5583 O O . SER B 1 229 ? -30.734 -25.75 -0.644 1 87.62 229 SER B O 1
ATOM 5585 N N . PRO B 1 230 ? -32.688 -26.594 0.053 1 90.56 230 PRO B N 1
ATOM 5586 C CA . PRO B 1 230 ? -32.812 -27.391 -1.173 1 90.56 230 PRO B CA 1
ATOM 5587 C C . PRO B 1 230 ? -32.812 -26.531 -2.434 1 90.56 230 PRO B C 1
ATOM 5589 O O . PRO B 1 230 ? -32.25 -26.938 -3.457 1 90.56 230 PRO B O 1
ATOM 5592 N N . ALA B 1 231 ? -33.344 -25.422 -2.301 1 91.19 231 ALA B N 1
ATOM 5593 C CA . ALA B 1 231 ? -33.375 -24.516 -3.445 1 91.19 231 ALA B CA 1
ATOM 5594 C C . ALA B 1 231 ? -31.984 -24 -3.768 1 91.19 231 ALA B C 1
ATOM 5596 O O . ALA B 1 231 ? -31.625 -23.859 -4.938 1 91.19 231 ALA B O 1
ATOM 5597 N N . GLU B 1 232 ? -31.219 -23.703 -2.771 1 90.38 232 GLU B N 1
ATOM 5598 C CA . GLU B 1 232 ? -29.859 -23.234 -2.951 1 90.38 232 GLU B CA 1
ATOM 5599 C C . GLU B 1 232 ? -28.969 -24.328 -3.527 1 90.38 232 GLU B C 1
ATOM 5601 O O . GLU B 1 232 ? -28.094 -24.062 -4.359 1 90.38 232 GLU B O 1
ATOM 5606 N N . VAL B 1 233 ? -29.266 -25.484 -3.088 1 92.94 233 VAL B N 1
ATOM 5607 C CA . VAL B 1 233 ? -28.5 -26.625 -3.586 1 92.94 233 VAL B CA 1
ATOM 5608 C C . VAL B 1 233 ? -28.781 -26.828 -5.074 1 92.94 233 VAL B C 1
ATOM 5610 O O . VAL B 1 233 ? -27.859 -27.062 -5.863 1 92.94 233 VAL B O 1
ATOM 5613 N N . GLU B 1 234 ? -29.984 -26.734 -5.387 1 92.19 234 GLU B N 1
ATOM 5614 C CA . GLU B 1 234 ? -30.359 -26.922 -6.781 1 92.19 234 GLU B CA 1
ATOM 5615 C C . GLU B 1 234 ? -29.766 -25.844 -7.672 1 92.19 234 GLU B C 1
ATOM 5617 O O . GLU B 1 234 ? -29.234 -26.125 -8.75 1 92.19 234 GLU B O 1
ATOM 5622 N N . ALA B 1 235 ? -29.875 -24.672 -7.227 1 91.94 235 ALA B N 1
ATOM 5623 C CA . ALA B 1 235 ? -29.297 -23.562 -7.977 1 91.94 235 ALA B CA 1
ATOM 5624 C C . ALA B 1 235 ? -27.781 -23.719 -8.109 1 91.94 235 ALA B C 1
ATOM 5626 O O . ALA B 1 235 ? -27.219 -23.422 -9.164 1 91.94 235 ALA B O 1
ATOM 5627 N N . PHE B 1 236 ? -27.219 -24.141 -7.09 1 92 236 PHE B N 1
ATOM 5628 C CA . PHE B 1 236 ? -25.781 -24.359 -7.055 1 92 236 PHE B CA 1
ATOM 5629 C C . PHE B 1 236 ? -25.375 -25.453 -8.039 1 92 236 PHE B C 1
ATOM 5631 O O . PHE B 1 236 ? -24.422 -25.281 -8.805 1 92 236 PHE B O 1
ATOM 5638 N N . ARG B 1 237 ? -26.062 -26.469 -8.023 1 93.25 237 ARG B N 1
ATOM 5639 C CA . ARG B 1 237 ? -25.75 -27.609 -8.891 1 93.25 237 ARG B CA 1
ATOM 5640 C C . ARG B 1 237 ? -25.938 -27.234 -10.359 1 93.25 237 ARG B C 1
ATOM 5642 O O . ARG B 1 237 ? -25.203 -27.703 -11.227 1 93.25 237 ARG B O 1
ATOM 5649 N N . GLN B 1 238 ? -26.875 -26.422 -10.578 1 91.38 238 GLN B N 1
ATOM 5650 C CA . GLN B 1 238 ? -27.062 -25.938 -11.938 1 91.38 238 GLN B CA 1
ATOM 5651 C C . GLN B 1 238 ? -25.859 -25.094 -12.391 1 91.38 238 GLN B C 1
ATOM 5653 O O . GLN B 1 238 ? -25.375 -25.25 -13.516 1 91.38 238 GLN B O 1
ATOM 5658 N N . SER B 1 239 ? -25.406 -24.25 -11.531 1 89.88 239 SER B N 1
ATOM 5659 C CA . SER B 1 239 ? -24.25 -23.422 -11.836 1 89.88 239 SER B CA 1
ATOM 5660 C C . SER B 1 239 ? -23 -24.281 -12 1 89.88 239 SER B C 1
ATOM 5662 O O . SER B 1 239 ? -22.188 -24.047 -12.898 1 89.88 239 SER B O 1
ATOM 5664 N N . ALA B 1 240 ? -22.875 -25.234 -11.164 1 89.94 240 ALA B N 1
ATOM 5665 C CA . ALA B 1 240 ? -21.734 -26.156 -11.211 1 89.94 240 ALA B CA 1
ATOM 5666 C C . ALA B 1 240 ? -21.719 -26.953 -12.5 1 89.94 240 ALA B C 1
ATOM 5668 O O . ALA B 1 240 ? -20.672 -27.141 -13.117 1 89.94 240 ALA B O 1
ATOM 5669 N N . ALA B 1 241 ? -22.875 -27.406 -12.836 1 89.75 241 ALA B N 1
ATOM 5670 C CA . ALA B 1 241 ? -23.016 -28.188 -14.062 1 89.75 241 ALA B CA 1
ATOM 5671 C C . ALA B 1 241 ? -22.688 -27.328 -15.289 1 89.75 241 ALA B C 1
ATOM 5673 O O . ALA B 1 241 ? -22.016 -27.797 -16.219 1 89.75 241 ALA B O 1
ATOM 5674 N N . SER B 1 242 ? -23.234 -26.188 -15.281 1 87.81 242 SER B N 1
ATOM 5675 C CA . SER B 1 242 ? -22.938 -25.266 -16.375 1 87.81 242 SER B CA 1
ATOM 5676 C C . SER B 1 242 ? -21.453 -24.969 -16.469 1 87.81 242 SER B C 1
ATOM 5678 O O . SER B 1 242 ? -20.891 -24.906 -17.578 1 87.81 242 SER B O 1
ATOM 5680 N N . PHE B 1 243 ? -20.828 -24.859 -15.398 1 85.06 243 PHE B N 1
ATOM 5681 C CA . PHE B 1 243 ? -19.391 -24.625 -15.352 1 85.06 243 PHE B CA 1
ATOM 5682 C C . PHE B 1 243 ? -18.641 -25.828 -15.898 1 85.06 243 PHE B C 1
ATOM 5684 O O . PHE B 1 243 ? -17.719 -25.672 -16.703 1 85.06 243 PHE B O 1
ATOM 5691 N N . ALA B 1 244 ? -19 -26.938 -15.469 1 84.88 244 ALA B N 1
ATOM 5692 C CA . ALA B 1 244 ? -18.344 -28.156 -15.914 1 84.88 244 ALA B CA 1
ATOM 5693 C C . ALA B 1 244 ? -18.531 -28.359 -17.422 1 84.88 244 ALA B C 1
ATOM 5695 O O . ALA B 1 244 ? -17.594 -28.797 -18.109 1 84.88 244 ALA B O 1
ATOM 5696 N N . ASP B 1 245 ? -19.672 -28.078 -17.844 1 86.94 245 ASP B N 1
ATOM 5697 C CA . ASP B 1 245 ? -19.953 -28.188 -19.281 1 86.94 245 ASP B CA 1
ATOM 5698 C C . ASP B 1 245 ? -19.078 -27.234 -20.078 1 86.94 245 ASP B C 1
ATOM 5700 O O . ASP B 1 245 ? -18.547 -27.594 -21.141 1 86.94 245 ASP B O 1
ATOM 5704 N N . ARG B 1 246 ? -19.016 -26.125 -19.578 1 83.69 246 ARG B N 1
ATOM 5705 C CA . ARG B 1 246 ? -18.188 -25.125 -20.25 1 83.69 246 ARG B CA 1
ATOM 5706 C C . ARG B 1 246 ? -16.719 -25.547 -20.266 1 83.69 246 ARG B C 1
ATOM 5708 O O . ARG B 1 246 ? -16.016 -25.359 -21.25 1 83.69 246 ARG B O 1
ATOM 5715 N N . GLN B 1 247 ? -16.297 -26.109 -19.219 1 82.75 247 GLN B N 1
ATOM 5716 C CA . GLN B 1 247 ? -14.922 -26.594 -19.125 1 82.75 247 GLN B CA 1
ATOM 5717 C C . GLN B 1 247 ? -14.664 -27.734 -20.109 1 82.75 247 GLN B C 1
ATOM 5719 O O . GLN B 1 247 ? -13.617 -27.766 -20.75 1 82.75 247 GLN B O 1
ATOM 5724 N N . GLY B 1 248 ? -15.609 -28.641 -20.078 1 83.81 248 GLY B N 1
ATOM 5725 C CA . GLY B 1 248 ? -15.492 -29.75 -21.016 1 83.81 248 GLY B CA 1
ATOM 5726 C C . GLY B 1 248 ? -15.469 -29.312 -22.469 1 83.81 248 GLY B C 1
ATOM 5727 O O . GLY B 1 248 ? -14.633 -29.781 -23.25 1 83.81 248 GLY B O 1
ATOM 5728 N N . ALA B 1 249 ? -16.312 -28.438 -22.766 1 85.75 249 ALA B N 1
ATOM 5729 C CA . ALA B 1 249 ? -16.375 -27.922 -24.125 1 85.75 249 ALA B CA 1
ATOM 5730 C C . ALA B 1 249 ? -15.117 -27.141 -24.484 1 85.75 249 ALA B C 1
ATOM 5732 O O . ALA B 1 249 ? -14.656 -27.188 -25.625 1 85.75 249 ALA B O 1
ATOM 5733 N N . ALA B 1 250 ? -14.586 -26.531 -23.547 1 87.38 250 ALA B N 1
ATOM 5734 C CA . ALA B 1 250 ? -13.406 -25.703 -23.75 1 87.38 250 ALA B CA 1
ATOM 5735 C C . ALA B 1 250 ? -12.18 -26.531 -24.078 1 87.38 250 ALA B C 1
ATOM 5737 O O . ALA B 1 250 ? -11.258 -26.062 -24.75 1 87.38 250 ALA B O 1
ATOM 5738 N N . ARG B 1 251 ? -12.195 -27.734 -23.672 1 87.31 251 ARG B N 1
ATOM 5739 C CA . ARG B 1 251 ? -11.047 -28.609 -23.875 1 87.31 251 ARG B CA 1
ATOM 5740 C C . ARG B 1 251 ? -10.758 -28.797 -25.359 1 87.31 251 ARG B C 1
ATOM 5742 O O . ARG B 1 251 ? -9.609 -29.047 -25.734 1 87.31 251 ARG B O 1
ATOM 5749 N N . THR B 1 252 ? -11.789 -28.672 -26.109 1 86.75 252 THR B N 1
ATOM 5750 C CA . THR B 1 252 ? -11.625 -28.844 -27.547 1 86.75 252 THR B CA 1
ATOM 5751 C C . THR B 1 252 ? -10.766 -27.719 -28.125 1 86.75 252 THR B C 1
ATOM 5753 O O . THR B 1 252 ? -10.172 -27.875 -29.203 1 86.75 252 THR B O 1
ATOM 5756 N N . PHE B 1 253 ? -10.664 -26.688 -27.406 1 89.19 253 PHE B N 1
ATOM 5757 C CA . PHE B 1 253 ? -9.93 -25.516 -27.875 1 89.19 253 PHE B CA 1
ATOM 5758 C C . PHE B 1 253 ? -8.453 -25.625 -27.516 1 89.19 253 PHE B C 1
ATOM 5760 O O . PHE B 1 253 ? -7.637 -24.844 -28.016 1 89.19 253 PHE B O 1
ATOM 5767 N N . LEU B 1 254 ? -8.07 -26.547 -26.719 1 89.06 254 LEU B N 1
ATOM 5768 C CA . LEU B 1 254 ? -6.707 -26.641 -26.203 1 89.06 254 LEU B CA 1
ATOM 5769 C C . LEU B 1 254 ? -5.707 -26.859 -27.344 1 89.06 254 LEU B C 1
ATOM 5771 O O . LEU B 1 254 ? -4.621 -26.266 -27.328 1 89.06 254 LEU B O 1
ATOM 5775 N N . THR B 1 255 ? -6.09 -27.609 -28.328 1 86.25 255 THR B N 1
ATOM 5776 C CA . THR B 1 255 ? -5.117 -27.984 -29.344 1 86.25 255 THR B CA 1
ATOM 5777 C C . THR B 1 255 ? -5.227 -27.062 -30.562 1 86.25 255 THR B C 1
ATOM 5779 O O . THR B 1 255 ? -4.418 -27.141 -31.484 1 86.25 255 THR B O 1
ATOM 5782 N N . GLU B 1 256 ? -6.137 -26.188 -30.578 1 89.94 256 GLU B N 1
ATOM 5783 C CA . GLU B 1 256 ? -6.301 -25.281 -31.703 1 89.94 256 GLU B CA 1
ATOM 5784 C C . GLU B 1 256 ? -5.754 -23.891 -31.375 1 89.94 256 GLU B C 1
ATOM 5786 O O . GLU B 1 256 ? -5.797 -23.469 -30.219 1 89.94 256 GLU B O 1
ATOM 5791 N N . PRO B 1 257 ? -5.219 -23.266 -32.438 1 93.06 257 PRO B N 1
ATOM 5792 C CA . PRO B 1 257 ? -4.84 -21.875 -32.219 1 93.06 257 PRO B CA 1
ATOM 5793 C C . PRO B 1 257 ? -6.027 -21 -31.812 1 93.06 257 PRO B C 1
ATOM 5795 O O . PRO B 1 257 ? -7.148 -21.234 -32.281 1 93.06 257 PRO B O 1
ATOM 5798 N N . ALA B 1 258 ? -5.836 -20.062 -30.953 1 96.31 258 ALA B N 1
ATOM 5799 C CA . ALA B 1 258 ? -6.906 -19.172 -30.516 1 96.31 258 ALA B CA 1
ATOM 5800 C C . ALA B 1 258 ? -7.219 -18.109 -31.578 1 96.31 258 ALA B C 1
ATOM 5802 O O . ALA B 1 258 ? -6.336 -17.375 -32 1 96.31 258 ALA B O 1
ATOM 5803 N N . VAL B 1 259 ? -8.406 -18.078 -32 1 96.81 259 VAL B N 1
ATOM 5804 C CA . VAL B 1 259 ? -8.883 -17.125 -33 1 96.81 259 VAL B CA 1
ATOM 5805 C C . VAL B 1 259 ? -10.273 -16.625 -32.594 1 96.81 259 VAL B C 1
ATOM 5807 O O . VAL B 1 259 ? -11.102 -17.375 -32.094 1 96.81 259 VAL B O 1
ATOM 5810 N N . THR B 1 260 ? -10.445 -15.352 -32.812 1 97.19 260 THR B N 1
ATOM 5811 C CA . THR B 1 260 ? -11.758 -14.781 -32.5 1 97.19 260 THR B CA 1
ATOM 5812 C C . THR B 1 260 ? -12.789 -15.227 -33.531 1 97.19 260 THR B C 1
ATOM 5814 O O . THR B 1 260 ? -12.438 -15.859 -34.531 1 97.19 260 THR B O 1
ATOM 5817 N N . LYS B 1 261 ? -14.008 -14.859 -33.281 1 95.31 261 LYS B N 1
ATOM 5818 C CA . LYS B 1 261 ? -15.102 -15.18 -34.188 1 95.31 261 LYS B CA 1
ATOM 5819 C C . LYS B 1 261 ? -14.859 -14.586 -35.562 1 95.31 261 LYS B C 1
ATOM 5821 O O . LYS B 1 261 ? -15.266 -15.156 -36.594 1 95.31 261 LYS B O 1
ATOM 5826 N N . THR B 1 262 ? -14.133 -13.477 -35.625 1 96.12 262 THR B N 1
ATOM 5827 C CA . THR B 1 262 ? -13.906 -12.758 -36.875 1 96.12 262 THR B CA 1
ATOM 5828 C C . THR B 1 262 ? -12.57 -13.148 -37.5 1 96.12 262 THR B C 1
ATOM 5830 O O . THR B 1 262 ? -12.156 -12.57 -38.5 1 96.12 262 THR B O 1
ATOM 5833 N N . GLY B 1 263 ? -11.844 -14.031 -36.844 1 95.44 263 GLY B N 1
ATOM 5834 C CA . GLY B 1 263 ? -10.648 -14.57 -37.438 1 95.44 263 GLY B CA 1
ATOM 5835 C C . GLY B 1 263 ? -9.375 -13.898 -36.969 1 95.44 263 GLY B C 1
ATOM 5836 O O . GLY B 1 263 ? -8.289 -14.141 -37.5 1 95.44 263 GLY B O 1
ATOM 5837 N N . THR B 1 264 ? -9.508 -13.039 -35.969 1 96.5 264 THR B N 1
ATOM 5838 C CA . THR B 1 264 ? -8.32 -12.391 -35.438 1 96.5 264 THR B CA 1
ATOM 5839 C C . THR B 1 264 ? -7.527 -13.359 -34.562 1 96.5 264 THR B C 1
ATOM 5841 O O . THR B 1 264 ? -8.07 -13.922 -33.594 1 96.5 264 THR B O 1
ATOM 5844 N N . ALA B 1 265 ? -6.277 -13.555 -34.938 1 97.19 265 ALA B N 1
ATOM 5845 C CA . ALA B 1 265 ? -5.414 -14.445 -34.156 1 97.19 265 ALA B CA 1
ATOM 5846 C C . ALA B 1 265 ? -5.027 -13.812 -32.812 1 97.19 265 ALA B C 1
ATOM 5848 O O . ALA B 1 265 ? -4.742 -12.609 -32.75 1 97.19 265 ALA B O 1
ATOM 5849 N N . VAL B 1 266 ? -5.062 -14.516 -31.766 1 98.06 266 VAL B N 1
ATOM 5850 C CA . VAL B 1 266 ? -4.629 -14.109 -30.438 1 98.06 266 VAL B CA 1
ATOM 5851 C C . VAL B 1 266 ? -3.633 -15.125 -29.891 1 98.06 266 VAL B C 1
ATOM 5853 O O . VAL B 1 266 ? -3.908 -16.328 -29.875 1 98.06 266 VAL B O 1
ATOM 5856 N N . ARG B 1 267 ? -2.494 -14.727 -29.547 1 97.94 267 ARG B N 1
ATOM 5857 C CA . ARG B 1 267 ? -1.526 -15.609 -28.906 1 97.94 267 ARG B CA 1
ATOM 5858 C C . ARG B 1 267 ? -1.891 -15.844 -27.453 1 97.94 267 ARG B C 1
ATOM 5860 O O . ARG B 1 267 ? -2.201 -14.898 -26.719 1 97.94 267 ARG B O 1
ATOM 5867 N N . VAL B 1 268 ? -1.896 -17.125 -27.031 1 97.88 268 VAL B N 1
ATOM 5868 C CA . VAL B 1 268 ? -2.207 -17.484 -25.656 1 97.88 268 VAL B CA 1
ATOM 5869 C C . VAL B 1 268 ? -1.039 -18.25 -25.047 1 97.88 268 VAL B C 1
ATOM 5871 O O . VAL B 1 268 ? -0.78 -19.391 -25.422 1 97.88 268 VAL B O 1
ATOM 5874 N N . GLN B 1 269 ? -0.354 -17.641 -24.172 1 97.81 269 GLN B N 1
ATOM 5875 C CA . GLN B 1 269 ? 0.795 -18.219 -23.484 1 97.81 269 GLN B CA 1
ATOM 5876 C C . GLN B 1 269 ? 0.428 -18.656 -22.062 1 97.81 269 GLN B C 1
ATOM 5878 O O . GLN B 1 269 ? -0.722 -18.516 -21.641 1 97.81 269 GLN B O 1
ATOM 5883 N N . VAL B 1 270 ? 1.392 -19.25 -21.344 1 94.19 270 VAL B N 1
ATOM 5884 C CA . VAL B 1 270 ? 1.067 -19.75 -20.016 1 94.19 270 VAL B CA 1
ATOM 5885 C C . VAL B 1 270 ? 1.956 -19.047 -18.969 1 94.19 270 VAL B C 1
ATOM 5887 O O . VAL B 1 270 ? 3.102 -18.703 -19.266 1 94.19 270 VAL B O 1
ATOM 5890 N N . ASN B 1 271 ? 1.401 -18.797 -17.828 1 91.75 271 ASN B N 1
ATOM 5891 C CA . ASN B 1 271 ? 2.135 -18.359 -16.656 1 91.75 271 ASN B CA 1
ATOM 5892 C C . ASN B 1 271 ? 2.627 -19.531 -15.82 1 91.75 271 ASN B C 1
ATOM 5894 O O . ASN B 1 271 ? 1.869 -20.469 -15.547 1 91.75 271 ASN B O 1
ATOM 5898 N N . ILE B 1 272 ? 3.895 -19.469 -15.445 1 86.5 272 ILE B N 1
ATOM 5899 C CA . ILE B 1 272 ? 4.402 -20.531 -14.578 1 86.5 272 ILE B CA 1
ATOM 5900 C C . ILE B 1 272 ? 5.184 -19.922 -13.422 1 86.5 272 ILE B C 1
ATOM 5902 O O . ILE B 1 272 ? 5.641 -18.781 -13.508 1 86.5 272 ILE B O 1
ATOM 5906 N N . ALA B 1 273 ? 5.312 -20.578 -12.32 1 77.75 273 ALA B N 1
ATOM 5907 C CA . ALA B 1 273 ? 6.043 -20.109 -11.141 1 77.75 273 ALA B CA 1
ATOM 5908 C C . ALA B 1 273 ? 7.203 -21.047 -10.812 1 77.75 273 ALA B C 1
ATOM 5910 O O . ALA B 1 273 ? 8.195 -20.625 -10.211 1 77.75 273 ALA B O 1
ATOM 5911 N N . TYR B 1 274 ? 7.066 -22.25 -11.281 1 74.5 274 TYR B N 1
ATOM 5912 C CA . TYR B 1 274 ? 8.102 -23.266 -11.07 1 74.5 274 TYR B CA 1
ATOM 5913 C C . TYR B 1 274 ? 8.547 -23.875 -12.391 1 74.5 274 TYR B C 1
ATOM 5915 O O . TYR B 1 274 ? 7.723 -24.109 -13.281 1 74.5 274 TYR B O 1
ATOM 5923 N N . PRO B 1 275 ? 9.867 -24.094 -12.5 1 83.44 275 PRO B N 1
ATOM 5924 C CA . PRO B 1 275 ? 10.328 -24.766 -13.719 1 83.44 275 PRO B CA 1
ATOM 5925 C C . PRO B 1 275 ? 9.625 -26.094 -13.961 1 83.44 275 PRO B C 1
ATOM 5927 O O . PRO B 1 275 ? 9.391 -26.469 -15.117 1 83.44 275 PRO B O 1
ATOM 5930 N N . SER B 1 276 ? 9.203 -26.766 -12.906 1 78.88 276 SER B N 1
ATOM 5931 C CA . SER B 1 276 ? 8.578 -28.078 -13.023 1 78.88 276 SER B CA 1
ATOM 5932 C C . SER B 1 276 ? 7.148 -27.969 -13.539 1 78.88 276 SER B C 1
ATOM 5934 O O . SER B 1 276 ? 6.555 -28.969 -13.969 1 78.88 276 SER B O 1
ATOM 5936 N N . ASP B 1 277 ? 6.535 -26.797 -13.539 1 78.38 277 ASP B N 1
ATOM 5937 C CA . ASP B 1 277 ? 5.184 -26.594 -14.055 1 78.38 277 ASP B CA 1
ATOM 5938 C C . ASP B 1 277 ? 5.074 -27.047 -15.508 1 78.38 277 ASP B C 1
ATOM 5940 O O . ASP B 1 277 ? 4.016 -27.516 -15.945 1 78.38 277 ASP B O 1
ATOM 5944 N N . VAL B 1 278 ? 6.18 -26.984 -16.25 1 87.31 278 VAL B N 1
ATOM 5945 C CA . VAL B 1 278 ? 6.125 -27.219 -17.688 1 87.31 278 VAL B CA 1
ATOM 5946 C C . VAL B 1 278 ? 5.992 -28.719 -17.953 1 87.31 278 VAL B C 1
ATOM 5948 O O . VAL B 1 278 ? 5.582 -29.141 -19.047 1 87.31 278 VAL B O 1
ATOM 5951 N N . ASP B 1 279 ? 6.367 -29.5 -16.938 1 83.19 279 ASP B N 1
ATOM 5952 C CA . ASP B 1 279 ? 6.281 -30.953 -17.109 1 83.19 279 ASP B CA 1
ATOM 5953 C C . ASP B 1 279 ? 4.84 -31.391 -17.344 1 83.19 279 ASP B C 1
ATOM 5955 O O . ASP B 1 279 ? 4.594 -32.406 -18 1 83.19 279 ASP B O 1
ATOM 5959 N N . GLY B 1 280 ? 3.883 -30.656 -16.875 1 78.69 280 GLY B N 1
ATOM 5960 C CA . GLY B 1 280 ? 2.479 -31.016 -17 1 78.69 280 GLY B CA 1
ATOM 5961 C C . GLY B 1 280 ? 1.789 -30.281 -18.141 1 78.69 280 GLY B C 1
ATOM 5962 O O . GLY B 1 280 ? 0.573 -30.391 -18.312 1 78.69 280 GLY B O 1
ATOM 5963 N N . ILE B 1 281 ? 2.498 -29.562 -18.906 1 87.44 281 ILE B N 1
ATOM 5964 C CA . ILE B 1 281 ? 1.927 -28.766 -19.984 1 87.44 281 ILE B CA 1
ATOM 5965 C C . ILE B 1 281 ? 2.455 -29.25 -21.328 1 87.44 281 ILE B C 1
ATOM 5967 O O . ILE B 1 281 ? 3.67 -29.312 -21.547 1 87.44 281 ILE B O 1
ATOM 5971 N N . ASP B 1 282 ? 1.555 -29.656 -22.188 1 92.12 282 ASP B N 1
ATOM 5972 C CA . ASP B 1 282 ? 1.953 -29.922 -23.578 1 92.12 282 ASP B CA 1
ATOM 5973 C C . ASP B 1 282 ? 2.242 -28.625 -24.328 1 92.12 282 ASP B C 1
ATOM 5975 O O . ASP B 1 282 ? 1.342 -27.812 -24.531 1 92.12 282 ASP B O 1
ATOM 5979 N N . VAL B 1 283 ? 3.475 -28.453 -24.75 1 94.06 283 VAL B N 1
ATOM 5980 C CA . VAL B 1 283 ? 3.943 -27.219 -25.359 1 94.06 283 VAL B CA 1
ATOM 5981 C C . VAL B 1 283 ? 3.102 -26.906 -26.609 1 94.06 283 VAL B C 1
ATOM 5983 O O . VAL B 1 283 ? 2.957 -25.734 -26.984 1 94.06 283 VAL B O 1
ATOM 5986 N N . ALA B 1 284 ? 2.502 -27.891 -27.188 1 93.75 284 ALA B N 1
ATOM 5987 C CA . ALA B 1 284 ? 1.702 -27.719 -28.391 1 93.75 284 ALA B CA 1
ATOM 5988 C C . ALA B 1 284 ? 0.39 -27 -28.094 1 93.75 284 ALA B C 1
ATOM 5990 O O . ALA B 1 284 ? -0.26 -26.469 -29 1 93.75 284 ALA B O 1
ATOM 5991 N N . THR B 1 285 ? -0.011 -26.938 -26.844 1 94.12 285 THR B N 1
ATOM 5992 C CA . THR B 1 285 ? -1.315 -26.406 -26.469 1 94.12 285 THR B CA 1
ATOM 5993 C C . THR B 1 285 ? -1.23 -24.906 -26.219 1 94.12 285 THR B C 1
ATOM 5995 O O . THR B 1 285 ? -2.256 -24.234 -26.078 1 94.12 285 THR B O 1
ATOM 5998 N N . CYS B 1 286 ? -0.063 -24.359 -26.109 1 95.31 286 CYS B N 1
ATOM 5999 C CA . CYS B 1 286 ? 0.101 -22.938 -25.828 1 95.31 286 CYS B CA 1
ATOM 6000 C C . CYS B 1 286 ? 1.131 -22.312 -26.75 1 95.31 286 CYS B C 1
ATOM 6002 O O . CYS B 1 286 ? 1.762 -23 -27.547 1 95.31 286 CYS B O 1
ATOM 6004 N N . ASP B 1 287 ? 1.271 -21.031 -26.719 1 97.38 287 ASP B N 1
ATOM 6005 C CA . ASP B 1 287 ? 2.145 -20.297 -27.641 1 97.38 287 ASP B CA 1
ATOM 6006 C C . ASP B 1 287 ? 3.439 -19.875 -26.953 1 97.38 287 ASP B C 1
ATOM 6008 O O . ASP B 1 287 ? 4.137 -18.984 -27.422 1 97.38 287 ASP B O 1
ATOM 6012 N N . GLY B 1 288 ? 3.766 -20.5 -25.828 1 97.5 288 GLY B N 1
ATOM 6013 C CA . GLY B 1 288 ? 4.965 -20.188 -25.078 1 97.5 288 GLY B CA 1
ATOM 6014 C C . GLY B 1 288 ? 4.676 -19.828 -23.625 1 97.5 288 GLY B C 1
ATOM 6015 O O . GLY B 1 288 ? 3.602 -20.141 -23.109 1 97.5 288 GLY B O 1
ATOM 6016 N N . VAL B 1 289 ? 5.668 -19.281 -22.953 1 97.88 289 VAL B N 1
ATOM 6017 C CA . VAL B 1 289 ? 5.543 -18.828 -21.578 1 97.88 289 VAL B CA 1
ATOM 6018 C C . VAL B 1 289 ? 5.551 -17.297 -21.547 1 97.88 289 VAL B C 1
ATOM 6020 O O . VAL B 1 289 ? 6.562 -16.656 -21.844 1 97.88 289 VAL B O 1
ATOM 6023 N N . GLY B 1 290 ? 4.414 -16.781 -21.172 1 98.06 290 GLY B N 1
ATOM 6024 C CA . GLY B 1 290 ? 4.305 -15.328 -21.141 1 98.06 290 GLY B CA 1
ATOM 6025 C C . GLY B 1 290 ? 4.828 -14.719 -19.844 1 98.06 290 GLY B C 1
ATOM 6026 O O . GLY B 1 290 ? 5.156 -13.531 -19.812 1 98.06 290 GLY B O 1
ATOM 6027 N N . LEU B 1 291 ? 4.902 -15.562 -18.859 1 96.38 291 LEU B N 1
ATOM 6028 C CA . LEU B 1 291 ? 5.418 -15.109 -17.562 1 96.38 291 LEU B CA 1
ATOM 6029 C C . LEU B 1 291 ? 5.949 -16.281 -16.75 1 96.38 291 LEU B C 1
ATOM 6031 O O . LEU B 1 291 ? 5.188 -17.188 -16.375 1 96.38 291 LEU B O 1
ATOM 6035 N N . MET B 1 292 ? 7.184 -16.281 -16.547 1 95.44 292 MET B N 1
ATOM 6036 C CA . MET B 1 292 ? 7.777 -17.141 -15.523 1 95.44 292 MET B CA 1
ATOM 6037 C C . MET B 1 292 ? 8.219 -16.328 -14.312 1 95.44 292 MET B C 1
ATOM 6039 O O . MET B 1 292 ? 9.125 -15.492 -14.422 1 95.44 292 MET B O 1
ATOM 6043 N N . ARG B 1 293 ? 7.543 -16.547 -13.211 1 87.94 293 ARG B N 1
ATOM 6044 C CA . ARG B 1 293 ? 7.973 -15.953 -11.953 1 87.94 293 ARG B CA 1
ATOM 6045 C C . ARG B 1 293 ? 9.211 -16.656 -11.406 1 87.94 293 ARG B C 1
ATOM 6047 O O . ARG B 1 293 ? 9.422 -17.844 -11.68 1 87.94 293 ARG B O 1
ATOM 6054 N N . THR B 1 294 ? 10.016 -15.922 -10.664 1 90.25 294 THR B N 1
ATOM 6055 C CA . THR B 1 294 ? 11.281 -16.516 -10.25 1 90.25 294 THR B CA 1
ATOM 6056 C C . THR B 1 294 ? 11.391 -16.531 -8.727 1 90.25 294 THR B C 1
ATOM 6058 O O . THR B 1 294 ? 12.383 -17.016 -8.18 1 90.25 294 THR B O 1
ATOM 6061 N N . GLU B 1 295 ? 10.367 -15.953 -8.062 1 80.88 295 GLU B N 1
ATOM 6062 C CA . GLU B 1 295 ? 10.43 -15.797 -6.617 1 80.88 295 GLU B CA 1
ATOM 6063 C C . GLU B 1 295 ? 10.602 -17.141 -5.922 1 80.88 295 GLU B C 1
ATOM 6065 O O . GLU B 1 295 ? 11.203 -17.219 -4.848 1 80.88 295 GLU B O 1
ATOM 6070 N N . PHE B 1 296 ? 10.125 -18.125 -6.566 1 68.75 296 PHE B N 1
ATOM 6071 C CA . PHE B 1 296 ? 10.219 -19.469 -5.992 1 68.75 296 PHE B CA 1
ATOM 6072 C C . PHE B 1 296 ? 11.672 -19.859 -5.77 1 68.75 296 PHE B C 1
ATOM 6074 O O . PHE B 1 296 ? 11.992 -20.562 -4.812 1 68.75 296 PHE B O 1
ATOM 6081 N N . LEU B 1 297 ? 12.555 -19.406 -6.633 1 77.25 297 LEU B N 1
ATOM 6082 C CA . LEU B 1 297 ? 13.977 -19.734 -6.539 1 77.25 297 LEU B CA 1
ATOM 6083 C C . LEU B 1 297 ? 14.617 -19.031 -5.348 1 77.25 297 LEU B C 1
ATOM 6085 O O . LEU B 1 297 ? 15.68 -19.438 -4.879 1 77.25 297 LEU B O 1
ATOM 6089 N N . PHE B 1 298 ? 13.961 -17.969 -4.863 1 71.31 298 PHE B N 1
ATOM 6090 C CA . PHE B 1 298 ? 14.531 -17.141 -3.812 1 71.31 298 PHE B CA 1
ATOM 6091 C C . PHE B 1 298 ? 13.922 -17.484 -2.459 1 71.31 298 PHE B C 1
ATOM 6093 O O . PHE B 1 298 ? 14.07 -16.734 -1.495 1 71.31 298 PHE B O 1
ATOM 6100 N N . GLY B 1 299 ? 13.148 -18.375 -2.352 1 60.47 299 GLY B N 1
ATOM 6101 C CA . GLY B 1 299 ? 12.328 -18.672 -1.189 1 60.47 299 GLY B CA 1
ATOM 6102 C C . GLY B 1 299 ? 13.141 -19.078 0.027 1 60.47 299 GLY B C 1
ATOM 6103 O O . GLY B 1 299 ? 12.875 -18.609 1.139 1 60.47 299 GLY B O 1
ATOM 6104 N N . LYS B 1 300 ? 14.156 -19.938 -0.128 1 53.09 300 LYS B N 1
ATOM 6105 C CA . LYS B 1 300 ? 14.891 -20.453 1.023 1 53.09 300 LYS B CA 1
ATOM 6106 C C . LYS B 1 300 ? 16.172 -19.656 1.271 1 53.09 300 LYS B C 1
ATOM 6108 O O . LYS B 1 300 ? 16.406 -19.203 2.389 1 53.09 300 LYS B O 1
ATOM 6113 N N . ALA B 1 301 ? 16.875 -19.625 0.405 1 65.44 301 ALA B N 1
ATOM 6114 C CA . ALA B 1 301 ? 18.156 -18.906 0.37 1 65.44 301 ALA B CA 1
ATOM 6115 C C . ALA B 1 301 ? 18.359 -18.219 -0.973 1 65.44 301 ALA B C 1
ATOM 6117 O O . ALA B 1 301 ? 17.656 -18.5 -1.942 1 65.44 301 ALA B O 1
ATOM 6118 N N . LEU B 1 302 ? 19.141 -17.328 -0.834 1 81.25 302 LEU B N 1
ATOM 6119 C CA . LEU B 1 302 ? 19.5 -16.688 -2.098 1 81.25 302 LEU B CA 1
ATOM 6120 C C . LEU B 1 302 ? 20.125 -17.703 -3.053 1 81.25 302 LEU B C 1
ATOM 6122 O O . LEU B 1 302 ? 21.109 -18.359 -2.717 1 81.25 302 LEU B O 1
ATOM 6126 N N . PRO B 1 303 ? 19.469 -17.922 -4.117 1 86.19 303 PRO B N 1
ATOM 6127 C CA . PRO B 1 303 ? 19.969 -18.922 -5.055 1 86.19 303 PRO B CA 1
ATOM 6128 C C . PRO B 1 303 ? 21.281 -18.516 -5.711 1 86.19 303 PRO B C 1
ATOM 6130 O O . PRO B 1 303 ? 21.5 -17.328 -5.973 1 86.19 303 PRO B O 1
ATOM 6133 N N . ASP B 1 304 ? 22.125 -19.516 -5.914 1 92.31 304 ASP B N 1
ATOM 6134 C CA . ASP B 1 304 ? 23.359 -19.234 -6.633 1 92.31 304 ASP B CA 1
ATOM 6135 C C . ASP B 1 304 ? 23.125 -19.203 -8.141 1 92.31 304 ASP B C 1
ATOM 6137 O O . ASP B 1 304 ? 22.016 -19.484 -8.609 1 92.31 304 ASP B O 1
ATOM 6141 N N . GLU B 1 305 ? 24.141 -18.828 -8.883 1 96.94 305 GLU B N 1
ATOM 6142 C CA . GLU B 1 305 ? 24.062 -18.641 -10.328 1 96.94 305 GLU B CA 1
ATOM 6143 C C . GLU B 1 305 ? 23.719 -19.938 -11.047 1 96.94 305 GLU B C 1
ATOM 6145 O O . GLU B 1 305 ? 22.859 -19.953 -11.938 1 96.94 305 GLU B O 1
ATOM 6150 N N . GLU B 1 306 ? 24.281 -21.047 -10.625 1 96.5 306 GLU B N 1
ATOM 6151 C CA . GLU B 1 306 ? 24.125 -22.328 -11.289 1 96.5 306 GLU B CA 1
ATOM 6152 C C . GLU B 1 306 ? 22.703 -22.859 -11.117 1 96.5 306 GLU B C 1
ATOM 6154 O O . GLU B 1 306 ? 22.094 -23.375 -12.062 1 96.5 306 GLU B O 1
ATOM 6159 N N . THR B 1 307 ? 22.219 -22.766 -9.938 1 93.88 307 THR B N 1
ATOM 6160 C CA . THR B 1 307 ? 20.859 -23.219 -9.656 1 93.88 307 THR B CA 1
ATOM 6161 C C . THR B 1 307 ? 19.859 -22.453 -10.516 1 93.88 307 THR B C 1
ATOM 6163 O O . THR B 1 307 ? 18.938 -23.062 -11.086 1 93.88 307 THR B O 1
ATOM 6166 N N . GLN B 1 308 ? 20 -21.188 -10.633 1 96.31 308 GLN B N 1
ATOM 6167 C CA . GLN B 1 308 ? 19.109 -20.359 -11.453 1 96.31 308 GLN B CA 1
ATOM 6168 C C . GLN B 1 308 ? 19.266 -20.703 -12.93 1 96.31 308 GLN B C 1
ATOM 6170 O O . GLN B 1 308 ? 18.266 -20.875 -13.641 1 96.31 308 GLN B O 1
ATOM 6175 N N . TYR B 1 309 ? 20.531 -20.891 -13.422 1 97.69 309 TYR B N 1
ATOM 6176 C CA . TYR B 1 309 ? 20.828 -21.234 -14.812 1 97.69 309 TYR B CA 1
ATOM 6177 C C . TYR B 1 309 ? 20.109 -22.516 -15.219 1 97.69 309 TYR B C 1
ATOM 6179 O O . TYR B 1 309 ? 19.453 -22.562 -16.266 1 97.69 309 TYR B O 1
ATOM 6187 N N . ARG B 1 310 ? 20.156 -23.438 -14.336 1 96.38 310 ARG B N 1
ATOM 6188 C CA . ARG B 1 310 ? 19.562 -24.734 -14.633 1 96.38 310 ARG B CA 1
ATOM 6189 C C . ARG B 1 310 ? 18.031 -24.641 -14.695 1 96.38 310 ARG B C 1
ATOM 6191 O O . ARG B 1 310 ? 17.406 -25.266 -15.547 1 96.38 310 ARG B O 1
ATOM 6198 N N . ALA B 1 311 ? 17.484 -23.906 -13.797 1 93.62 311 ALA B N 1
ATOM 6199 C CA . ALA B 1 311 ? 16.031 -23.719 -13.766 1 93.62 311 ALA B CA 1
ATOM 6200 C C . ALA B 1 311 ? 15.539 -23.031 -15.039 1 93.62 311 ALA B C 1
ATOM 6202 O O . ALA B 1 311 ? 14.562 -23.484 -15.648 1 93.62 311 ALA B O 1
ATOM 6203 N N . TYR B 1 312 ? 16.25 -21.984 -15.469 1 97.94 312 TYR B N 1
ATOM 6204 C CA . TYR B 1 312 ? 15.859 -21.25 -16.672 1 97.94 312 TYR B CA 1
ATOM 6205 C C . TYR B 1 312 ? 16.047 -22.109 -17.922 1 97.94 312 TYR B C 1
ATOM 6207 O O . TYR B 1 312 ? 15.188 -22.125 -18.797 1 97.94 312 TYR B O 1
ATOM 6215 N N . ARG B 1 313 ? 17.141 -22.812 -17.969 1 98 313 ARG B N 1
ATOM 6216 C CA . ARG B 1 313 ? 17.469 -23.656 -19.125 1 98 313 ARG B CA 1
ATOM 6217 C C . ARG B 1 313 ? 16.391 -24.734 -19.328 1 98 313 ARG B C 1
ATOM 6219 O O . ARG B 1 313 ? 15.992 -25 -20.453 1 98 313 ARG B O 1
ATOM 6226 N N . LYS B 1 314 ? 15.938 -25.297 -18.266 1 96.44 314 LYS B N 1
ATOM 6227 C CA . LYS B 1 314 ? 14.922 -26.344 -18.344 1 96.44 314 LYS B CA 1
ATOM 6228 C C . LYS B 1 314 ? 13.68 -25.844 -19.078 1 96.44 314 LYS B C 1
ATOM 6230 O O . LYS B 1 314 ? 13.18 -26.516 -19.984 1 96.44 314 LYS B O 1
ATOM 6235 N N . VAL B 1 315 ? 13.219 -24.672 -18.719 1 97.19 315 VAL B N 1
ATOM 6236 C CA . VAL B 1 315 ? 12.008 -24.109 -19.297 1 97.19 315 VAL B CA 1
ATOM 6237 C C . VAL B 1 315 ? 12.258 -23.734 -20.75 1 97.19 315 VAL B C 1
ATOM 6239 O O . VAL B 1 315 ? 11.398 -23.938 -21.609 1 97.19 315 VAL B O 1
ATOM 6242 N N . LEU B 1 316 ? 13.445 -23.203 -21.047 1 98.5 316 LEU B N 1
ATOM 6243 C CA . LEU B 1 316 ? 13.789 -22.797 -22.406 1 98.5 316 LEU B CA 1
ATOM 6244 C C . LEU B 1 316 ? 13.875 -24 -23.328 1 98.5 316 LEU B C 1
ATOM 6246 O O . LEU B 1 316 ? 13.391 -23.969 -24.453 1 98.5 316 LEU B O 1
ATOM 6250 N N . GLU B 1 317 ? 14.453 -25.031 -22.844 1 98.06 317 GLU B N 1
ATOM 6251 C CA . GLU B 1 317 ? 14.562 -26.25 -23.656 1 98.06 317 GLU B CA 1
ATOM 6252 C C . GLU B 1 317 ? 13.195 -26.875 -23.906 1 98.06 317 GLU B C 1
ATOM 6254 O O . GLU B 1 317 ? 12.93 -27.359 -25 1 98.06 317 GLU B O 1
ATOM 6259 N N . TRP B 1 318 ? 12.336 -26.859 -22.891 1 97.19 318 TRP B N 1
ATOM 6260 C CA . TRP B 1 318 ? 10.961 -27.328 -23.047 1 97.19 318 TRP B CA 1
ATOM 6261 C C . TRP B 1 318 ? 10.234 -26.547 -24.125 1 97.19 318 TRP B C 1
ATOM 6263 O O . TRP B 1 318 ? 9.523 -27.125 -24.953 1 97.19 318 TRP B O 1
ATOM 6273 N N . ALA B 1 319 ? 10.438 -25.266 -24.219 1 98.12 319 ALA B N 1
ATOM 6274 C CA . ALA B 1 319 ? 9.688 -24.359 -25.094 1 98.12 319 ALA B CA 1
ATOM 6275 C C . ALA B 1 319 ? 10.18 -24.453 -26.531 1 98.12 319 ALA B C 1
ATOM 6277 O O . ALA B 1 319 ? 9.453 -24.125 -27.469 1 98.12 319 ALA B O 1
ATOM 6278 N N . GLY B 1 320 ? 11.469 -24.906 -26.703 1 96.56 320 GLY B N 1
ATOM 6279 C CA . GLY B 1 320 ? 12.039 -24.906 -28.047 1 96.56 320 GLY B CA 1
ATOM 6280 C C . GLY B 1 320 ? 12.133 -23.516 -28.656 1 96.56 320 GLY B C 1
ATOM 6281 O O . GLY B 1 320 ? 12.758 -22.625 -28.094 1 96.56 320 GLY B O 1
ATOM 6282 N N . ASP B 1 321 ? 11.398 -23.297 -29.766 1 96.94 321 ASP B N 1
ATOM 6283 C CA . ASP B 1 321 ? 11.484 -22.031 -30.484 1 96.94 321 ASP B CA 1
ATOM 6284 C C . ASP B 1 321 ? 10.453 -21.031 -29.953 1 96.94 321 ASP B C 1
ATOM 6286 O O . ASP B 1 321 ? 10.523 -19.844 -30.266 1 96.94 321 ASP B O 1
ATOM 6290 N N . LYS B 1 322 ? 9.516 -21.453 -29.141 1 98.06 322 LYS B N 1
ATOM 6291 C CA . LYS B 1 322 ? 8.492 -20.578 -28.594 1 98.06 322 LYS B CA 1
ATOM 6292 C C . LYS B 1 322 ? 9.078 -19.656 -27.531 1 98.06 322 LYS B C 1
ATOM 6294 O O . LYS B 1 322 ? 10.047 -20 -26.859 1 98.06 322 LYS B O 1
ATOM 6299 N N . PRO B 1 323 ? 8.531 -18.516 -27.438 1 98.5 323 PRO B N 1
ATOM 6300 C CA . PRO B 1 323 ? 9.102 -17.531 -26.516 1 98.5 323 PRO B CA 1
ATOM 6301 C C . PRO B 1 323 ? 8.898 -17.922 -25.047 1 98.5 323 PRO B C 1
ATOM 6303 O O . PRO B 1 323 ? 7.871 -18.5 -24.688 1 98.5 323 PRO B O 1
ATOM 6306 N N . VAL B 1 324 ? 9.914 -17.594 -24.234 1 98.75 324 VAL B N 1
ATOM 6307 C CA . VAL B 1 324 ? 9.867 -17.703 -22.781 1 98.75 324 VAL B CA 1
ATOM 6308 C C . VAL B 1 324 ? 10.203 -16.359 -22.156 1 98.75 324 VAL B C 1
ATOM 6310 O O . VAL B 1 324 ? 11.344 -15.891 -22.25 1 98.75 324 VAL B O 1
ATOM 6313 N N . THR B 1 325 ? 9.234 -15.766 -21.5 1 98.81 325 THR B N 1
ATOM 6314 C CA . THR B 1 325 ? 9.469 -14.5 -20.828 1 98.81 325 THR B CA 1
ATOM 6315 C C . THR B 1 325 ? 9.68 -14.719 -19.328 1 98.81 325 THR B C 1
ATOM 6317 O O . THR B 1 325 ? 8.766 -15.156 -18.625 1 98.81 325 THR B O 1
ATOM 6320 N N . ILE B 1 326 ? 10.844 -14.422 -18.875 1 98.44 326 ILE B N 1
ATOM 6321 C CA . ILE B 1 326 ? 11.18 -14.586 -17.453 1 98.44 326 ILE B CA 1
ATOM 6322 C C . ILE B 1 326 ? 11.203 -13.219 -16.781 1 98.44 326 ILE B C 1
ATOM 6324 O O . ILE B 1 326 ? 11.859 -12.289 -17.25 1 98.44 326 ILE B O 1
ATOM 6328 N N . ARG B 1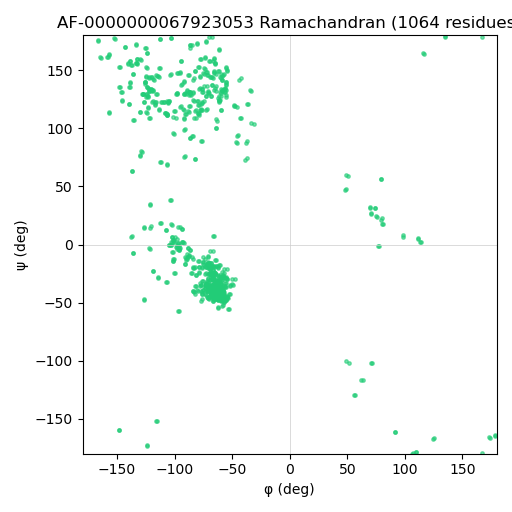 327 ? 10.43 -13.047 -15.758 1 97.88 327 ARG B N 1
ATOM 6329 C CA . ARG B 1 327 ? 10.461 -11.828 -14.953 1 97.88 327 ARG B CA 1
ATOM 6330 C C . ARG B 1 327 ? 11.523 -11.922 -13.859 1 97.88 327 ARG B C 1
ATOM 6332 O O . ARG B 1 327 ? 11.57 -12.906 -13.117 1 97.88 327 ARG B O 1
ATOM 6339 N N . THR B 1 328 ? 12.328 -10.922 -13.789 1 97.88 328 THR B N 1
ATOM 6340 C CA . THR B 1 328 ? 13.297 -10.906 -12.688 1 97.88 328 THR B CA 1
ATOM 6341 C C . THR B 1 328 ? 12.578 -10.891 -11.344 1 97.88 328 THR B C 1
ATOM 6343 O O . THR B 1 328 ? 11.375 -10.641 -11.273 1 97.88 328 THR B O 1
ATOM 6346 N N . VAL B 1 329 ? 13.305 -11.117 -10.336 1 92.88 329 VAL B N 1
ATOM 6347 C CA . VAL B 1 329 ? 12.742 -11.383 -9.016 1 92.88 329 VAL B CA 1
ATOM 6348 C C . VAL B 1 329 ? 11.922 -10.188 -8.547 1 92.88 329 VAL B C 1
ATOM 6350 O O . VAL B 1 329 ? 12.391 -9.047 -8.594 1 92.88 329 VAL B O 1
ATOM 6353 N N . ASP B 1 330 ? 10.711 -10.445 -8.234 1 90.25 330 ASP B N 1
ATOM 6354 C CA . ASP B 1 330 ? 9.805 -9.461 -7.66 1 90.25 330 ASP B CA 1
ATOM 6355 C C . ASP B 1 330 ? 9.57 -9.734 -6.172 1 90.25 330 ASP B C 1
ATOM 6357 O O . ASP B 1 330 ? 8.469 -10.109 -5.77 1 90.25 330 ASP B O 1
ATOM 6361 N N . ALA B 1 331 ? 10.609 -9.508 -5.48 1 80.25 331 ALA B N 1
ATOM 6362 C CA . ALA B 1 331 ? 10.57 -9.734 -4.039 1 80.25 331 ALA B CA 1
ATOM 6363 C C . ALA B 1 331 ? 10.086 -8.492 -3.299 1 80.25 331 ALA B C 1
ATOM 6365 O O . ALA B 1 331 ? 10.359 -7.367 -3.717 1 80.25 331 ALA B O 1
ATOM 6366 N N . GLY B 1 332 ? 9.359 -8.797 -2.213 1 69.44 332 GLY B N 1
ATOM 6367 C CA . GLY B 1 332 ? 8.719 -7.727 -1.458 1 69.44 332 GLY B CA 1
ATOM 6368 C C . GLY B 1 332 ? 7.215 -7.672 -1.657 1 69.44 332 GLY B C 1
ATOM 6369 O O . GLY B 1 332 ? 6.656 -8.469 -2.414 1 69.44 332 GLY B O 1
ATOM 6370 N N . GLY B 1 333 ? 6.555 -6.727 -1.024 1 66.75 333 GLY B N 1
ATOM 6371 C CA . GLY B 1 333 ? 5.102 -6.719 -1.065 1 66.75 333 GLY B CA 1
ATOM 6372 C C . GLY B 1 333 ? 4.477 -7.844 -0.264 1 66.75 333 GLY B C 1
ATOM 6373 O O . GLY B 1 333 ? 4.473 -7.812 0.968 1 66.75 333 GLY B O 1
ATOM 6374 N N . ASP B 1 334 ? 4.051 -8.859 -1.115 1 59.38 334 ASP B N 1
ATOM 6375 C CA . ASP B 1 334 ? 3.422 -10.008 -0.472 1 59.38 334 ASP B CA 1
ATOM 6376 C C . ASP B 1 334 ? 4.348 -11.227 -0.495 1 59.38 334 ASP B C 1
ATOM 6378 O O . ASP B 1 334 ? 3.918 -12.344 -0.207 1 59.38 334 ASP B O 1
ATOM 6382 N N . LYS B 1 335 ? 5.707 -10.828 -0.88 1 66.19 335 LYS B N 1
ATOM 6383 C CA . LYS B 1 335 ? 6.664 -11.914 -1.067 1 66.19 335 LYS B CA 1
ATOM 6384 C C . LYS B 1 335 ? 7.953 -11.648 -0.295 1 66.19 335 LYS B C 1
ATOM 6386 O O . LYS B 1 335 ? 8.984 -11.32 -0.889 1 66.19 335 LYS B O 1
ATOM 6391 N N . PRO B 1 336 ? 8.008 -11.812 0.927 1 62.03 336 PRO B N 1
ATOM 6392 C CA . PRO B 1 336 ? 9.242 -11.57 1.68 1 62.03 336 PRO B CA 1
ATOM 6393 C C . PRO B 1 336 ? 10.297 -12.648 1.443 1 62.03 336 PRO B C 1
ATOM 6395 O O . PRO B 1 336 ? 9.961 -13.836 1.353 1 62.03 336 PRO B O 1
ATOM 6398 N N . VAL B 1 337 ? 11.469 -12.297 1.101 1 67.62 337 VAL B N 1
ATOM 6399 C CA . VAL B 1 337 ? 12.617 -13.172 0.921 1 67.62 337 VAL B CA 1
ATOM 6400 C C . VAL B 1 337 ? 13.672 -12.859 1.979 1 67.62 337 VAL B C 1
ATOM 6402 O O . VAL B 1 337 ? 14.25 -11.766 1.987 1 67.62 337 VAL B O 1
ATOM 6405 N N . PRO B 1 338 ? 13.992 -13.781 2.852 1 64.44 338 PRO B N 1
ATOM 6406 C CA . PRO B 1 338 ? 15 -13.531 3.883 1 64.44 338 PRO B CA 1
ATOM 6407 C C . PRO B 1 338 ? 16.344 -13.086 3.303 1 64.44 338 PRO B C 1
ATOM 6409 O O . PRO B 1 338 ? 16.781 -13.625 2.287 1 64.44 338 PRO B O 1
ATOM 6412 N N . GLY B 1 339 ? 16.891 -12.078 4.016 1 70.19 339 GLY B N 1
ATOM 6413 C CA . GLY B 1 339 ? 18.188 -11.586 3.584 1 70.19 339 GLY B CA 1
ATOM 6414 C C . GLY B 1 339 ? 18.109 -10.688 2.361 1 70.19 339 GLY B C 1
ATOM 6415 O O . GLY B 1 339 ? 19.141 -10.188 1.888 1 70.19 339 GLY B O 1
ATOM 6416 N N . PHE B 1 340 ? 16.938 -10.555 1.943 1 77.5 340 PHE B N 1
ATOM 6417 C CA . PHE B 1 340 ? 16.781 -9.789 0.713 1 77.5 340 PHE B CA 1
ATOM 6418 C C . PHE B 1 340 ? 15.773 -8.664 0.896 1 77.5 340 PHE B C 1
ATOM 6420 O O . PHE B 1 340 ? 16.094 -7.496 0.688 1 77.5 340 PHE B O 1
ATOM 6427 N N . THR B 1 341 ? 14.664 -8.969 1.458 1 75.56 341 THR B N 1
ATOM 6428 C CA . THR B 1 341 ? 13.617 -7.965 1.584 1 75.56 341 THR B CA 1
ATOM 6429 C C . THR B 1 341 ? 13.688 -7.273 2.941 1 75.56 341 THR B C 1
ATOM 6431 O O . THR B 1 341 ? 14.352 -7.758 3.857 1 75.56 341 THR B O 1
ATOM 6434 N N . VAL B 1 342 ? 13.109 -6.078 2.996 1 73.06 342 VAL B N 1
ATOM 6435 C CA . VAL B 1 342 ? 13.055 -5.297 4.227 1 73.06 342 VAL B CA 1
ATOM 6436 C C . VAL B 1 342 ? 11.609 -5.18 4.699 1 73.06 342 VAL B C 1
ATOM 6438 O O . VAL B 1 342 ? 10.672 -5.258 3.893 1 73.06 342 VAL B O 1
ATOM 6441 N N . GLU B 1 343 ? 11.492 -5.051 5.922 1 68.94 343 GLU B N 1
ATOM 6442 C CA . GLU B 1 343 ? 10.156 -4.836 6.48 1 68.94 343 GLU B CA 1
ATOM 6443 C C . GLU B 1 343 ? 9.695 -3.398 6.25 1 68.94 343 GLU B C 1
ATOM 6445 O O . GLU B 1 343 ? 10.477 -2.457 6.398 1 68.94 343 GLU B O 1
ATOM 6450 N N . GLU B 1 344 ? 8.414 -3.342 5.793 1 78.94 344 GLU B N 1
ATOM 6451 C CA . GLU B 1 344 ? 7.859 -2.021 5.508 1 78.94 344 GLU B CA 1
ATOM 6452 C C . GLU B 1 344 ? 6.398 -1.93 5.941 1 78.94 344 GLU B C 1
ATOM 6454 O O . GLU B 1 344 ? 5.695 -2.941 5.988 1 78.94 344 GLU B O 1
ATOM 6459 N N . THR B 1 345 ? 5.891 -0.786 6.207 1 74.38 345 THR B N 1
ATOM 6460 C CA . THR B 1 345 ? 4.508 -0.548 6.617 1 74.38 345 THR B CA 1
ATOM 6461 C C . THR B 1 345 ? 3.557 -0.731 5.438 1 74.38 345 THR B C 1
ATOM 6463 O O . THR B 1 345 ? 2.422 -1.176 5.613 1 74.38 345 THR B O 1
ATOM 6466 N N . ASN B 1 346 ? 3.998 -0.382 4.332 1 87.19 346 ASN B N 1
ATOM 6467 C CA . ASN B 1 346 ? 3.25 -0.534 3.088 1 87.19 346 ASN B CA 1
ATOM 6468 C C . ASN B 1 346 ? 4.082 -1.231 2.016 1 87.19 346 ASN B C 1
ATOM 6470 O O . ASN B 1 346 ? 4.512 -0.6 1.048 1 87.19 346 ASN B O 1
ATOM 6474 N N . PRO B 1 347 ? 4.164 -2.523 2.086 1 87 347 PRO B N 1
ATOM 6475 C CA . PRO B 1 347 ? 5.109 -3.244 1.228 1 87 347 PRO B CA 1
ATOM 6476 C C . PRO B 1 347 ? 4.762 -3.137 -0.255 1 87 347 PRO B C 1
ATOM 6478 O O . PRO B 1 347 ? 5.656 -3.117 -1.104 1 87 347 PRO B O 1
ATOM 6481 N N . PHE B 1 348 ? 3.514 -3.09 -0.617 1 91.38 348 PHE B N 1
ATOM 6482 C CA . PHE B 1 348 ? 3.137 -2.98 -2.021 1 91.38 348 PHE B CA 1
ATOM 6483 C C . PHE B 1 348 ? 3.578 -1.642 -2.6 1 91.38 348 PHE B C 1
ATOM 6485 O O . PHE B 1 348 ? 3.662 -1.481 -3.818 1 91.38 348 PHE B O 1
ATOM 6492 N N . LEU B 1 349 ? 3.834 -0.702 -1.698 1 94.56 349 LEU B N 1
ATOM 6493 C CA . LEU B 1 349 ? 4.246 0.637 -2.107 1 94.56 349 LEU B CA 1
ATOM 6494 C C . LEU B 1 349 ? 5.695 0.905 -1.716 1 94.56 349 LEU B C 1
ATOM 6496 O O . LEU B 1 349 ? 6.117 2.061 -1.635 1 94.56 349 LEU B O 1
ATOM 6500 N N . GLY B 1 350 ? 6.445 -0.136 -1.443 1 93 350 GLY B N 1
ATOM 6501 C CA . GLY B 1 350 ? 7.773 0.032 -0.874 1 93 350 GLY B CA 1
ATOM 6502 C C . GLY B 1 350 ? 8.883 -0.449 -1.791 1 93 350 GLY B C 1
ATOM 6503 O O . GLY B 1 350 ? 8.797 -0.297 -3.012 1 93 350 GLY B O 1
ATOM 6504 N N . LEU B 1 351 ? 9.953 -0.863 -1.135 1 91.56 351 LEU B N 1
ATOM 6505 C CA . LEU B 1 351 ? 11.156 -1.354 -1.795 1 91.56 351 LEU B CA 1
ATOM 6506 C C . LEU B 1 351 ? 10.961 -2.779 -2.299 1 91.56 351 LEU B C 1
ATOM 6508 O O . LEU B 1 351 ? 11.344 -3.738 -1.628 1 91.56 351 LEU B O 1
ATOM 6512 N N . ARG B 1 352 ? 10.477 -2.9 -3.523 1 93 352 ARG B N 1
ATOM 6513 C CA . ARG B 1 352 ? 10.203 -4.211 -4.098 1 93 352 ARG B CA 1
ATOM 6514 C C . ARG B 1 352 ? 10.547 -4.242 -5.586 1 93 352 ARG B C 1
ATOM 6516 O O . ARG B 1 352 ? 10.812 -3.197 -6.184 1 93 352 ARG B O 1
ATOM 6523 N N . GLY B 1 353 ? 10.547 -5.438 -6.203 1 94.81 353 GLY B N 1
ATOM 6524 C CA . GLY B 1 353 ? 10.82 -5.582 -7.625 1 94.81 353 GLY B CA 1
ATOM 6525 C C . GLY B 1 353 ? 12.156 -4.992 -8.039 1 94.81 353 GLY B C 1
ATOM 6526 O O . GLY B 1 353 ? 13.18 -5.27 -7.418 1 94.81 353 GLY B O 1
ATOM 6527 N N . ILE B 1 354 ? 12.141 -4.184 -9.039 1 97.88 354 ILE B N 1
ATOM 6528 C CA . ILE B 1 354 ? 13.359 -3.633 -9.609 1 97.88 354 ILE B CA 1
ATOM 6529 C C . ILE B 1 354 ? 14.016 -2.678 -8.609 1 97.88 354 ILE B C 1
ATOM 6531 O O . ILE B 1 354 ? 15.242 -2.545 -8.578 1 97.88 354 ILE B O 1
ATOM 6535 N N . ARG B 1 355 ? 13.172 -2.01 -7.73 1 96.31 355 ARG B N 1
ATOM 6536 C CA . ARG B 1 355 ? 13.703 -1.089 -6.73 1 96.31 355 ARG B CA 1
ATOM 6537 C C . ARG B 1 355 ? 14.641 -1.808 -5.766 1 96.31 355 ARG B C 1
ATOM 6539 O O . ARG B 1 355 ? 15.719 -1.307 -5.453 1 96.31 355 ARG B O 1
ATOM 6546 N N . LEU B 1 356 ? 14.203 -2.93 -5.332 1 94.75 356 LEU B N 1
ATOM 6547 C CA . LEU B 1 356 ? 15.016 -3.736 -4.43 1 94.75 356 LEU B CA 1
ATOM 6548 C C . LEU B 1 356 ? 16.234 -4.312 -5.152 1 94.75 356 LEU B C 1
ATOM 6550 O O . LEU B 1 356 ? 17.344 -4.312 -4.617 1 94.75 356 LEU B O 1
ATOM 6554 N N . SER B 1 357 ? 16.031 -4.836 -6.363 1 96.38 357 SER B N 1
ATOM 6555 C CA . SER B 1 357 ? 17.094 -5.43 -7.156 1 96.38 357 SER B CA 1
ATOM 6556 C C . SER B 1 357 ? 18.219 -4.426 -7.41 1 96.38 357 SER B C 1
ATOM 6558 O O . SER B 1 357 ? 19.391 -4.766 -7.324 1 96.38 357 SER B O 1
ATOM 6560 N N . LEU B 1 358 ? 17.891 -3.197 -7.719 1 96.62 358 LEU B N 1
ATOM 6561 C CA . LEU B 1 358 ? 18.891 -2.168 -8.008 1 96.62 358 LEU B CA 1
ATOM 6562 C C . LEU B 1 358 ? 19.625 -1.754 -6.742 1 96.62 358 LEU B C 1
ATOM 6564 O O . LEU B 1 358 ? 20.781 -1.311 -6.809 1 96.62 358 LEU B O 1
ATOM 6568 N N . LYS B 1 359 ? 18.969 -1.856 -5.598 1 92.88 359 LYS B N 1
ATOM 6569 C CA . LYS B 1 359 ? 19.609 -1.57 -4.32 1 92.88 359 LYS B CA 1
ATOM 6570 C C . LYS B 1 359 ? 20.531 -2.709 -3.904 1 92.88 359 LYS B C 1
ATOM 6572 O O . LYS B 1 359 ? 21.531 -2.484 -3.209 1 92.88 359 LYS B O 1
ATOM 6577 N N . ARG B 1 360 ? 20.172 -3.934 -4.293 1 93.88 360 ARG B N 1
ATOM 6578 C CA . ARG B 1 360 ? 20.953 -5.125 -3.979 1 93.88 360 ARG B CA 1
ATOM 6579 C C . ARG B 1 360 ? 21.578 -5.727 -5.238 1 93.88 360 ARG B C 1
ATOM 6581 O O . ARG B 1 360 ? 21.25 -6.852 -5.617 1 93.88 360 ARG B O 1
ATOM 6588 N N . ARG B 1 361 ? 22.5 -5.094 -5.758 1 95.69 361 ARG B N 1
ATOM 6589 C CA . ARG B 1 361 ? 23.125 -5.453 -7.031 1 95.69 361 ARG B CA 1
ATOM 6590 C C . ARG B 1 361 ? 23.875 -6.777 -6.922 1 95.69 361 ARG B C 1
ATOM 6592 O O . ARG B 1 361 ? 24.031 -7.492 -7.914 1 95.69 361 ARG B O 1
ATOM 6599 N N . ASP B 1 362 ? 24.312 -7.125 -5.68 1 94.81 362 ASP B N 1
ATOM 6600 C CA . ASP B 1 362 ? 25.016 -8.383 -5.445 1 94.81 362 ASP B CA 1
ATOM 6601 C C . ASP B 1 362 ? 24.094 -9.578 -5.73 1 94.81 362 ASP B C 1
ATOM 6603 O O . ASP B 1 362 ? 24.547 -10.602 -6.238 1 94.81 362 ASP B O 1
ATOM 6607 N N . ILE B 1 363 ? 22.906 -9.414 -5.434 1 93.81 363 ILE B N 1
ATOM 6608 C CA . ILE B 1 363 ? 21.922 -10.469 -5.652 1 93.81 363 ILE B CA 1
ATOM 6609 C C . ILE B 1 363 ? 21.422 -10.414 -7.09 1 93.81 363 ILE B C 1
ATOM 6611 O O . ILE B 1 363 ? 21.297 -11.445 -7.758 1 93.81 363 ILE B O 1
ATOM 6615 N N . PHE B 1 364 ? 21.203 -9.219 -7.613 1 97.5 364 PHE B N 1
ATOM 6616 C CA . PHE B 1 364 ? 20.656 -9 -8.953 1 97.5 364 PHE B CA 1
ATOM 6617 C C . PHE B 1 364 ? 21.656 -9.453 -10.016 1 97.5 364 PHE B C 1
ATOM 6619 O O . PHE B 1 364 ? 21.266 -10.039 -11.023 1 97.5 364 PHE B O 1
ATOM 6626 N N . GLY B 1 365 ? 22.891 -9.172 -9.742 1 97.94 365 GLY B N 1
ATOM 6627 C CA . GLY B 1 365 ? 23.938 -9.578 -10.68 1 97.94 365 GLY B CA 1
ATOM 6628 C C . GLY B 1 365 ? 23.984 -11.07 -10.906 1 97.94 365 GLY B C 1
ATOM 6629 O O . GLY B 1 365 ? 24.172 -11.523 -12.039 1 97.94 365 GLY B O 1
ATOM 6630 N N . VAL B 1 366 ? 23.781 -11.836 -9.844 1 97.69 366 VAL B N 1
ATOM 6631 C CA . VAL B 1 366 ? 23.781 -13.289 -9.938 1 97.69 366 VAL B CA 1
ATOM 6632 C C . VAL B 1 366 ? 22.641 -13.75 -10.852 1 97.69 366 VAL B C 1
ATOM 6634 O O . VAL B 1 366 ? 22.828 -14.641 -11.688 1 97.69 366 VAL B O 1
ATOM 6637 N N . GLN B 1 367 ? 21.5 -13.203 -10.734 1 98.19 367 GLN B N 1
ATOM 6638 C CA . GLN B 1 367 ? 20.375 -13.562 -11.586 1 98.19 367 GLN B CA 1
ATOM 6639 C C . GLN B 1 367 ? 20.641 -13.172 -13.039 1 98.19 367 GLN B C 1
ATOM 6641 O O . GLN B 1 367 ? 20.328 -13.938 -13.953 1 98.19 367 GLN B O 1
ATOM 6646 N N . ILE B 1 368 ? 21.188 -11.961 -13.219 1 98.75 368 ILE B N 1
ATOM 6647 C CA . ILE B 1 368 ? 21.469 -11.477 -14.562 1 98.75 368 ILE B CA 1
ATOM 6648 C C . ILE B 1 368 ? 22.422 -12.445 -15.273 1 98.75 368 ILE B C 1
ATOM 6650 O O . ILE B 1 368 ? 22.188 -12.82 -16.422 1 98.75 368 ILE B O 1
ATOM 6654 N N . ARG B 1 369 ? 23.453 -12.836 -14.578 1 98.75 369 ARG B N 1
ATOM 6655 C CA . ARG B 1 369 ? 24.422 -13.766 -15.164 1 98.75 369 ARG B CA 1
ATOM 6656 C C . ARG B 1 369 ? 23.75 -15.07 -15.555 1 98.75 369 ARG B C 1
ATOM 6658 O O . ARG B 1 369 ? 23.984 -15.594 -16.656 1 98.75 369 ARG B O 1
ATOM 6665 N N . ALA B 1 370 ? 22.938 -15.609 -14.695 1 98.69 370 ALA B N 1
ATOM 6666 C CA . ALA B 1 370 ? 22.219 -16.844 -14.977 1 98.69 370 ALA B CA 1
ATOM 6667 C C . ALA B 1 370 ? 21.328 -16.688 -16.203 1 98.69 370 ALA B C 1
ATOM 6669 O O . ALA B 1 370 ? 21.25 -17.594 -17.047 1 98.69 370 ALA B O 1
ATOM 6670 N N . LEU B 1 371 ? 20.641 -15.602 -16.328 1 98.88 371 LEU B N 1
ATOM 6671 C CA . LEU B 1 371 ? 19.75 -15.344 -17.453 1 98.88 371 LEU B CA 1
ATOM 6672 C C . LEU B 1 371 ? 20.531 -15.227 -18.766 1 98.88 371 LEU B C 1
ATOM 6674 O O . LEU B 1 371 ? 20.125 -15.781 -19.781 1 98.88 371 LEU B O 1
ATOM 6678 N N . LEU B 1 372 ? 21.625 -14.484 -18.719 1 98.88 372 LEU B N 1
ATOM 6679 C CA . LEU B 1 372 ? 22.484 -14.336 -19.906 1 98.88 372 LEU B CA 1
ATOM 6680 C C . LEU B 1 372 ? 23 -15.688 -20.375 1 98.88 372 LEU B C 1
ATOM 6682 O O . LEU B 1 372 ? 23.016 -15.961 -21.578 1 98.88 372 LEU B O 1
ATOM 6686 N N . ARG B 1 373 ? 23.406 -16.484 -19.453 1 98.81 373 ARG B N 1
ATOM 6687 C CA . ARG B 1 373 ? 23.891 -17.828 -19.781 1 98.81 373 ARG B CA 1
ATOM 6688 C C . ARG B 1 373 ? 22.766 -18.688 -20.344 1 98.81 373 ARG B C 1
ATOM 6690 O O . ARG B 1 373 ? 22.984 -19.469 -21.281 1 98.81 373 ARG B O 1
ATOM 6697 N N . ALA B 1 374 ? 21.609 -18.594 -19.797 1 98.69 374 ALA B N 1
ATOM 6698 C CA . ALA B 1 374 ? 20.484 -19.406 -20.219 1 98.69 374 ALA B CA 1
ATOM 6699 C C . ALA B 1 374 ? 19.984 -19 -21.609 1 98.69 374 ALA B C 1
ATOM 6701 O O . ALA B 1 374 ? 19.422 -19.828 -22.328 1 98.69 374 ALA B O 1
ATOM 6702 N N . ALA B 1 375 ? 20.203 -17.781 -22.016 1 98.62 375 ALA B N 1
ATOM 6703 C CA . ALA B 1 375 ? 19.641 -17.188 -23.219 1 98.62 375 ALA B CA 1
ATOM 6704 C C . ALA B 1 375 ? 20.094 -17.922 -24.469 1 98.62 375 ALA B C 1
ATOM 6706 O O . ALA B 1 375 ? 19.438 -17.875 -25.516 1 98.62 375 ALA B O 1
ATOM 6707 N N . ILE B 1 376 ? 21.141 -18.656 -24.469 1 98 376 ILE B N 1
ATOM 6708 C CA . ILE B 1 376 ? 21.688 -19.344 -25.641 1 98 376 ILE B CA 1
ATOM 6709 C C . ILE B 1 376 ? 20.875 -20.609 -25.922 1 98 376 ILE B C 1
ATOM 6711 O O . ILE B 1 376 ? 21 -21.203 -27 1 98 376 ILE B O 1
ATOM 6715 N N . HIS B 1 377 ? 20.078 -21.016 -24.984 1 98 377 HIS B N 1
ATOM 6716 C CA . HIS B 1 377 ? 19.422 -22.312 -25.094 1 98 377 HIS B CA 1
ATOM 6717 C C . HIS B 1 377 ? 18.016 -22.172 -25.672 1 98 377 HIS B C 1
ATOM 6719 O O . HIS B 1 377 ? 17.328 -23.172 -25.875 1 98 377 HIS B O 1
ATOM 6725 N N . GLY B 1 378 ? 17.547 -21 -25.953 1 97.81 378 GLY B N 1
ATOM 6726 C CA . GLY B 1 378 ? 16.219 -20.844 -26.484 1 97.81 378 GLY B CA 1
ATOM 6727 C C . GLY B 1 378 ? 15.836 -19.391 -26.719 1 97.81 378 GLY B C 1
ATOM 6728 O O . GLY B 1 378 ? 16.703 -18.516 -26.812 1 97.81 378 GLY B O 1
ATOM 6729 N N . ASN B 1 379 ? 14.523 -19.125 -26.891 1 98.44 379 ASN B N 1
ATOM 6730 C CA . ASN B 1 379 ? 13.969 -17.797 -27.172 1 98.44 379 ASN B CA 1
ATOM 6731 C C . ASN B 1 379 ? 13.586 -17.062 -25.891 1 98.44 379 ASN B C 1
ATOM 6733 O O . ASN B 1 379 ? 12.406 -16.859 -25.625 1 98.44 379 ASN B O 1
ATOM 6737 N N . LEU B 1 380 ? 14.617 -16.578 -25.219 1 98.81 380 LEU B N 1
ATOM 6738 C CA . LEU B 1 380 ? 14.445 -15.953 -23.906 1 98.81 380 LEU B CA 1
ATOM 6739 C C . LEU B 1 380 ? 14.133 -14.461 -24.047 1 98.81 380 LEU B C 1
ATOM 6741 O O . LEU B 1 380 ? 14.781 -13.766 -24.844 1 98.81 380 LEU B O 1
ATOM 6745 N N . LYS B 1 381 ? 13.102 -13.984 -23.359 1 98.81 381 LYS B N 1
ATOM 6746 C CA . LYS B 1 381 ? 12.844 -12.586 -23.047 1 98.81 381 LYS B CA 1
ATOM 6747 C C . LYS B 1 381 ? 12.914 -12.328 -21.547 1 98.81 381 LYS B C 1
ATOM 6749 O O . LYS B 1 381 ? 12.539 -13.195 -20.75 1 98.81 381 LYS B O 1
ATOM 6754 N N . VAL B 1 382 ? 13.391 -11.172 -21.188 1 98.88 382 VAL B N 1
ATOM 6755 C CA . VAL B 1 382 ? 13.469 -10.836 -19.766 1 98.88 382 VAL B CA 1
ATOM 6756 C C . VAL B 1 382 ? 12.68 -9.562 -19.484 1 98.88 382 VAL B C 1
ATOM 6758 O O . VAL B 1 382 ? 12.766 -8.594 -20.25 1 98.88 382 VAL B O 1
ATOM 6761 N N . MET B 1 383 ? 11.859 -9.562 -18.484 1 98.31 383 MET B N 1
ATOM 6762 C CA . MET B 1 383 ? 11.109 -8.359 -18.156 1 98.31 383 MET B CA 1
ATOM 6763 C C . MET B 1 383 ? 11.344 -7.949 -16.703 1 98.31 383 MET B C 1
ATOM 6765 O O . MET B 1 383 ? 11.484 -8.805 -15.828 1 98.31 383 MET B O 1
ATOM 6769 N N . PHE B 1 384 ? 11.367 -6.648 -16.453 1 98.69 384 PHE B N 1
ATOM 6770 C CA . PHE B 1 384 ? 11.602 -6.09 -15.125 1 98.69 384 PHE B CA 1
ATOM 6771 C C . PHE B 1 384 ? 10.289 -5.707 -14.461 1 98.69 384 PHE B C 1
ATOM 6773 O O . PHE B 1 384 ? 9.461 -5.016 -15.062 1 98.69 384 PHE B O 1
ATOM 6780 N N . PRO B 1 385 ? 10.07 -6.145 -13.219 1 97.94 385 PRO B N 1
ATOM 6781 C CA . PRO B 1 385 ? 8.852 -5.781 -12.492 1 97.94 385 PRO B CA 1
ATOM 6782 C C . PRO B 1 385 ? 8.938 -4.402 -11.844 1 97.94 385 PRO B C 1
ATOM 6784 O O . PRO B 1 385 ? 10.031 -3.922 -11.555 1 97.94 385 PRO B O 1
ATOM 6787 N N . MET B 1 386 ? 7.875 -3.654 -11.68 1 97.69 386 MET B N 1
ATOM 6788 C CA . MET B 1 386 ? 7.672 -2.48 -10.836 1 97.69 386 MET B CA 1
ATOM 6789 C C . MET B 1 386 ? 8.469 -1.288 -11.359 1 97.69 386 MET B C 1
ATOM 6791 O O . MET B 1 386 ? 8.992 -0.495 -10.57 1 97.69 386 MET B O 1
ATOM 6795 N N . ILE B 1 387 ? 8.625 -1.243 -12.648 1 98.56 387 ILE B N 1
ATOM 6796 C CA . ILE B 1 387 ? 9.25 -0.067 -13.25 1 98.56 387 ILE B CA 1
ATOM 6797 C C . ILE B 1 387 ? 8.32 1.136 -13.109 1 98.56 387 ILE B C 1
ATOM 6799 O O . ILE B 1 387 ? 7.145 1.064 -13.477 1 98.56 387 ILE B O 1
ATOM 6803 N N . ALA B 1 388 ? 8.82 2.252 -12.57 1 98 388 ALA B N 1
ATOM 6804 C CA . ALA B 1 388 ? 8.023 3.469 -12.43 1 98 388 ALA B CA 1
ATOM 6805 C C . ALA B 1 388 ? 8.578 4.59 -13.297 1 98 388 ALA B C 1
ATOM 6807 O O . ALA B 1 388 ? 7.844 5.488 -13.719 1 98 388 ALA B O 1
ATOM 6808 N N . THR B 1 38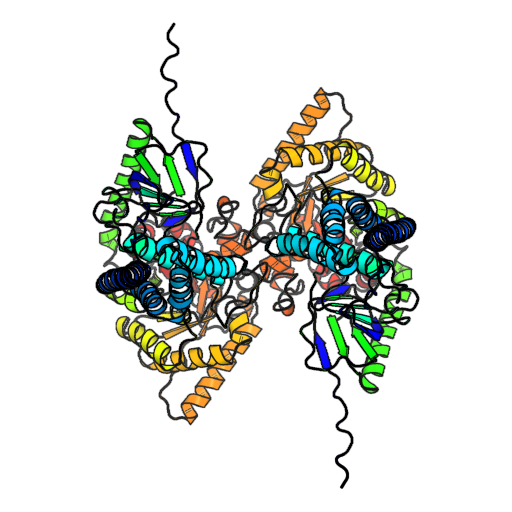9 ? 9.906 4.535 -13.516 1 97.5 389 THR B N 1
ATOM 6809 C CA . THR B 1 389 ? 10.586 5.559 -14.305 1 97.5 389 THR B CA 1
ATOM 6810 C C . THR B 1 389 ? 11.523 4.914 -15.328 1 97.5 389 THR B C 1
ATOM 6812 O O . THR B 1 389 ? 11.961 3.775 -15.148 1 97.5 389 THR B O 1
ATOM 6815 N N . HIS B 1 390 ? 11.812 5.66 -16.391 1 97.5 390 HIS B N 1
ATOM 6816 C CA . HIS B 1 390 ? 12.727 5.16 -17.406 1 97.5 390 HIS B CA 1
ATOM 6817 C C . HIS B 1 390 ? 14.125 4.926 -16.828 1 97.5 390 HIS B C 1
ATOM 6819 O O . HIS B 1 390 ? 14.828 4.004 -17.25 1 97.5 390 HIS B O 1
ATOM 6825 N N . ASP B 1 391 ? 14.469 5.727 -15.852 1 97.19 391 ASP B N 1
ATOM 6826 C CA . ASP B 1 391 ? 15.789 5.594 -15.227 1 97.19 391 ASP B CA 1
ATOM 6827 C C . ASP B 1 391 ? 15.969 4.207 -14.617 1 97.19 391 ASP B C 1
ATOM 6829 O O . ASP B 1 391 ? 17.062 3.637 -14.68 1 97.19 391 ASP B O 1
ATOM 6833 N N . GLU B 1 392 ? 14.992 3.689 -14.016 1 98.06 392 GLU B N 1
ATOM 6834 C CA . GLU B 1 392 ? 15.07 2.354 -13.438 1 98.06 392 GLU B CA 1
ATOM 6835 C C . GLU B 1 392 ? 15.352 1.302 -14.508 1 98.06 392 GLU B C 1
ATOM 6837 O O . GLU B 1 392 ? 16.172 0.405 -14.297 1 98.06 392 GLU B O 1
ATOM 6842 N N . TYR B 1 393 ? 14.68 1.389 -15.641 1 98.12 393 TYR B N 1
ATOM 6843 C CA . TYR B 1 393 ? 14.93 0.494 -16.766 1 98.12 393 TYR B CA 1
ATOM 6844 C C . TYR B 1 393 ? 16.359 0.627 -17.266 1 98.12 393 TYR B C 1
ATOM 6846 O O . TYR B 1 393 ? 17.047 -0.375 -17.484 1 98.12 393 TYR B O 1
ATOM 6854 N N . ALA B 1 394 ? 16.781 1.864 -17.422 1 98.31 394 ALA B N 1
ATOM 6855 C CA . ALA B 1 394 ? 18.125 2.135 -17.938 1 98.31 394 ALA B CA 1
ATOM 6856 C C . ALA B 1 394 ? 19.188 1.554 -17.016 1 98.31 394 ALA B C 1
ATOM 6858 O O . ALA B 1 394 ? 20.188 0.985 -17.484 1 98.31 394 ALA B O 1
ATOM 6859 N N . GLN B 1 395 ? 19.016 1.711 -15.758 1 98.25 395 GLN B N 1
ATOM 6860 C CA . GLN B 1 395 ? 19.969 1.172 -14.789 1 98.25 395 GLN B CA 1
ATOM 6861 C C . GLN B 1 395 ? 20.016 -0.352 -14.859 1 98.25 395 GLN B C 1
ATOM 6863 O O . GLN B 1 395 ? 21.094 -0.944 -14.82 1 98.25 395 GLN B O 1
ATOM 6868 N N . ALA B 1 396 ? 18.859 -0.974 -14.945 1 98.62 396 ALA B N 1
ATOM 6869 C CA . ALA B 1 396 ? 18.812 -2.43 -15.039 1 98.62 396 ALA B CA 1
ATOM 6870 C C . ALA B 1 396 ? 19.484 -2.92 -16.312 1 98.62 396 ALA B C 1
ATOM 6872 O O . ALA B 1 396 ? 20.266 -3.871 -16.281 1 98.62 396 ALA B O 1
ATOM 6873 N N . ALA B 1 397 ? 19.188 -2.268 -17.422 1 98.56 397 ALA B N 1
ATOM 6874 C CA . ALA B 1 397 ? 19.797 -2.611 -18.703 1 98.56 397 ALA B CA 1
ATOM 6875 C C . ALA B 1 397 ? 21.312 -2.455 -18.656 1 98.56 397 ALA B C 1
ATOM 6877 O O . ALA B 1 397 ? 22.047 -3.26 -19.234 1 98.56 397 ALA B O 1
ATOM 6878 N N . ALA B 1 398 ? 21.734 -1.413 -17.953 1 98.38 398 ALA B N 1
ATOM 6879 C CA . ALA B 1 398 ? 23.156 -1.179 -17.812 1 98.38 398 ALA B CA 1
ATOM 6880 C C . ALA B 1 398 ? 23.828 -2.316 -17.047 1 98.38 398 ALA B C 1
ATOM 6882 O O . ALA B 1 398 ? 24.969 -2.703 -17.375 1 98.38 398 ALA B O 1
ATOM 6883 N N . LEU B 1 399 ? 23.188 -2.791 -16.062 1 98.38 399 LEU B N 1
ATOM 6884 C CA . LEU B 1 399 ? 23.734 -3.908 -15.305 1 98.38 399 LEU B CA 1
ATOM 6885 C C . LEU B 1 399 ? 23.812 -5.164 -16.156 1 98.38 399 LEU B C 1
ATOM 6887 O O . LEU B 1 399 ? 24.75 -5.949 -16.031 1 98.38 399 LEU B O 1
ATOM 6891 N N . PHE B 1 400 ? 22.812 -5.438 -17.047 1 98.69 400 PHE B N 1
ATOM 6892 C CA . PHE B 1 400 ? 22.875 -6.547 -17.984 1 98.69 400 PHE B CA 1
ATOM 6893 C C . PHE B 1 400 ? 24.109 -6.426 -18.891 1 98.69 400 PHE B C 1
ATOM 6895 O O . PHE B 1 400 ? 24.812 -7.402 -19.109 1 98.69 400 PHE B O 1
ATOM 6902 N N . ALA B 1 401 ? 24.359 -5.219 -19.359 1 98.38 401 ALA B N 1
ATOM 6903 C CA . ALA B 1 401 ? 25.5 -4.973 -20.219 1 98.38 401 ALA B CA 1
ATOM 6904 C C . ALA B 1 401 ? 26.812 -5.223 -19.484 1 98.38 401 ALA B C 1
ATOM 6906 O O . ALA B 1 401 ? 27.75 -5.777 -20.047 1 98.38 401 ALA B O 1
ATOM 6907 N N . GLU B 1 402 ? 26.844 -4.762 -18.25 1 98.25 402 GLU B N 1
ATOM 6908 C CA . GLU B 1 402 ? 28.031 -4.965 -17.438 1 98.25 402 GLU B CA 1
ATOM 6909 C C . GLU B 1 402 ? 28.328 -6.453 -17.25 1 98.25 402 GLU B C 1
ATOM 6911 O O . GLU B 1 402 ? 29.469 -6.895 -17.406 1 98.25 402 GLU B O 1
ATOM 6916 N N . GLU B 1 403 ? 27.344 -7.203 -16.906 1 98.38 403 GLU B N 1
ATOM 6917 C CA . GLU B 1 403 ? 27.516 -8.633 -16.672 1 98.38 403 GLU B CA 1
ATOM 6918 C C . GLU B 1 403 ? 27.812 -9.367 -17.969 1 98.38 403 GLU B C 1
ATOM 6920 O O . GLU B 1 403 ? 28.547 -10.359 -17.969 1 98.38 403 GLU B O 1
ATOM 6925 N N . GLN B 1 404 ? 27.219 -8.922 -19.047 1 98.44 404 GLN B N 1
ATOM 6926 C CA . GLN B 1 404 ? 27.531 -9.484 -20.359 1 98.44 404 GLN B CA 1
ATOM 6927 C C . GLN B 1 404 ? 29.031 -9.359 -20.656 1 98.44 404 GLN B C 1
ATOM 6929 O O . GLN B 1 404 ? 29.656 -10.32 -21.109 1 98.44 404 GLN B O 1
ATOM 6934 N N . SER B 1 405 ? 29.531 -8.188 -20.453 1 98.38 405 SER B N 1
ATOM 6935 C CA . SER B 1 405 ? 30.953 -7.938 -20.672 1 98.38 405 SER B CA 1
ATOM 6936 C C . SER B 1 405 ? 31.828 -8.812 -19.781 1 98.38 405 SER B C 1
ATOM 6938 O O . SER B 1 405 ? 32.844 -9.32 -20.219 1 98.38 405 SER B O 1
ATOM 6940 N N . ALA B 1 406 ? 31.422 -8.93 -18.562 1 98.19 406 ALA B N 1
ATOM 6941 C CA . ALA B 1 406 ? 32.156 -9.75 -17.609 1 98.19 406 ALA B CA 1
ATOM 6942 C C . ALA B 1 406 ? 32.188 -11.211 -18.062 1 98.19 406 ALA B C 1
ATOM 6944 O O . ALA B 1 406 ? 33.25 -11.867 -18 1 98.19 406 ALA B O 1
ATOM 6945 N N . LEU B 1 407 ? 31.078 -11.742 -18.484 1 98.38 407 LEU B N 1
ATOM 6946 C CA . LEU B 1 407 ? 30.984 -13.125 -18.953 1 98.38 407 LEU B CA 1
ATOM 6947 C C . LEU B 1 407 ? 31.828 -13.328 -20.203 1 98.38 407 LEU B C 1
ATOM 6949 O O . LEU B 1 407 ? 32.469 -14.367 -20.359 1 98.38 407 LEU B O 1
ATOM 6953 N N . ALA B 1 408 ? 31.797 -12.336 -21.062 1 98.06 408 ALA B N 1
ATOM 6954 C CA . ALA B 1 408 ? 32.625 -12.391 -22.266 1 98.06 408 ALA B CA 1
ATOM 6955 C C . ALA B 1 408 ? 34.094 -12.469 -21.906 1 98.06 408 ALA B C 1
ATOM 6957 O O . ALA B 1 408 ? 34.844 -13.242 -22.516 1 98.06 408 ALA B O 1
ATOM 6958 N N . ALA B 1 409 ? 34.5 -11.703 -20.984 1 98.06 409 ALA B N 1
ATOM 6959 C CA . ALA B 1 409 ? 35.875 -11.688 -20.547 1 98.06 409 ALA B CA 1
ATOM 6960 C C . ALA B 1 409 ? 36.281 -13.023 -19.922 1 98.06 409 ALA B C 1
ATOM 6962 O O . ALA B 1 409 ? 37.438 -13.445 -20.016 1 98.06 409 ALA B O 1
ATOM 6963 N N . GLU B 1 410 ? 35.312 -13.688 -19.312 1 97.75 410 GLU B N 1
ATOM 6964 C CA . GLU B 1 410 ? 35.562 -14.984 -18.672 1 97.75 410 GLU B CA 1
ATOM 6965 C C . GLU B 1 410 ? 35.469 -16.125 -19.688 1 97.75 410 GLU B C 1
ATOM 6967 O O . GLU B 1 410 ? 35.812 -17.266 -19.375 1 97.75 410 GLU B O 1
ATOM 6972 N N . GLY B 1 411 ? 35 -15.828 -20.844 1 97.56 411 GLY B N 1
ATOM 6973 C CA . GLY B 1 411 ? 34.875 -16.844 -21.875 1 97.56 411 GLY B CA 1
ATOM 6974 C C . GLY B 1 411 ? 33.656 -17.734 -21.703 1 97.56 411 GLY B C 1
ATOM 6975 O O . GLY B 1 411 ? 33.656 -18.875 -22.141 1 97.56 411 GLY B O 1
ATOM 6976 N N . VAL B 1 412 ? 32.719 -17.266 -21 1 97.81 412 VAL B N 1
ATOM 6977 C CA . VAL B 1 412 ? 31.516 -18.031 -20.75 1 97.81 412 VAL B CA 1
ATOM 6978 C C . VAL B 1 412 ? 30.469 -17.719 -21.812 1 97.81 412 VAL B C 1
ATOM 6980 O O . VAL B 1 412 ? 30.234 -16.547 -22.141 1 97.81 412 VAL B O 1
ATOM 6983 N N . ALA B 1 413 ? 29.875 -18.766 -22.438 1 97.81 413 ALA B N 1
ATOM 6984 C CA . ALA B 1 413 ? 28.844 -18.578 -23.453 1 97.81 413 ALA B CA 1
ATOM 6985 C C . ALA B 1 413 ? 27.656 -17.812 -22.875 1 97.81 413 ALA B C 1
ATOM 6987 O O . ALA B 1 413 ? 27.203 -18.078 -21.766 1 97.81 413 ALA B O 1
ATOM 6988 N N . HIS B 1 414 ? 27.172 -16.797 -23.609 1 98.12 414 HIS B N 1
ATOM 6989 C CA . HIS B 1 414 ? 26.078 -15.93 -23.156 1 98.12 414 HIS B CA 1
ATOM 6990 C C . HIS B 1 414 ? 25.406 -15.242 -24.344 1 98.12 414 HIS B C 1
ATOM 6992 O O . HIS B 1 414 ? 25.922 -15.281 -25.469 1 98.12 414 HIS B O 1
ATOM 6998 N N . LYS B 1 415 ? 24.219 -14.75 -24.172 1 98.31 415 LYS B N 1
ATOM 6999 C CA . LYS B 1 415 ? 23.453 -13.969 -25.141 1 98.31 415 LYS B CA 1
ATOM 7000 C C . LYS B 1 415 ? 22.562 -12.945 -24.438 1 98.31 415 LYS B C 1
ATOM 7002 O O . LYS B 1 415 ? 21.969 -13.242 -23.406 1 98.31 415 LYS B O 1
ATOM 7007 N N . LEU B 1 416 ? 22.562 -11.734 -24.969 1 98.31 416 LEU B N 1
ATOM 7008 C CA . LEU B 1 416 ? 21.672 -10.719 -24.422 1 98.31 416 LEU B CA 1
ATOM 7009 C C . LEU B 1 416 ? 20.25 -10.898 -24.953 1 98.31 416 LEU B C 1
ATOM 7011 O O . LEU B 1 416 ? 20 -10.75 -26.156 1 98.31 416 LEU B O 1
ATOM 7015 N N . PRO B 1 417 ? 19.344 -11.25 -24.109 1 98.69 417 PRO B N 1
ATOM 7016 C CA . PRO B 1 417 ? 17.953 -11.352 -24.547 1 98.69 417 PRO B CA 1
ATOM 7017 C C . PRO B 1 417 ? 17.281 -9.992 -24.672 1 98.69 417 PRO B C 1
ATOM 7019 O O . PRO B 1 417 ? 17.781 -8.992 -24.156 1 98.69 417 PRO B O 1
ATOM 7022 N N . PRO B 1 418 ? 16.156 -9.922 -25.469 1 98.69 418 PRO B N 1
ATOM 7023 C CA . PRO B 1 418 ? 15.367 -8.695 -25.406 1 98.69 418 PRO B CA 1
ATOM 7024 C C . PRO B 1 418 ? 14.922 -8.352 -23.984 1 98.69 418 PRO B C 1
ATOM 7026 O O . PRO B 1 418 ? 14.516 -9.242 -23.234 1 98.69 418 PRO B O 1
ATOM 7029 N N . LEU B 1 419 ? 15.102 -7.113 -23.609 1 98.81 419 LEU B N 1
ATOM 7030 C CA . LEU B 1 419 ? 14.727 -6.641 -22.281 1 98.81 419 LEU B CA 1
ATOM 7031 C C . LEU B 1 419 ? 13.461 -5.793 -22.344 1 98.81 419 LEU B C 1
ATOM 7033 O O . LEU B 1 419 ? 13.398 -4.816 -23.094 1 98.81 419 LEU B O 1
ATOM 7037 N N . GLY B 1 420 ? 12.43 -6.195 -21.609 1 98.69 420 GLY B N 1
ATOM 7038 C CA . GLY B 1 420 ? 11.18 -5.461 -21.531 1 98.69 420 GLY B CA 1
ATOM 7039 C C . GLY B 1 420 ? 10.797 -5.109 -20.094 1 98.69 420 GLY B C 1
ATOM 7040 O O . GLY B 1 420 ? 11.625 -5.164 -19.188 1 98.69 420 GLY B O 1
ATOM 7041 N N . ILE B 1 421 ? 9.555 -4.566 -19.969 1 98.38 421 ILE B N 1
ATOM 7042 C CA . ILE B 1 421 ? 9.125 -4.168 -18.625 1 98.38 421 ILE B CA 1
ATOM 7043 C C . ILE B 1 421 ? 7.688 -4.617 -18.391 1 98.38 421 ILE B C 1
ATOM 7045 O O . ILE B 1 421 ? 6.902 -4.73 -19.328 1 98.38 421 ILE B O 1
ATOM 7049 N N . MET B 1 422 ? 7.438 -4.945 -17.203 1 98.31 422 MET B N 1
ATOM 7050 C CA . MET B 1 422 ? 6.055 -5.137 -16.766 1 98.31 422 MET B CA 1
ATOM 7051 C C . MET B 1 422 ? 5.383 -3.795 -16.5 1 98.31 422 MET B C 1
ATOM 7053 O O . MET B 1 422 ? 5.895 -2.992 -15.711 1 98.31 422 MET B O 1
ATOM 7057 N N . VAL B 1 423 ? 4.348 -3.545 -17.203 1 98.56 423 VAL B N 1
ATOM 7058 C CA . VAL B 1 423 ? 3.58 -2.318 -17 1 98.56 423 VAL B CA 1
ATOM 7059 C C . VAL B 1 423 ? 2.543 -2.529 -15.898 1 98.56 423 VAL B C 1
ATOM 7061 O O . VAL B 1 423 ? 1.409 -2.928 -16.172 1 98.56 423 VAL B O 1
ATOM 7064 N N . GLU B 1 424 ? 2.914 -2.219 -14.695 1 98.19 424 GLU B N 1
ATOM 7065 C CA . GLU B 1 424 ? 2.037 -2.465 -13.555 1 98.19 424 GLU B CA 1
ATOM 7066 C C . GLU B 1 424 ? 2.027 -1.276 -12.594 1 98.19 424 GLU B C 1
ATOM 7068 O O . GLU B 1 424 ? 1.235 -1.24 -11.648 1 98.19 424 GLU B O 1
ATOM 7073 N N . VAL B 1 425 ? 2.859 -0.308 -12.805 1 98.44 425 VAL B N 1
ATOM 7074 C CA . VAL B 1 425 ? 2.812 0.986 -12.133 1 98.44 425 VAL B CA 1
ATOM 7075 C C . VAL B 1 425 ? 2.107 2.006 -13.023 1 98.44 425 VAL B C 1
ATOM 7077 O O . VAL B 1 425 ? 2.469 2.174 -14.188 1 98.44 425 VAL B O 1
ATOM 7080 N N . PRO B 1 426 ? 1.15 2.723 -12.484 1 98.56 426 PRO B N 1
ATOM 7081 C CA . PRO B 1 426 ? 0.342 3.605 -13.328 1 98.56 426 PRO B CA 1
ATOM 7082 C C . PRO B 1 426 ? 1.179 4.656 -14.047 1 98.56 426 PRO B C 1
ATOM 7084 O O . PRO B 1 426 ? 0.837 5.066 -15.164 1 98.56 426 PRO B O 1
ATOM 7087 N N . SER B 1 427 ? 2.307 5.055 -13.484 1 98.38 427 SER B N 1
ATOM 7088 C CA . SER B 1 427 ? 3.125 6.082 -14.117 1 98.38 427 SER B CA 1
ATOM 7089 C C . SER B 1 427 ? 3.572 5.652 -15.508 1 98.38 427 SER B C 1
ATOM 7091 O O . SER B 1 427 ? 3.652 6.473 -16.422 1 98.38 427 SER B O 1
ATOM 7093 N N . VAL B 1 428 ? 3.832 4.367 -15.758 1 98.06 428 VAL B N 1
ATOM 7094 C CA . VAL B 1 428 ? 4.285 3.834 -17.031 1 98.06 428 VAL B CA 1
ATOM 7095 C C . VAL B 1 428 ? 3.107 3.76 -18.016 1 98.06 428 VAL B C 1
ATOM 7097 O O . VAL B 1 428 ? 3.24 4.117 -19.188 1 98.06 428 VAL B O 1
ATOM 7100 N N . ALA B 1 429 ? 1.959 3.311 -17.5 1 98 429 ALA B N 1
ATOM 7101 C CA . ALA B 1 429 ? 0.776 3.168 -18.344 1 98 429 ALA B CA 1
ATOM 7102 C C . ALA B 1 429 ? 0.274 4.527 -18.812 1 98 429 ALA B C 1
ATOM 7104 O O . ALA B 1 429 ? -0.284 4.645 -19.906 1 98 429 ALA B O 1
ATOM 7105 N N . LEU B 1 430 ? 0.486 5.582 -18.031 1 97.44 430 LEU B N 1
ATOM 7106 C CA . LEU B 1 430 ? 0.025 6.93 -18.344 1 97.44 430 LEU B CA 1
ATOM 7107 C C . LEU B 1 430 ? 0.973 7.625 -19.312 1 97.44 430 LEU B C 1
ATOM 7109 O O . LEU B 1 430 ? 0.571 8.547 -20.031 1 97.44 430 LEU B O 1
ATOM 7113 N N . ALA B 1 431 ? 2.242 7.184 -19.281 1 95.06 431 ALA B N 1
ATOM 7114 C CA . ALA B 1 431 ? 3.246 7.797 -20.141 1 95.06 431 ALA B CA 1
ATOM 7115 C C . ALA B 1 431 ? 4.133 6.734 -20.781 1 95.06 431 ALA B C 1
ATOM 7117 O O . ALA B 1 431 ? 5.355 6.754 -20.625 1 95.06 431 ALA B O 1
ATOM 7118 N N . PRO B 1 432 ? 3.506 5.887 -21.594 1 95.44 432 PRO B N 1
ATOM 7119 C CA . PRO B 1 432 ? 4.285 4.801 -22.188 1 95.44 432 PRO B CA 1
ATOM 7120 C C . PRO B 1 432 ? 5.32 5.297 -23.203 1 95.44 432 PRO B C 1
ATOM 7122 O O . PRO B 1 432 ? 6.266 4.574 -23.531 1 95.44 432 PRO B O 1
ATOM 7125 N N . GLU B 1 433 ? 5.199 6.516 -23.656 1 95.06 433 GLU B N 1
ATOM 7126 C CA . GLU B 1 433 ? 6.109 7.082 -24.656 1 95.06 433 GLU B CA 1
ATOM 7127 C C . GLU B 1 433 ? 7.527 7.199 -24.094 1 95.06 433 GLU B C 1
ATOM 7129 O O . GLU B 1 433 ? 8.5 7.184 -24.844 1 95.06 433 GLU B O 1
ATOM 7134 N N . ASP B 1 434 ? 7.629 7.273 -22.844 1 94.62 434 ASP B N 1
ATOM 7135 C CA . ASP B 1 434 ? 8.945 7.352 -22.203 1 94.62 434 ASP B CA 1
ATOM 7136 C C . ASP B 1 434 ? 9.688 6.023 -22.312 1 94.62 434 ASP B C 1
ATOM 7138 O O . ASP B 1 434 ? 10.891 5.957 -22.078 1 94.62 434 ASP B O 1
ATOM 7142 N N . PHE B 1 435 ? 8.977 4.977 -22.75 1 96.69 435 PHE B N 1
ATOM 7143 C CA . PHE B 1 435 ? 9.539 3.633 -22.797 1 96.69 435 PHE B CA 1
ATOM 7144 C C . PHE B 1 435 ? 9.5 3.074 -24.219 1 96.69 435 PHE B C 1
ATOM 7146 O O . PHE B 1 435 ? 9.266 1.882 -24.406 1 96.69 435 PHE B O 1
ATOM 7153 N N . ALA B 1 436 ? 9.68 3.918 -25.188 1 95.38 436 ALA B N 1
ATOM 7154 C CA . ALA B 1 436 ? 9.641 3.525 -26.594 1 95.38 436 ALA B CA 1
ATOM 7155 C C . ALA B 1 436 ? 10.852 2.672 -26.953 1 95.38 436 ALA B C 1
ATOM 7157 O O . ALA B 1 436 ? 10.828 1.958 -27.969 1 95.38 436 ALA B O 1
ATOM 7158 N N . ASP B 1 437 ? 11.852 2.688 -26.125 1 96.44 437 ASP B N 1
ATOM 7159 C CA . ASP B 1 437 ? 13.086 1.99 -26.453 1 96.44 437 ASP B CA 1
ATOM 7160 C C . ASP B 1 437 ? 13.133 0.607 -25.812 1 96.44 437 ASP B C 1
ATOM 7162 O O . ASP B 1 437 ? 14.102 -0.136 -25.984 1 96.44 437 ASP B O 1
ATOM 7166 N N . VAL B 1 438 ? 12.109 0.222 -25.109 1 97.81 438 VAL B N 1
ATOM 7167 C CA . VAL B 1 438 ? 12.086 -1.105 -24.516 1 97.81 438 VAL B CA 1
ATOM 7168 C C . VAL B 1 438 ? 11.711 -2.148 -25.562 1 97.81 438 VAL B C 1
ATOM 7170 O O . VAL B 1 438 ? 11.039 -1.831 -26.547 1 97.81 438 VAL B O 1
ATOM 7173 N N . ALA B 1 439 ? 12.156 -3.389 -25.375 1 98.5 439 ALA B N 1
ATOM 7174 C CA . ALA B 1 439 ? 11.945 -4.43 -26.375 1 98.5 439 ALA B CA 1
ATOM 7175 C C . ALA B 1 439 ? 10.484 -4.859 -26.422 1 98.5 439 ALA B C 1
ATOM 7177 O O . ALA B 1 439 ? 9.961 -5.227 -27.484 1 98.5 439 ALA B O 1
ATOM 7178 N N . PHE B 1 440 ? 9.82 -4.859 -25.297 1 98.62 440 PHE B N 1
ATOM 7179 C CA . PHE B 1 440 ? 8.414 -5.23 -25.219 1 98.62 440 PHE B CA 1
ATOM 7180 C C . PHE B 1 440 ? 7.805 -4.777 -23.906 1 98.62 440 PHE B C 1
ATOM 7182 O O . PHE B 1 440 ? 8.523 -4.426 -22.969 1 98.62 440 PHE B O 1
ATOM 7189 N N . LEU B 1 441 ? 6.473 -4.688 -23.859 1 98.62 441 LEU B N 1
ATOM 7190 C CA . LEU B 1 441 ? 5.691 -4.355 -22.672 1 98.62 441 LEU B CA 1
ATOM 7191 C C . LEU B 1 441 ? 4.758 -5.496 -22.297 1 98.62 441 LEU B C 1
ATOM 7193 O O . LEU B 1 441 ? 4.168 -6.137 -23.172 1 98.62 441 LEU B O 1
ATOM 7197 N N . SER B 1 442 ? 4.73 -5.848 -21.062 1 98.69 442 SER B N 1
ATOM 7198 C CA . SER B 1 442 ? 3.758 -6.812 -20.562 1 98.69 442 SER B CA 1
ATOM 7199 C C . SER B 1 442 ? 2.941 -6.219 -19.422 1 98.69 442 SER B C 1
ATOM 7201 O O . SER B 1 442 ? 3.488 -5.895 -18.359 1 98.69 442 SER B O 1
ATOM 7203 N N . ILE B 1 443 ? 1.686 -6.109 -19.578 1 98.62 443 ILE B N 1
ATOM 7204 C CA . ILE B 1 443 ? 0.834 -5.48 -18.578 1 98.62 443 ILE B CA 1
ATOM 7205 C C . ILE B 1 443 ? 0.602 -6.441 -17.422 1 98.62 443 ILE B C 1
ATOM 7207 O O . ILE B 1 443 ? 0.108 -7.555 -17.609 1 98.62 443 ILE B O 1
ATOM 7211 N N . GLY B 1 444 ? 1.06 -6.086 -16.25 1 97.06 444 GLY B N 1
ATOM 7212 C CA . GLY B 1 444 ? 0.675 -6.766 -15.023 1 97.06 444 GLY B CA 1
ATOM 7213 C C . GLY B 1 444 ? -0.629 -6.25 -14.438 1 97.06 444 GLY B C 1
ATOM 7214 O O . GLY B 1 444 ? -0.627 -5.363 -13.586 1 97.06 444 GLY B O 1
ATOM 7215 N N . SER B 1 445 ? -1.687 -6.883 -14.797 1 95.62 445 SER B N 1
ATOM 7216 C CA . SER B 1 445 ? -3.004 -6.316 -14.523 1 95.62 445 SER B CA 1
ATOM 7217 C C . SER B 1 445 ? -3.312 -6.328 -13.031 1 95.62 445 SER B C 1
ATOM 7219 O O . SER B 1 445 ? -4.043 -5.465 -12.531 1 95.62 445 SER B O 1
ATOM 7221 N N . ASN B 1 446 ? -2.768 -7.336 -12.281 1 90 446 ASN B N 1
ATOM 7222 C CA . ASN B 1 446 ? -3.072 -7.418 -10.859 1 90 446 ASN B CA 1
ATOM 7223 C C . ASN B 1 446 ? -2.584 -6.184 -10.109 1 90 446 ASN B C 1
ATOM 7225 O O . ASN B 1 446 ? -3.377 -5.48 -9.484 1 90 446 ASN B O 1
ATOM 7229 N N . ASP B 1 447 ? -1.33 -5.871 -10.25 1 94.44 447 ASP B N 1
ATOM 7230 C CA . ASP B 1 447 ? -0.759 -4.715 -9.57 1 94.44 447 ASP B CA 1
ATOM 7231 C C . ASP B 1 447 ? -1.269 -3.412 -10.18 1 94.44 447 ASP B C 1
ATOM 7233 O O . ASP B 1 447 ? -1.513 -2.438 -9.469 1 94.44 447 ASP B O 1
ATOM 7237 N N . LEU B 1 448 ? -1.39 -3.369 -11.492 1 97.69 448 LEU B N 1
ATOM 7238 C CA . LEU B 1 448 ? -1.915 -2.164 -12.125 1 97.69 448 LEU B CA 1
ATOM 7239 C C . LEU B 1 448 ? -3.279 -1.801 -11.547 1 97.69 448 LEU B C 1
ATOM 7241 O O . LEU B 1 448 ? -3.514 -0.649 -11.172 1 97.69 448 LEU B O 1
ATOM 7245 N N . THR B 1 449 ? -4.152 -2.824 -11.469 1 96.69 449 THR B N 1
ATOM 7246 C CA . THR B 1 449 ? -5.488 -2.609 -10.93 1 96.69 449 THR B CA 1
ATOM 7247 C C . THR B 1 449 ? -5.414 -2.156 -9.469 1 96.69 449 THR B C 1
ATOM 7249 O O . THR B 1 449 ? -6.113 -1.222 -9.07 1 96.69 449 THR B O 1
ATOM 7252 N N . GLN B 1 450 ? -4.57 -2.807 -8.734 1 95.5 450 GLN B N 1
ATOM 7253 C CA . GLN B 1 450 ? -4.367 -2.486 -7.324 1 95.5 450 GLN B CA 1
ATOM 7254 C C . GLN B 1 450 ? -4.023 -1.011 -7.137 1 95.5 450 GLN B C 1
ATOM 7256 O O . GLN B 1 450 ? -4.613 -0.333 -6.293 1 95.5 450 GLN B O 1
ATOM 7261 N N . TYR B 1 451 ? -3.143 -0.484 -7.953 1 97.94 451 TYR B N 1
ATOM 7262 C CA . TYR B 1 451 ? -2.664 0.882 -7.773 1 97.94 451 TYR B CA 1
ATOM 7263 C C . TYR B 1 451 ? -3.645 1.886 -8.367 1 97.94 451 TYR B C 1
ATOM 7265 O O . TYR B 1 451 ? -3.863 2.959 -7.805 1 97.94 451 TYR B O 1
ATOM 7273 N N . VAL B 1 452 ? -4.27 1.558 -9.453 1 98.44 452 VAL B N 1
ATOM 7274 C CA . VAL B 1 452 ? -5.238 2.455 -10.07 1 98.44 452 VAL B CA 1
ATOM 7275 C C . VAL B 1 452 ? -6.441 2.633 -9.148 1 98.44 452 VAL B C 1
ATOM 7277 O O . VAL B 1 452 ? -6.977 3.736 -9.023 1 98.44 452 VAL B O 1
ATOM 7280 N N . MET B 1 453 ? -6.777 1.539 -8.477 1 98 453 MET B N 1
ATOM 7281 C CA . MET B 1 453 ? -7.957 1.552 -7.617 1 98 453 MET B CA 1
ATOM 7282 C C . MET B 1 453 ? -7.574 1.836 -6.168 1 98 453 MET B C 1
ATOM 7284 O O . MET B 1 453 ? -8.445 1.988 -5.312 1 98 453 MET B O 1
ATOM 7288 N N . ALA B 1 454 ? -6.293 1.915 -5.914 1 97.62 454 ALA B N 1
ATOM 7289 C CA . ALA B 1 454 ? -5.773 2.078 -4.559 1 97.62 454 ALA B CA 1
ATOM 7290 C C . ALA B 1 454 ? -6.414 1.075 -3.604 1 97.62 454 ALA B C 1
ATOM 7292 O O . ALA B 1 454 ? -6.891 1.45 -2.531 1 97.62 454 ALA B O 1
ATOM 7293 N N . ALA B 1 455 ? -6.469 -0.189 -4 1 94.94 455 ALA B N 1
ATOM 7294 C CA . ALA B 1 455 ? -7.066 -1.279 -3.234 1 94.94 455 ALA B CA 1
ATOM 7295 C C . ALA B 1 455 ? -6.223 -2.547 -3.336 1 94.94 455 ALA B C 1
ATOM 7297 O O . ALA B 1 455 ? -6.043 -3.096 -4.426 1 94.94 455 ALA B O 1
ATOM 7298 N N . ALA B 1 456 ? -5.82 -2.961 -2.178 1 88.81 456 ALA B N 1
ATOM 7299 C CA . ALA B 1 456 ? -4.902 -4.098 -2.145 1 88.81 456 ALA B CA 1
ATOM 7300 C C . ALA B 1 456 ? -5.598 -5.375 -2.607 1 88.81 456 ALA B C 1
ATOM 7302 O O . ALA B 1 456 ? -6.727 -5.66 -2.201 1 88.81 456 ALA B O 1
ATOM 7303 N N . ARG B 1 457 ? -4.938 -6.113 -3.375 1 79.94 457 ARG B N 1
ATOM 7304 C CA . ARG B 1 457 ? -5.508 -7.328 -3.947 1 79.94 457 ARG B CA 1
ATOM 7305 C C . ARG B 1 457 ? -5.641 -8.422 -2.893 1 79.94 457 ARG B C 1
ATOM 7307 O O . ARG B 1 457 ? -6.398 -9.375 -3.072 1 79.94 457 ARG B O 1
ATOM 7314 N N . ASP B 1 458 ? -4.941 -8.32 -1.822 1 73.06 458 ASP B N 1
ATOM 7315 C CA . ASP B 1 458 ? -4.941 -9.367 -0.804 1 73.06 458 ASP B CA 1
ATOM 7316 C C . ASP B 1 458 ? -5.82 -8.977 0.382 1 73.06 458 ASP B C 1
ATOM 7318 O O . ASP B 1 458 ? -5.797 -9.641 1.423 1 73.06 458 ASP B O 1
ATOM 7322 N N . ASN B 1 459 ? -6.543 -7.859 0.279 1 80.69 459 ASN B N 1
ATOM 7323 C CA . ASN B 1 459 ? -7.383 -7.359 1.361 1 80.69 459 ASN B CA 1
ATOM 7324 C C . ASN B 1 459 ? -8.867 -7.574 1.062 1 80.69 459 ASN B C 1
ATOM 7326 O O . ASN B 1 459 ? -9.438 -6.891 0.211 1 80.69 459 ASN B O 1
ATOM 7330 N N . ALA B 1 460 ? -9.5 -8.43 1.792 1 75.38 460 ALA B N 1
ATOM 7331 C CA . ALA B 1 460 ? -10.891 -8.805 1.567 1 75.38 460 ALA B CA 1
ATOM 7332 C C . ALA B 1 460 ? -11.82 -7.609 1.765 1 75.38 460 ALA B C 1
ATOM 7334 O O . ALA B 1 460 ? -12.852 -7.5 1.099 1 75.38 460 ALA B O 1
ATOM 7335 N N . ALA B 1 461 ? -11.469 -6.727 2.633 1 82.5 461 ALA B N 1
ATOM 7336 C CA . ALA B 1 461 ? -12.328 -5.598 2.986 1 82.5 461 ALA B CA 1
ATOM 7337 C C . ALA B 1 461 ? -12.5 -4.648 1.806 1 82.5 461 ALA B C 1
ATOM 7339 O O . ALA B 1 461 ? -13.484 -3.908 1.733 1 82.5 461 ALA B O 1
ATOM 7340 N N . VAL B 1 462 ? -11.562 -4.684 0.828 1 90.19 462 VAL B N 1
ATOM 7341 C CA . VAL B 1 462 ? -11.641 -3.754 -0.294 1 90.19 462 VAL B CA 1
ATOM 7342 C C . VAL B 1 462 ? -11.594 -4.527 -1.61 1 90.19 462 VAL B C 1
ATOM 7344 O O . VAL B 1 462 ? -11.375 -3.941 -2.674 1 90.19 462 VAL B O 1
ATOM 7347 N N . ALA B 1 463 ? -11.781 -5.793 -1.595 1 81.38 463 ALA B N 1
ATOM 7348 C CA . ALA B 1 463 ? -11.688 -6.664 -2.766 1 81.38 463 ALA B CA 1
ATOM 7349 C C . ALA B 1 463 ? -12.672 -6.23 -3.852 1 81.38 463 ALA B C 1
ATOM 7351 O O . ALA B 1 463 ? -12.383 -6.352 -5.043 1 81.38 463 ALA B O 1
ATOM 7352 N N . HIS B 1 464 ? -13.781 -5.676 -3.482 1 84.12 464 HIS B N 1
ATOM 7353 C CA . HIS B 1 464 ? -14.82 -5.281 -4.422 1 84.12 464 HIS B CA 1
ATOM 7354 C C . HIS B 1 464 ? -14.375 -4.098 -5.277 1 84.12 464 HIS B C 1
ATOM 7356 O O . HIS B 1 464 ? -14.93 -3.861 -6.352 1 84.12 464 HIS B O 1
ATOM 7362 N N . LEU B 1 465 ? -13.406 -3.363 -4.848 1 92.56 465 LEU B N 1
ATOM 7363 C CA . LEU B 1 465 ? -12.906 -2.215 -5.59 1 92.56 465 LEU B CA 1
ATOM 7364 C C . LEU B 1 465 ? -11.859 -2.645 -6.609 1 92.56 465 LEU B C 1
ATOM 7366 O O . LEU B 1 465 ? -11.594 -1.926 -7.578 1 92.56 465 LEU B O 1
ATOM 7370 N N . ASN B 1 466 ? -11.219 -3.779 -6.352 1 89.06 466 ASN B N 1
ATOM 7371 C CA . ASN B 1 466 ? -10.102 -4.258 -7.164 1 89.06 466 ASN B CA 1
ATOM 7372 C C . ASN B 1 466 ? -10.594 -4.984 -8.414 1 89.06 466 ASN B C 1
ATOM 7374 O O . ASN B 1 466 ? -10.414 -6.195 -8.539 1 89.06 466 ASN B O 1
ATOM 7378 N N . SER B 1 467 ? -11.094 -4.203 -9.375 1 88.94 467 SER B N 1
ATOM 7379 C CA . SER B 1 467 ? -11.672 -4.781 -10.586 1 88.94 467 SER B CA 1
ATOM 7380 C C . SER B 1 467 ? -10.922 -4.32 -11.828 1 88.94 467 SER B C 1
ATOM 7382 O O . SER B 1 467 ? -10.898 -3.127 -12.141 1 88.94 467 SER B O 1
ATOM 7384 N N . VAL B 1 468 ? -10.438 -5.285 -12.562 1 92.12 468 VAL B N 1
ATOM 7385 C CA . VAL B 1 468 ? -9.719 -4.992 -13.797 1 92.12 468 VAL B CA 1
ATOM 7386 C C . VAL B 1 468 ? -10.695 -4.449 -14.844 1 92.12 468 VAL B C 1
ATOM 7388 O O . VAL B 1 468 ? -10.297 -3.746 -15.773 1 92.12 468 VAL B O 1
ATOM 7391 N N . ARG B 1 469 ? -11.977 -4.695 -14.648 1 92.69 469 ARG B N 1
ATOM 7392 C CA . ARG B 1 469 ? -12.977 -4.277 -15.625 1 92.69 469 ARG B CA 1
ATOM 7393 C C . ARG B 1 469 ? -13.43 -2.844 -15.367 1 92.69 469 ARG B C 1
ATOM 7395 O O . ARG B 1 469 ? -14.219 -2.289 -16.125 1 92.69 469 ARG B O 1
ATOM 7402 N N . HIS B 1 470 ? -12.961 -2.268 -14.312 1 94.62 470 HIS B N 1
ATOM 7403 C CA . HIS B 1 470 ? -13.242 -0.854 -14.094 1 94.62 470 HIS B CA 1
ATOM 7404 C C . HIS B 1 470 ? -12.797 -0.015 -15.289 1 94.62 470 HIS B C 1
ATOM 7406 O O . HIS B 1 470 ? -11.727 -0.249 -15.852 1 94.62 470 HIS B O 1
ATOM 7412 N N . PRO B 1 471 ? -13.531 0.947 -15.68 1 95 471 PRO B N 1
ATOM 7413 C CA . PRO B 1 471 ? -13.242 1.739 -16.875 1 95 471 PRO B CA 1
ATOM 7414 C C . PRO B 1 471 ? -11.875 2.416 -16.812 1 95 471 PRO B C 1
ATOM 7416 O O . PRO B 1 471 ? -11.172 2.494 -17.828 1 95 471 PRO B O 1
ATOM 7419 N N . ALA B 1 472 ? -11.508 2.891 -15.688 1 96.88 472 ALA B N 1
ATOM 7420 C CA . ALA B 1 472 ? -10.219 3.561 -15.539 1 96.88 472 ALA B CA 1
ATOM 7421 C C . ALA B 1 472 ? -9.07 2.607 -15.852 1 96.88 472 ALA B C 1
ATOM 7423 O O . ALA B 1 472 ? -8.094 2.992 -16.5 1 96.88 472 ALA B O 1
ATOM 7424 N N . VAL B 1 473 ? -9.18 1.344 -15.414 1 97.38 473 VAL B N 1
ATOM 7425 C CA . VAL B 1 473 ? -8.133 0.348 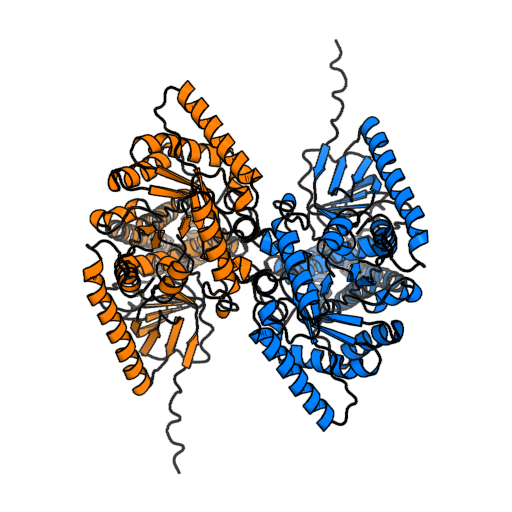-15.648 1 97.38 473 VAL B CA 1
ATOM 7426 C C . VAL B 1 473 ? -8.102 -0.026 -17.125 1 97.38 473 VAL B C 1
ATOM 7428 O O . VAL B 1 473 ? -7.031 -0.037 -17.75 1 97.38 473 VAL B O 1
ATOM 7431 N N . LEU B 1 474 ? -9.266 -0.281 -17.703 1 97.19 474 LEU B N 1
ATOM 7432 C CA . LEU B 1 474 ? -9.359 -0.666 -19.109 1 97.19 474 LEU B CA 1
ATOM 7433 C C . LEU B 1 474 ? -8.844 0.45 -20 1 97.19 474 LEU B C 1
ATOM 7435 O O . LEU B 1 474 ? -8.25 0.183 -21.047 1 97.19 474 LEU B O 1
ATOM 7439 N N . ARG B 1 475 ? -9.078 1.682 -19.594 1 96.94 475 ARG B N 1
ATOM 7440 C CA . ARG B 1 475 ? -8.586 2.824 -20.359 1 96.94 475 ARG B CA 1
ATOM 7441 C C . ARG B 1 475 ? -7.059 2.826 -20.406 1 96.94 475 ARG B C 1
ATOM 7443 O O . ARG B 1 475 ? -6.473 3.141 -21.453 1 96.94 475 ARG B O 1
ATOM 7450 N N . LEU B 1 476 ? -6.434 2.533 -19.328 1 97.69 476 LEU B N 1
ATOM 7451 C CA . LEU B 1 476 ? -4.973 2.479 -19.297 1 97.69 476 LEU B CA 1
ATOM 7452 C C . LEU B 1 476 ? -4.457 1.322 -20.141 1 97.69 476 LEU B C 1
ATOM 7454 O O . LEU B 1 476 ? -3.475 1.472 -20.875 1 97.69 476 LEU B O 1
ATOM 7458 N N . ILE B 1 477 ? -5.137 0.163 -20.031 1 98.06 477 ILE B N 1
ATOM 7459 C CA . ILE B 1 477 ? -4.754 -0.995 -20.828 1 98.06 477 ILE B CA 1
ATOM 7460 C C . ILE B 1 477 ? -4.855 -0.655 -22.312 1 98.06 477 ILE B C 1
ATOM 7462 O O . ILE B 1 477 ? -3.932 -0.931 -23.094 1 98.06 477 ILE B O 1
ATOM 7466 N N . ALA B 1 478 ? -5.906 0.007 -22.688 1 97.88 478 ALA B N 1
ATOM 7467 C CA . ALA B 1 478 ? -6.121 0.398 -24.078 1 97.88 478 ALA B CA 1
ATOM 7468 C C . ALA B 1 478 ? -5.051 1.382 -24.531 1 97.88 478 ALA B C 1
ATOM 7470 O O . ALA B 1 478 ? -4.582 1.307 -25.672 1 97.88 478 ALA B O 1
ATOM 7471 N N . SER B 1 479 ? -4.711 2.266 -23.672 1 96.75 479 SER B N 1
ATOM 7472 C CA . SER B 1 479 ? -3.693 3.258 -24 1 96.75 479 SER B CA 1
ATOM 7473 C C . SER B 1 479 ? -2.342 2.598 -24.266 1 96.75 479 SER B C 1
ATOM 7475 O O . SER B 1 479 ? -1.652 2.939 -25.219 1 96.75 479 SER B O 1
ATOM 7477 N N . VAL B 1 480 ? -1.958 1.667 -23.469 1 98.31 480 VAL B N 1
ATOM 7478 C CA . VAL B 1 480 ? -0.689 0.963 -23.625 1 98.31 480 VAL B CA 1
ATOM 7479 C C . VAL B 1 480 ? -0.714 0.133 -24.906 1 98.31 480 VAL B C 1
ATOM 7481 O O . VAL B 1 480 ? 0.258 0.123 -25.656 1 98.31 480 VAL B O 1
ATOM 7484 N N . ALA B 1 481 ? -1.828 -0.567 -25.125 1 98.25 481 ALA B N 1
ATOM 7485 C CA . ALA B 1 481 ? -1.979 -1.365 -26.344 1 98.25 481 ALA B CA 1
ATOM 7486 C C . ALA B 1 481 ? -1.88 -0.491 -27.594 1 98.25 481 ALA B C 1
ATOM 7488 O O . ALA B 1 481 ? -1.208 -0.854 -28.562 1 98.25 481 ALA B O 1
ATOM 7489 N N . ALA B 1 482 ? -2.527 0.648 -27.562 1 97.88 482 ALA B N 1
ATOM 7490 C CA . ALA B 1 482 ? -2.498 1.572 -28.688 1 97.88 482 ALA B CA 1
ATOM 7491 C C . ALA B 1 482 ? -1.083 2.088 -28.938 1 97.88 482 ALA B C 1
ATOM 7493 O O . ALA B 1 482 ? -0.656 2.215 -30.094 1 97.88 482 ALA B O 1
ATOM 7494 N N . PHE B 1 483 ? -0.441 2.414 -27.906 1 97.56 483 PHE B N 1
ATOM 7495 C CA . PHE B 1 483 ? 0.944 2.854 -28.016 1 97.56 483 PHE B CA 1
ATOM 7496 C C . PHE B 1 483 ? 1.8 1.781 -28.688 1 97.56 483 PHE B C 1
ATOM 7498 O O . PHE B 1 483 ? 2.566 2.072 -29.609 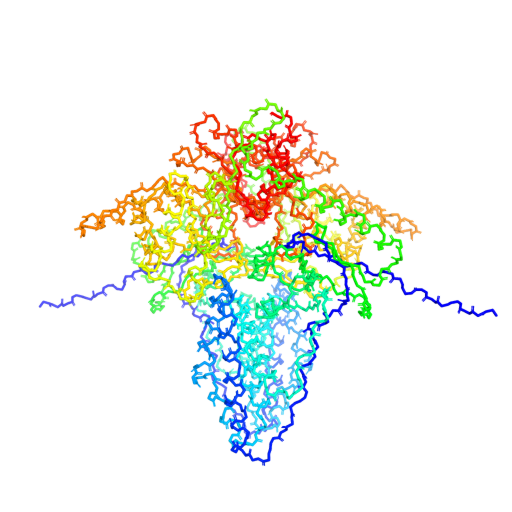1 97.56 483 PHE B O 1
ATOM 7505 N N . GLY B 1 484 ? 1.705 0.535 -28.125 1 97.75 484 GLY B N 1
ATOM 7506 C CA . GLY B 1 484 ? 2.453 -0.567 -28.703 1 97.75 484 GLY B CA 1
ATOM 7507 C C . GLY B 1 484 ? 2.207 -0.734 -30.203 1 97.75 484 GLY B C 1
ATOM 7508 O O . GLY B 1 484 ? 3.148 -0.927 -30.969 1 97.75 484 GLY B O 1
ATOM 7509 N N . GLN B 1 485 ? 0.992 -0.622 -30.594 1 96.62 485 GLN B N 1
ATOM 7510 C CA . GLN B 1 485 ? 0.623 -0.749 -32 1 96.62 485 GLN B CA 1
ATOM 7511 C C . GLN B 1 485 ? 1.238 0.372 -32.844 1 96.62 485 GLN B C 1
ATOM 7513 O O . GLN B 1 485 ? 1.788 0.123 -33.906 1 96.62 485 GLN B O 1
ATOM 7518 N N . LYS B 1 486 ? 1.183 1.54 -32.344 1 96.88 486 LYS B N 1
ATOM 7519 C CA . LYS B 1 486 ? 1.673 2.715 -33.062 1 96.88 486 LYS B CA 1
ATOM 7520 C C . LYS B 1 486 ? 3.191 2.682 -33.188 1 96.88 486 LYS B C 1
ATOM 7522 O O . LYS B 1 486 ? 3.736 3.053 -34.25 1 96.88 486 LYS B O 1
ATOM 7527 N N . LYS B 1 487 ? 3.885 2.213 -32.188 1 96.81 487 LYS B N 1
ATOM 7528 C CA . LYS B 1 487 ? 5.34 2.297 -32.156 1 96.81 487 LYS B CA 1
ATOM 7529 C C . LYS B 1 487 ? 5.98 0.965 -32.531 1 96.81 487 LYS B C 1
ATOM 7531 O O . LYS B 1 487 ? 7.199 0.876 -32.688 1 96.81 487 LYS B O 1
ATOM 7536 N N . GLY B 1 488 ? 5.188 -0.074 -32.688 1 96.19 488 GLY B N 1
ATOM 7537 C CA . GLY B 1 488 ? 5.695 -1.396 -33.031 1 96.19 488 GLY B CA 1
ATOM 7538 C C . GLY B 1 488 ? 6.348 -2.102 -31.844 1 96.19 488 GLY B C 1
ATOM 7539 O O . GLY B 1 488 ? 7.305 -2.857 -32.031 1 96.19 488 GLY B O 1
ATOM 7540 N N . VAL B 1 489 ? 5.984 -1.738 -30.672 1 97.31 489 VAL B N 1
ATOM 7541 C CA . VAL B 1 489 ? 6.445 -2.41 -29.453 1 97.31 489 VAL B CA 1
ATOM 7542 C C . VAL B 1 489 ? 5.43 -3.465 -29.031 1 97.31 489 VAL B C 1
ATOM 7544 O O . VAL B 1 489 ? 4.27 -3.145 -28.766 1 97.31 489 VAL B O 1
ATOM 7547 N N . PRO B 1 490 ? 5.82 -4.727 -28.984 1 98 490 PRO B N 1
ATOM 7548 C CA . PRO B 1 490 ? 4.875 -5.77 -28.594 1 98 490 PRO B CA 1
ATOM 7549 C C . PRO B 1 490 ? 4.312 -5.547 -27.188 1 98 490 PRO B C 1
ATOM 7551 O O . PRO B 1 490 ? 5.055 -5.18 -26.266 1 98 490 PRO B O 1
ATOM 7554 N N . VAL B 1 491 ? 2.969 -5.695 -27.078 1 98.56 491 VAL B N 1
ATOM 7555 C CA . VAL B 1 491 ? 2.303 -5.559 -25.781 1 98.56 491 VAL B CA 1
ATOM 7556 C C . VAL B 1 491 ? 1.522 -6.832 -25.453 1 98.56 491 VAL B C 1
ATOM 7558 O O . VAL B 1 491 ? 0.781 -7.34 -26.312 1 98.56 491 VAL B O 1
ATOM 7561 N N . SER B 1 492 ? 1.734 -7.41 -24.312 1 98.56 492 SER B N 1
ATOM 7562 C CA . SER B 1 492 ? 0.995 -8.562 -23.812 1 98.56 492 SER B CA 1
ATOM 7563 C C . SER B 1 492 ? 0.392 -8.281 -22.438 1 98.56 492 SER B C 1
ATOM 7565 O O . SER B 1 492 ? 0.633 -7.227 -21.859 1 98.56 492 SER B O 1
ATOM 7567 N N . LEU B 1 493 ? -0.47 -9.156 -22 1 98 493 LEU B N 1
ATOM 7568 C CA . LEU B 1 493 ? -0.99 -9.094 -20.641 1 98 493 LEU B CA 1
ATOM 7569 C C . LEU B 1 493 ? -0.753 -10.414 -19.906 1 98 493 LEU B C 1
ATOM 7571 O O . LEU B 1 493 ? -1.074 -11.484 -20.422 1 98 493 LEU B O 1
ATOM 7575 N N . CYS B 1 494 ? -0.138 -10.422 -18.719 1 90.38 494 CYS B N 1
ATOM 7576 C CA . CYS B 1 494 ? 0.146 -11.641 -17.969 1 90.38 494 CYS B CA 1
ATOM 7577 C C . CYS B 1 494 ? -0.524 -11.602 -16.594 1 90.38 494 CYS B C 1
ATOM 7579 O O . CYS B 1 494 ? -0.33 -12.508 -15.789 1 90.38 494 CYS B O 1
ATOM 7581 N N . GLY B 1 495 ? -1.421 -10.836 -16.25 1 84.12 495 GLY B N 1
ATOM 7582 C CA . GLY B 1 495 ? -2.17 -10.836 -15.008 1 84.12 495 GLY B CA 1
ATOM 7583 C C . GLY B 1 495 ? -3.379 -11.75 -15.039 1 84.12 495 GLY B C 1
ATOM 7584 O O . GLY B 1 495 ? -3.674 -12.367 -16.062 1 84.12 495 GLY B O 1
ATOM 7585 N N . ASP B 1 496 ? -4.023 -12.008 -13.922 1 81 496 ASP B N 1
ATOM 7586 C CA . ASP B 1 496 ? -5.137 -12.93 -13.742 1 81 496 ASP B CA 1
ATOM 7587 C C . ASP B 1 496 ? -6.277 -12.609 -14.703 1 81 496 ASP B C 1
ATOM 7589 O O . ASP B 1 496 ? -7.035 -13.5 -15.102 1 81 496 ASP B O 1
ATOM 7593 N N . ALA B 1 497 ? -6.285 -11.438 -15.164 1 89.12 497 ALA B N 1
ATOM 7594 C CA . ALA B 1 497 ? -7.355 -10.992 -16.047 1 89.12 497 ALA B CA 1
ATOM 7595 C C . ALA B 1 497 ? -7.312 -11.734 -17.375 1 89.12 497 ALA B C 1
ATOM 7597 O O . ALA B 1 497 ? -8.352 -11.938 -18.016 1 89.12 497 ALA B O 1
ATOM 7598 N N . GLY B 1 498 ? -6.133 -12.148 -17.781 1 91.31 498 GLY B N 1
ATOM 7599 C CA . GLY B 1 498 ? -5.973 -12.812 -19.062 1 91.31 498 GLY B CA 1
ATOM 7600 C C . GLY B 1 498 ? -6.664 -14.164 -19.125 1 91.31 498 GLY B C 1
ATOM 7601 O O . GLY B 1 498 ? -7.008 -14.641 -20.203 1 91.31 498 GLY B O 1
ATOM 7602 N N . GLY B 1 499 ? -6.852 -14.789 -17.984 1 88.69 499 GLY B N 1
ATOM 7603 C CA . GLY B 1 499 ? -7.469 -16.109 -17.938 1 88.69 499 GLY B CA 1
ATOM 7604 C C . GLY B 1 499 ? -8.938 -16.062 -17.547 1 88.69 499 GLY B C 1
ATOM 7605 O O . GLY B 1 499 ? -9.586 -17.094 -17.438 1 88.69 499 GLY B O 1
ATOM 7606 N N . ASP B 1 500 ? -9.461 -14.891 -17.359 1 85.62 500 ASP B N 1
ATOM 7607 C CA . ASP B 1 500 ? -10.852 -14.719 -16.969 1 85.62 500 ASP B CA 1
ATOM 7608 C C . ASP B 1 500 ? -11.758 -14.562 -18.188 1 85.62 500 ASP B C 1
ATOM 7610 O O . ASP B 1 500 ? -11.75 -13.516 -18.828 1 85.62 500 ASP B O 1
ATOM 7614 N N . PRO B 1 501 ? -12.547 -15.562 -18.453 1 89.44 501 PRO B N 1
ATOM 7615 C CA . PRO B 1 501 ? -13.398 -15.516 -19.641 1 89.44 501 PRO B CA 1
ATOM 7616 C C . PRO B 1 501 ? -14.289 -14.273 -19.688 1 89.44 501 PRO B C 1
ATOM 7618 O O . PRO B 1 501 ? -14.602 -13.773 -20.766 1 89.44 501 PRO B O 1
ATOM 7621 N N . THR B 1 502 ? -14.656 -13.734 -18.578 1 87.5 502 THR B N 1
ATOM 7622 C CA . THR B 1 502 ? -15.57 -12.594 -18.531 1 87.5 502 THR B CA 1
ATOM 7623 C C . THR B 1 502 ? -14.836 -11.297 -18.859 1 87.5 502 THR B C 1
ATOM 7625 O O . THR B 1 502 ? -15.453 -10.32 -19.266 1 87.5 502 THR B O 1
ATOM 7628 N N . THR B 1 503 ? -13.531 -11.297 -18.734 1 93.69 503 THR B N 1
ATOM 7629 C CA . THR B 1 503 ? -12.734 -10.094 -18.938 1 93.69 503 THR B CA 1
ATOM 7630 C C . THR B 1 503 ? -12.102 -10.086 -20.328 1 93.69 503 THR B C 1
ATOM 7632 O O . THR B 1 503 ? -11.836 -9.023 -20.891 1 93.69 503 THR B O 1
ATOM 7635 N N . ILE B 1 504 ? -11.906 -11.25 -20.922 1 96.31 504 ILE B N 1
ATOM 7636 C CA . ILE B 1 504 ? -11.156 -11.438 -22.172 1 96.31 504 ILE B CA 1
ATOM 7637 C C . ILE B 1 504 ? -11.773 -10.586 -23.281 1 96.31 504 ILE B C 1
ATOM 7639 O O . ILE B 1 504 ? -11.062 -9.891 -24 1 96.31 504 ILE B O 1
ATOM 7643 N N . PRO B 1 505 ? -13.156 -10.531 -23.406 1 97.12 505 PRO B N 1
ATOM 7644 C CA . PRO B 1 505 ? -13.719 -9.703 -24.469 1 97.12 505 PRO B CA 1
ATOM 7645 C C . PRO B 1 505 ? -13.305 -8.234 -24.344 1 97.12 505 PRO B C 1
ATOM 7647 O O . PRO B 1 505 ? -12.945 -7.609 -25.344 1 97.12 505 PRO B O 1
ATOM 7650 N N . ALA B 1 506 ? -13.289 -7.691 -23.125 1 97.19 506 ALA B N 1
ATOM 7651 C CA . ALA B 1 506 ? -12.914 -6.297 -22.906 1 97.19 506 ALA B CA 1
ATOM 7652 C C . ALA B 1 506 ? -11.438 -6.074 -23.219 1 97.19 506 ALA B C 1
ATOM 7654 O O . ALA B 1 506 ? -11.055 -5.016 -23.719 1 97.19 506 ALA B O 1
ATOM 7655 N N . LEU B 1 507 ? -10.609 -7.039 -22.922 1 97.88 507 LEU B N 1
ATOM 7656 C CA . LEU B 1 507 ? -9.172 -6.938 -23.172 1 97.88 507 LEU B CA 1
ATOM 7657 C C . LEU B 1 507 ? -8.898 -6.902 -24.672 1 97.88 507 LEU B C 1
ATOM 7659 O O . LEU B 1 507 ? -8.062 -6.121 -25.141 1 97.88 507 LEU B O 1
ATOM 7663 N N . LEU B 1 508 ? -9.586 -7.754 -25.391 1 98 508 LEU B N 1
ATOM 7664 C CA . LEU B 1 508 ? -9.414 -7.785 -26.844 1 98 508 LEU B CA 1
ATOM 7665 C C . LEU B 1 508 ? -9.938 -6.504 -27.484 1 98 508 LEU B C 1
ATOM 7667 O O . LEU B 1 508 ? -9.344 -5.988 -28.438 1 98 508 LEU B O 1
ATOM 7671 N N . GLU B 1 509 ? -11.055 -6.004 -26.953 1 97 509 GLU B N 1
ATOM 7672 C CA . GLU B 1 509 ? -11.578 -4.727 -27.438 1 97 509 GLU B CA 1
ATOM 7673 C C . GLU B 1 509 ? -10.594 -3.592 -27.172 1 97 509 GLU B C 1
ATOM 7675 O O . GLU B 1 509 ? -10.5 -2.648 -27.969 1 97 509 GLU B O 1
ATOM 7680 N N . ALA B 1 510 ? -9.828 -3.729 -26.109 1 96.81 510 ALA B N 1
ATOM 7681 C CA . ALA B 1 510 ? -8.836 -2.725 -25.734 1 96.81 510 ALA B CA 1
ATOM 7682 C C . ALA B 1 510 ? -7.617 -2.799 -26.641 1 96.81 510 ALA B C 1
ATOM 7684 O O . ALA B 1 510 ? -6.75 -1.92 -26.609 1 96.81 510 ALA B O 1
ATOM 7685 N N . GLY B 1 511 ? -7.496 -3.861 -27.484 1 97.06 511 GLY B N 1
ATOM 7686 C CA . GLY B 1 511 ? -6.461 -3.906 -28.5 1 97.06 511 GLY B CA 1
ATOM 7687 C C . GLY B 1 511 ? -5.422 -4.98 -28.25 1 97.06 511 GLY B C 1
ATOM 7688 O O . GLY B 1 511 ? -4.496 -5.156 -29.047 1 97.06 511 GLY B O 1
ATOM 7689 N N . LEU B 1 512 ? -5.59 -5.746 -27.203 1 98.06 512 LEU B N 1
ATOM 7690 C CA . LEU B 1 512 ? -4.609 -6.777 -26.875 1 98.06 512 LEU B CA 1
ATOM 7691 C C . LEU B 1 512 ? -4.777 -7.996 -27.781 1 98.06 512 LEU B C 1
ATOM 7693 O O . LEU B 1 512 ? -5.902 -8.359 -28.141 1 98.06 512 LEU B O 1
ATOM 7697 N N . ARG B 1 513 ? -3.662 -8.617 -28.125 1 98 513 ARG B N 1
ATOM 7698 C CA . ARG B 1 513 ? -3.676 -9.812 -28.969 1 98 513 ARG B CA 1
ATOM 7699 C C . ARG B 1 513 ? -2.705 -10.859 -28.438 1 98 513 ARG B C 1
ATOM 7701 O O . ARG B 1 513 ? -2.4 -11.836 -29.125 1 98 513 ARG B O 1
ATOM 7708 N N . ASP B 1 514 ? -2.139 -10.648 -27.312 1 98.31 514 ASP B N 1
ATOM 7709 C CA . ASP B 1 514 ? -1.212 -11.547 -26.641 1 98.31 514 ASP B CA 1
ATOM 7710 C C . ASP B 1 514 ? -1.534 -11.656 -25.156 1 98.31 514 ASP B C 1
ATOM 7712 O O . ASP B 1 514 ? -1.319 -10.703 -24.391 1 98.31 514 ASP B O 1
ATOM 7716 N N . LEU B 1 515 ? -2.076 -12.781 -24.734 1 98.06 515 LEU B N 1
ATOM 7717 C CA . LEU B 1 515 ? -2.471 -13.008 -23.344 1 98.06 515 LEU B CA 1
ATOM 7718 C C . LEU B 1 515 ? -1.688 -14.172 -22.75 1 98.06 515 LEU B C 1
ATOM 7720 O O . LEU B 1 515 ? -1.364 -15.133 -23.438 1 98.06 515 LEU B O 1
ATOM 7724 N N . SER B 1 516 ? -1.315 -14.094 -21.547 1 96.94 516 SER B N 1
ATOM 7725 C CA . SER B 1 516 ? -0.713 -15.18 -20.781 1 96.94 516 SER B CA 1
ATOM 7726 C C . SER B 1 516 ? -1.596 -15.594 -19.609 1 96.94 516 SER B C 1
ATOM 7728 O O . SER B 1 516 ? -2.088 -14.734 -18.859 1 96.94 516 SER B O 1
ATOM 7730 N N . VAL B 1 517 ? -1.875 -16.891 -19.469 1 91.75 517 VAL B N 1
ATOM 7731 C CA . VAL B 1 517 ? -2.883 -17.359 -18.516 1 91.75 517 VAL B CA 1
ATOM 7732 C C . VAL B 1 517 ? -2.324 -18.516 -17.703 1 91.75 517 VAL B C 1
ATOM 7734 O O . VAL B 1 517 ? -1.305 -19.109 -18.062 1 91.75 517 VAL B O 1
ATOM 7737 N N . ALA B 1 518 ? -2.947 -18.75 -16.547 1 83.69 518 ALA B N 1
ATOM 7738 C CA . ALA B 1 518 ? -2.613 -19.969 -15.812 1 83.69 518 ALA B CA 1
ATOM 7739 C C . ALA B 1 518 ? -2.891 -21.219 -16.656 1 83.69 518 ALA B C 1
ATOM 7741 O O . ALA B 1 518 ? -3.883 -21.266 -17.391 1 83.69 518 ALA B O 1
ATOM 7742 N N . PRO B 1 519 ? -2.01 -22.203 -16.547 1 84.25 519 PRO B N 1
ATOM 7743 C CA . PRO B 1 519 ? -2.184 -23.406 -17.375 1 84.25 519 PRO B CA 1
ATOM 7744 C C . PRO B 1 519 ? -3.588 -24 -17.266 1 84.25 519 PRO B C 1
ATOM 7746 O O . PRO B 1 519 ? -4.164 -24.406 -18.281 1 84.25 519 PRO B O 1
ATOM 7749 N N . ALA B 1 520 ? -4.176 -23.922 -16.109 1 75.81 520 ALA B N 1
ATOM 7750 C CA . ALA B 1 520 ? -5.496 -24.5 -15.875 1 75.81 520 ALA B CA 1
ATOM 7751 C C . ALA B 1 520 ? -6.582 -23.703 -16.594 1 75.81 520 ALA B C 1
ATOM 7753 O O . ALA B 1 520 ? -7.688 -24.219 -16.812 1 75.81 520 ALA B O 1
ATOM 7754 N N . GLN B 1 521 ? -6.281 -22.531 -17 1 84.25 521 GLN B N 1
ATOM 7755 C CA . GLN B 1 521 ? -7.277 -21.641 -17.594 1 84.25 521 GLN B CA 1
ATOM 7756 C C . GLN B 1 521 ? -7.105 -21.562 -19.109 1 84.25 521 GLN B C 1
ATOM 7758 O O . GLN B 1 521 ? -7.863 -20.859 -19.797 1 84.25 521 GLN B O 1
ATOM 7763 N N . LEU B 1 522 ? -6.133 -22.266 -19.641 1 90.31 522 LEU B N 1
ATOM 7764 C CA . LEU B 1 522 ? -5.766 -22.156 -21.047 1 90.31 522 LEU B CA 1
ATOM 7765 C C . LEU B 1 522 ? -6.957 -22.5 -21.938 1 90.31 522 LEU B C 1
ATOM 7767 O O . LEU B 1 522 ? -7.297 -21.719 -22.844 1 90.31 522 LEU B O 1
ATOM 7771 N N . ALA B 1 523 ? -7.609 -23.641 -21.641 1 90.62 523 ALA B N 1
ATOM 7772 C CA . ALA B 1 523 ? -8.719 -24.094 -22.469 1 90.62 523 ALA B CA 1
ATOM 7773 C C . ALA B 1 523 ? -9.875 -23.094 -22.422 1 90.62 523 ALA B C 1
ATOM 7775 O O . ALA B 1 523 ? -10.414 -22.719 -23.469 1 90.62 523 ALA B O 1
ATOM 7776 N N . MET B 1 524 ? -10.188 -22.656 -21.266 1 89.19 524 MET B N 1
ATOM 7777 C CA . MET B 1 524 ? -11.305 -21.734 -21.078 1 89.19 524 MET B CA 1
ATOM 7778 C C . MET B 1 524 ? -11 -20.391 -21.734 1 89.19 524 MET B C 1
ATOM 7780 O O . MET B 1 524 ? -11.898 -19.75 -22.281 1 89.19 524 MET B O 1
ATOM 7784 N N . ALA B 1 525 ? -9.797 -19.922 -21.656 1 93.94 525 ALA B N 1
ATOM 7785 C CA . ALA B 1 525 ? -9.398 -18.672 -22.266 1 93.94 525 ALA B CA 1
ATOM 7786 C C . ALA B 1 525 ? -9.547 -18.734 -23.797 1 93.94 525 ALA B C 1
ATOM 7788 O O . ALA B 1 525 ? -10.102 -17.812 -24.406 1 93.94 525 ALA B O 1
ATOM 7789 N N . LYS B 1 526 ? -9.078 -19.828 -24.375 1 96.31 526 LYS B N 1
ATOM 7790 C CA . LYS B 1 526 ? -9.18 -19.984 -25.828 1 96.31 526 LYS B CA 1
ATOM 7791 C C . LYS B 1 526 ? -10.633 -20.047 -26.281 1 96.31 526 LYS B C 1
ATOM 7793 O O . LYS B 1 526 ? -11 -19.484 -27.312 1 96.31 526 LYS B O 1
ATOM 7798 N N . ALA B 1 527 ? -11.438 -20.734 -25.469 1 94.5 527 ALA B N 1
ATOM 7799 C CA . ALA B 1 527 ? -12.867 -20.797 -25.766 1 94.5 527 ALA B CA 1
ATOM 7800 C C . ALA B 1 527 ? -13.5 -19.422 -25.719 1 94.5 527 ALA B C 1
ATOM 7802 O O . ALA B 1 527 ? -14.32 -19.078 -26.578 1 94.5 527 ALA B O 1
ATOM 7803 N N . ALA B 1 528 ? -13.164 -18.641 -24.719 1 94.69 528 ALA B N 1
ATOM 7804 C CA . ALA B 1 528 ? -13.703 -17.297 -24.578 1 94.69 528 ALA B CA 1
ATOM 7805 C C . ALA B 1 528 ? -13.297 -16.406 -25.75 1 94.69 528 ALA B C 1
ATOM 7807 O O . ALA B 1 528 ? -14.094 -15.602 -26.234 1 94.69 528 ALA B O 1
ATOM 7808 N N . ILE B 1 529 ? -12.055 -16.531 -26.219 1 97.5 529 ILE B N 1
ATOM 7809 C CA . ILE B 1 529 ? -11.531 -15.766 -27.344 1 97.5 529 ILE B CA 1
ATOM 7810 C C . ILE B 1 529 ? -12.344 -16.094 -28.594 1 97.5 529 ILE B C 1
ATOM 7812 O O . ILE B 1 529 ? -12.695 -15.188 -29.359 1 97.5 529 ILE B O 1
ATOM 7816 N N . ALA B 1 530 ? -12.648 -17.344 -28.75 1 95.69 530 ALA B N 1
ATOM 7817 C CA . ALA B 1 530 ? -13.359 -17.812 -29.938 1 95.69 530 ALA B CA 1
ATOM 7818 C C . ALA B 1 530 ? -14.758 -17.203 -30.031 1 95.69 530 ALA B C 1
ATOM 7820 O O . ALA B 1 530 ? -15.344 -17.125 -31.109 1 95.69 530 ALA B O 1
ATOM 7821 N N . ASP B 1 531 ? -15.234 -16.703 -28.938 1 93.75 531 ASP B N 1
ATOM 7822 C CA . ASP B 1 531 ? -16.594 -16.188 -28.875 1 93.75 531 ASP B CA 1
ATOM 7823 C C . ASP B 1 531 ? -16.609 -14.664 -29.031 1 93.75 531 ASP B C 1
ATOM 7825 O O . ASP B 1 531 ? -17.672 -14.047 -29.078 1 93.75 531 ASP B O 1
ATOM 7829 N N . VAL B 1 532 ? -15.484 -14.039 -29.156 1 95.75 532 VAL B N 1
ATOM 7830 C CA . VAL B 1 532 ? -15.391 -12.586 -29.234 1 95.75 532 VAL B CA 1
ATOM 7831 C C . VAL B 1 532 ? -15.422 -12.148 -30.703 1 95.75 532 VAL B C 1
ATOM 7833 O O . VAL B 1 532 ? -14.828 -12.797 -31.562 1 95.75 532 VAL B O 1
ATOM 7836 N N . SER B 1 533 ? -16.141 -11.016 -31.047 1 93.12 533 SER B N 1
ATOM 7837 C CA . SER B 1 533 ? -16.328 -10.562 -32.406 1 93.12 533 SER B CA 1
ATOM 7838 C C . SER B 1 533 ? -15.414 -9.383 -32.719 1 93.12 533 SER B C 1
ATOM 7840 O O . SER B 1 533 ? -15.812 -8.453 -33.438 1 93.12 533 SER B O 1
ATOM 7842 N N . VAL B 1 534 ? -14.273 -9.289 -32.312 1 89.44 534 VAL B N 1
ATOM 7843 C CA . VAL B 1 534 ? -13.344 -8.219 -32.688 1 89.44 534 VAL B CA 1
ATOM 7844 C C . VAL B 1 534 ? -12.445 -8.664 -33.812 1 89.44 534 VAL B C 1
ATOM 7846 O O . VAL B 1 534 ? -12.164 -9.859 -33.969 1 89.44 534 VAL B O 1
#

Sequence (1068 aa):
MTAGPQGTRAMQVEGIPASPGYAEGPLFDLDQPPASYKPKASTEEERAALVNAIGTAVGRLTALVETADGDAAGILEFHIAMLEDDALSGPALAAIGSGQPADAAWRAALDSEIAGYEASDQDYFRARAADLRDIRDQVLRALSEEGEAEAPPGAILYGEDIAPTRFLETDWNKGGGIALKRGSTASHVAMLARSRGVPMVVGLSAPAGPLSSDALLDAERGAIVFSPSPAEVEAFRQSAASFADRQGAARTFLTEPAVTKTGTAVRVQVNIAYPSDVDGIDVATCDGVGLMRTEFLFGKALPDEETQYRAYRKVLEWAGDKPVTIRTVDAGGDKPVPGFTVEETNPFLGLRGIRLSLKRRDIFGVQIRALLRAAIHGNLKVMFPMIATHDEYAQAAALFAEEQSALAAEGVAHKLPPLGIMVEVPSVALAPEDFADVAFLSIGSNDLTQYVMAAARDNAAVAHLNSVRHPAVLRLIASVAAFGQKKGVPVSLCGDAGGDPTTIPALLEAGLRDLSVAPAQLAMAKAAIADVSVMTAGPQGTRAMQVEGIPASPGYAEGPLFDLDQPPASYKPKASTEEERAALVNAIGTAVGRLTALVETADGDAAGILEFHIAMLEDDALSGPALAAIGSGQPADAAWRAALDSEIAGYEASDQDYFRARAADLRDIRDQVLRALSEEGEAEAPPGAILYGEDIAPTRFLETDWNKGGGIALKRGSTASHVAMLARSRGVPMVVGLSAPAGPLSSDALLDAERGAIVFSPSPAEVEAFRQSAASFADRQGAARTFLTEPAVTKTGTAVRVQVNIAYPSDVDGIDVATCDGVGLMRTEFLFGKALPDEETQYRAYRKVLEWAGDKPVTIRTVDAGGDKPVPGFTVEETNPFLGLRGIRLSLKRRDIFGVQIRALLRAAIHGNLKVMFPMIATHDEYAQAAALFAEEQSALAAEGVAHKLPPLGIMVEVPSVALAPEDFADVAFLSIGSNDLTQYVMAAARDNAAVAHLNSVRHPAVLRLIASVAAFGQKKGVPVSLCGDAGGDPTTIPALLEAGLRDLSVAPAQLAMAKAAIADVSV

Organism: Mesorhizobium plurifarium (NCBI:txid69974)

Radius of gyration: 31.22 Å; Cα contacts (8 Å, |Δi|>4): 2250; chains: 2; bounding box: 107×84×90 Å

pLDDT: mean 86.33, std 13.87, range [23.73, 98.88]